Protein 5W0M (pdb70)

Organism: Homo sapiens (NCBI:txid9606)

Nearest PDB structures (foldseek):
  5w0m-assembly2_B  TM=1.003E+00  e=1.230E-66  Homo sapiens
  5w0n-assembly3_C  TM=1.002E+00  e=2.205E-63  Homo sapiens
  5w0n-assembly2_B  TM=9.950E-01  e=4.461E-62  Homo sapiens
  5w0m-assembly1_A  TM=9.853E-01  e=4.311E-61  Homo sapiens
  5w0b-assembly4_A  TM=9.581E-01  e=3.293E-50  Homo sapiens

Solvent-accessible surface area: 49887 Å² total; per-residue (Å²): 116,93,112,41,51,131,50,78,109,172,14,63,77,15,1,30,86,2,0,53,66,0,10,138,49,10,19,19,28,12,38,68,52,25,43,12,50,74,12,36,68,75,0,18,63,33,0,96,134,58,55,105,24,0,101,3,26,18,24,18,27,22,109,11,25,1,8,6,71,120,21,65,0,20,0,0,2,27,48,86,90,72,159,57,26,169,73,36,81,39,75,150,14,0,70,62,0,1,144,10,0,133,134,25,82,11,9,59,65,27,56,41,57,42,118,44,201,77,25,35,0,35,0,5,20,14,114,38,20,14,15,0,24,0,2,17,20,28,37,30,14,48,33,19,9,108,0,0,39,12,0,8,67,29,28,25,32,0,26,29,0,2,5,0,2,12,0,0,1,67,6,2,25,0,16,30,52,43,58,9,9,2,33,35,46,0,2,6,1,5,0,0,6,2,0,1,41,59,136,44,7,5,1,8,8,0,29,85,19,172,86,131,90,126,28,89,61,60,57,11,44,12,13,76,92,33,127,69,5,90,108,112,21,104,67,48,62,128,6,122,24,42,11,0,85,0,0,18,7,0,0,105,18,4,27,75,120,23,70,6,164,79,36,0,1,2,2,53,53,91,70,88,7,44,2,162,164,38,157,41,90,106,70,94,3,0,0,1,8,2,2,38,44,119,73,15,30,0,57,41,6,36,189,116,5,14,70,28,2,31,87,0,4,53,0,0,13,82,12,0,0,33,51,67,201,27,26,30,169,86,69,35,24,72,14,59,40,0,1,45,43,98,62,0,12,85,51,119,92,15,25,78,104,146,16,16,179,13,22,16,66,65,59,55,160,84,162,92,8,60,51,180,142,119,37,57,120,58,63,116,178,8,36,74,60,1,29,71,0,1,52,58,0,8,140,54,10,17,19,38,8,36,64,52,29,46,10,34,57,10,20,36,54,2,16,18,8,0,105,67,61,26,92,30,0,95,1,27,19,27,17,26,26,109,11,24,0,6,9,76,126,21,60,0,18,0,1,0,33,13,109,48,68,164,96,35,162,82,48,67,50,68,168,14,0,68,65,0,0,124,2,0,131,136,25,45,16,7,63,48,25,96,41,49,45,134,43,201,76,27,32,0,47,0,5,22,18,120,38,26,13,23,0,22,0,3,18,69,29,44,30,14,52,33,21,7,109,0,1,40,11,0,8,65,33,28,26,32,0,27,30,0,1,5,0,2,11,0,0,2,65,8,3,28,0,21,52,64,99,78,16,7,5,31,36,46,0,3,7,1,5,0,0,6,2,0,1,31,58,133,45,7,5,1,7,8,0,7,76,18,88,111,98,111,55,126,90,126,37,96,60,57,36,13,37,13,8,73,78,32,120,62,5,89,104,82,22,108,55,47,64,125,6,122,39,32,12,0,71,0,0,11,8,0,0,102,21,3,40,90,126,21,73,6,132,84,36,0,0,2,1,46,41,86,70,91,3,42,3,171,140,38,155,46,70,105,81,91,2,1,0,1,10,1,3,40,44,120,72,16,25,0,57,47,8,34,201,115,7,10,91,11,2,30,77,0,4,87,4,0,24,84,15,0,0,57,34,147,82,101,8,73,112,7,1,42,41,100,58,0,8,93,55,94,101,22,21,100,96,181,48,184,135,120,37,59,121,62,67,115,173,23,31,77,25,1,27,77,1,0,53,62,0,28,142,48,11,16,21,36,13,36,69,54,34,50,10,36,82,12,30,35,71,0,20,70,33,0,105,137,62,32,101,25,0,107,3,27,18,24,18,26,22,109,12,25,0,7,12,76,133,19,61,0,17,0,1,0,33,24,95,69,69,153,78,32,160,82,43,75,38,84,172,14,0,63,70,0,0,130,3,0,132,139,26,86,8,9,63,61,22,41,25,41,54,72,43,160,72,31,34,0,36,0,4,15,12,109,42,27,13,24,0,20,0,2,22,20,28,37,29,14,47,31,21,9,109,0,0,41,11,0,10,71,33,27,92,33,0,37,50,0,2,4,0,2,11,0,0,1,67,8,3,60,0,20,53,48,42,108,7,8,2,34,35,48,0,2,6,0,5,0,0,6,1,0,1,42,63,138,35,6,5,1,8,9,0,2,81,21,76,98,65,179,146,65,47,103,88,129,29,91,59,56,30,12,33,13,8,76,71,33,125,65,5,91,109,83,23,113,49,50,61,120,6,122,34,31,13,0,68,0,0,17,8,0,0,103,21,4,40,88,129,23,72,32,172,85,36,0,1,2,2,52,38,95,72,89,3,38,5,167,137,38,158,40,82,90,66,74,3,2,0,1,9,2,3,28,42,114,59,12,28,0,48,43,5,27,162,118,7,16,93,26,2,44,87,0,4,80,1,0,28,82,10,0,1,47,94,89,168,109,110,40,23,72,10,72,77,6,1,43,49,103,57,0,13,86,50,119,114,20,24,101,98,136,21,10,210,89,35,20,52,64,52,33,161,88,173,69,17,66,128

GO terms:
  GO:0005515 protein binding (F, IPI)
  GO:0070569 uridylyltransferase activity (F, IDA)
  GO:0005737 cytoplasm (C, IDA)
  GO:0010586 miRNA metabolic process (P, IDA)
  GO:0035198 miRNA binding (F, IDA)
  GO:0141008 transposable element silencing by mRNA destabilization (P, IDA)
  GO:0031054 pre-miRNA processing (P, IDA)
  GO:0031123 RNA 3'-end processing (P, IDA)
  GO:0050265 RNA uridylyltransferase activity (F, IDA)
  GO:0005737 cytoplasm (C, EXP)
  GO:0005829 cytosol (C, IDA)
  GO:0003723 RNA binding (F, HDA)

B-factor: mean 65.94, std 23.98, range [20.33, 204.5]

Foldseek 3Di:
DDDFDDDDPVLLVVLLVLLVCLLVVWPDDPVLLVVLVVVLVVLQVLVCVPQPQKHKDWFDCSQLLADTQQAATEIEIEGPPDPACPVPPFLVVLVVSLVSVVPPPQWADWDWDRQDPFTWTWIAGRPRRHIYTYTYRPPVRRLVSLVSNLVCPQDVLLNSLLSVQVLQCVLLVQADVQLQHFHSVQSSLLLLLLQCQDVVHADHLQLPWDDADDDPRWGSDGHRPSVCCVVGPVCRPVDDDRSSRSNLVSLCCVQPNDQQQFFESESNDSDTHGCVVVVNNPDRHFYADNINRVDTRNPRHDPQQVVQVNQLSVLLNCQSRYDDPPPPPVPPDPNCRNSPNCRSRVPDHRDRPQADPQPSGHDDDPVPDPRD/DDFDDDDPVLLVVLLVLLVCLLVVWPDDPVLLVVLVVVLVVVQVQCCVPQPQKDKDWFDCSQLLADGSQDATEIEIEGPVDPDCPPPDFLVVLVVSLVSCVPPPQKADWDWDSPDPFTWIWIAGNVSRYIYTYTYPPPVRRLVSLVSSLVCPLDVLLRSQLSVQVLQCVLLPQADVLQAHFHSVQSSLLLLLLQCQDVVHADHLQCPWDDVNDADADPRWGSDGHRPSVCCVVGPVCYPVDDDRSLVSNLVSLCCVLPPDQQQFFASESNDSDTHGCVVLVNNPDRHFYADNINRVDTRNPRHDPQQVVQVSQLSVQLNVQSRHGDVPNCSNNPNCRSRVPDHGDRVVHD/DDFDDDDPVLLVVLLVLLVCLCVVWPDDVVLLVVLVVVLVVLQVQVCVVQPQKDKDWFDCSQLLADGSQDATEIEIEGPPDPACVVPPQVVVLVVSLVSCVPPPQWADFDWDPLDPFTWTWIAGRVSRHIYTYTYRPPVRRLVSLVSSLQCPQDVLLNSLLSVLVLLCVLLVQADVQQQHFHSVQSSLLLLLLQCQDVVHATHLQQPWDPDDDRDADDDPHWGSDGHRPSVCVVVGPVCRPVDDDRSLVSNLVSLCCVQPPDDQQFFESESNDSDTHGCVVVVNNVDDHFYADNINRVDTSNPRHDPQQSVQVSQLSVLLNCQSRYDPDPHPDPNCRNSPNCRSRVPDHGDRVQAAPPPSTHRDHPVPDPD

InterPro domains:
  IPR001878 Zinc finger, CCHC-type [PF00098] (964-980)
  IPR001878 Zinc finger, CCHC-type [PF00098] (1346-1361)
  IPR001878 Zinc finger, CCHC-type [PF00098] (1452-1468)
  IPR001878 Zinc finger, CCHC-type [PS50158] (965-980)
  IPR001878 Zinc finger, CCHC-type [PS50158] (1347-1361)
  IPR001878 Zinc finger, CCHC-type [PS50158] (1452-1468)
  IPR001878 Zinc finger, CCHC-type [SM00343] (964-980)
  IPR001878 Zinc finger, CCHC-type [SM00343] (1346-1362)
  IPR001878 Zinc finger, CCHC-type [SM00343] (1452-1468)
  IPR002058 PAP/25A-associated [PF03828] (551-600)
  IPR002058 PAP/25A-associated [PF03828] (1233-1286)
  IPR003604 Matrin/U1-C-like, C2H2-type zinc finger [SM00451] (241-275)
  IPR036875 Zinc finger, CCHC-type superfamily [SSF57756] (959-983)
  IPR036875 Zinc finger, CCHC-type superfamily [SSF57756] (1339-1367)
  IPR036875 Zinc finger, CCHC-type superfamily [SSF57756] (1441-1473)
  IPR043519 Nucleotidyltransferase superfamily [G3DSA:3.30.460.10] (309-421)
  IPR043519 Nucleotidyltransferase superfamily [G3DSA:3.30.460.10] (1022-1140)
  IPR043519 Nucleotidyltransferase superfamily [SSF81301] (276-464)
  IPR043519 Nucleotidyltransferase superfamily [SSF81301] (994-1139)
  IPR045100 Terminal uridylyltransferase 4/7, nucleotidyltransferase domain [PF19088] (274-411)

Sequence (1093 aa):
LEPLPPLTPKFLNILDQVCIQCYKDFSPTIIEDQAREHIRQNLESFIRQDFPGTKLSLFGSSKNGFGFKQSDLAVCMTINGLETAEGLDCVRTIEELARVLRKHSGLRNILPITTAKVPIVKFFHLRSGLEVDISLYNTLALHNTRLLSAYSAIDPRVKYLCYTMKVFTKMCDIGDASRGSLSSYAYTLMVLYFLQQRNPPVIPVLQEIYPEIFVDGWNIYFFDQIDELPTYWSECGKNTESVGQLWLGLLRFYTEEFDFKEHVISIRRKSLLTTFKKQWTSKYIVIEDPFDLNHNLGAGLSRKMTNFIMKAFINGRRVFGIPVKGFPKDYPSKMEYFFDPDVLTEGELAPNDRCCRICGKIGHFMKDCPMREPLPPLTPKFLNILDQVCIQCYKDFSPTIIEDQAREHIRQNLESFIRQDFPGTKLSLFGSSKNGFGFKQSDLAVCMTINGLETAEGLDCVRTIEELARVLRKHSGLRNILPITTAKVPIVKFFHLRSGLEVDISLYNTLALHNTRLLSAYSAIDPRVKYLCYTMKVFTKMCDIGDASRGSLSSYAYTLMVLYFLQQRNPPVIPVLQEIYKGKPEIFVDGWNIYFFDQIDELPTYWSECGKNTESVGQLWLGLLRFYTEEFDFKEHVISIRRKSLLTTFKKQWTSKYIVIEDPFDLNHNLGAGLSRKMTNFIMKAFINGRRVFGIPVSKMEYFFDPDVLTEGELAPNDRCCEPLPPLTPKFLNILDQVCIQCYKDFSPTIIEDQAREHIRQNLESFIRQDFPGTKLSLFGSSKNGFGFKQSDLAVCMTINGLETAEGLDCVRTIEELARVLRKHSGLRNILPITTAKVPIVKFFHLRSGLEVDISLYNTLALHNTRLLSAYSAIDPRVKYLCYTMKVFTKMCDIGDASRGSLSSYAYTLMVLYFLQQRNPPVIPVLQEIYKGEKKPEIFVDGWNIYFFDQIDELPTYWSECGKNTESVGQLWLGLLRFYTEEFDFKEHVISIRRKSLLTTFKKQWTSKYIVIEDPFDLNHNLGAGLSRKMTNFIMKAFINGRRVFGIPPKDYPSKMEYFFDPDVLTEGELAPNDRCCRICGKIGHFMKDCPM

Radius of gyration: 31.09 Å; Cα contacts (8 Å, |Δi|>4): 1766; chains: 3; bounding box: 72×83×84 Å

Secondary structure (DSSP, 8-state):
-PPPPPP-HHHHHHHHHHHHHHHHHHSPPHHHHHHHHHHHHHHHHHHHTTSTTEEEEEEGGGTSS-PPTT--EEEEEEETT--SGGGS-HHHHHHHHHHHHTT-TTEEEEEEE-SSSS-EEEEEETTTTEEEEEEES-HHHHHHHHHHHHHHTT-HHHHHHHHHHHHHHHHHT---GGGTS--HHHHHHHHHHHHHHSSS-SS--GGG-----EETTEE------GGGHHHH-TTTT-----HHHHHHHHHHIIIII--TTTEEB-TT-SS-EEHHHHT-TT-SS-BB-SS-TT-BTTTT--HHHHHHHHHHHHHHHHHHHS--TTTTTT-S-HHHHHT-HHHHSTTPPPP-TTS-TTT--SS--GGG-TT-/-PPPPPPHHHHHHHHHHHHHHHHHHSPPHHHHHHHHHHHHHHHHHHTTTSTTEEEEEEGGGTSS---TT--EEEEEEETTSS--TT--HHHHHHHHHHHHTT-TTEEEEEEE-SSSS-EEEEEETTTTEEEEEEES-HHHHHHHHHHHHHHTT-HHHHHHHHHHHHHHHHTT---GGGTS--HHHHHHHHHHHHHHSSS-SS--GGG--------EETTEE------GGGHHHH-TTTT-----HHHHHHHHHHIIIII--TTTEEEETT-SS-EEHHHHT--SSSS-EE-SS-TT-BTTTT--HHHHHHHHHHHHHHHHHHHS---HHHHHT-HHHHSTTPPPP-TT--/-PPPPPPHHHHHHHHHHHHHHHHHHSPPHHHHHHHHHHHHHHHHHHHTTSTTEEEEEEGGGTSS---TT--EEEEEEETT-SS-TT--HHHHHHHHHHHHTT-TTEEEEEEE-SSSS-EEEEEETTTTEEEEEEES-HHHHHHHHHHHHHHTT-HHHHHHHHHHHHHHHHHT---GGGTS--HHHHHHHHHHHHHHSSS-SS--GGG--SSSS----EETTEE------GGGHHHH-TTTT-----HHHHHHHHHHIIIII--TTTEEB-TT-SS-EEHHHHT-TT-SS-BB-SS-TT-BTTTT--HHHHHHHHHHHHHHHHHHH---TT-S-HHHHHT-HHHHSTTPPPP-TTS-TTT--SS--GGG---

Structure (mmCIF, N/CA/C/O backbone):
data_5W0M
#
_entry.id   5W0M
#
_cell.length_a   135.472
_cell.length_b   135.472
_cell.length_c   179.268
_cell.angle_alpha   90.000
_cell.angle_beta   90.000
_cell.angle_gamma   120.000
#
_symmetry.space_group_name_H-M   'P 61'
#
loop_
_entity.id
_entity.type
_entity.pdbx_description
1 polymer 'Terminal uridylyltransferase 7'
2 polymer 'U5 single-stranded RNA'
3 non-polymer 'SULFATE ION'
4 non-polymer 'ZINC ION'
5 non-polymer 'IODIDE ION'
6 water water
#
loop_
_atom_site.group_PDB
_atom_site.id
_atom_site.type_symbol
_atom_site.label_atom_id
_atom_site.label_alt_id
_atom_site.label_comp_id
_atom_site.label_asym_id
_atom_site.label_entity_id
_atom_site.label_seq_id
_atom_site.pdbx_PDB_ins_code
_atom_site.Cartn_x
_atom_site.Cartn_y
_atom_site.Cartn_z
_atom_site.occupancy
_atom_site.B_iso_or_equiv
_atom_site.auth_seq_id
_atom_site.auth_comp_id
_atom_site.auth_asym_id
_atom_site.auth_atom_id
_atom_site.pdbx_PDB_model_num
ATOM 1 N N . LEU A 1 11 ? -4.185 -59.004 36.042 1.00 74.32 987 LEU A N 1
ATOM 2 C CA . LEU A 1 11 ? -3.511 -59.358 34.797 1.00 69.20 987 LEU A CA 1
ATOM 3 C C . LEU A 1 11 ? -2.047 -59.716 35.029 1.00 58.24 987 LEU A C 1
ATOM 4 O O . LEU A 1 11 ? -1.411 -59.241 35.969 1.00 91.61 987 LEU A O 1
ATOM 19 N N . GLU A 1 12 ? -1.520 -60.545 34.145 1.00 76.52 988 GLU A N 1
ATOM 20 C CA . GLU A 1 12 ? -0.130 -60.960 34.233 1.00 83.11 988 GLU A CA 1
ATOM 21 C C . GLU A 1 12 ? 0.789 -59.739 34.159 1.00 67.88 988 GLU A C 1
ATOM 22 O O . GLU A 1 12 ? 0.615 -58.893 33.270 1.00 77.96 988 GLU A O 1
ATOM 34 N N . PRO A 1 13 ? 1.771 -59.611 35.049 1.00 68.71 989 PRO A N 1
ATOM 35 C CA . PRO A 1 13 ? 2.673 -58.457 34.974 1.00 60.02 989 PRO A CA 1
ATOM 36 C C . PRO A 1 13 ? 3.562 -58.532 33.744 1.00 72.15 989 PRO A C 1
ATOM 37 O O . PRO A 1 13 ? 3.947 -59.612 33.288 1.00 106.06 989 PRO A O 1
ATOM 48 N N . LEU A 1 14 ? 3.902 -57.347 33.208 1.00 77.07 990 LEU A N 1
ATOM 49 C CA . LEU A 1 14 ? 4.688 -57.315 31.985 1.00 45.09 990 LEU A CA 1
ATOM 50 C C . LEU A 1 14 ? 6.172 -57.148 32.301 1.00 52.72 990 LEU A C 1
ATOM 51 O O . LEU A 1 14 ? 6.534 -56.380 33.197 1.00 71.75 990 LEU A O 1
ATOM 67 N N . PRO A 1 15 ? 7.061 -57.834 31.589 1.00 63.83 991 PRO A N 1
ATOM 68 C CA . PRO A 1 15 ? 8.490 -57.701 31.867 1.00 56.60 991 PRO A CA 1
ATOM 69 C C . PRO A 1 15 ? 9.041 -56.410 31.294 1.00 54.71 991 PRO A C 1
ATOM 70 O O . PRO A 1 15 ? 8.427 -55.810 30.400 1.00 65.82 991 PRO A O 1
ATOM 81 N N . PRO A 1 16 ? 10.190 -55.948 31.777 1.00 52.88 992 PRO A N 1
ATOM 82 C CA . PRO A 1 16 ? 10.837 -54.794 31.145 1.00 52.97 992 PRO A CA 1
ATOM 83 C C . PRO A 1 16 ? 11.317 -55.140 29.744 1.00 49.12 992 PRO A C 1
ATOM 84 O O . PRO A 1 16 ? 11.746 -56.263 29.472 1.00 56.52 992 PRO A O 1
ATOM 95 N N . LEU A 1 17 ? 11.257 -54.153 28.852 1.00 67.98 993 LEU A N 1
ATOM 96 C CA . LEU A 1 17 ? 11.598 -54.345 27.448 1.00 67.34 993 LEU A CA 1
ATOM 97 C C . LEU A 1 17 ? 12.973 -53.769 27.131 1.00 55.45 993 LEU A C 1
ATOM 98 O O . LEU A 1 17 ? 13.572 -53.040 27.921 1.00 49.70 993 LEU A O 1
ATOM 114 N N . THR A 1 18 ? 13.463 -54.107 25.945 1.00 50.28 994 THR A N 1
ATOM 115 C CA . THR A 1 18 ? 14.738 -53.635 25.436 1.00 45.11 994 THR A CA 1
ATOM 116 C C . THR A 1 18 ? 14.537 -52.826 24.163 1.00 52.56 994 THR A C 1
ATOM 117 O O . THR A 1 18 ? 13.509 -52.951 23.491 1.00 45.74 994 THR A O 1
ATOM 128 N N . PRO A 1 19 ? 15.506 -51.985 23.798 1.00 74.51 995 PRO A N 1
ATOM 129 C CA . PRO A 1 19 ? 15.363 -51.213 22.552 1.00 48.06 995 PRO A CA 1
ATOM 130 C C . PRO A 1 19 ? 15.113 -52.071 21.321 1.00 47.94 995 PRO A C 1
ATOM 131 O O . PRO A 1 19 ? 14.357 -51.649 20.435 1.00 48.98 995 PRO A O 1
ATOM 142 N N . LYS A 1 20 ? 15.712 -53.265 21.232 1.00 49.52 996 LYS A N 1
ATOM 143 C CA . LYS A 1 20 ? 15.502 -54.090 20.043 1.00 60.35 996 LYS A CA 1
ATOM 144 C C . LYS A 1 20 ? 14.055 -54.553 19.935 1.00 49.87 996 LYS A C 1
ATOM 145 O O . LYS A 1 20 ? 13.493 -54.589 18.834 1.00 59.52 996 LYS A O 1
ATOM 164 N N . PHE A 1 21 ? 13.436 -54.934 21.052 1.00 58.36 997 PHE A N 1
ATOM 165 C CA . PHE A 1 21 ? 12.037 -55.340 20.990 1.00 48.92 997 PHE A CA 1
ATOM 166 C C . PHE A 1 21 ? 11.134 -54.137 20.737 1.00 45.43 997 PHE A C 1
ATOM 167 O O . PHE A 1 21 ? 10.124 -54.252 20.032 1.00 43.31 997 PHE A O 1
ATOM 184 N N . LEU A 1 22 ? 11.472 -52.977 21.313 1.00 47.32 998 LEU A N 1
ATOM 185 C CA . LEU A 1 22 ? 10.705 -51.762 21.039 1.00 57.93 998 LEU A CA 1
ATOM 186 C C . LEU A 1 22 ? 10.784 -51.389 19.564 1.00 40.06 998 LEU A C 1
ATOM 187 O O . LEU A 1 22 ? 9.788 -50.969 18.960 1.00 36.83 998 LEU A O 1
ATOM 203 N N . ASN A 1 23 ? 11.966 -51.527 18.972 1.00 45.64 999 ASN A N 1
ATOM 204 C CA . ASN A 1 23 ? 12.118 -51.267 17.550 1.00 44.45 999 ASN A CA 1
ATOM 205 C C . ASN A 1 23 ? 11.253 -52.220 16.736 1.00 47.45 999 ASN A C 1
ATOM 206 O O . ASN A 1 23 ? 10.640 -51.816 15.742 1.00 49.17 999 ASN A O 1
ATOM 217 N N . ILE A 1 24 ? 11.159 -53.482 17.165 1.00 50.74 1000 ILE A N 1
ATOM 218 C CA . ILE A 1 24 ? 10.302 -54.442 16.469 1.00 42.27 1000 ILE A CA 1
ATOM 219 C C . ILE A 1 24 ? 8.846 -54.008 16.539 1.00 41.86 1000 ILE A C 1
ATOM 220 O O . ILE A 1 24 ? 8.111 -54.086 15.544 1.00 46.17 1000 ILE A O 1
ATOM 236 N N . LEU A 1 25 ? 8.398 -53.551 17.715 1.00 47.03 1001 LEU A N 1
ATOM 237 C CA . LEU A 1 25 ? 7.018 -53.089 17.837 1.00 40.44 1001 LEU A CA 1
ATOM 238 C C . LEU A 1 25 ? 6.760 -51.900 16.919 1.00 32.01 1001 LEU A C 1
ATOM 239 O O . LEU A 1 25 ? 5.736 -51.849 16.235 1.00 32.01 1001 LEU A O 1
ATOM 255 N N . ASP A 1 26 ? 7.681 -50.935 16.891 1.00 33.72 1002 ASP A N 1
ATOM 256 C CA . ASP A 1 26 ? 7.551 -49.805 15.978 1.00 37.33 1002 ASP A CA 1
ATOM 257 C C . ASP A 1 26 ? 7.411 -50.286 14.538 1.00 40.21 1002 ASP A C 1
ATOM 258 O O . ASP A 1 26 ? 6.537 -49.819 13.800 1.00 48.84 1002 ASP A O 1
ATOM 267 N N . GLN A 1 27 ? 8.260 -51.234 14.127 1.00 40.78 1003 GLN A N 1
ATOM 268 C CA . GLN A 1 27 ? 8.254 -51.697 12.739 1.00 40.05 1003 GLN A CA 1
ATOM 269 C C . GLN A 1 27 ? 6.952 -52.405 12.389 1.00 36.65 1003 GLN A C 1
ATOM 270 O O . GLN A 1 27 ? 6.417 -52.221 11.290 1.00 49.39 1003 GLN A O 1
ATOM 284 N N . VAL A 1 28 ? 6.428 -53.225 13.302 1.00 37.23 1004 VAL A N 1
ATOM 285 C CA . VAL A 1 28 ? 5.183 -53.945 13.033 1.00 33.48 1004 VAL A CA 1
ATOM 286 C C . VAL A 1 28 ? 4.035 -52.973 12.805 1.00 43.77 1004 VAL A C 1
ATOM 287 O O . VAL A 1 28 ? 3.208 -53.164 11.902 1.00 33.44 1004 VAL A O 1
ATOM 300 N N . CYS A 1 29 ? 3.923 -51.954 13.662 1.00 40.77 1005 CYS A N 1
ATOM 301 C CA . CYS A 1 29 ? 2.855 -50.974 13.490 1.00 46.41 1005 CYS A CA 1
ATOM 302 C C . CYS A 1 29 ? 2.964 -50.267 12.148 1.00 38.50 1005 CYS A C 1
ATOM 303 O O . CYS A 1 29 ? 1.961 -50.092 11.445 1.00 38.42 1005 CYS A O 1
ATOM 311 N N . ILE A 1 30 ? 4.172 -49.854 11.771 1.00 36.76 1006 ILE A N 1
ATOM 312 C CA . ILE A 1 30 ? 4.340 -49.143 10.515 1.00 42.03 1006 ILE A CA 1
ATOM 313 C C . ILE A 1 30 ? 4.069 -50.077 9.342 1.00 46.84 1006 ILE A C 1
ATOM 314 O O . ILE A 1 30 ? 3.538 -49.649 8.308 1.00 49.50 1006 ILE A O 1
ATOM 330 N N . GLN A 1 31 ? 4.394 -51.366 9.486 1.00 37.56 1007 GLN A N 1
ATOM 331 C CA . GLN A 1 31 ? 4.106 -52.309 8.414 1.00 55.02 1007 GLN A CA 1
ATOM 332 C C . GLN A 1 31 ? 2.605 -52.518 8.238 1.00 47.07 1007 GLN A C 1
ATOM 333 O O . GLN A 1 31 ? 2.148 -52.747 7.112 1.00 45.42 1007 GLN A O 1
ATOM 347 N N . CYS A 1 32 ? 1.819 -52.433 9.319 1.00 38.60 1008 CYS A N 1
ATOM 348 C CA . CYS A 1 32 ? 0.367 -52.511 9.175 1.00 41.54 1008 CYS A CA 1
ATOM 349 C C . CYS A 1 32 ? -0.140 -51.437 8.221 1.00 49.86 1008 CYS A C 1
ATOM 350 O O . CYS A 1 32 ? -1.034 -51.689 7.403 1.00 49.56 1008 CYS A O 1
ATOM 358 N N . TYR A 1 33 ? 0.456 -50.246 8.281 1.00 59.72 1009 TYR A N 1
ATOM 359 C CA . TYR A 1 33 ? 0.066 -49.162 7.385 1.00 35.54 1009 TYR A CA 1
ATOM 360 C C . TYR A 1 33 ? 0.571 -49.417 5.968 1.00 33.83 1009 TYR A C 1
ATOM 361 O O . TYR A 1 33 ? -0.193 -49.327 5.003 1.00 39.99 1009 TYR A O 1
ATOM 379 N N . LYS A 1 34 ? 1.850 -49.777 5.830 1.00 32.10 1010 LYS A N 1
ATOM 380 C CA . LYS A 1 34 ? 2.443 -49.932 4.506 1.00 44.45 1010 LYS A CA 1
ATOM 381 C C . LYS A 1 34 ? 1.833 -51.112 3.753 1.00 34.73 1010 LYS A C 1
ATOM 382 O O . LYS A 1 34 ? 1.663 -51.050 2.532 1.00 48.02 1010 LYS A O 1
ATOM 401 N N . ASP A 1 35 ? 1.505 -52.193 4.460 1.00 56.32 1011 ASP A N 1
ATOM 402 C CA . ASP A 1 35 ? 1.038 -53.412 3.812 1.00 33.27 1011 ASP A CA 1
ATOM 403 C C . ASP A 1 35 ? -0.415 -53.338 3.375 1.00 39.29 1011 ASP A C 1
ATOM 404 O O . ASP A 1 35 ? -0.787 -53.979 2.384 1.00 43.74 1011 ASP A O 1
ATOM 413 N N . PHE A 1 36 ? -1.248 -52.582 4.088 1.00 33.00 1012 PHE A N 1
ATOM 414 C CA . PHE A 1 36 ? -2.689 -52.669 3.914 1.00 43.84 1012 PHE A CA 1
ATOM 415 C C . PHE A 1 36 ? -3.333 -51.352 3.498 1.00 39.58 1012 PHE A C 1
ATOM 416 O O . PHE A 1 36 ? -4.533 -51.334 3.204 1.00 33.84 1012 PHE A O 1
ATOM 433 N N . SER A 1 37 ? -2.580 -50.268 3.434 1.00 39.71 1013 SER A N 1
ATOM 434 C CA . SER A 1 37 ? -3.122 -49.055 2.844 1.00 33.88 1013 SER A CA 1
ATOM 435 C C . SER A 1 37 ? -3.160 -49.213 1.320 1.00 45.30 1013 SER A C 1
ATOM 436 O O . SER A 1 37 ? -2.268 -49.834 0.745 1.00 44.68 1013 SER A O 1
ATOM 444 N N . PRO A 1 38 ? -4.168 -48.674 0.637 1.00 43.83 1014 PRO A N 1
ATOM 445 C CA . PRO A 1 38 ? -4.213 -48.817 -0.828 1.00 54.96 1014 PRO A CA 1
ATOM 446 C C . PRO A 1 38 ? -3.117 -48.025 -1.521 1.00 39.90 1014 PRO A C 1
ATOM 447 O O . PRO A 1 38 ? -2.632 -47.014 -1.012 1.00 43.90 1014 PRO A O 1
ATOM 458 N N . THR A 1 39 ? -2.744 -48.485 -2.713 1.00 39.81 1015 THR A N 1
ATOM 459 C CA . THR A 1 39 ? -1.869 -47.676 -3.543 1.00 41.68 1015 THR A CA 1
ATOM 460 C C . THR A 1 39 ? -2.634 -46.458 -4.044 1.00 45.07 1015 THR A C 1
ATOM 461 O O . THR A 1 39 ? -3.865 -46.413 -4.031 1.00 39.73 1015 THR A O 1
ATOM 472 N N . ILE A 1 40 ? -1.882 -45.456 -4.493 1.00 38.41 1016 ILE A N 1
ATOM 473 C CA . ILE A 1 40 ? -2.518 -44.260 -5.026 1.00 38.14 1016 ILE A CA 1
ATOM 474 C C . ILE A 1 40 ? -3.317 -44.600 -6.271 1.00 50.75 1016 ILE A C 1
ATOM 475 O O . ILE A 1 40 ? -4.334 -43.961 -6.561 1.00 52.98 1016 ILE A O 1
ATOM 491 N N . ILE A 1 41 ? -2.878 -45.614 -7.020 1.00 40.80 1017 ILE A N 1
ATOM 492 C CA . ILE A 1 41 ? -3.637 -46.074 -8.178 1.00 51.27 1017 ILE A CA 1
ATOM 493 C C . ILE A 1 41 ? -4.958 -46.691 -7.733 1.00 45.30 1017 ILE A C 1
ATOM 494 O O . ILE A 1 41 ? -6.002 -46.455 -8.348 1.00 42.49 1017 ILE A O 1
ATOM 510 N N . GLU A 1 42 ? -4.942 -47.474 -6.651 1.00 43.50 1018 GLU A N 1
ATOM 511 C CA . GLU A 1 42 ? -6.174 -48.084 -6.156 1.00 49.70 1018 GLU A CA 1
ATOM 512 C C . GLU A 1 42 ? -7.147 -47.034 -5.637 1.00 34.98 1018 GLU A C 1
ATOM 513 O O . GLU A 1 42 ? -8.366 -47.180 -5.795 1.00 46.57 1018 GLU A O 1
ATOM 525 N N . ASP A 1 43 ? -6.640 -45.971 -5.007 1.00 35.19 1019 ASP A N 1
ATOM 526 C CA . ASP A 1 43 ? -7.523 -44.886 -4.593 1.00 48.90 1019 ASP A CA 1
ATOM 527 C C . ASP A 1 43 ? -8.156 -44.192 -5.792 1.00 46.37 1019 ASP A C 1
ATOM 528 O O . ASP A 1 43 ? -9.355 -43.889 -5.779 1.00 56.48 1019 ASP A O 1
ATOM 537 N N . GLN A 1 44 ? -7.370 -43.927 -6.840 1.00 39.19 1020 GLN A N 1
ATOM 538 C CA . GLN A 1 44 ? -7.934 -43.285 -8.023 1.00 51.05 1020 GLN A CA 1
ATOM 539 C C . GLN A 1 44 ? -9.033 -44.142 -8.636 1.00 56.43 1020 GLN A C 1
ATOM 540 O O . GLN A 1 44 ? -10.030 -43.614 -9.138 1.00 56.53 1020 GLN A O 1
ATOM 554 N N . ALA A 1 45 ? -8.883 -45.467 -8.591 1.00 50.85 1021 ALA A N 1
ATOM 555 C CA . ALA A 1 45 ? -9.919 -46.332 -9.143 1.00 47.51 1021 ALA A CA 1
ATOM 556 C C . ALA A 1 45 ? -11.227 -46.189 -8.378 1.00 59.44 1021 ALA A C 1
ATOM 557 O O . ALA A 1 45 ? -12.308 -46.289 -8.971 1.00 44.00 1021 ALA A O 1
ATOM 564 N N . ARG A 1 46 ? -11.156 -45.952 -7.066 1.00 44.38 1022 ARG A N 1
ATOM 565 C CA . ARG A 1 46 ? -12.379 -45.729 -6.303 1.00 48.90 1022 ARG A CA 1
ATOM 566 C C . ARG A 1 46 ? -13.069 -44.451 -6.755 1.00 47.31 1022 ARG A C 1
ATOM 567 O O . ARG A 1 46 ? -14.298 -44.407 -6.866 1.00 52.83 1022 ARG A O 1
ATOM 588 N N . GLU A 1 47 ? -12.290 -43.406 -7.043 1.00 38.26 1023 GLU A N 1
ATOM 589 C CA . GLU A 1 47 ? -12.875 -42.171 -7.551 1.00 38.40 1023 GLU A CA 1
ATOM 590 C C . GLU A 1 47 ? -13.503 -42.393 -8.924 1.00 44.66 1023 GLU A C 1
ATOM 591 O O . GLU A 1 47 ? -14.553 -41.821 -9.233 1.00 53.54 1023 GLU A O 1
ATOM 603 N N . HIS A 1 48 ? -12.877 -43.227 -9.756 1.00 68.14 1024 HIS A N 1
ATOM 604 C CA . HIS A 1 48 ? -13.438 -43.520 -11.071 1.00 50.58 1024 HIS A CA 1
ATOM 605 C C . HIS A 1 48 ? -14.760 -44.267 -10.948 1.00 50.89 1024 HIS A C 1
ATOM 606 O O . HIS A 1 48 ? -15.714 -43.977 -11.679 1.00 41.78 1024 HIS A O 1
ATOM 620 N N . ILE A 1 49 ? -14.844 -45.221 -10.021 1.00 42.89 1025 ILE A N 1
ATOM 621 C CA . ILE A 1 49 ? -16.107 -45.921 -9.801 1.00 47.25 1025 ILE A CA 1
ATOM 622 C C . ILE A 1 49 ? -17.188 -44.941 -9.367 1.00 44.86 1025 ILE A C 1
ATOM 623 O O . ILE A 1 49 ? -18.324 -44.992 -9.854 1.00 47.24 1025 ILE A O 1
ATOM 639 N N . ARG A 1 50 ? -16.857 -44.033 -8.448 1.00 44.37 1026 ARG A N 1
ATOM 640 C CA . ARG A 1 50 ? -17.832 -43.035 -8.020 1.00 50.37 1026 ARG A CA 1
ATOM 641 C C . ARG A 1 50 ? -18.360 -42.255 -9.215 1.00 54.49 1026 ARG A C 1
ATOM 642 O O . ARG A 1 50 ? -19.571 -42.057 -9.365 1.00 47.45 1026 ARG A O 1
ATOM 663 N N . GLN A 1 51 ? -17.452 -41.812 -10.085 1.00 44.47 1027 GLN A N 1
ATOM 664 C CA . GLN A 1 51 ? -17.847 -41.034 -11.253 1.00 62.27 1027 GLN A CA 1
ATOM 665 C C . GLN A 1 51 ? -18.737 -41.849 -12.184 1.00 46.48 1027 GLN A C 1
ATOM 666 O O . GLN A 1 51 ? -19.751 -41.347 -12.680 1.00 48.42 1027 GLN A O 1
ATOM 680 N N . ASN A 1 52 ? -18.366 -43.105 -12.443 1.00 51.56 1028 ASN A N 1
ATOM 681 C CA . ASN A 1 52 ? -19.168 -43.959 -13.314 1.00 43.08 1028 ASN A CA 1
ATOM 682 C C . ASN A 1 52 ? -20.571 -44.161 -12.750 1.00 65.41 1028 ASN A C 1
ATOM 683 O O . ASN A 1 52 ? -21.566 -44.017 -13.468 1.00 79.42 1028 ASN A O 1
ATOM 694 N N . LEU A 1 53 ? -20.672 -44.502 -11.463 1.00 43.34 1029 LEU A N 1
ATOM 695 C CA . LEU A 1 53 ? -21.983 -44.729 -10.861 1.00 51.90 1029 LEU A CA 1
ATOM 696 C C . LEU A 1 53 ? -22.842 -43.474 -10.914 1.00 42.40 1029 LEU A C 1
ATOM 697 O O . LEU A 1 53 ? -24.062 -43.554 -11.093 1.00 54.36 1029 LEU A O 1
ATOM 713 N N . GLU A 1 54 ? -22.228 -42.308 -10.718 1.00 41.89 1030 GLU A N 1
ATOM 714 C CA . GLU A 1 54 ? -22.987 -41.062 -10.703 1.00 44.53 1030 GLU A CA 1
ATOM 715 C C . GLU A 1 54 ? -23.574 -40.764 -12.078 1.00 54.51 1030 GLU A C 1
ATOM 716 O O . GLU A 1 54 ? -24.744 -40.381 -12.192 1.00 51.08 1030 GLU A O 1
ATOM 728 N N . SER A 1 55 ? -22.778 -40.943 -13.136 1.00 46.28 1031 SER A N 1
ATOM 729 C CA . SER A 1 55 ? -23.283 -40.732 -14.489 1.00 60.84 1031 SER A CA 1
ATOM 730 C C . SER A 1 55 ? -24.384 -41.728 -14.827 1.00 61.10 1031 SER A C 1
ATOM 731 O O . SER A 1 55 ? -25.397 -41.360 -15.435 1.00 50.35 1031 SER A O 1
ATOM 739 N N . PHE A 1 56 ? -24.217 -42.992 -14.424 1.00 41.93 1032 PHE A N 1
ATOM 740 C CA . PHE A 1 56 ? -25.237 -43.991 -14.721 1.00 48.67 1032 PHE A CA 1
ATOM 741 C C . PHE A 1 56 ? -26.556 -43.626 -14.055 1.00 51.01 1032 PHE A C 1
ATOM 742 O O . PHE A 1 56 ? -27.610 -43.605 -14.700 1.00 59.83 1032 PHE A O 1
ATOM 759 N N . ILE A 1 57 ? -26.514 -43.318 -12.758 1.00 46.17 1033 ILE A N 1
ATOM 760 C CA . ILE A 1 57 ? -27.740 -42.995 -12.039 1.00 56.23 1033 ILE A CA 1
ATOM 761 C C . ILE A 1 57 ? -28.361 -41.721 -12.591 1.00 45.26 1033 ILE A C 1
ATOM 762 O O . ILE A 1 57 ? -29.587 -41.561 -12.581 1.00 53.91 1033 ILE A O 1
ATOM 778 N N . ARG A 1 58 ? -27.539 -40.804 -13.101 1.00 44.81 1034 ARG A N 1
ATOM 779 C CA . ARG A 1 58 ? -28.072 -39.558 -13.636 1.00 46.44 1034 ARG A CA 1
ATOM 780 C C . ARG A 1 58 ? -28.933 -39.782 -14.870 1.00 45.08 1034 ARG A C 1
ATOM 781 O O . ARG A 1 58 ? -29.727 -38.904 -15.216 1.00 45.67 1034 ARG A O 1
ATOM 802 N N . GLN A 1 59 ? -28.811 -40.936 -15.532 1.00 45.04 1035 GLN A N 1
ATOM 803 C CA . GLN A 1 59 ? -29.681 -41.214 -16.668 1.00 43.14 1035 GLN A CA 1
ATOM 804 C C . GLN A 1 59 ? -31.146 -41.220 -16.241 1.00 52.95 1035 GLN A C 1
ATOM 805 O O . GLN A 1 59 ? -32.018 -40.745 -16.979 1.00 58.41 1035 GLN A O 1
ATOM 819 N N . ASP A 1 60 ? -31.433 -41.734 -15.046 1.00 69.27 1036 ASP A N 1
ATOM 820 C CA . ASP A 1 60 ? -32.796 -41.771 -14.533 1.00 79.44 1036 ASP A CA 1
ATOM 821 C C . ASP A 1 60 ? -33.087 -40.659 -13.541 1.00 57.22 1036 ASP A C 1
ATOM 822 O O . ASP A 1 60 ? -34.214 -40.153 -13.505 1.00 63.96 1036 ASP A O 1
ATOM 831 N N . PHE A 1 61 ? -32.088 -40.255 -12.753 1.00 56.51 1037 PHE A N 1
ATOM 832 C CA . PHE A 1 61 ? -32.242 -39.252 -11.702 1.00 53.25 1037 PHE A CA 1
ATOM 833 C C . PHE A 1 61 ? -31.252 -38.120 -11.950 1.00 58.51 1037 PHE A C 1
ATOM 834 O O . PHE A 1 61 ? -30.193 -38.053 -11.306 1.00 51.48 1037 PHE A O 1
ATOM 851 N N . PRO A 1 62 ? -31.548 -37.223 -12.887 1.00 67.85 1038 PRO A N 1
ATOM 852 C CA . PRO A 1 62 ? -30.670 -36.066 -13.082 1.00 57.84 1038 PRO A CA 1
ATOM 853 C C . PRO A 1 62 ? -30.526 -35.298 -11.779 1.00 69.79 1038 PRO A C 1
ATOM 854 O O . PRO A 1 62 ? -31.399 -35.334 -10.908 1.00 98.66 1038 PRO A O 1
ATOM 865 N N . GLY A 1 63 ? -29.379 -34.657 -11.620 1.00 56.16 1039 GLY A N 1
ATOM 866 C CA . GLY A 1 63 ? -29.078 -33.974 -10.382 1.00 83.61 1039 GLY A CA 1
ATOM 867 C C . GLY A 1 63 ? -28.526 -34.853 -9.287 1.00 61.32 1039 GLY A C 1
ATOM 868 O O . GLY A 1 63 ? -28.211 -34.340 -8.205 1.00 76.35 1039 GLY A O 1
ATOM 872 N N . THR A 1 64 ? -28.414 -36.159 -9.514 1.00 80.36 1040 THR A N 1
ATOM 873 C CA . THR A 1 64 ? -27.836 -37.036 -8.507 1.00 54.58 1040 THR A CA 1
ATOM 874 C C . THR A 1 64 ? -26.395 -36.628 -8.240 1.00 53.42 1040 THR A C 1
ATOM 875 O O . THR A 1 64 ? -25.635 -36.318 -9.162 1.00 56.04 1040 THR A O 1
ATOM 886 N N . LYS A 1 65 ? -26.017 -36.635 -6.966 1.00 52.30 1041 LYS A N 1
ATOM 887 C CA . LYS A 1 65 ? -24.639 -36.404 -6.564 1.00 71.75 1041 LYS A CA 1
ATOM 888 C C . LYS A 1 65 ? -24.203 -37.558 -5.679 1.00 47.82 1041 LYS A C 1
ATOM 889 O O . LYS A 1 65 ? -24.916 -37.924 -4.739 1.00 52.19 1041 LYS A O 1
ATOM 908 N N . LEU A 1 66 ? -23.055 -38.149 -5.999 1.00 54.74 1042 LEU A N 1
ATOM 909 C CA . LEU A 1 66 ? -22.461 -39.201 -5.184 1.00 49.23 1042 LEU A CA 1
ATOM 910 C C . LEU A 1 66 ? -21.176 -38.676 -4.565 1.00 39.18 1042 LEU A C 1
ATOM 911 O O . LEU A 1 66 ? -20.344 -38.086 -5.261 1.00 70.58 1042 LEU A O 1
ATOM 927 N N . SER A 1 67 ? -21.028 -38.880 -3.257 1.00 38.36 1043 SER A N 1
ATOM 928 C CA . SER A 1 67 ? -19.850 -38.461 -2.511 1.00 42.80 1043 SER A CA 1
ATOM 929 C C . SER A 1 67 ? -19.288 -39.655 -1.754 1.00 44.87 1043 SER A C 1
ATOM 930 O O . SER A 1 67 ? -20.024 -40.333 -1.034 1.00 50.10 1043 SER A O 1
ATOM 938 N N . LEU A 1 68 ? -17.988 -39.897 -1.896 1.00 55.87 1044 LEU A N 1
ATOM 939 C CA . LEU A 1 68 ? -17.333 -40.939 -1.119 1.00 41.51 1044 LEU A CA 1
ATOM 940 C C . LEU A 1 68 ? -17.109 -40.440 0.299 1.00 36.29 1044 LEU A C 1
ATOM 941 O O . LEU A 1 68 ? -16.810 -39.264 0.515 1.00 40.98 1044 LEU A O 1
ATOM 957 N N . PHE A 1 69 ? -17.278 -41.336 1.268 1.00 35.48 1045 PHE A N 1
ATOM 958 C CA . PHE A 1 69 ? -16.984 -41.025 2.657 1.00 36.07 1045 PHE A CA 1
ATOM 959 C C . PHE A 1 69 ? -16.432 -42.285 3.318 1.00 38.94 1045 PHE A C 1
ATOM 960 O O . PHE A 1 69 ? -16.099 -43.271 2.654 1.00 40.67 1045 PHE A O 1
ATOM 977 N N . GLY A 1 70 ? -16.314 -42.244 4.640 1.00 35.77 1046 GLY A N 1
ATOM 978 C CA . GLY A 1 70 ? -15.815 -43.394 5.367 1.00 51.95 1046 GLY A CA 1
ATOM 979 C C . GLY A 1 70 ? -14.326 -43.596 5.145 1.00 38.49 1046 GLY A C 1
ATOM 980 O O . GLY A 1 70 ? -13.571 -42.661 4.859 1.00 53.29 1046 GLY A O 1
ATOM 984 N N . SER A 1 71 ? -13.905 -44.857 5.228 1.00 38.12 1047 SER A N 1
ATOM 985 C CA . SER A 1 71 ? -12.478 -45.150 5.217 1.00 44.63 1047 SER A CA 1
ATOM 986 C C . SER A 1 71 ? -11.850 -44.878 3.860 1.00 42.52 1047 SER A C 1
ATOM 987 O O . SER A 1 71 ? -10.634 -44.676 3.778 1.00 40.00 1047 SER A O 1
ATOM 995 N N . SER A 1 72 ? -12.652 -44.817 2.801 1.00 48.97 1048 SER A N 1
ATOM 996 C CA . SER A 1 72 ? -12.116 -44.436 1.503 1.00 49.51 1048 SER A CA 1
ATOM 997 C C . SER A 1 72 ? -11.608 -43.002 1.501 1.00 45.62 1048 SER A C 1
ATOM 998 O O . SER A 1 72 ? -10.803 -42.648 0.633 1.00 68.07 1048 SER A O 1
ATOM 1006 N N . LYS A 1 73 ? -12.032 -42.176 2.464 1.00 48.75 1049 LYS A N 1
ATOM 1007 C CA . LYS A 1 73 ? -11.693 -40.757 2.456 1.00 51.03 1049 LYS A CA 1
ATOM 1008 C C . LYS A 1 73 ? -11.176 -40.213 3.782 1.00 41.19 1049 LYS A C 1
ATOM 1009 O O . LYS A 1 73 ? -10.691 -39.078 3.805 1.00 60.13 1049 LYS A O 1
ATOM 1028 N N . ASN A 1 74 ? -11.234 -40.975 4.871 1.00 39.32 1050 ASN A N 1
ATOM 1029 C CA . ASN A 1 74 ? -10.879 -40.445 6.183 1.00 50.35 1050 ASN A CA 1
ATOM 1030 C C . ASN A 1 74 ? -9.422 -40.686 6.556 1.00 40.18 1050 ASN A C 1
ATOM 1031 O O . ASN A 1 74 ? -9.018 -40.318 7.662 1.00 57.32 1050 ASN A O 1
ATOM 1042 N N . GLY A 1 75 ? -8.630 -41.272 5.658 1.00 54.82 1051 GLY A N 1
ATOM 1043 C CA . GLY A 1 75 ? -7.220 -41.503 5.883 1.00 40.65 1051 GLY A CA 1
ATOM 1044 C C . GLY A 1 75 ? -6.859 -42.871 6.420 1.00 50.68 1051 GLY A C 1
ATOM 1045 O O . GLY A 1 75 ? -5.668 -43.129 6.635 1.00 61.93 1051 GLY A O 1
ATOM 1049 N N . PHE A 1 76 ? -7.836 -43.763 6.633 1.00 38.66 1052 PHE A N 1
ATOM 1050 C CA . PHE A 1 76 ? -7.579 -45.052 7.264 1.00 39.09 1052 PHE A CA 1
ATOM 1051 C C . PHE A 1 76 ? -8.082 -46.225 6.425 1.00 36.69 1052 PHE A C 1
ATOM 1052 O O . PHE A 1 76 ? -8.299 -47.311 6.965 1.00 48.83 1052 PHE A O 1
ATOM 1069 N N . GLY A 1 77 ? -8.244 -46.054 5.116 1.00 60.74 1053 GLY A N 1
ATOM 1070 C CA . GLY A 1 77 ? -8.809 -47.119 4.304 1.00 62.93 1053 GLY A CA 1
ATOM 1071 C C . GLY A 1 77 ? -7.859 -48.288 4.107 1.00 38.55 1053 GLY A C 1
ATOM 1072 O O . GLY A 1 77 ? -6.639 -48.138 4.056 1.00 42.88 1053 GLY A O 1
ATOM 1076 N N . PHE A 1 78 ? -8.446 -49.477 3.988 1.00 43.25 1054 PHE A N 1
ATOM 1077 C CA . PHE A 1 78 ? -7.735 -50.700 3.640 1.00 46.41 1054 PHE A CA 1
ATOM 1078 C C . PHE A 1 78 ? -7.916 -51.040 2.172 1.00 39.13 1054 PHE A C 1
ATOM 1079 O O . PHE A 1 78 ? -8.896 -50.654 1.528 1.00 39.15 1054 PHE A O 1
ATOM 1096 N N . LYS A 1 79 ? -6.968 -51.809 1.660 1.00 40.46 1055 LYS A N 1
ATOM 1097 C CA . LYS A 1 79 ? -7.182 -52.490 0.396 1.00 55.09 1055 LYS A CA 1
ATOM 1098 C C . LYS A 1 79 ? -8.427 -53.350 0.547 1.00 71.73 1055 LYS A C 1
ATOM 1099 O O . LYS A 1 79 ? -8.602 -54.025 1.566 1.00 101.15 1055 LYS A O 1
ATOM 1118 N N . GLN A 1 80 ? -9.306 -53.307 -0.445 1.00 47.41 1056 GLN A N 1
ATOM 1119 C CA . GLN A 1 80 ? -10.536 -54.095 -0.468 1.00 59.73 1056 GLN A CA 1
ATOM 1120 C C . GLN A 1 80 ? -11.600 -53.613 0.512 1.00 60.93 1056 GLN A C 1
ATOM 1121 O O . GLN A 1 80 ? -12.595 -54.320 0.717 1.00 53.12 1056 GLN A O 1
ATOM 1135 N N . SER A 1 81 ? -11.433 -52.444 1.129 1.00 54.17 1057 SER A N 1
ATOM 1136 C CA . SER A 1 81 ? -12.506 -51.892 1.945 1.00 48.85 1057 SER A CA 1
ATOM 1137 C C . SER A 1 81 ? -13.720 -51.600 1.072 1.00 55.43 1057 SER A C 1
ATOM 1138 O O . SER A 1 81 ? -13.592 -51.216 -0.093 1.00 40.99 1057 SER A O 1
ATOM 1146 N N . ASP A 1 82 ? -14.907 -51.776 1.650 1.00 36.69 1058 ASP A N 1
ATOM 1147 C CA . ASP A 1 82 ? -16.132 -51.391 0.968 1.00 48.35 1058 ASP A CA 1
ATOM 1148 C C . ASP A 1 82 ? -16.062 -49.922 0.554 1.00 38.05 1058 ASP A C 1
ATOM 1149 O O . ASP A 1 82 ? -15.376 -49.107 1.172 1.00 52.43 1058 ASP A O 1
ATOM 1158 N N . LEU A 1 83 ? -16.768 -49.592 -0.520 1.00 48.42 1059 LEU A N 1
ATOM 1159 C CA . LEU A 1 83 ? -16.853 -48.225 -1.020 1.00 39.79 1059 LEU A CA 1
ATOM 1160 C C . LEU A 1 83 ? -18.115 -47.581 -0.458 1.00 39.36 1059 LEU A C 1
ATOM 1161 O O . LEU A 1 83 ? -19.229 -47.924 -0.871 1.00 57.60 1059 LEU A O 1
ATOM 1177 N N . ALA A 1 84 ? -17.941 -46.656 0.490 1.00 39.77 1060 ALA A N 1
ATOM 1178 C CA . ALA A 1 84 ? -19.060 -45.959 1.117 1.00 40.75 1060 ALA A CA 1
ATOM 1179 C C . ALA A 1 84 ? -19.413 -44.718 0.302 1.00 41.02 1060 ALA A C 1
ATOM 1180 O O . ALA A 1 84 ? -18.586 -43.810 0.153 1.00 40.73 1060 ALA A O 1
ATOM 1187 N N . VAL A 1 85 ? -20.647 -44.670 -0.200 1.00 46.01 1061 VAL A N 1
ATOM 1188 C CA . VAL A 1 85 ? -21.114 -43.612 -1.093 1.00 40.83 1061 VAL A CA 1
ATOM 1189 C C . VAL A 1 85 ? -22.336 -42.948 -0.474 1.00 41.57 1061 VAL A C 1
ATOM 1190 O O . VAL A 1 85 ? -23.289 -43.630 -0.077 1.00 41.75 1061 VAL A O 1
ATOM 1203 N N . CYS A 1 86 ? -22.315 -41.619 -0.419 1.00 42.33 1062 CYS A N 1
ATOM 1204 C CA . CYS A 1 86 ? -23.463 -40.827 0.005 1.00 40.71 1062 CYS A CA 1
ATOM 1205 C C . CYS A 1 86 ? -24.128 -40.213 -1.219 1.00 42.03 1062 CYS A C 1
ATOM 1206 O O . CYS A 1 86 ? -23.482 -39.482 -1.974 1.00 41.04 1062 CYS A O 1
ATOM 1214 N N . MET A 1 87 ? -25.419 -40.486 -1.393 1.00 43.20 1063 MET A N 1
ATOM 1215 C CA . MET A 1 87 ? -26.188 -39.964 -2.516 1.00 51.80 1063 MET A CA 1
ATOM 1216 C C . MET A 1 87 ? -27.057 -38.802 -2.058 1.00 39.07 1063 MET A C 1
ATOM 1217 O O . MET A 1 87 ? -27.783 -38.915 -1.064 1.00 55.46 1063 MET A O 1
ATOM 1231 N N . THR A 1 88 ? -26.987 -37.696 -2.794 1.00 47.74 1064 THR A N 1
ATOM 1232 C CA . THR A 1 88 ? -27.846 -36.539 -2.600 1.00 47.99 1064 THR A CA 1
ATOM 1233 C C . THR A 1 88 ? -28.399 -36.096 -3.952 1.00 59.47 1064 THR A C 1
ATOM 1234 O O . THR A 1 88 ? -28.065 -36.650 -5.003 1.00 57.91 1064 THR A O 1
ATOM 1245 N N . ILE A 1 89 ? -29.266 -35.089 -3.911 1.00 57.91 1065 ILE A N 1
ATOM 1246 C CA . ILE A 1 89 ? -29.906 -34.533 -5.096 1.00 60.59 1065 ILE A CA 1
ATOM 1247 C C . ILE A 1 89 ? -29.634 -33.036 -5.093 1.00 59.94 1065 ILE A C 1
ATOM 1248 O O . ILE A 1 89 ? -29.959 -32.347 -4.118 1.00 85.44 1065 ILE A O 1
ATOM 1264 N N . ASN A 1 90 ? -29.033 -32.536 -6.173 1.00 84.03 1066 ASN A N 1
ATOM 1265 C CA . ASN A 1 90 ? -28.663 -31.129 -6.237 1.00 62.74 1066 ASN A CA 1
ATOM 1266 C C . ASN A 1 90 ? -29.890 -30.246 -6.098 1.00 67.96 1066 ASN A C 1
ATOM 1267 O O . ASN A 1 90 ? -30.925 -30.494 -6.726 1.00 92.48 1066 ASN A O 1
ATOM 1278 N N . GLY A 1 91 ? -29.771 -29.212 -5.266 1.00 64.25 1067 GLY A N 1
ATOM 1279 C CA . GLY A 1 91 ? -30.861 -28.302 -5.004 1.00 71.79 1067 GLY A CA 1
ATOM 1280 C C . GLY A 1 91 ? -31.714 -28.667 -3.810 1.00 67.42 1067 GLY A C 1
ATOM 1281 O O . GLY A 1 91 ? -32.396 -27.795 -3.260 1.00 70.80 1067 GLY A O 1
ATOM 1285 N N . LEU A 1 92 ? -31.674 -29.923 -3.378 1.00 84.53 1068 LEU A N 1
ATOM 1286 C CA . LEU A 1 92 ? -32.452 -30.388 -2.239 1.00 84.02 1068 LEU A CA 1
ATOM 1287 C C . LEU A 1 92 ? -31.523 -30.464 -1.034 1.00 61.43 1068 LEU A C 1
ATOM 1288 O O . LEU A 1 92 ? -30.650 -31.334 -0.966 1.00 57.45 1068 LEU A O 1
ATOM 1304 N N . GLU A 1 93 ? -31.716 -29.540 -0.087 1.00 82.26 1069 GLU A N 1
ATOM 1305 C CA . GLU A 1 93 ? -30.750 -29.350 0.992 1.00 71.19 1069 GLU A CA 1
ATOM 1306 C C . GLU A 1 93 ? -30.703 -30.554 1.923 1.00 63.59 1069 GLU A C 1
ATOM 1307 O O . GLU A 1 93 ? -29.619 -30.985 2.332 1.00 93.19 1069 GLU A O 1
ATOM 1319 N N . THR A 1 94 ? -31.859 -31.109 2.274 1.00 70.85 1070 THR A N 1
ATOM 1320 C CA . THR A 1 94 ? -31.924 -32.221 3.208 1.00 71.97 1070 THR A CA 1
ATOM 1321 C C . THR A 1 94 ? -32.923 -33.247 2.699 1.00 59.96 1070 THR A C 1
ATOM 1322 O O . THR A 1 94 ? -33.651 -33.013 1.731 1.00 62.93 1070 THR A O 1
ATOM 1333 N N . ALA A 1 95 ? -32.957 -34.393 3.371 1.00 66.10 1071 ALA A N 1
ATOM 1334 C CA . ALA A 1 95 ? -33.925 -35.437 3.073 1.00 57.91 1071 ALA A CA 1
ATOM 1335 C C . ALA A 1 95 ? -35.258 -35.206 3.765 1.00 62.83 1071 ALA A C 1
ATOM 1336 O O . ALA A 1 95 ? -36.104 -36.106 3.773 1.00 94.53 1071 ALA A O 1
ATOM 1343 N N . GLU A 1 96 ? -35.459 -34.023 4.346 1.00 68.20 1072 GLU A N 1
ATOM 1344 C CA . GLU A 1 96 ? -36.707 -33.732 5.041 1.00 72.52 1072 GLU A CA 1
ATOM 1345 C C . GLU A 1 96 ? -37.919 -33.974 4.149 1.00 97.53 1072 GLU A C 1
ATOM 1346 O O . GLU A 1 96 ? -38.975 -34.401 4.629 1.00 86.13 1072 GLU A O 1
ATOM 1358 N N . GLY A 1 97 ? -37.794 -33.699 2.854 1.00 100.51 1073 GLY A N 1
ATOM 1359 C CA . GLY A 1 97 ? -38.867 -33.929 1.912 1.00 72.86 1073 GLY A CA 1
ATOM 1360 C C . GLY A 1 97 ? -38.704 -35.163 1.053 1.00 79.36 1073 GLY A C 1
ATOM 1361 O O . GLY A 1 97 ? -39.551 -35.416 0.190 1.00 69.50 1073 GLY A O 1
ATOM 1365 N N . LEU A 1 98 ? -37.617 -35.911 1.227 1.00 70.69 1074 LEU A N 1
ATOM 1366 C CA . LEU A 1 98 ? -37.334 -37.104 0.438 1.00 85.25 1074 LEU A CA 1
ATOM 1367 C C . LEU A 1 98 ? -37.795 -38.363 1.172 1.00 86.63 1074 LEU A C 1
ATOM 1368 O O . LEU A 1 98 ? -37.472 -38.553 2.349 1.00 78.32 1074 LEU A O 1
ATOM 1384 N N . ASP A 1 99 ? -38.542 -39.219 0.476 1.00 83.53 1075 ASP A N 1
ATOM 1385 C CA . ASP A 1 99 ? -38.955 -40.521 1.010 1.00 73.57 1075 ASP A CA 1
ATOM 1386 C C . ASP A 1 99 ? -37.779 -41.487 0.885 1.00 88.48 1075 ASP A C 1
ATOM 1387 O O . ASP A 1 99 ? -37.556 -42.086 -0.170 1.00 90.25 1075 ASP A O 1
ATOM 1396 N N . CYS A 1 100 ? -37.025 -41.653 1.972 1.00 57.08 1076 CYS A N 1
ATOM 1397 C CA . CYS A 1 100 ? -35.743 -42.346 1.884 1.00 56.42 1076 CYS A CA 1
ATOM 1398 C C . CYS A 1 100 ? -35.904 -43.835 1.591 1.00 46.65 1076 CYS A C 1
ATOM 1399 O O . CYS A 1 100 ? -35.163 -44.390 0.771 1.00 57.81 1076 CYS A O 1
ATOM 1407 N N . VAL A 1 101 ? -36.843 -44.507 2.254 1.00 56.21 1077 VAL A N 1
ATOM 1408 C CA . VAL A 1 101 ? -37.006 -45.940 2.024 1.00 60.85 1077 VAL A CA 1
ATOM 1409 C C . VAL A 1 101 ? -37.475 -46.206 0.596 1.00 57.19 1077 VAL A C 1
ATOM 1410 O O . VAL A 1 101 ? -36.939 -47.079 -0.095 1.00 59.70 1077 VAL A O 1
ATOM 1423 N N . ARG A 1 102 ? -38.466 -45.449 0.121 1.00 53.39 1078 ARG A N 1
ATOM 1424 C CA . ARG A 1 102 ? -38.915 -45.629 -1.257 1.00 54.64 1078 ARG A CA 1
ATOM 1425 C C . ARG A 1 102 ? -37.823 -45.237 -2.250 1.00 52.49 1078 ARG A C 1
ATOM 1426 O O . ARG A 1 102 ? -37.707 -45.851 -3.316 1.00 56.74 1078 ARG A O 1
ATOM 1447 N N . THR A 1 103 ? -37.008 -44.235 -1.915 1.00 51.55 1079 THR A N 1
ATOM 1448 C CA . THR A 1 103 ? -35.896 -43.866 -2.787 1.00 49.62 1079 THR A CA 1
ATOM 1449 C C . THR A 1 103 ? -34.868 -44.987 -2.868 1.00 54.08 1079 THR A C 1
ATOM 1450 O O . THR A 1 103 ? -34.353 -45.282 -3.952 1.00 46.46 1079 THR A O 1
ATOM 1461 N N . ILE A 1 104 ? -34.561 -45.628 -1.735 1.00 53.91 1080 ILE A N 1
ATOM 1462 C CA . ILE A 1 104 ? -33.633 -46.758 -1.752 1.00 52.14 1080 ILE A CA 1
ATOM 1463 C C . ILE A 1 104 ? -34.131 -47.834 -2.705 1.00 42.42 1080 ILE A C 1
ATOM 1464 O O . ILE A 1 104 ? -33.357 -48.406 -3.482 1.00 47.69 1080 ILE A O 1
ATOM 1480 N N . GLU A 1 105 ? -35.431 -48.130 -2.655 1.00 45.35 1081 GLU A N 1
ATOM 1481 C CA . GLU A 1 105 ? -35.990 -49.145 -3.541 1.00 51.29 1081 GLU A CA 1
ATOM 1482 C C . GLU A 1 105 ? -35.929 -48.704 -4.999 1.00 60.59 1081 GLU A C 1
ATOM 1483 O O . GLU A 1 105 ? -35.622 -49.517 -5.881 1.00 49.05 1081 GLU A O 1
ATOM 1495 N N . GLU A 1 106 ? -36.226 -47.426 -5.277 1.00 55.43 1082 GLU A N 1
ATOM 1496 C CA . GLU A 1 106 ? -36.121 -46.922 -6.648 1.00 52.06 1082 GLU A CA 1
ATOM 1497 C C . GLU A 1 106 ? -34.680 -46.972 -7.132 1.00 57.90 1082 GLU A C 1
ATOM 1498 O O . GLU A 1 106 ? -34.415 -47.345 -8.279 1.00 49.83 1082 GLU A O 1
ATOM 1510 N N . LEU A 1 107 ? -33.734 -46.599 -6.268 1.00 45.80 1083 LEU A N 1
ATOM 1511 C CA . LEU A 1 107 ? -32.325 -46.668 -6.638 1.00 43.23 1083 LEU A CA 1
ATOM 1512 C C . LEU A 1 107 ? -31.906 -48.100 -6.933 1.00 49.45 1083 LEU A C 1
ATOM 1513 O O . LEU A 1 107 ? -31.166 -48.355 -7.889 1.00 50.24 1083 LEU A O 1
ATOM 1529 N N . ALA A 1 108 ? -32.380 -49.053 -6.131 1.00 58.56 1084 ALA A N 1
ATOM 1530 C CA . ALA A 1 108 ? -32.007 -50.446 -6.347 1.00 59.66 1084 ALA A CA 1
ATOM 1531 C C . ALA A 1 108 ? -32.441 -50.925 -7.723 1.00 45.78 1084 ALA A C 1
ATOM 1532 O O . ALA A 1 108 ? -31.685 -51.619 -8.411 1.00 54.25 1084 ALA A O 1
ATOM 1539 N N . ARG A 1 109 ? -33.645 -50.545 -8.155 1.00 46.19 1085 ARG A N 1
ATOM 1540 C CA . ARG A 1 109 ? -34.120 -50.956 -9.475 1.00 59.81 1085 ARG A CA 1
ATOM 1541 C C . ARG A 1 109 ? -33.240 -50.388 -10.582 1.00 56.04 1085 ARG A C 1
ATOM 1542 O O . ARG A 1 109 ? -32.875 -51.099 -11.525 1.00 60.16 1085 ARG A O 1
ATOM 1563 N N . VAL A 1 110 ? -32.898 -49.102 -10.493 1.00 75.05 1086 VAL A N 1
ATOM 1564 C CA . VAL A 1 110 ? -32.018 -48.506 -11.495 1.00 66.24 1086 VAL A CA 1
ATOM 1565 C C . VAL A 1 110 ? -30.704 -49.271 -11.561 1.00 64.97 1086 VAL A C 1
ATOM 1566 O O . VAL A 1 110 ? -30.202 -49.583 -12.647 1.00 56.39 1086 VAL A O 1
ATOM 1579 N N . LEU A 1 111 ? -30.135 -49.603 -10.404 1.00 54.66 1087 LEU A N 1
ATOM 1580 C CA . LEU A 1 111 ? -28.824 -50.238 -10.381 1.00 53.17 1087 LEU A CA 1
ATOM 1581 C C . LEU A 1 111 ? -28.849 -51.647 -10.957 1.00 47.11 1087 LEU A C 1
ATOM 1582 O O . LEU A 1 111 ? -27.807 -52.136 -11.409 1.00 49.24 1087 LEU A O 1
ATOM 1598 N N . ARG A 1 112 ? -30.006 -52.305 -10.969 1.00 50.15 1088 ARG A N 1
ATOM 1599 C CA . ARG A 1 112 ? -30.083 -53.635 -11.557 1.00 70.42 1088 ARG A CA 1
ATOM 1600 C C . ARG A 1 112 ? -29.886 -53.622 -13.067 1.00 53.05 1088 ARG A C 1
ATOM 1601 O O . ARG A 1 112 ? -29.657 -54.687 -13.647 1.00 54.49 1088 ARG A O 1
ATOM 1622 N N . LYS A 1 113 ? -29.941 -52.455 -13.708 1.00 56.58 1089 LYS A N 1
ATOM 1623 C CA . LYS A 1 113 ? -29.696 -52.338 -15.142 1.00 55.35 1089 LYS A CA 1
ATOM 1624 C C . LYS A 1 113 ? -28.232 -52.083 -15.483 1.00 55.96 1089 LYS A C 1
ATOM 1625 O O . LYS A 1 113 ? -27.898 -51.979 -16.667 1.00 69.24 1089 LYS A O 1
ATOM 1644 N N . HIS A 1 114 ? -27.352 -51.999 -14.491 1.00 77.39 1090 HIS A N 1
ATOM 1645 C CA . HIS A 1 114 ? -25.939 -51.731 -14.728 1.00 59.62 1090 HIS A CA 1
ATOM 1646 C C . HIS A 1 114 ? -25.221 -53.053 -14.971 1.00 59.71 1090 HIS A C 1
ATOM 1647 O O . HIS A 1 114 ? -25.200 -53.926 -14.096 1.00 58.71 1090 HIS A O 1
ATOM 1661 N N . SER A 1 115 ? -24.623 -53.190 -16.156 1.00 72.15 1091 SER A N 1
ATOM 1662 C CA . SER A 1 115 ? -24.070 -54.472 -16.579 1.00 80.55 1091 SER A CA 1
ATOM 1663 C C . SER A 1 115 ? -22.812 -54.859 -15.812 1.00 56.21 1091 SER A C 1
ATOM 1664 O O . SER A 1 115 ? -22.409 -56.027 -15.862 1.00 74.23 1091 SER A O 1
ATOM 1672 N N . GLY A 1 116 ? -22.177 -53.914 -15.126 1.00 50.58 1092 GLY A N 1
ATOM 1673 C CA . GLY A 1 116 ? -20.977 -54.176 -14.361 1.00 49.34 1092 GLY A CA 1
ATOM 1674 C C . GLY A 1 116 ? -21.187 -54.435 -12.886 1.00 57.14 1092 GLY A C 1
ATOM 1675 O O . GLY A 1 116 ? -20.197 -54.535 -12.152 1.00 51.20 1092 GLY A O 1
ATOM 1679 N N . LEU A 1 117 ? -22.432 -54.550 -12.426 1.00 57.75 1093 LEU A N 1
ATOM 1680 C CA . LEU A 1 117 ? -22.739 -54.770 -11.021 1.00 47.07 1093 LEU A CA 1
ATOM 1681 C C . LEU A 1 117 ? -23.478 -56.090 -10.863 1.00 40.70 1093 LEU A C 1
ATOM 1682 O O . LEU A 1 117 ? -24.112 -56.588 -11.797 1.00 43.30 1093 LEU A O 1
ATOM 1698 N N . ARG A 1 118 ? -23.397 -56.652 -9.660 1.00 40.72 1094 ARG A N 1
ATOM 1699 C CA . ARG A 1 118 ? -24.065 -57.906 -9.352 1.00 39.31 1094 ARG A CA 1
ATOM 1700 C C . ARG A 1 118 ? -24.645 -57.855 -7.948 1.00 43.75 1094 ARG A C 1
ATOM 1701 O O . ARG A 1 118 ? -24.166 -57.118 -7.082 1.00 47.52 1094 ARG A O 1
ATOM 1722 N N . ASN A 1 119 ? -25.693 -58.644 -7.739 1.00 40.42 1095 ASN A N 1
ATOM 1723 C CA . ASN A 1 119 ? -26.222 -58.893 -6.404 1.00 57.21 1095 ASN A CA 1
ATOM 1724 C C . ASN A 1 119 ? -26.620 -57.598 -5.704 1.00 64.22 1095 ASN A C 1
ATOM 1725 O O . ASN A 1 119 ? -26.207 -57.320 -4.578 1.00 48.30 1095 ASN A O 1
ATOM 1736 N N . ILE A 1 120 ? -27.435 -56.796 -6.392 1.00 45.42 1096 ILE A N 1
ATOM 1737 C CA . ILE A 1 120 ? -28.031 -55.627 -5.757 1.00 50.05 1096 ILE A CA 1
ATOM 1738 C C . ILE A 1 120 ? -28.851 -56.097 -4.573 1.00 44.21 1096 ILE A C 1
ATOM 1739 O O . ILE A 1 120 ? -29.673 -57.006 -4.669 1.00 44.07 1096 ILE A O 1
ATOM 1755 N N . LEU A 1 121 ? -28.649 -55.433 -3.411 1.00 41.49 1097 LEU A N 1
ATOM 1756 C CA . LEU A 1 121 ? -29.333 -55.809 -2.187 1.00 50.90 1097 LEU A CA 1
ATOM 1757 C C . LEU A 1 121 ? -29.706 -54.544 -1.419 1.00 45.63 1097 LEU A C 1
ATOM 1758 O O . LEU A 1 121 ? -28.838 -53.911 -0.800 1.00 46.40 1097 LEU A O 1
ATOM 1774 N N . PRO A 1 122 ? -30.980 -54.144 -1.439 1.00 49.36 1098 PRO A N 1
ATOM 1775 C CA . PRO A 1 122 ? -31.404 -53.004 -0.615 1.00 44.13 1098 PRO A CA 1
ATOM 1776 C C . PRO A 1 122 ? -31.673 -53.449 0.815 1.00 44.98 1098 PRO A C 1
ATOM 1777 O O . PRO A 1 122 ? -32.397 -54.419 1.049 1.00 46.55 1098 PRO A O 1
ATOM 1788 N N . ILE A 1 123 ? -31.079 -52.734 1.769 1.00 44.12 1099 ILE A N 1
ATOM 1789 C CA . ILE A 1 123 ? -31.301 -52.990 3.189 1.00 51.87 1099 ILE A CA 1
ATOM 1790 C C . ILE A 1 123 ? -32.044 -51.784 3.747 1.00 52.60 1099 ILE A C 1
ATOM 1791 O O . ILE A 1 123 ? -31.428 -50.777 4.111 1.00 47.79 1099 ILE A O 1
ATOM 1807 N N . THR A 1 124 ? -33.375 -51.873 3.802 1.00 51.79 1100 THR A N 1
ATOM 1808 C CA . THR A 1 124 ? -34.220 -50.746 4.176 1.00 64.84 1100 THR A CA 1
ATOM 1809 C C . THR A 1 124 ? -34.616 -50.736 5.648 1.00 57.81 1100 THR A C 1
ATOM 1810 O O . THR A 1 124 ? -35.208 -49.751 6.101 1.00 62.87 1100 THR A O 1
ATOM 1821 N N . THR A 1 125 ? -34.319 -51.794 6.399 1.00 52.92 1101 THR A N 1
ATOM 1822 C CA . THR A 1 125 ? -34.675 -51.860 7.811 1.00 69.88 1101 THR A CA 1
ATOM 1823 C C . THR A 1 125 ? -33.560 -51.398 8.742 1.00 66.81 1101 THR A C 1
ATOM 1824 O O . THR A 1 125 ? -33.775 -51.339 9.956 1.00 87.20 1101 THR A O 1
ATOM 1835 N N . ALA A 1 126 ? -32.390 -51.052 8.218 1.00 60.84 1102 ALA A N 1
ATOM 1836 C CA . ALA A 1 126 ? -31.293 -50.636 9.074 1.00 52.92 1102 ALA A CA 1
ATOM 1837 C C . ALA A 1 126 ? -31.446 -49.176 9.480 1.00 53.91 1102 ALA A C 1
ATOM 1838 O O . ALA A 1 126 ? -32.095 -48.378 8.801 1.00 56.13 1102 ALA A O 1
ATOM 1845 N N . LYS A 1 127 ? -30.837 -48.832 10.617 1.00 55.87 1103 LYS A N 1
ATOM 1846 C CA . LYS A 1 127 ? -30.844 -47.442 11.058 1.00 57.24 1103 LYS A CA 1
ATOM 1847 C C . LYS A 1 127 ? -30.454 -46.516 9.913 1.00 53.93 1103 LYS A C 1
ATOM 1848 O O . LYS A 1 127 ? -31.104 -45.489 9.681 1.00 51.93 1103 LYS A O 1
ATOM 1867 N N . VAL A 1 128 ? -29.417 -46.882 9.167 1.00 52.27 1104 VAL A N 1
ATOM 1868 C CA . VAL A 1 128 ? -29.043 -46.167 7.950 1.00 48.52 1104 VAL A CA 1
ATOM 1869 C C . VAL A 1 128 ? -29.322 -47.075 6.759 1.00 51.91 1104 VAL A C 1
ATOM 1870 O O . VAL A 1 128 ? -28.462 -47.893 6.398 1.00 45.35 1104 VAL A O 1
ATOM 1883 N N . PRO A 1 129 ? -30.480 -46.967 6.108 1.00 64.34 1105 PRO A N 1
ATOM 1884 C CA . PRO A 1 129 ? -30.744 -47.839 4.959 1.00 48.98 1105 PRO A CA 1
ATOM 1885 C C . PRO A 1 129 ? -29.712 -47.629 3.866 1.00 46.88 1105 PRO A C 1
ATOM 1886 O O . PRO A 1 129 ? -29.282 -46.506 3.596 1.00 45.13 1105 PRO A O 1
ATOM 1897 N N . ILE A 1 130 ? -29.314 -48.731 3.239 1.00 41.67 1106 ILE A N 1
ATOM 1898 C CA . ILE A 1 130 ? -28.333 -48.708 2.165 1.00 50.53 1106 ILE A CA 1
ATOM 1899 C C . ILE A 1 130 ? -28.800 -49.651 1.069 1.00 49.59 1106 ILE A C 1
ATOM 1900 O O . ILE A 1 130 ? -29.574 -50.582 1.312 1.00 44.33 1106 ILE A O 1
ATOM 1916 N N . VAL A 1 131 ? -28.351 -49.383 -0.151 1.00 35.88 1107 VAL A N 1
ATOM 1917 C CA . VAL A 1 131 ? -28.357 -50.371 -1.224 1.00 54.74 1107 VAL A CA 1
ATOM 1918 C C . VAL A 1 131 ? -26.906 -50.762 -1.457 1.00 39.35 1107 VAL A C 1
ATOM 1919 O O . VAL A 1 131 ? -26.055 -49.899 -1.712 1.00 45.73 1107 VAL A O 1
ATOM 1932 N N . LYS A 1 132 ? -26.608 -52.049 -1.315 1.00 47.02 1108 LYS A N 1
ATOM 1933 C CA . LYS A 1 132 ? -25.259 -52.538 -1.539 1.00 44.48 1108 LYS A CA 1
ATOM 1934 C C . LYS A 1 132 ? -25.229 -53.469 -2.736 1.00 44.97 1108 LYS A C 1
ATOM 1935 O O . LYS A 1 132 ? -26.233 -54.087 -3.099 1.00 67.62 1108 LYS A O 1
ATOM 1954 N N . PHE A 1 133 ? -24.053 -53.565 -3.344 1.00 39.29 1109 PHE A N 1
ATOM 1955 C CA . PHE A 1 133 ? -23.883 -54.372 -4.541 1.00 61.44 1109 PHE A CA 1
ATOM 1956 C C . PHE A 1 133 ? -22.401 -54.630 -4.769 1.00 44.85 1109 PHE A C 1
ATOM 1957 O O . PHE A 1 133 ? -21.533 -53.984 -4.178 1.00 39.20 1109 PHE A O 1
ATOM 1974 N N . PHE A 1 134 ? -22.130 -55.580 -5.655 1.00 51.70 1110 PHE A N 1
ATOM 1975 C CA . PHE A 1 134 ? -20.776 -56.001 -5.990 1.00 35.01 1110 PHE A CA 1
ATOM 1976 C C . PHE A 1 134 ? -20.374 -55.409 -7.337 1.00 33.20 1110 PHE A C 1
ATOM 1977 O O . PHE A 1 134 ? -21.110 -55.543 -8.318 1.00 46.83 1110 PHE A O 1
ATOM 1994 N N . HIS A 1 135 ? -19.204 -54.762 -7.382 1.00 41.17 1111 HIS A N 1
ATOM 1995 C CA . HIS A 1 135 ? -18.675 -54.158 -8.603 1.00 43.01 1111 HIS A CA 1
ATOM 1996 C C . HIS A 1 135 ? -17.679 -55.126 -9.238 1.00 47.96 1111 HIS A C 1
ATOM 1997 O O . HIS A 1 135 ? -16.584 -55.337 -8.708 1.00 49.71 1111 HIS A O 1
ATOM 2011 N N . LEU A 1 136 ? -18.053 -55.687 -10.390 1.00 44.60 1112 LEU A N 1
ATOM 2012 C CA . LEU A 1 136 ? -17.305 -56.801 -10.974 1.00 52.48 1112 LEU A CA 1
ATOM 2013 C C . LEU A 1 136 ? -15.836 -56.453 -11.189 1.00 46.29 1112 LEU A C 1
ATOM 2014 O O . LEU A 1 136 ? -14.943 -57.192 -10.761 1.00 49.82 1112 LEU A O 1
ATOM 2030 N N . ARG A 1 137 ? -15.566 -55.346 -11.886 1.00 47.28 1113 ARG A N 1
ATOM 2031 C CA . ARG A 1 137 ? -14.213 -55.087 -12.367 1.00 49.25 1113 ARG A CA 1
ATOM 2032 C C . ARG A 1 137 ? -13.233 -54.807 -11.234 1.00 51.07 1113 ARG A C 1
ATOM 2033 O O . ARG A 1 137 ? -12.054 -55.156 -11.350 1.00 57.17 1113 ARG A O 1
ATOM 2054 N N . SER A 1 138 ? -13.681 -54.190 -10.141 1.00 55.48 1114 SER A N 1
ATOM 2055 C CA . SER A 1 138 ? -12.780 -53.881 -9.036 1.00 50.75 1114 SER A CA 1
ATOM 2056 C C . SER A 1 138 ? -12.795 -54.933 -7.939 1.00 52.27 1114 SER A C 1
ATOM 2057 O O . SER A 1 138 ? -11.888 -54.940 -7.099 1.00 52.25 1114 SER A O 1
ATOM 2065 N N . GLY A 1 139 ? -13.800 -55.806 -7.918 1.00 52.32 1115 GLY A N 1
ATOM 2066 C CA . GLY A 1 139 ? -13.956 -56.752 -6.837 1.00 59.00 1115 GLY A CA 1
ATOM 2067 C C . GLY A 1 139 ? -14.378 -56.140 -5.525 1.00 52.76 1115 GLY A C 1
ATOM 2068 O O . GLY A 1 139 ? -14.287 -56.805 -4.490 1.00 53.84 1115 GLY A O 1
ATOM 2072 N N . LEU A 1 140 ? -14.834 -54.891 -5.532 1.00 47.89 1116 LEU A N 1
ATOM 2073 C CA . LEU A 1 140 ? -15.214 -54.188 -4.319 1.00 44.98 1116 LEU A CA 1
ATOM 2074 C C . LEU A 1 140 ? -16.723 -54.220 -4.122 1.00 41.76 1116 LEU A C 1
ATOM 2075 O O . LEU A 1 140 ? -17.491 -54.149 -5.088 1.00 47.91 1116 LEU A O 1
ATOM 2091 N N . GLU A 1 141 ? -17.140 -54.304 -2.862 1.00 42.45 1117 GLU A N 1
ATOM 2092 C CA . GLU A 1 141 ? -18.529 -54.079 -2.504 1.00 35.93 1117 GLU A CA 1
ATOM 2093 C C . GLU A 1 141 ? -18.766 -52.583 -2.330 1.00 39.47 1117 GLU A C 1
ATOM 2094 O O . GLU A 1 141 ? -17.879 -51.853 -1.877 1.00 42.55 1117 GLU A O 1
ATOM 2106 N N . VAL A 1 142 ? -19.956 -52.128 -2.723 1.00 46.96 1118 VAL A N 1
ATOM 2107 C CA . VAL A 1 142 ? -20.344 -50.724 -2.645 1.00 38.77 1118 VAL A CA 1
ATOM 2108 C C . VAL A 1 142 ? -21.608 -50.602 -1.802 1.00 43.66 1118 VAL A C 1
ATOM 2109 O O . VAL A 1 142 ? -22.501 -51.450 -1.885 1.00 39.20 1118 VAL A O 1
ATOM 2122 N N . ASP A 1 143 ? -21.676 -49.549 -0.988 1.00 42.09 1119 ASP A N 1
ATOM 2123 C CA . ASP A 1 143 ? -22.834 -49.252 -0.149 1.00 39.75 1119 ASP A CA 1
ATOM 2124 C C . ASP A 1 143 ? -23.235 -47.804 -0.373 1.00 39.79 1119 ASP A C 1
ATOM 2125 O O . ASP A 1 143 ? -22.461 -46.893 -0.066 1.00 38.76 1119 ASP A O 1
ATOM 2134 N N . ILE A 1 144 ? -24.444 -47.589 -0.878 1.00 39.44 1120 ILE A N 1
ATOM 2135 C CA . ILE A 1 144 ? -24.970 -46.249 -1.112 1.00 36.02 1120 ILE A CA 1
ATOM 2136 C C . ILE A 1 144 ? -26.005 -45.935 -0.041 1.00 40.59 1120 ILE A C 1
ATOM 2137 O O . ILE A 1 144 ? -26.981 -46.674 0.130 1.00 40.69 1120 ILE A O 1
ATOM 2153 N N . SER A 1 145 ? -25.802 -44.824 0.659 1.00 36.43 1121 SER A N 1
ATOM 2154 C CA . SER A 1 145 ? -26.751 -44.300 1.628 1.00 34.70 1121 SER A CA 1
ATOM 2155 C C . SER A 1 145 ? -27.250 -42.945 1.146 1.00 35.79 1121 SER A C 1
ATOM 2156 O O . SER A 1 145 ? -26.629 -42.301 0.295 1.00 43.30 1121 SER A O 1
ATOM 2164 N N . LEU A 1 146 ? -28.381 -42.516 1.706 1.00 45.88 1122 LEU A N 1
ATOM 2165 C CA . LEU A 1 146 ? -29.077 -41.306 1.279 1.00 46.28 1122 LEU A CA 1
ATOM 2166 C C . LEU A 1 146 ? -28.897 -40.194 2.303 1.00 44.69 1122 LEU A C 1
ATOM 2167 O O . LEU A 1 146 ? -29.198 -40.387 3.483 1.00 43.14 1122 LEU A O 1
ATOM 2183 N N . TYR A 1 147 ? -28.419 -39.033 1.855 1.00 49.62 1123 TYR A N 1
ATOM 2184 C CA . TYR A 1 147 ? -28.321 -37.848 2.711 1.00 58.51 1123 TYR A CA 1
ATOM 2185 C C . TYR A 1 147 ? -27.701 -38.201 4.064 1.00 51.20 1123 TYR A C 1
ATOM 2186 O O . TYR A 1 147 ? -28.190 -37.820 5.130 1.00 54.28 1123 TYR A O 1
ATOM 2204 N N . ASN A 1 148 ? -26.604 -38.952 4.000 1.00 49.09 1124 ASN A N 1
ATOM 2205 C CA . ASN A 1 148 ? -25.847 -39.363 5.178 1.00 65.59 1124 ASN A CA 1
ATOM 2206 C C . ASN A 1 148 ? -24.884 -38.245 5.586 1.00 47.23 1124 ASN A C 1
ATOM 2207 O O . ASN A 1 148 ? -23.663 -38.398 5.605 1.00 55.86 1124 ASN A O 1
ATOM 2218 N N . THR A 1 149 ? -25.470 -37.084 5.887 1.00 52.51 1125 THR A N 1
ATOM 2219 C CA . THR A 1 149 ? -24.684 -35.860 5.995 1.00 54.90 1125 THR A CA 1
ATOM 2220 C C . THR A 1 149 ? -23.706 -35.919 7.164 1.00 54.79 1125 THR A C 1
ATOM 2221 O O . THR A 1 149 ? -22.554 -35.487 7.038 1.00 69.82 1125 THR A O 1
ATOM 2232 N N . LEU A 1 150 ? -24.133 -36.458 8.307 1.00 68.44 1126 LEU A N 1
ATOM 2233 C CA . LEU A 1 150 ? -23.236 -36.505 9.457 1.00 46.28 1126 LEU A CA 1
ATOM 2234 C C . LEU A 1 150 ? -22.037 -37.402 9.194 1.00 42.97 1126 LEU A C 1
ATOM 2235 O O . LEU A 1 150 ? -20.945 -37.133 9.706 1.00 53.11 1126 LEU A O 1
ATOM 2251 N N . ALA A 1 151 ? -22.207 -38.462 8.399 1.00 53.16 1127 ALA A N 1
ATOM 2252 C CA . ALA A 1 151 ? -21.065 -39.313 8.076 1.00 55.59 1127 ALA A CA 1
ATOM 2253 C C . ALA A 1 151 ? -20.039 -38.568 7.231 1.00 39.72 1127 ALA A C 1
ATOM 2254 O O . ALA A 1 151 ? -18.834 -38.776 7.403 1.00 41.63 1127 ALA A O 1
ATOM 2261 N N . LEU A 1 152 ? -20.492 -37.672 6.347 1.00 47.60 1128 LEU A N 1
ATOM 2262 C CA . LEU A 1 152 ? -19.559 -36.836 5.597 1.00 51.47 1128 LEU A CA 1
ATOM 2263 C C . LEU A 1 152 ? -18.708 -35.997 6.537 1.00 54.13 1128 LEU A C 1
ATOM 2264 O O . LEU A 1 152 ? -17.510 -35.802 6.301 1.00 50.25 1128 LEU A O 1
ATOM 2280 N N . HIS A 1 153 ? -19.300 -35.517 7.629 1.00 75.09 1129 HIS A N 1
ATOM 2281 C CA . HIS A 1 153 ? -18.563 -34.636 8.521 1.00 50.97 1129 HIS A CA 1
ATOM 2282 C C . HIS A 1 153 ? -17.607 -35.409 9.420 1.00 41.77 1129 HIS A C 1
ATOM 2283 O O . HIS A 1 153 ? -16.495 -34.935 9.681 1.00 51.06 1129 HIS A O 1
ATOM 2297 N N . ASN A 1 154 ? -17.988 -36.606 9.887 1.00 43.66 1130 ASN A N 1
ATOM 2298 C CA . ASN A 1 154 ? -17.051 -37.367 10.708 1.00 40.41 1130 ASN A CA 1
ATOM 2299 C C . ASN A 1 154 ? -15.944 -37.984 9.866 1.00 41.03 1130 ASN A C 1
ATOM 2300 O O . ASN A 1 154 ? -14.864 -38.272 10.392 1.00 45.68 1130 ASN A O 1
ATOM 2311 N N . THR A 1 155 ? -16.179 -38.161 8.565 1.00 43.70 1131 THR A N 1
ATOM 2312 C CA . THR A 1 155 ? -15.085 -38.486 7.659 1.00 45.43 1131 THR A CA 1
ATOM 2313 C C . THR A 1 155 ? -14.075 -37.346 7.608 1.00 43.89 1131 THR A C 1
ATOM 2314 O O . THR A 1 155 ? -12.864 -37.569 7.706 1.00 46.33 1131 THR A O 1
ATOM 2325 N N . ARG A 1 156 ? -14.560 -36.108 7.464 1.00 46.08 1132 ARG A N 1
ATOM 2326 C CA . ARG A 1 156 ? -13.663 -34.956 7.480 1.00 49.63 1132 ARG A CA 1
ATOM 2327 C C . ARG A 1 156 ? -12.962 -34.824 8.826 1.00 40.72 1132 ARG A C 1
ATOM 2328 O O . ARG A 1 156 ? -11.776 -34.482 8.886 1.00 54.21 1132 ARG A O 1
ATOM 2349 N N . LEU A 1 157 ? -13.675 -35.104 9.920 1.00 48.00 1133 LEU A N 1
ATOM 2350 C CA . LEU A 1 157 ? -13.067 -35.016 11.245 1.00 42.29 1133 LEU A CA 1
ATOM 2351 C C . LEU A 1 157 ? -11.918 -36.003 11.383 1.00 44.54 1133 LEU A C 1
ATOM 2352 O O . LEU A 1 157 ? -10.809 -35.634 11.792 1.00 40.53 1133 LEU A O 1
ATOM 2368 N N . LEU A 1 158 ? -12.169 -37.274 11.056 1.00 46.50 1134 LEU A N 1
ATOM 2369 C CA . LEU A 1 158 ? -11.119 -38.283 11.146 1.00 38.10 1134 LEU A CA 1
ATOM 2370 C C . LEU A 1 158 ? -9.967 -37.965 10.199 1.00 37.25 1134 LEU A C 1
ATOM 2371 O O . LEU A 1 158 ? -8.797 -38.154 10.550 1.00 45.54 1134 LEU A O 1
ATOM 2387 N N . SER A 1 159 ? -10.272 -37.430 9.015 1.00 36.94 1135 SER A N 1
ATOM 2388 C CA . SER A 1 159 ? -9.210 -37.073 8.079 1.00 43.40 1135 SER A CA 1
ATOM 2389 C C . SER A 1 159 ? -8.280 -36.026 8.676 1.00 52.92 1135 SER A C 1
ATOM 2390 O O . SER A 1 159 ? -7.056 -36.119 8.537 1.00 48.67 1135 SER A O 1
ATOM 2398 N N . ALA A 1 160 ? -8.839 -35.036 9.367 1.00 44.72 1136 ALA A N 1
ATOM 2399 C CA . ALA A 1 160 ? -8.002 -34.017 9.993 1.00 44.33 1136 ALA A CA 1
ATOM 2400 C C . ALA A 1 160 ? -7.123 -34.622 11.087 1.00 45.94 1136 ALA A C 1
ATOM 2401 O O . ALA A 1 160 ? -5.937 -34.289 11.191 1.00 42.26 1136 ALA A O 1
ATOM 2408 N N . TYR A 1 161 ? -7.674 -35.528 11.899 1.00 43.44 1137 TYR A N 1
ATOM 2409 C CA . TYR A 1 161 ? -6.861 -36.178 12.923 1.00 41.40 1137 TYR A CA 1
ATOM 2410 C C . TYR A 1 161 ? -5.714 -36.959 12.297 1.00 56.17 1137 TYR A C 1
ATOM 2411 O O . TYR A 1 161 ? -4.591 -36.948 12.817 1.00 37.61 1137 TYR A O 1
ATOM 2429 N N . SER A 1 162 ? -5.973 -37.637 11.172 1.00 43.82 1138 SER A N 1
ATOM 2430 C CA . SER A 1 162 ? -4.936 -38.439 10.531 1.00 46.77 1138 SER A CA 1
ATOM 2431 C C . SER A 1 162 ? -3.793 -37.583 9.996 1.00 46.84 1138 SER A C 1
ATOM 2432 O O . SER A 1 162 ? -2.683 -38.097 9.816 1.00 71.70 1138 SER A O 1
ATOM 2440 N N . ALA A 1 163 ? -4.025 -36.289 9.778 1.00 42.26 1139 ALA A N 1
ATOM 2441 C CA . ALA A 1 163 ? -3.010 -35.399 9.236 1.00 39.49 1139 ALA A CA 1
ATOM 2442 C C . ALA A 1 163 ? -2.187 -34.690 10.305 1.00 41.26 1139 ALA A C 1
ATOM 2443 O O . ALA A 1 163 ? -1.229 -33.987 9.962 1.00 53.35 1139 ALA A O 1
ATOM 2450 N N . ILE A 1 164 ? -2.542 -34.838 11.582 1.00 60.50 1140 ILE A N 1
ATOM 2451 C CA . ILE A 1 164 ? -1.823 -34.129 12.636 1.00 47.52 1140 ILE A CA 1
ATOM 2452 C C . ILE A 1 164 ? -0.451 -34.749 12.861 1.00 47.06 1140 ILE A C 1
ATOM 2453 O O . ILE A 1 164 ? 0.541 -34.037 13.060 1.00 51.70 1140 ILE A O 1
ATOM 2469 N N . ASP A 1 165 ? -0.368 -36.076 12.818 1.00 57.50 1141 ASP A N 1
ATOM 2470 C CA . ASP A 1 165 ? 0.845 -36.789 13.198 1.00 39.80 1141 ASP A CA 1
ATOM 2471 C C . ASP A 1 165 ? 0.841 -38.165 12.535 1.00 43.96 1141 ASP A C 1
ATOM 2472 O O . ASP A 1 165 ? -0.180 -38.863 12.574 1.00 51.17 1141 ASP A O 1
ATOM 2481 N N . PRO A 1 166 ? 1.936 -38.581 11.891 1.00 48.90 1142 PRO A N 1
ATOM 2482 C CA . PRO A 1 166 ? 1.936 -39.912 11.257 1.00 38.22 1142 PRO A CA 1
ATOM 2483 C C . PRO A 1 166 ? 1.590 -41.030 12.223 1.00 60.41 1142 PRO A C 1
ATOM 2484 O O . PRO A 1 166 ? 1.062 -42.066 11.798 1.00 39.55 1142 PRO A O 1
ATOM 2495 N N . ARG A 1 167 ? 1.863 -40.849 13.518 1.00 40.66 1143 ARG A N 1
ATOM 2496 C CA . ARG A 1 167 ? 1.561 -41.901 14.484 1.00 36.94 1143 ARG A CA 1
ATOM 2497 C C . ARG A 1 167 ? 0.063 -42.194 14.551 1.00 49.89 1143 ARG A C 1
ATOM 2498 O O . ARG A 1 167 ? -0.332 -43.325 14.853 1.00 31.66 1143 ARG A O 1
ATOM 2519 N N . VAL A 1 168 ? -0.783 -41.216 14.220 1.00 35.76 1144 VAL A N 1
ATOM 2520 C CA . VAL A 1 168 ? -2.224 -41.453 14.227 1.00 40.38 1144 VAL A CA 1
ATOM 2521 C C . VAL A 1 168 ? -2.582 -42.526 13.202 1.00 44.61 1144 VAL A C 1
ATOM 2522 O O . VAL A 1 168 ? -3.307 -43.482 13.501 1.00 36.20 1144 VAL A O 1
ATOM 2535 N N . LYS A 1 169 ? -2.077 -42.378 11.973 1.00 32.64 1145 LYS A N 1
ATOM 2536 C CA . LYS A 1 169 ? -2.331 -43.371 10.932 1.00 30.10 1145 LYS A CA 1
ATOM 2537 C C . LYS A 1 169 ? -1.773 -44.734 11.324 1.00 40.53 1145 LYS A C 1
ATOM 2538 O O . LYS A 1 169 ? -2.465 -45.755 11.220 1.00 32.61 1145 LYS A O 1
ATOM 2557 N N . TYR A 1 170 ? -0.510 -44.773 11.763 1.00 34.97 1146 TYR A N 1
ATOM 2558 C CA . TYR A 1 170 ? 0.108 -46.051 12.112 1.00 26.31 1146 TYR A CA 1
ATOM 2559 C C . TYR A 1 170 ? -0.719 -46.792 13.155 1.00 43.73 1146 TYR A C 1
ATOM 2560 O O . TYR A 1 170 ? -0.918 -48.010 13.056 1.00 38.95 1146 TYR A O 1
ATOM 2578 N N . LEU A 1 171 ? -1.194 -46.077 14.176 1.00 33.69 1147 LEU A N 1
ATOM 2579 C CA . LEU A 1 171 ? -1.950 -46.726 15.243 1.00 29.82 1147 LEU A CA 1
ATOM 2580 C C . LEU A 1 171 ? -3.331 -47.162 14.776 1.00 33.67 1147 LEU A C 1
ATOM 2581 O O . LEU A 1 171 ? -3.809 -48.232 15.164 1.00 38.72 1147 LEU A O 1
ATOM 2597 N N . CYS A 1 172 ? -4.003 -46.339 13.974 1.00 36.31 1148 CYS A N 1
ATOM 2598 C CA . CYS A 1 172 ? -5.330 -46.713 13.503 1.00 39.40 1148 CYS A CA 1
ATOM 2599 C C . CYS A 1 172 ? -5.268 -47.914 12.571 1.00 31.68 1148 CYS A C 1
ATOM 2600 O O . CYS A 1 172 ? -6.170 -48.761 12.589 1.00 32.92 1148 CYS A O 1
ATOM 2608 N N . TYR A 1 173 ? -4.216 -48.007 11.747 1.00 33.77 1149 TYR A N 1
ATOM 2609 C CA . TYR A 1 173 ? -4.047 -49.189 10.908 1.00 39.58 1149 TYR A CA 1
ATOM 2610 C C . TYR A 1 173 ? -3.715 -50.417 11.757 1.00 42.79 1149 TYR A C 1
ATOM 2611 O O . TYR A 1 173 ? -4.220 -51.516 11.495 1.00 25.96 1149 TYR A O 1
ATOM 2629 N N . THR A 1 174 ? -2.889 -50.250 12.793 1.00 34.26 1150 THR A N 1
ATOM 2630 C CA . THR A 1 174 ? -2.591 -51.369 13.686 1.00 36.10 1150 THR A CA 1
ATOM 2631 C C . THR A 1 174 ? -3.855 -51.855 14.391 1.00 39.24 1150 THR A C 1
ATOM 2632 O O . THR A 1 174 ? -4.107 -53.064 14.479 1.00 40.02 1150 THR A O 1
ATOM 2643 N N . MET A 1 175 ? -4.658 -50.926 14.913 1.00 37.23 1151 MET A N 1
ATOM 2644 C CA . MET A 1 175 ? -5.927 -51.308 15.531 1.00 31.11 1151 MET A CA 1
ATOM 2645 C C . MET A 1 175 ? -6.829 -52.033 14.534 1.00 31.25 1151 MET A C 1
ATOM 2646 O O . MET A 1 175 ? -7.528 -52.991 14.893 1.00 32.03 1151 MET A O 1
ATOM 2660 N N . LYS A 1 176 ? -6.823 -51.592 13.278 1.00 31.35 1152 LYS A N 1
ATOM 2661 C CA . LYS A 1 176 ? -7.682 -52.195 12.261 1.00 52.25 1152 LYS A CA 1
ATOM 2662 C C . LYS A 1 176 ? -7.258 -53.625 11.958 1.00 33.92 1152 LYS A C 1
ATOM 2663 O O . LYS A 1 176 ? -8.101 -54.522 11.846 1.00 32.05 1152 LYS A O 1
ATOM 2682 N N . VAL A 1 177 ? -5.952 -53.847 11.781 1.00 29.09 1153 VAL A N 1
ATOM 2683 C CA . VAL A 1 177 ? -5.443 -55.198 11.565 1.00 29.75 1153 VAL A CA 1
ATOM 2684 C C . VAL A 1 177 ? -5.793 -56.090 12.751 1.00 29.93 1153 VAL A C 1
ATOM 2685 O O . VAL A 1 177 ? -6.258 -57.225 12.587 1.00 31.67 1153 VAL A O 1
ATOM 2698 N N . PHE A 1 178 ? -5.563 -55.590 13.963 1.00 27.91 1154 PHE A N 1
ATOM 2699 C CA . PHE A 1 178 ? -5.797 -56.388 15.164 1.00 28.63 1154 PHE A CA 1
ATOM 2700 C C . PHE A 1 178 ? -7.247 -56.854 15.241 1.00 29.69 1154 PHE A C 1
ATOM 2701 O O . PHE A 1 178 ? -7.525 -58.047 15.424 1.00 28.24 1154 PHE A O 1
ATOM 2718 N N . THR A 1 179 ? -8.190 -55.922 15.087 1.00 24.86 1155 THR A N 1
ATOM 2719 C CA . THR A 1 179 ? -9.599 -56.265 15.240 1.00 33.22 1155 THR A CA 1
ATOM 2720 C C . THR A 1 179 ? -10.108 -57.098 14.068 1.00 30.75 1155 THR A C 1
ATOM 2721 O O . THR A 1 179 ? -10.964 -57.969 14.259 1.00 36.76 1155 THR A O 1
ATOM 2732 N N . LYS A 1 180 ? -9.608 -56.856 12.853 1.00 35.89 1156 LYS A N 1
ATOM 2733 C CA . LYS A 1 180 ? -10.015 -57.705 11.736 1.00 31.83 1156 LYS A CA 1
ATOM 2734 C C . LYS A 1 180 ? -9.489 -59.124 11.917 1.00 29.50 1156 LYS A C 1
ATOM 2735 O O . LYS A 1 180 ? -10.199 -60.096 11.629 1.00 30.32 1156 LYS A O 1
ATOM 2754 N N . MET A 1 181 ? -8.251 -59.267 12.400 1.00 30.03 1157 MET A N 1
ATOM 2755 C CA . MET A 1 181 ? -7.691 -60.603 12.591 1.00 33.21 1157 MET A CA 1
ATOM 2756 C C . MET A 1 181 ? -8.415 -61.360 13.699 1.00 33.93 1157 MET A C 1
ATOM 2757 O O . MET A 1 181 ? -8.507 -62.592 13.647 1.00 38.38 1157 MET A O 1
ATOM 2771 N N . CYS A 1 182 ? -8.942 -60.649 14.699 1.00 36.17 1158 CYS A N 1
ATOM 2772 C CA . CYS A 1 182 ? -9.747 -61.278 15.740 1.00 37.55 1158 CYS A CA 1
ATOM 2773 C C . CYS A 1 182 ? -11.210 -61.429 15.340 1.00 43.22 1158 CYS A C 1
ATOM 2774 O O . CYS A 1 182 ? -11.976 -62.050 16.083 1.00 36.17 1158 CYS A O 1
ATOM 2782 N N . ASP A 1 183 ? -11.619 -60.850 14.207 1.00 39.59 1159 ASP A N 1
ATOM 2783 C CA . ASP A 1 183 ? -12.981 -60.995 13.697 1.00 30.83 1159 ASP A CA 1
ATOM 2784 C C . ASP A 1 183 ? -14.017 -60.313 14.593 1.00 30.55 1159 ASP A C 1
ATOM 2785 O O . ASP A 1 183 ? -15.122 -60.829 14.787 1.00 28.95 1159 ASP A O 1
ATOM 2794 N N . ILE A 1 184 ? -13.669 -59.137 15.112 1.00 27.96 1160 ILE A N 1
ATOM 2795 C CA . ILE A 1 184 ? -14.519 -58.357 15.998 1.00 39.83 1160 ILE A CA 1
ATOM 2796 C C . ILE A 1 184 ? -14.784 -56.959 15.438 1.00 40.25 1160 ILE A C 1
ATOM 2797 O O . ILE A 1 184 ? -15.146 -56.060 16.181 1.00 38.09 1160 ILE A O 1
ATOM 2813 N N . GLY A 1 185 ? -14.618 -56.771 14.127 1.00 50.69 1161 GLY A N 1
ATOM 2814 C CA . GLY A 1 185 ? -14.759 -55.464 13.508 1.00 35.48 1161 GLY A CA 1
ATOM 2815 C C . GLY A 1 185 ? -15.878 -55.355 12.483 1.00 34.57 1161 GLY A C 1
ATOM 2816 O O . GLY A 1 185 ? -15.725 -54.655 11.476 1.00 37.41 1161 GLY A O 1
ATOM 2820 N N . ASP A 1 186 ? -17.010 -56.023 12.725 1.00 37.00 1162 ASP A N 1
ATOM 2821 C CA . ASP A 1 186 ? -18.152 -55.975 11.806 1.00 29.69 1162 ASP A CA 1
ATOM 2822 C C . ASP A 1 186 ? -19.463 -55.900 12.586 1.00 33.61 1162 ASP A C 1
ATOM 2823 O O . ASP A 1 186 ? -19.974 -56.919 13.065 1.00 41.62 1162 ASP A O 1
ATOM 2832 N N . ALA A 1 187 ? -20.035 -54.698 12.654 1.00 39.69 1163 ALA A N 1
ATOM 2833 C CA . ALA A 1 187 ? -21.308 -54.509 13.344 1.00 40.19 1163 ALA A CA 1
ATOM 2834 C C . ALA A 1 187 ? -22.461 -55.247 12.677 1.00 44.19 1163 ALA A C 1
ATOM 2835 O O . ALA A 1 187 ? -23.454 -55.538 13.349 1.00 40.08 1163 ALA A O 1
ATOM 2842 N N . SER A 1 188 ? -22.373 -55.548 11.381 1.00 40.21 1164 SER A N 1
ATOM 2843 C CA . SER A 1 188 ? -23.421 -56.344 10.744 1.00 65.26 1164 SER A CA 1
ATOM 2844 C C . SER A 1 188 ? -23.394 -57.795 11.208 1.00 36.16 1164 SER A C 1
ATOM 2845 O O . SER A 1 188 ? -24.323 -58.550 10.897 1.00 38.57 1164 SER A O 1
ATOM 2853 N N . ARG A 1 189 ? -22.359 -58.189 11.951 1.00 38.47 1165 ARG A N 1
ATOM 2854 C CA . ARG A 1 189 ? -22.257 -59.513 12.549 1.00 36.86 1165 ARG A CA 1
ATOM 2855 C C . ARG A 1 189 ? -22.352 -59.467 14.075 1.00 66.14 1165 ARG A C 1
ATOM 2856 O O . ARG A 1 189 ? -22.095 -60.481 14.731 1.00 38.01 1165 ARG A O 1
ATOM 2877 N N . GLY A 1 190 ? -22.675 -58.311 14.658 1.00 46.67 1166 GLY A N 1
ATOM 2878 C CA . GLY A 1 190 ? -22.867 -58.196 16.091 1.00 46.67 1166 GLY A CA 1
ATOM 2879 C C . GLY A 1 190 ? -21.681 -57.683 16.887 1.00 48.50 1166 GLY A C 1
ATOM 2880 O O . GLY A 1 190 ? -21.784 -57.600 18.120 1.00 55.63 1166 GLY A O 1
ATOM 2884 N N . SER A 1 191 ? -20.556 -57.358 16.235 1.00 33.44 1167 SER A N 1
ATOM 2885 C CA . SER A 1 191 ? -19.403 -56.766 16.911 1.00 45.29 1167 SER A CA 1
ATOM 2886 C C . SER A 1 191 ? -19.361 -55.259 16.657 1.00 28.71 1167 SER A C 1
ATOM 2887 O O . SER A 1 191 ? -20.402 -54.654 16.388 1.00 39.23 1167 SER A O 1
ATOM 2895 N N . LEU A 1 192 ? -18.183 -54.635 16.736 1.00 38.19 1168 LEU A N 1
ATOM 2896 C CA . LEU A 1 192 ? -18.063 -53.188 16.598 1.00 29.22 1168 LEU A CA 1
ATOM 2897 C C . LEU A 1 192 ? -17.587 -52.802 15.205 1.00 65.70 1168 LEU A C 1
ATOM 2898 O O . LEU A 1 192 ? -16.794 -53.507 14.580 1.00 40.37 1168 LEU A O 1
ATOM 2914 N N . SER A 1 193 ? -18.045 -51.643 14.745 1.00 34.08 1169 SER A N 1
ATOM 2915 C CA . SER A 1 193 ? -17.591 -51.129 13.464 1.00 31.86 1169 SER A CA 1
ATOM 2916 C C . SER A 1 193 ? -16.146 -50.664 13.570 1.00 36.41 1169 SER A C 1
ATOM 2917 O O . SER A 1 193 ? -15.661 -50.306 14.646 1.00 35.10 1169 SER A O 1
ATOM 2925 N N . SER A 1 194 ? -15.454 -50.684 12.431 1.00 36.87 1170 SER A N 1
ATOM 2926 C CA . SER A 1 194 ? -14.086 -50.189 12.399 1.00 35.82 1170 SER A CA 1
ATOM 2927 C C . SER A 1 194 ? -14.033 -48.713 12.764 1.00 41.84 1170 SER A C 1
ATOM 2928 O O . SER A 1 194 ? -13.073 -48.263 13.401 1.00 33.65 1170 SER A O 1
ATOM 2936 N N . TYR A 1 195 ? -15.067 -47.956 12.386 1.00 30.97 1171 TYR A N 1
ATOM 2937 C CA . TYR A 1 195 ? -15.207 -46.570 12.823 1.00 32.89 1171 TYR A CA 1
ATOM 2938 C C . TYR A 1 195 ? -15.150 -46.469 14.347 1.00 34.25 1171 TYR A C 1
ATOM 2939 O O . TYR A 1 195 ? -14.460 -45.603 14.897 1.00 35.33 1171 TYR A O 1
ATOM 2957 N N . ALA A 1 196 ? -15.855 -47.363 15.043 1.00 30.28 1172 ALA A N 1
ATOM 2958 C CA . ALA A 1 196 ? -15.864 -47.345 16.504 1.00 31.25 1172 ALA A CA 1
ATOM 2959 C C . ALA A 1 196 ? -14.472 -47.586 17.076 1.00 45.09 1172 ALA A C 1
ATOM 2960 O O . ALA A 1 196 ? -14.062 -46.912 18.028 1.00 33.77 1172 ALA A O 1
ATOM 2967 N N . TYR A 1 197 ? -13.736 -48.557 16.528 1.00 57.30 1173 TYR A N 1
ATOM 2968 C CA . TYR A 1 197 ? -12.383 -48.816 17.016 1.00 49.68 1173 TYR A CA 1
ATOM 2969 C C . TYR A 1 197 ? -11.452 -47.645 16.737 1.00 55.84 1173 TYR A C 1
ATOM 2970 O O . TYR A 1 197 ? -10.546 -47.368 17.532 1.00 38.36 1173 TYR A O 1
ATOM 2988 N N . THR A 1 198 ? -11.651 -46.950 15.617 1.00 34.71 1174 THR A N 1
ATOM 2989 C CA . THR A 1 198 ? -10.845 -45.770 15.329 1.00 29.61 1174 THR A CA 1
ATOM 2990 C C . THR A 1 198 ? -11.105 -44.666 16.350 1.00 32.98 1174 THR A C 1
ATOM 2991 O O . THR A 1 198 ? -10.182 -43.936 16.733 1.00 38.62 1174 THR A O 1
ATOM 3002 N N . LEU A 1 199 ? -12.353 -44.531 16.807 1.00 35.24 1175 LEU A N 1
ATOM 3003 C CA . LEU A 1 199 ? -12.645 -43.577 17.871 1.00 38.74 1175 LEU A CA 1
ATOM 3004 C C . LEU A 1 199 ? -11.929 -43.966 19.158 1.00 37.32 1175 LEU A C 1
ATOM 3005 O O . LEU A 1 199 ? -11.425 -43.097 19.877 1.00 37.78 1175 LEU A O 1
ATOM 3021 N N . MET A 1 200 ? -11.855 -45.269 19.452 1.00 36.60 1176 MET A N 1
ATOM 3022 C CA . MET A 1 200 ? -11.126 -45.724 20.635 1.00 40.30 1176 MET A CA 1
ATOM 3023 C C . MET A 1 200 ? -9.653 -45.340 20.559 1.00 39.06 1176 MET A C 1
ATOM 3024 O O . MET A 1 200 ? -9.052 -44.954 21.567 1.00 47.51 1176 MET A O 1
ATOM 3038 N N . VAL A 1 201 ? -9.052 -45.439 19.373 1.00 31.77 1177 VAL A N 1
ATOM 3039 C CA . VAL A 1 201 ? -7.659 -45.032 19.214 1.00 30.98 1177 VAL A CA 1
ATOM 3040 C C . VAL A 1 201 ? -7.515 -43.537 19.463 1.00 33.49 1177 VAL A C 1
ATOM 3041 O O . VAL A 1 201 ? -6.627 -43.095 20.199 1.00 33.41 1177 VAL A O 1
ATOM 3054 N N . LEU A 1 202 ? -8.374 -42.733 18.830 1.00 35.68 1178 LEU A N 1
ATOM 3055 C CA . LEU A 1 202 ? -8.281 -41.286 18.983 1.00 38.77 1178 LEU A CA 1
ATOM 3056 C C . LEU A 1 202 ? -8.510 -40.866 20.430 1.00 39.42 1178 LEU A C 1
ATOM 3057 O O . LEU A 1 202 ? -7.809 -39.989 20.943 1.00 39.56 1178 LEU A O 1
ATOM 3073 N N . TYR A 1 203 ? -9.491 -41.473 21.101 1.00 39.11 1179 TYR A N 1
ATOM 3074 C CA . TYR A 1 203 ? -9.720 -41.161 22.506 1.00 42.26 1179 TYR A CA 1
ATOM 3075 C C . TYR A 1 203 ? -8.483 -41.469 23.343 1.00 38.54 1179 TYR A C 1
ATOM 3076 O O . TYR A 1 203 ? -8.076 -40.662 24.187 1.00 39.01 1179 TYR A O 1
ATOM 3094 N N . PHE A 1 204 ? -7.858 -42.625 23.111 1.00 37.34 1180 PHE A N 1
ATOM 3095 C CA . PHE A 1 204 ? -6.637 -42.957 23.839 1.00 58.72 1180 PHE A CA 1
ATOM 3096 C C . PHE A 1 204 ? -5.560 -41.908 23.604 1.00 39.20 1180 PHE A C 1
ATOM 3097 O O . PHE A 1 204 ? -4.852 -41.514 24.535 1.00 48.25 1180 PHE A O 1
ATOM 3114 N N . LEU A 1 205 ? -5.416 -41.445 22.360 1.00 49.97 1181 LEU A N 1
ATOM 3115 C CA . LEU A 1 205 ? -4.371 -40.476 22.061 1.00 44.66 1181 LEU A CA 1
ATOM 3116 C C . LEU A 1 205 ? -4.685 -39.108 22.643 1.00 40.29 1181 LEU A C 1
ATOM 3117 O O . LEU A 1 205 ? -3.761 -38.362 22.987 1.00 44.17 1181 LEU A O 1
ATOM 3133 N N . GLN A 1 206 ? -5.970 -38.764 22.780 1.00 50.74 1182 GLN A N 1
ATOM 3134 C CA . GLN A 1 206 ? -6.334 -37.484 23.380 1.00 47.46 1182 GLN A CA 1
ATOM 3135 C C . GLN A 1 206 ? -6.094 -37.490 24.882 1.00 42.21 1182 GLN A C 1
ATOM 3136 O O . GLN A 1 206 ? -5.723 -36.463 25.462 1.00 50.38 1182 GLN A O 1
ATOM 3150 N N . GLN A 1 207 ? -6.320 -38.634 25.529 1.00 65.13 1183 GLN A N 1
ATOM 3151 C CA . GLN A 1 207 ? -6.195 -38.763 26.972 1.00 42.79 1183 GLN A CA 1
ATOM 3152 C C . GLN A 1 207 ? -4.783 -39.111 27.425 1.00 43.78 1183 GLN A C 1
ATOM 3153 O O . GLN A 1 207 ? -4.523 -39.116 28.633 1.00 46.53 1183 GLN A O 1
ATOM 3167 N N . ARG A 1 208 ? -3.874 -39.400 26.496 1.00 50.47 1184 ARG A N 1
ATOM 3168 C CA . ARG A 1 208 ? -2.499 -39.710 26.860 1.00 45.50 1184 ARG A CA 1
ATOM 3169 C C . ARG A 1 208 ? -1.842 -38.500 27.512 1.00 49.12 1184 ARG A C 1
ATOM 3170 O O . ARG A 1 208 ? -2.165 -37.349 27.208 1.00 57.05 1184 ARG A O 1
ATOM 3191 N N . ASN A 1 209 ? -0.916 -38.771 28.425 1.00 50.79 1185 ASN A N 1
ATOM 3192 C CA . ASN A 1 209 ? -0.148 -37.712 29.069 1.00 66.02 1185 ASN A CA 1
ATOM 3193 C C . ASN A 1 209 ? 1.328 -37.806 28.675 1.00 56.75 1185 ASN A C 1
ATOM 3194 O O . ASN A 1 209 ? 2.014 -38.742 29.081 1.00 52.55 1185 ASN A O 1
ATOM 3205 N N . PRO A 1 210 ? 1.823 -36.845 27.877 1.00 78.18 1186 PRO A N 1
ATOM 3206 C CA . PRO A 1 210 ? 1.085 -35.743 27.249 1.00 45.90 1186 PRO A CA 1
ATOM 3207 C C . PRO A 1 210 ? 0.296 -36.224 26.034 1.00 50.39 1186 PRO A C 1
ATOM 3208 O O . PRO A 1 210 ? 0.594 -37.295 25.520 1.00 43.55 1186 PRO A O 1
ATOM 3219 N N . PRO A 1 211 ? -0.701 -35.452 25.604 1.00 50.65 1187 PRO A N 1
ATOM 3220 C CA . PRO A 1 211 ? -1.571 -35.906 24.509 1.00 42.50 1187 PRO A CA 1
ATOM 3221 C C . PRO A 1 211 ? -0.865 -35.922 23.160 1.00 46.34 1187 PRO A C 1
ATOM 3222 O O . PRO A 1 211 ? -0.025 -35.071 22.859 1.00 50.69 1187 PRO A O 1
ATOM 3233 N N . VAL A 1 212 ? -1.216 -36.917 22.343 1.00 49.87 1188 VAL A N 1
ATOM 3234 C CA . VAL A 1 212 ? -0.679 -36.985 20.987 1.00 40.49 1188 VAL A CA 1
ATOM 3235 C C . VAL A 1 212 ? -1.489 -36.114 20.037 1.00 57.75 1188 VAL A C 1
ATOM 3236 O O . VAL A 1 212 ? -0.939 -35.557 19.080 1.00 48.25 1188 VAL A O 1
ATOM 3249 N N . ILE A 1 213 ? -2.792 -35.990 20.274 1.00 40.42 1189 ILE A N 1
ATOM 3250 C CA . ILE A 1 213 ? -3.655 -35.141 19.459 1.00 44.38 1189 ILE A CA 1
ATOM 3251 C C . ILE A 1 213 ? -4.544 -34.319 20.385 1.00 48.00 1189 ILE A C 1
ATOM 3252 O O . ILE A 1 213 ? -4.796 -34.703 21.536 1.00 43.67 1189 ILE A O 1
ATOM 3268 N N . PRO A 1 214 ? -5.028 -33.176 19.906 1.00 61.31 1190 PRO A N 1
ATOM 3269 C CA . PRO A 1 214 ? -5.964 -32.377 20.704 1.00 45.66 1190 PRO A CA 1
ATOM 3270 C C . PRO A 1 214 ? -7.408 -32.809 20.506 1.00 46.26 1190 PRO A C 1
ATOM 3271 O O . PRO A 1 214 ? -7.684 -33.813 19.841 1.00 45.04 1190 PRO A O 1
ATOM 3282 N N . VAL A 1 215 ? -8.337 -32.060 21.089 1.00 52.55 1191 VAL A N 1
ATOM 3283 C CA . VAL A 1 215 ? -9.760 -32.243 20.846 1.00 48.48 1191 VAL A CA 1
ATOM 3284 C C . VAL A 1 215 ? -10.167 -31.125 19.894 1.00 49.19 1191 VAL A C 1
ATOM 3285 O O . VAL A 1 215 ? -10.418 -29.994 20.317 1.00 54.32 1191 VAL A O 1
ATOM 3298 N N . LEU A 1 216 ? -10.215 -31.439 18.595 1.00 53.09 1192 LEU A N 1
ATOM 3299 C CA . LEU A 1 216 ? -10.423 -30.408 17.581 1.00 65.08 1192 LEU A CA 1
ATOM 3300 C C . LEU A 1 216 ? -11.763 -29.708 17.746 1.00 56.36 1192 LEU A C 1
ATOM 3301 O O . LEU A 1 216 ? -11.904 -28.540 17.360 1.00 51.65 1192 LEU A O 1
ATOM 3317 N N . GLN A 1 217 ? -12.763 -30.400 18.293 1.00 49.55 1193 GLN A N 1
ATOM 3318 C CA . GLN A 1 217 ? -14.063 -29.776 18.506 1.00 61.04 1193 GLN A CA 1
ATOM 3319 C C . GLN A 1 217 ? -14.048 -28.774 19.652 1.00 60.01 1193 GLN A C 1
ATOM 3320 O O . GLN A 1 217 ? -15.046 -28.072 19.849 1.00 63.66 1193 GLN A O 1
ATOM 3334 N N . GLU A 1 218 ? -12.944 -28.678 20.396 1.00 57.49 1194 GLU A N 1
ATOM 3335 C CA . GLU A 1 218 ? -12.801 -27.710 21.477 1.00 69.21 1194 GLU A CA 1
ATOM 3336 C C . GLU A 1 218 ? -11.741 -26.654 21.181 1.00 73.17 1194 GLU A C 1
ATOM 3337 O O . GLU A 1 218 ? -11.345 -25.918 22.090 1.00 66.44 1194 GLU A O 1
ATOM 3349 N N . ILE A 1 219 ? -11.274 -26.559 19.936 1.00 74.01 1195 ILE A N 1
ATOM 3350 C CA . ILE A 1 219 ? -10.329 -25.528 19.517 1.00 67.91 1195 ILE A CA 1
ATOM 3351 C C . ILE A 1 219 ? -11.042 -24.581 18.560 1.00 72.00 1195 ILE A C 1
ATOM 3352 O O . ILE A 1 219 ? -11.691 -25.022 17.603 1.00 68.78 1195 ILE A O 1
ATOM 3368 N N . TYR A 1 220 ? -10.922 -23.283 18.822 1.00 82.69 1196 TYR A N 1
ATOM 3369 C CA . TYR A 1 220 ? -11.546 -22.263 17.986 1.00 73.72 1196 TYR A CA 1
ATOM 3370 C C . TYR A 1 220 ? -10.989 -20.877 18.293 1.00 71.22 1196 TYR A C 1
ATOM 3371 O O . TYR A 1 220 ? -10.927 -20.461 19.448 1.00 110.05 1196 TYR A O 1
ATOM 3389 N N . PRO A 1 226 ? -17.897 -21.897 17.785 1.00 79.12 1202 PRO A N 1
ATOM 3390 C CA . PRO A 1 226 ? -18.869 -21.718 16.700 1.00 94.20 1202 PRO A CA 1
ATOM 3391 C C . PRO A 1 226 ? -19.921 -22.816 16.675 1.00 90.27 1202 PRO A C 1
ATOM 3392 O O . PRO A 1 226 ? -19.647 -23.945 17.085 1.00 68.77 1202 PRO A O 1
ATOM 3403 N N . GLU A 1 227 ? -21.112 -22.483 16.186 1.00 83.42 1203 GLU A N 1
ATOM 3404 C CA . GLU A 1 227 ? -22.230 -23.419 16.106 1.00 101.08 1203 GLU A CA 1
ATOM 3405 C C . GLU A 1 227 ? -22.640 -23.581 14.646 1.00 86.77 1203 GLU A C 1
ATOM 3406 O O . GLU A 1 227 ? -23.252 -22.678 14.065 1.00 101.85 1203 GLU A O 1
ATOM 3418 N N . ILE A 1 228 ? -22.300 -24.726 14.059 1.00 99.43 1204 ILE A N 1
ATOM 3419 C CA . ILE A 1 228 ? -22.712 -25.092 12.706 1.00 94.67 1204 ILE A CA 1
ATOM 3420 C C . ILE A 1 228 ? -23.552 -26.353 12.836 1.00 87.11 1204 ILE A C 1
ATOM 3421 O O . ILE A 1 228 ? -23.020 -27.431 13.130 1.00 71.61 1204 ILE A O 1
ATOM 3437 N N . PHE A 1 229 ? -24.857 -26.229 12.612 1.00 78.52 1205 PHE A N 1
ATOM 3438 C CA . PHE A 1 229 ? -25.799 -27.302 12.902 1.00 88.26 1205 PHE A CA 1
ATOM 3439 C C . PHE A 1 229 ? -26.148 -28.074 11.635 1.00 89.09 1205 PHE A C 1
ATOM 3440 O O . PHE A 1 229 ? -26.419 -27.477 10.587 1.00 91.31 1205 PHE A O 1
ATOM 3457 N N . VAL A 1 230 ? -26.126 -29.401 11.740 1.00 69.97 1206 VAL A N 1
ATOM 3458 C CA . VAL A 1 230 ? -26.547 -30.295 10.668 1.00 78.33 1206 VAL A CA 1
ATOM 3459 C C . VAL A 1 230 ? -27.356 -31.419 11.296 1.00 78.73 1206 VAL A C 1
ATOM 3460 O O . VAL A 1 230 ? -26.879 -32.094 12.213 1.00 91.94 1206 VAL A O 1
ATOM 3473 N N . ASP A 1 231 ? -28.576 -31.623 10.802 1.00 91.95 1207 ASP A N 1
ATOM 3474 C CA . ASP A 1 231 ? -29.474 -32.648 11.338 1.00 96.26 1207 ASP A CA 1
ATOM 3475 C C . ASP A 1 231 ? -29.613 -32.527 12.855 1.00 90.73 1207 ASP A C 1
ATOM 3476 O O . ASP A 1 231 ? -29.800 -33.524 13.557 1.00 99.09 1207 ASP A O 1
ATOM 3485 N N . GLY A 1 232 ? -29.520 -31.303 13.373 1.00 87.21 1208 GLY A N 1
ATOM 3486 C CA . GLY A 1 232 ? -29.740 -31.046 14.783 1.00 78.74 1208 GLY A CA 1
ATOM 3487 C C . GLY A 1 232 ? -28.511 -31.085 15.667 1.00 95.14 1208 GLY A C 1
ATOM 3488 O O . GLY A 1 232 ? -28.655 -31.001 16.894 1.00 92.45 1208 GLY A O 1
ATOM 3492 N N . TRP A 1 233 ? -27.309 -31.183 15.096 1.00 71.38 1209 TRP A N 1
ATOM 3493 C CA . TRP A 1 233 ? -26.087 -31.363 15.871 1.00 80.94 1209 TRP A CA 1
ATOM 3494 C C . TRP A 1 233 ? -25.024 -30.382 15.403 1.00 88.81 1209 TRP A C 1
ATOM 3495 O O . TRP A 1 233 ? -24.916 -30.094 14.207 1.00 106.68 1209 TRP A O 1
ATOM 3516 N N . ASN A 1 234 ? -24.238 -29.877 16.350 1.00 68.13 1210 ASN A N 1
ATOM 3517 C CA . ASN A 1 234 ? -23.137 -28.978 16.028 1.00 78.00 1210 ASN A CA 1
ATOM 3518 C C . ASN A 1 234 ? -21.968 -29.797 15.498 1.00 62.82 1210 ASN A C 1
ATOM 3519 O O . ASN A 1 234 ? -21.410 -30.634 16.217 1.00 64.15 1210 ASN A O 1
ATOM 3530 N N . ILE A 1 235 ? -21.600 -29.560 14.242 1.00 56.41 1211 ILE A N 1
ATOM 3531 C CA . ILE A 1 235 ? -20.555 -30.337 13.589 1.00 77.58 1211 ILE A CA 1
ATOM 3532 C C . ILE A 1 235 ? -19.272 -29.523 13.432 1.00 73.13 1211 ILE A C 1
ATOM 3533 O O . ILE A 1 235 ? -18.409 -29.882 12.635 1.00 70.53 1211 ILE A O 1
ATOM 3549 N N . TYR A 1 236 ? -19.124 -28.433 14.180 1.00 59.53 1212 TYR A N 1
ATOM 3550 C CA . TYR A 1 236 ? -17.898 -27.656 14.086 1.00 58.11 1212 TYR A CA 1
ATOM 3551 C C . TYR A 1 236 ? -16.720 -28.452 14.630 1.00 54.74 1212 TYR A C 1
ATOM 3552 O O . TYR A 1 236 ? -16.858 -29.231 15.578 1.00 59.03 1212 TYR A O 1
ATOM 3570 N N . PHE A 1 237 ? -15.560 -28.258 14.011 1.00 64.28 1213 PHE A N 1
ATOM 3571 C CA . PHE A 1 237 ? -14.291 -28.690 14.577 1.00 56.50 1213 PHE A CA 1
ATOM 3572 C C . PHE A 1 237 ? -13.184 -27.884 13.916 1.00 59.81 1213 PHE A C 1
ATOM 3573 O O . PHE A 1 237 ? -13.364 -27.318 12.836 1.00 56.87 1213 PHE A O 1
ATOM 3590 N N . PHE A 1 238 ? -12.044 -27.811 14.593 1.00 62.93 1214 PHE A N 1
ATOM 3591 C CA . PHE A 1 238 ? -10.899 -27.083 14.063 1.00 66.84 1214 PHE A CA 1
ATOM 3592 C C . PHE A 1 238 ? -10.229 -27.921 12.983 1.00 79.42 1214 PHE A C 1
ATOM 3593 O O . PHE A 1 238 ? -9.743 -29.024 13.259 1.00 57.72 1214 PHE A O 1
ATOM 3610 N N . ASP A 1 239 ? -10.217 -27.408 11.751 1.00 58.88 1215 ASP A N 1
ATOM 3611 C CA . ASP A 1 239 ? -9.676 -28.146 10.616 1.00 63.90 1215 ASP A CA 1
ATOM 3612 C C . ASP A 1 239 ? -8.493 -27.447 9.957 1.00 78.46 1215 ASP A C 1
ATOM 3613 O O . ASP A 1 239 ? -8.060 -27.876 8.881 1.00 80.47 1215 ASP A O 1
ATOM 3622 N N . GLN A 1 240 ? -7.952 -26.395 10.576 1.00 97.54 1216 GLN A N 1
ATOM 3623 C CA . GLN A 1 240 ? -6.776 -25.694 10.052 1.00 95.25 1216 GLN A CA 1
ATOM 3624 C C . GLN A 1 240 ? -5.510 -26.279 10.682 1.00 83.84 1216 GLN A C 1
ATOM 3625 O O . GLN A 1 240 ? -4.819 -25.655 11.491 1.00 83.87 1216 GLN A O 1
ATOM 3633 N N . ILE A 1 241 ? -5.198 -27.509 10.263 1.00 77.64 1217 ILE A N 1
ATOM 3634 C CA . ILE A 1 241 ? -4.163 -28.292 10.930 1.00 62.01 1217 ILE A CA 1
ATOM 3635 C C . ILE A 1 241 ? -2.789 -27.649 10.772 1.00 89.81 1217 ILE A C 1
ATOM 3636 O O . ILE A 1 241 ? -1.941 -27.762 11.667 1.00 99.58 1217 ILE A O 1
ATOM 3652 N N . ASP A 1 242 ? -2.536 -26.969 9.652 1.00 67.27 1218 ASP A N 1
ATOM 3653 C CA . ASP A 1 242 ? -1.238 -26.326 9.477 1.00 67.03 1218 ASP A CA 1
ATOM 3654 C C . ASP A 1 242 ? -1.002 -25.226 10.505 1.00 92.28 1218 ASP A C 1
ATOM 3655 O O . ASP A 1 242 ? 0.155 -24.902 10.793 1.00 98.41 1218 ASP A O 1
ATOM 3664 N N . GLU A 1 243 ? -2.068 -24.644 11.059 1.00 102.73 1219 GLU A N 1
ATOM 3665 C CA . GLU A 1 243 ? -1.966 -23.617 12.089 1.00 81.50 1219 GLU A CA 1
ATOM 3666 C C . GLU A 1 243 ? -2.128 -24.185 13.494 1.00 71.62 1219 GLU A C 1
ATOM 3667 O O . GLU A 1 243 ? -2.232 -23.416 14.456 1.00 90.26 1219 GLU A O 1
ATOM 3679 N N . LEU A 1 244 ? -2.141 -25.507 13.635 1.00 68.94 1220 LEU A N 1
ATOM 3680 C CA . LEU A 1 244 ? -2.381 -26.101 14.945 1.00 72.66 1220 LEU A CA 1
ATOM 3681 C C . LEU A 1 244 ? -1.347 -25.687 15.985 1.00 94.84 1220 LEU A C 1
ATOM 3682 O O . LEU A 1 244 ? -1.736 -25.468 17.145 1.00 114.05 1220 LEU A O 1
ATOM 3698 N N . PRO A 1 245 ? -0.056 -25.561 15.666 1.00 98.68 1221 PRO A N 1
ATOM 3699 C CA . PRO A 1 245 ? 0.907 -25.126 16.693 1.00 70.45 1221 PRO A CA 1
ATOM 3700 C C . PRO A 1 245 ? 0.558 -23.794 17.330 1.00 86.05 1221 PRO A C 1
ATOM 3701 O O . PRO A 1 245 ? 1.098 -23.475 18.398 1.00 106.66 1221 PRO A O 1
ATOM 3712 N N . THR A 1 246 ? -0.314 -22.999 16.709 1.00 98.90 1222 THR A N 1
ATOM 3713 C CA . THR A 1 246 ? -0.703 -21.721 17.296 1.00 81.40 1222 THR A CA 1
ATOM 3714 C C . THR A 1 246 ? -1.825 -21.889 18.313 1.00 92.69 1222 THR A C 1
ATOM 3715 O O . THR A 1 246 ? -1.835 -21.208 19.343 1.00 78.09 1222 THR A O 1
ATOM 3726 N N . TYR A 1 247 ? -2.770 -22.790 18.047 1.00 86.59 1223 TYR A N 1
ATOM 3727 C CA . TYR A 1 247 ? -3.965 -22.927 18.869 1.00 80.23 1223 TYR A CA 1
ATOM 3728 C C . TYR A 1 247 ? -3.931 -24.150 19.774 1.00 88.81 1223 TYR A C 1
ATOM 3729 O O . TYR A 1 247 ? -4.888 -24.376 20.521 1.00 96.04 1223 TYR A O 1
ATOM 3747 N N . TRP A 1 248 ? -2.858 -24.936 19.730 1.00 84.11 1224 TRP A N 1
ATOM 3748 C CA . TRP A 1 248 ? -2.702 -26.108 20.585 1.00 75.17 1224 TRP A CA 1
ATOM 3749 C C . TRP A 1 248 ? -1.370 -25.975 21.306 1.00 83.87 1224 TRP A C 1
ATOM 3750 O O . TRP A 1 248 ? -0.309 -26.135 20.694 1.00 94.17 1224 TRP A O 1
ATOM 3771 N N . SER A 1 249 ? -1.429 -25.685 22.605 1.00 78.62 1225 SER A N 1
ATOM 3772 C CA . SER A 1 249 ? -0.215 -25.400 23.359 1.00 100.25 1225 SER A CA 1
ATOM 3773 C C . SER A 1 249 ? 0.650 -26.644 23.506 1.00 93.30 1225 SER A C 1
ATOM 3774 O O . SER A 1 249 ? 1.881 -26.566 23.419 1.00 77.37 1225 SER A O 1
ATOM 3782 N N . GLU A 1 250 ? 0.024 -27.801 23.713 1.00 85.68 1226 GLU A N 1
ATOM 3783 C CA . GLU A 1 250 ? 0.732 -29.054 23.935 1.00 79.54 1226 GLU A CA 1
ATOM 3784 C C . GLU A 1 250 ? 1.208 -29.705 22.639 1.00 74.50 1226 GLU A C 1
ATOM 3785 O O . GLU A 1 250 ? 1.486 -30.911 22.622 1.00 77.00 1226 GLU A O 1
ATOM 3797 N N . CYS A 1 251 ? 1.327 -28.942 21.558 1.00 71.29 1227 CYS A N 1
ATOM 3798 C CA . CYS A 1 251 ? 1.730 -29.516 20.284 1.00 68.40 1227 CYS A CA 1
ATOM 3799 C C . CYS A 1 251 ? 3.162 -30.028 20.362 1.00 65.72 1227 CYS A C 1
ATOM 3800 O O . CYS A 1 251 ? 4.060 -29.324 20.829 1.00 68.27 1227 CYS A O 1
ATOM 3808 N N . GLY A 1 252 ? 3.372 -31.266 19.920 1.00 80.70 1228 GLY A N 1
ATOM 3809 C CA . GLY A 1 252 ? 4.708 -31.824 19.866 1.00 72.01 1228 GLY A CA 1
ATOM 3810 C C . GLY A 1 252 ? 5.307 -32.210 21.198 1.00 69.91 1228 GLY A C 1
ATOM 3811 O O . GLY A 1 252 ? 6.515 -32.446 21.268 1.00 86.35 1228 GLY A O 1
ATOM 3815 N N . LYS A 1 253 ? 4.507 -32.287 22.262 1.00 72.04 1229 LYS A N 1
ATOM 3816 C CA . LYS A 1 253 ? 5.051 -32.639 23.570 1.00 83.32 1229 LYS A CA 1
ATOM 3817 C C . LYS A 1 253 ? 5.259 -34.143 23.705 1.00 57.31 1229 LYS A C 1
ATOM 3818 O O . LYS A 1 253 ? 6.223 -34.582 24.340 1.00 63.90 1229 LYS A O 1
ATOM 3837 N N . ASN A 1 254 ? 4.377 -34.949 23.119 1.00 76.27 1230 ASN A N 1
ATOM 3838 C CA . ASN A 1 254 ? 4.488 -36.398 23.231 1.00 56.51 1230 ASN A CA 1
ATOM 3839 C C . ASN A 1 254 ? 5.468 -36.915 22.189 1.00 54.93 1230 ASN A C 1
ATOM 3840 O O . ASN A 1 254 ? 5.272 -36.700 20.989 1.00 49.28 1230 ASN A O 1
ATOM 3851 N N . THR A 1 255 ? 6.513 -37.611 22.646 1.00 45.09 1231 THR A N 1
ATOM 3852 C CA . THR A 1 255 ? 7.536 -38.153 21.758 1.00 57.13 1231 THR A CA 1
ATOM 3853 C C . THR A 1 255 ? 7.622 -39.672 21.843 1.00 43.42 1231 THR A C 1
ATOM 3854 O O . THR A 1 255 ? 8.655 -40.253 21.494 1.00 53.85 1231 THR A O 1
ATOM 3865 N N . GLU A 1 256 ? 6.559 -40.325 22.305 1.00 42.01 1232 GLU A N 1
ATOM 3866 C CA . GLU A 1 256 ? 6.534 -41.777 22.342 1.00 47.57 1232 GLU A CA 1
ATOM 3867 C C . GLU A 1 256 ? 6.566 -42.342 20.930 1.00 64.25 1232 GLU A C 1
ATOM 3868 O O . GLU A 1 256 ? 5.926 -41.815 20.015 1.00 49.76 1232 GLU A O 1
ATOM 3880 N N . SER A 1 257 ? 7.312 -43.426 20.757 1.00 43.38 1233 SER A N 1
ATOM 3881 C CA . SER A 1 257 ? 7.305 -44.129 19.487 1.00 52.00 1233 SER A CA 1
ATOM 3882 C C . SER A 1 257 ? 5.966 -44.834 19.284 1.00 51.13 1233 SER A C 1
ATOM 3883 O O . SER A 1 257 ? 5.191 -45.038 20.227 1.00 41.63 1233 SER A O 1
ATOM 3891 N N . VAL A 1 258 ? 5.697 -45.208 18.028 1.00 35.96 1234 VAL A N 1
ATOM 3892 C CA . VAL A 1 258 ? 4.425 -45.856 17.698 1.00 31.38 1234 VAL A CA 1
ATOM 3893 C C . VAL A 1 258 ? 4.262 -47.147 18.486 1.00 35.57 1234 VAL A C 1
ATOM 3894 O O . VAL A 1 258 ? 3.175 -47.452 18.985 1.00 40.17 1234 VAL A O 1
ATOM 3907 N N . GLY A 1 259 ? 5.318 -47.959 18.551 1.00 29.88 1235 GLY A N 1
ATOM 3908 C CA . GLY A 1 259 ? 5.230 -49.216 19.277 1.00 52.69 1235 GLY A CA 1
ATOM 3909 C C . GLY A 1 259 ? 4.917 -49.011 20.747 1.00 55.48 1235 GLY A C 1
ATOM 3910 O O . GLY A 1 259 ? 4.158 -49.778 21.346 1.00 34.47 1235 GLY A O 1
ATOM 3914 N N . GLN A 1 260 ? 5.520 -47.983 21.352 1.00 37.46 1236 GLN A N 1
ATOM 3915 C CA . GLN A 1 260 ? 5.210 -47.641 22.733 1.00 48.90 1236 GLN A CA 1
ATOM 3916 C C . GLN A 1 260 ? 3.736 -47.284 22.878 1.00 41.70 1236 GLN A C 1
ATOM 3917 O O . GLN A 1 260 ? 3.073 -47.725 23.822 1.00 44.96 1236 GLN A O 1
ATOM 3931 N N . LEU A 1 261 ? 3.194 -46.518 21.928 1.00 37.44 1237 LEU A N 1
ATOM 3932 C CA . LEU A 1 261 ? 1.795 -46.109 22.012 1.00 37.43 1237 LEU A CA 1
ATOM 3933 C C . LEU A 1 261 ? 0.857 -47.285 21.778 1.00 35.96 1237 LEU A C 1
ATOM 3934 O O . LEU A 1 261 ? -0.207 -47.364 22.399 1.00 42.11 1237 LEU A O 1
ATOM 3950 N N . TRP A 1 262 ? 1.223 -48.209 20.890 1.00 35.74 1238 TRP A N 1
ATOM 3951 C CA . TRP A 1 262 ? 0.360 -49.360 20.651 1.00 34.34 1238 TRP A CA 1
ATOM 3952 C C . TRP A 1 262 ? 0.242 -50.223 21.900 1.00 32.08 1238 TRP A C 1
ATOM 3953 O O . TRP A 1 262 ? -0.865 -50.575 22.323 1.00 43.82 1238 TRP A O 1
ATOM 3974 N N . LEU A 1 263 ? 1.376 -50.566 22.515 1.00 37.64 1239 LEU A N 1
ATOM 3975 C CA . LEU A 1 263 ? 1.318 -51.309 23.763 1.00 38.26 1239 LEU A CA 1
ATOM 3976 C C . LEU A 1 263 ? 0.608 -50.491 24.832 1.00 59.70 1239 LEU A C 1
ATOM 3977 O O . LEU A 1 263 ? -0.150 -51.040 25.640 1.00 36.24 1239 LEU A O 1
ATOM 3993 N N . GLY A 1 264 ? 0.830 -49.170 24.841 1.00 36.71 1240 GLY A N 1
ATOM 3994 C CA . GLY A 1 264 ? 0.123 -48.313 25.783 1.00 31.17 1240 GLY A CA 1
ATOM 3995 C C . GLY A 1 264 ? -1.384 -48.357 25.596 1.00 32.25 1240 GLY A C 1
ATOM 3996 O O . GLY A 1 264 ? -2.144 -48.326 26.569 1.00 43.85 1240 GLY A O 1
ATOM 4000 N N . LEU A 1 265 ? -1.836 -48.430 24.343 1.00 34.16 1241 LEU A N 1
ATOM 4001 C CA . LEU A 1 265 ? -3.267 -48.532 24.077 1.00 64.29 1241 LEU A CA 1
ATOM 4002 C C . LEU A 1 265 ? -3.822 -49.828 24.649 1.00 38.65 1241 LEU A C 1
ATOM 4003 O O . LEU A 1 265 ? -4.856 -49.834 25.325 1.00 37.65 1241 LEU A O 1
ATOM 4019 N N . LEU A 1 266 ? -3.146 -50.942 24.379 1.00 50.07 1242 LEU A N 1
ATOM 4020 C CA . LEU A 1 266 ? -3.601 -52.227 24.896 1.00 43.48 1242 LEU A CA 1
ATOM 4021 C C . LEU A 1 266 ? -3.679 -52.213 26.417 1.00 36.94 1242 LEU A C 1
ATOM 4022 O O . LEU A 1 266 ? -4.657 -52.696 26.995 1.00 41.19 1242 LEU A O 1
ATOM 4038 N N . ARG A 1 267 ? -2.670 -51.643 27.080 1.00 37.38 1243 ARG A N 1
ATOM 4039 C CA . ARG A 1 267 ? -2.695 -51.577 28.538 1.00 44.43 1243 ARG A CA 1
ATOM 4040 C C . ARG A 1 267 ? -3.772 -50.614 29.017 1.00 42.22 1243 ARG A C 1
ATOM 4041 O O . ARG A 1 267 ? -4.444 -50.874 30.019 1.00 44.85 1243 ARG A O 1
ATOM 4062 N N . PHE A 1 268 ? -3.977 -49.518 28.284 1.00 39.41 1244 PHE A N 1
ATOM 4063 C CA . PHE A 1 268 ? -4.960 -48.525 28.697 1.00 40.51 1244 PHE A CA 1
ATOM 4064 C C . PHE A 1 268 ? -6.358 -49.130 28.772 1.00 48.62 1244 PHE A C 1
ATOM 4065 O O . PHE A 1 268 ? -7.088 -48.911 29.745 1.00 37.01 1244 PHE A O 1
ATOM 4082 N N . TYR A 1 269 ? -6.744 -49.908 27.763 1.00 42.46 1245 TYR A N 1
ATOM 4083 C CA . TYR A 1 269 ? -8.092 -50.459 27.711 1.00 57.57 1245 TYR A CA 1
ATOM 4084 C C . TYR A 1 269 ? -8.235 -51.795 28.431 1.00 42.85 1245 TYR A C 1
ATOM 4085 O O . TYR A 1 269 ? -9.354 -52.301 28.543 1.00 73.47 1245 TYR A O 1
ATOM 4103 N N . THR A 1 270 ? -7.151 -52.373 28.936 1.00 40.65 1246 THR A N 1
ATOM 4104 C CA . THR A 1 270 ? -7.253 -53.560 29.771 1.00 36.36 1246 THR A CA 1
ATOM 4105 C C . THR A 1 270 ? -6.933 -53.294 31.231 1.00 53.34 1246 THR A C 1
ATOM 4106 O O . THR A 1 270 ? -7.443 -54.006 32.094 1.00 59.21 1246 THR A O 1
ATOM 4117 N N . GLU A 1 271 ? -6.124 -52.281 31.529 1.00 43.33 1247 GLU A N 1
ATOM 4118 C CA . GLU A 1 271 ? -5.693 -51.990 32.891 1.00 45.88 1247 GLU A CA 1
ATOM 4119 C C . GLU A 1 271 ? -6.287 -50.712 33.454 1.00 54.21 1247 GLU A C 1
ATOM 4120 O O . GLU A 1 271 ? -6.617 -50.662 34.634 1.00 71.76 1247 GLU A O 1
ATOM 4132 N N . GLU A 1 272 ? -6.439 -49.676 32.639 1.00 67.43 1248 GLU A N 1
ATOM 4133 C CA . GLU A 1 272 ? -6.706 -48.335 33.137 1.00 72.20 1248 GLU A CA 1
ATOM 4134 C C . GLU A 1 272 ? -8.136 -47.877 32.898 1.00 58.01 1248 GLU A C 1
ATOM 4135 O O . GLU A 1 272 ? -8.794 -47.407 33.828 1.00 58.89 1248 GLU A O 1
ATOM 4147 N N . PHE A 1 273 ? -8.641 -47.981 31.671 1.00 58.13 1249 PHE A N 1
ATOM 4148 C CA . PHE A 1 273 ? -9.935 -47.389 31.362 1.00 50.86 1249 PHE A CA 1
ATOM 4149 C C . PHE A 1 273 ? -11.056 -48.106 32.107 1.00 63.55 1249 PHE A C 1
ATOM 4150 O O . PHE A 1 273 ? -11.155 -49.336 32.073 1.00 61.82 1249 PHE A O 1
ATOM 4167 N N . ASP A 1 274 ? -11.919 -47.325 32.756 1.00 64.12 1250 ASP A N 1
ATOM 4168 C CA . ASP A 1 274 ? -13.051 -47.857 33.511 1.00 66.87 1250 ASP A CA 1
ATOM 4169 C C . ASP A 1 274 ? -14.271 -47.845 32.598 1.00 79.13 1250 ASP A C 1
ATOM 4170 O O . ASP A 1 274 ? -14.954 -46.826 32.463 1.00 85.47 1250 ASP A O 1
ATOM 4179 N N . PHE A 1 275 ? -14.546 -48.988 31.968 1.00 67.18 1251 PHE A N 1
ATOM 4180 C CA . PHE A 1 275 ? -15.654 -49.072 31.021 1.00 62.91 1251 PHE A CA 1
ATOM 4181 C C . PHE A 1 275 ? -16.997 -48.843 31.698 1.00 57.20 1251 PHE A C 1
ATOM 4182 O O . PHE A 1 275 ? -17.927 -48.322 31.074 1.00 75.59 1251 PHE A O 1
ATOM 4199 N N . LYS A 1 276 ? -17.127 -49.236 32.964 1.00 85.43 1252 LYS A N 1
ATOM 4200 C CA . LYS A 1 276 ? -18.406 -49.109 33.646 1.00 61.25 1252 LYS A CA 1
ATOM 4201 C C . LYS A 1 276 ? -18.669 -47.688 34.128 1.00 90.75 1252 LYS A C 1
ATOM 4202 O O . LYS A 1 276 ? -19.828 -47.338 34.377 1.00 76.82 1252 LYS A O 1
ATOM 4221 N N . GLU A 1 277 ? -17.629 -46.867 34.263 1.00 96.35 1253 GLU A N 1
ATOM 4222 C CA . GLU A 1 277 ? -17.759 -45.501 34.754 1.00 57.34 1253 GLU A CA 1
ATOM 4223 C C . GLU A 1 277 ? -17.777 -44.455 33.646 1.00 69.22 1253 GLU A C 1
ATOM 4224 O O . GLU A 1 277 ? -18.495 -43.459 33.762 1.00 80.51 1253 GLU A O 1
ATOM 4236 N N . HIS A 1 278 ? -17.004 -44.644 32.578 1.00 67.68 1254 HIS A N 1
ATOM 4237 C CA . HIS A 1 278 ? -16.727 -43.571 31.637 1.00 52.33 1254 HIS A CA 1
ATOM 4238 C C . HIS A 1 278 ? -17.102 -43.950 30.209 1.00 53.87 1254 HIS A C 1
ATOM 4239 O O . HIS A 1 278 ? -17.141 -45.126 29.834 1.00 66.87 1254 HIS A O 1
ATOM 4253 N N . VAL A 1 279 ? -17.363 -42.918 29.411 1.00 44.96 1255 VAL A N 1
ATOM 4254 C CA . VAL A 1 279 ? -17.728 -43.056 28.007 1.00 42.17 1255 VAL A CA 1
ATOM 4255 C C . VAL A 1 279 ? -16.541 -42.650 27.147 1.00 45.04 1255 VAL A C 1
ATOM 4256 O O . VAL A 1 279 ? -15.863 -41.654 27.429 1.00 47.88 1255 VAL A O 1
ATOM 4269 N N . ILE A 1 280 ? -16.299 -43.418 26.088 1.00 44.99 1256 ILE A N 1
ATOM 4270 C CA . ILE A 1 280 ? -15.273 -43.084 25.109 1.00 39.92 1256 ILE A CA 1
ATOM 4271 C C . ILE A 1 280 ? -15.839 -41.985 24.218 1.00 42.27 1256 ILE A C 1
ATOM 4272 O O . ILE A 1 280 ? -16.71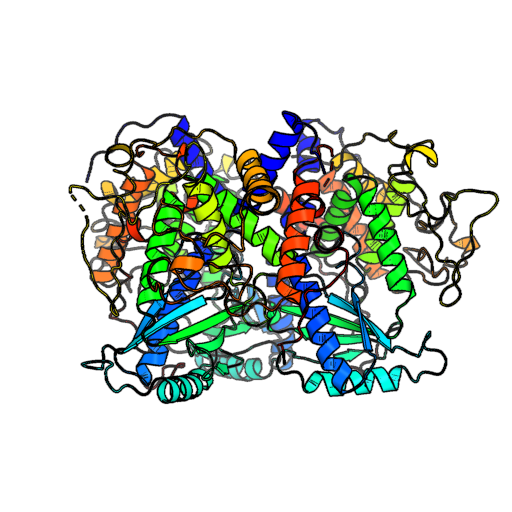5 -42.232 23.385 1.00 48.15 1256 ILE A O 1
ATOM 4288 N N . SER A 1 281 ? -15.325 -40.770 24.384 1.00 42.50 1257 SER A N 1
ATOM 4289 C CA . SER A 1 281 ? -15.910 -39.578 23.779 1.00 44.20 1257 SER A CA 1
ATOM 4290 C C . SER A 1 281 ? -14.776 -38.665 23.338 1.00 45.84 1257 SER A C 1
ATOM 4291 O O . SER A 1 281 ? -14.070 -38.104 24.183 1.00 56.24 1257 SER A O 1
ATOM 4299 N N . ILE A 1 282 ? -14.617 -38.495 22.018 1.00 44.98 1258 ILE A N 1
ATOM 4300 C CA . ILE A 1 282 ? -13.529 -37.683 21.480 1.00 45.68 1258 ILE A CA 1
ATOM 4301 C C . ILE A 1 282 ? -13.936 -36.235 21.249 1.00 46.83 1258 ILE A C 1
ATOM 4302 O O . ILE A 1 282 ? -13.120 -35.448 20.750 1.00 47.07 1258 ILE A O 1
ATOM 4318 N N . ARG A 1 283 ? -15.173 -35.859 21.584 1.00 47.55 1259 ARG A N 1
ATOM 4319 C CA . ARG A 1 283 ? -15.630 -34.486 21.405 1.00 48.90 1259 ARG A CA 1
ATOM 4320 C C . ARG A 1 283 ? -15.213 -33.564 22.544 1.00 61.95 1259 ARG A C 1
ATOM 4321 O O . ARG A 1 283 ? -15.321 -32.342 22.397 1.00 72.33 1259 ARG A O 1
ATOM 4342 N N . ARG A 1 284 ? -14.765 -34.108 23.675 1.00 52.19 1260 ARG A N 1
ATOM 4343 C CA . ARG A 1 284 ? -14.425 -33.300 24.836 1.00 62.33 1260 ARG A CA 1
ATOM 4344 C C . ARG A 1 284 ? -13.281 -33.962 25.586 1.00 62.70 1260 ARG A C 1
ATOM 4345 O O . ARG A 1 284 ? -13.238 -35.189 25.710 1.00 56.94 1260 ARG A O 1
ATOM 4366 N N . LYS A 1 285 ? -12.348 -33.143 26.076 1.00 58.82 1261 LYS A N 1
ATOM 4367 C CA . LYS A 1 285 ? -11.231 -33.693 26.834 1.00 74.23 1261 LYS A CA 1
ATOM 4368 C C . LYS A 1 285 ? -11.657 -34.118 28.232 1.00 59.49 1261 LYS A C 1
ATOM 4369 O O . LYS A 1 285 ? -11.092 -35.065 28.789 1.00 59.45 1261 LYS A O 1
ATOM 4388 N N . SER A 1 286 ? -12.646 -33.441 28.808 1.00 53.93 1262 SER A N 1
ATOM 4389 C CA . SER A 1 286 ? -13.130 -33.797 30.133 1.00 55.35 1262 SER A CA 1
ATOM 4390 C C . SER A 1 286 ? -13.803 -35.165 30.111 1.00 68.52 1262 SER A C 1
ATOM 4391 O O . SER A 1 286 ? -14.576 -35.484 29.205 1.00 59.51 1262 SER A O 1
ATOM 4399 N N . LEU A 1 287 ? -13.519 -35.968 31.129 1.00 62.63 1263 LEU A N 1
ATOM 4400 C CA . LEU A 1 287 ? -14.109 -37.295 31.225 1.00 55.30 1263 LEU A CA 1
ATOM 4401 C C . LEU A 1 287 ? -15.631 -37.215 31.216 1.00 71.80 1263 LEU A C 1
ATOM 4402 O O . LEU A 1 287 ? -16.230 -36.306 31.796 1.00 66.78 1263 LEU A O 1
ATOM 4418 N N . LEU A 1 288 ? -16.252 -38.173 30.534 1.00 59.68 1264 LEU A N 1
ATOM 4419 C CA . LEU A 1 288 ? -17.701 -38.261 30.402 1.00 55.04 1264 LEU A CA 1
ATOM 4420 C C . LEU A 1 288 ? -18.163 -39.557 31.056 1.00 53.34 1264 LEU A C 1
ATOM 4421 O O . LEU A 1 288 ? -17.691 -40.640 30.689 1.00 52.63 1264 LEU A O 1
ATOM 4437 N N . THR A 1 289 ? -19.077 -39.453 32.020 1.00 63.39 1265 THR A N 1
ATOM 4438 C CA . THR A 1 289 ? -19.526 -40.621 32.765 1.00 69.51 1265 THR A CA 1
ATOM 4439 C C . THR A 1 289 ? -20.772 -41.223 32.130 1.00 86.67 1265 THR A C 1
ATOM 4440 O O . THR A 1 289 ? -21.634 -40.506 31.612 1.00 102.51 1265 THR A O 1
ATOM 4451 N N . THR A 1 290 ? -20.868 -42.553 32.189 1.00 80.94 1266 THR A N 1
ATOM 4452 C CA . THR A 1 290 ? -22.084 -43.228 31.751 1.00 75.78 1266 THR A CA 1
ATOM 4453 C C . THR A 1 290 ? -23.289 -42.775 32.562 1.00 82.16 1266 THR A C 1
ATOM 4454 O O . THR A 1 290 ? -24.402 -42.705 32.030 1.00 100.58 1266 THR A O 1
ATOM 4465 N N . PHE A 1 291 ? -23.087 -42.456 33.842 1.00 69.91 1267 PHE A N 1
ATOM 4466 C CA . PHE A 1 291 ? -24.196 -42.034 34.691 1.00 88.79 1267 PHE A CA 1
ATOM 4467 C C . PHE A 1 291 ? -24.888 -40.805 34.115 1.00 105.33 1267 PHE A C 1
ATOM 4468 O O . PHE A 1 291 ? -26.105 -40.801 33.901 1.00 111.52 1267 PHE A O 1
ATOM 4485 N N . LYS A 1 292 ? -24.123 -39.739 33.866 1.00 110.74 1268 LYS A N 1
ATOM 4486 C CA . LYS A 1 292 ? -24.717 -38.527 33.315 1.00 102.45 1268 LYS A CA 1
ATOM 4487 C C . LYS A 1 292 ? -25.290 -38.781 31.930 1.00 74.02 1268 LYS A C 1
ATOM 4488 O O . LYS A 1 292 ? -26.274 -38.145 31.537 1.00 97.34 1268 LYS A O 1
ATOM 4507 N N . LYS A 1 293 ? -24.694 -39.706 31.182 1.00 82.90 1269 LYS A N 1
ATOM 4508 C CA . LYS A 1 293 ? -25.190 -40.049 29.858 1.00 86.34 1269 LYS A CA 1
ATOM 4509 C C . LYS A 1 293 ? -26.388 -40.986 29.904 1.00 106.01 1269 LYS A C 1
ATOM 4510 O O . LYS A 1 293 ? -27.076 -41.139 28.889 1.00 113.04 1269 LYS A O 1
ATOM 4529 N N . GLN A 1 294 ? -26.651 -41.619 31.045 1.00 97.91 1270 GLN A N 1
ATOM 4530 C CA . GLN A 1 294 ? -27.717 -42.613 31.161 1.00 89.78 1270 GLN A CA 1
ATOM 4531 C C . GLN A 1 294 ? -27.488 -43.789 30.217 1.00 84.65 1270 GLN A C 1
ATOM 4532 O O . GLN A 1 294 ? -28.440 -44.386 29.707 1.00 78.55 1270 GLN A O 1
ATOM 4546 N N . TRP A 1 295 ? -26.218 -44.123 29.986 1.00 71.15 1271 TRP A N 1
ATOM 4547 C CA . TRP A 1 295 ? -25.830 -45.256 29.154 1.00 56.89 1271 TRP A CA 1
ATOM 4548 C C . TRP A 1 295 ? -25.183 -46.342 30.005 1.00 70.34 1271 TRP A C 1
ATOM 4549 O O . TRP A 1 295 ? -24.132 -46.883 29.648 1.00 116.91 1271 TRP A O 1
ATOM 4570 N N . THR A 1 296 ? -25.800 -46.656 31.140 1.00 89.28 1272 THR A N 1
ATOM 4571 C CA . THR A 1 296 ? -25.245 -47.619 32.080 1.00 121.54 1272 THR A CA 1
ATOM 4572 C C . THR A 1 296 ? -25.589 -49.067 31.742 1.00 122.43 1272 THR A C 1
ATOM 4573 O O . THR A 1 296 ? -25.083 -49.975 32.410 1.00 115.71 1272 THR A O 1
ATOM 4584 N N . SER A 1 297 ? -26.422 -49.313 30.729 1.00 106.63 1273 SER A N 1
ATOM 4585 C CA . SER A 1 297 ? -26.813 -50.686 30.430 1.00 106.77 1273 SER A CA 1
ATOM 4586 C C . SER A 1 297 ? -25.675 -51.480 29.792 1.00 101.35 1273 SER A C 1
ATOM 4587 O O . SER A 1 297 ? -25.601 -52.701 29.968 1.00 113.48 1273 SER A O 1
ATOM 4595 N N . LYS A 1 298 ? -24.779 -50.819 29.066 1.00 62.53 1274 LYS A N 1
ATOM 4596 C CA . LYS A 1 298 ? -23.733 -51.498 28.317 1.00 90.90 1274 LYS A CA 1
ATOM 4597 C C . LYS A 1 298 ? -22.381 -51.323 28.993 1.00 86.99 1274 LYS A C 1
ATOM 4598 O O . LYS A 1 298 ? -22.188 -50.441 29.836 1.00 87.61 1274 LYS A O 1
ATOM 4617 N N . TYR A 1 299 ? -21.440 -52.185 28.606 1.00 75.34 1275 TYR A N 1
ATOM 4618 C CA . TYR A 1 299 ? -20.083 -52.139 29.143 1.00 82.10 1275 TYR A CA 1
ATOM 4619 C C . TYR A 1 299 ? -19.183 -51.249 28.287 1.00 70.87 1275 TYR A C 1
ATOM 4620 O O . TYR A 1 299 ? -18.596 -50.288 28.793 1.00 73.35 1275 TYR A O 1
ATOM 4638 N N . ILE A 1 300 ? -19.067 -51.549 26.994 1.00 49.54 1276 ILE A N 1
ATOM 4639 C CA . ILE A 1 300 ? -18.293 -50.713 26.081 1.00 51.55 1276 ILE A CA 1
ATOM 4640 C C . ILE A 1 300 ? -19.224 -49.625 25.556 1.00 72.18 1276 ILE A C 1
ATOM 4641 O O . ILE A 1 300 ? -20.145 -49.899 24.782 1.00 92.35 1276 ILE A O 1
ATOM 4657 N N . VAL A 1 301 ? -18.969 -48.385 25.963 1.00 52.18 1277 VAL A N 1
ATOM 4658 C CA . VAL A 1 301 ? -19.821 -47.247 25.643 1.00 48.19 1277 VAL A CA 1
ATOM 4659 C C . VAL A 1 301 ? -18.985 -46.246 24.860 1.00 62.17 1277 VAL A C 1
ATOM 4660 O O . VAL A 1 301 ? -17.975 -45.741 25.367 1.00 44.85 1277 VAL A O 1
ATOM 4673 N N . ILE A 1 302 ? -19.401 -45.965 23.627 1.00 46.73 1278 ILE A N 1
ATOM 4674 C CA . ILE A 1 302 ? -18.660 -45.093 22.722 1.00 45.78 1278 ILE A CA 1
ATOM 4675 C C . ILE A 1 302 ? -19.638 -44.088 22.131 1.00 44.19 1278 ILE A C 1
ATOM 4676 O O . ILE A 1 302 ? -20.619 -44.477 21.487 1.00 62.38 1278 ILE A O 1
ATOM 4692 N N . GLU A 1 303 ? -19.363 -42.803 22.339 1.00 45.66 1279 GLU A N 1
ATOM 4693 C CA . GLU A 1 303 ? -20.232 -41.727 21.882 1.00 49.50 1279 GLU A CA 1
ATOM 4694 C C . GLU A 1 303 ? -19.764 -41.215 20.526 1.00 41.98 1279 GLU A C 1
ATOM 4695 O O . GLU A 1 303 ? -18.572 -40.963 20.330 1.00 42.02 1279 GLU A O 1
ATOM 4707 N N . ASP A 1 304 ? -20.698 -41.051 19.600 1.00 46.66 1280 ASP A N 1
ATOM 4708 C CA . ASP A 1 304 ? -20.351 -40.458 18.318 1.00 42.69 1280 ASP A CA 1
ATOM 4709 C C . ASP A 1 304 ? -19.943 -38.998 18.518 1.00 43.81 1280 ASP A C 1
ATOM 4710 O O . ASP A 1 304 ? -20.545 -38.292 19.332 1.00 50.83 1280 ASP A O 1
ATOM 4719 N N . PRO A 1 305 ? -18.925 -38.516 17.800 1.00 43.77 1281 PRO A N 1
ATOM 4720 C CA . PRO A 1 305 ? -18.480 -37.130 18.013 1.00 45.21 1281 PRO A CA 1
ATOM 4721 C C . PRO A 1 305 ? -19.525 -36.085 17.675 1.00 45.99 1281 PRO A C 1
ATOM 4722 O O . PRO A 1 305 ? -19.440 -34.966 18.192 1.00 51.15 1281 PRO A O 1
ATOM 4733 N N . PHE A 1 306 ? -20.499 -36.394 16.821 1.00 49.16 1282 PHE A N 1
ATOM 4734 C CA . PHE A 1 306 ? -21.520 -35.431 16.430 1.00 46.22 1282 PHE A CA 1
ATOM 4735 C C . PHE A 1 306 ? -22.914 -35.818 16.900 1.00 46.14 1282 PHE A C 1
ATOM 4736 O O . PHE A 1 306 ? -23.599 -35.011 17.536 1.00 58.28 1282 PHE A O 1
ATOM 4753 N N . ASP A 1 307 ? -23.360 -37.033 16.592 1.00 51.53 1283 ASP A N 1
ATOM 4754 C CA . ASP A 1 307 ? -24.678 -37.511 17.005 1.00 50.41 1283 ASP A CA 1
ATOM 4755 C C . ASP A 1 307 ? -24.565 -38.015 18.439 1.00 56.74 1283 ASP A C 1
ATOM 4756 O O . ASP A 1 307 ? -24.293 -39.188 18.691 1.00 53.57 1283 ASP A O 1
ATOM 4765 N N . LEU A 1 308 ? -24.792 -37.116 19.399 1.00 61.95 1284 LEU A N 1
ATOM 4766 C CA . LEU A 1 308 ? -24.526 -37.441 20.794 1.00 57.40 1284 LEU A CA 1
ATOM 4767 C C . LEU A 1 308 ? -25.503 -38.460 21.365 1.00 70.91 1284 LEU A C 1
ATOM 4768 O O . LEU A 1 308 ? -25.256 -38.976 22.459 1.00 69.47 1284 LEU A O 1
ATOM 4784 N N . ASN A 1 309 ? -26.584 -38.775 20.658 1.00 75.05 1285 ASN A N 1
ATOM 4785 C CA . ASN A 1 309 ? -27.496 -39.831 21.078 1.00 73.16 1285 ASN A CA 1
ATOM 4786 C C . ASN A 1 309 ? -27.084 -41.208 20.577 1.00 55.30 1285 ASN A C 1
ATOM 4787 O O . ASN A 1 309 ? -27.758 -42.192 20.895 1.00 55.79 1285 ASN A O 1
ATOM 4798 N N . HIS A 1 310 ? -26.004 -41.304 19.804 1.00 49.36 1286 HIS A N 1
ATOM 4799 C CA . HIS A 1 310 ? -25.590 -42.562 19.188 1.00 47.59 1286 HIS A CA 1
ATOM 4800 C C . HIS A 1 310 ? -24.471 -43.190 20.016 1.00 52.04 1286 HIS A C 1
ATOM 4801 O O . HIS A 1 310 ? -23.346 -42.679 20.048 1.00 47.02 1286 HIS A O 1
ATOM 4815 N N . ASN A 1 311 ? -24.780 -44.305 20.674 1.00 63.76 1287 ASN A N 1
ATOM 4816 C CA . ASN A 1 311 ? -23.784 -45.123 21.357 1.00 57.88 1287 ASN A CA 1
ATOM 4817 C C . ASN A 1 311 ? -23.358 -46.241 20.406 1.00 38.94 1287 ASN A C 1
ATOM 4818 O O . ASN A 1 311 ? -24.143 -47.150 20.115 1.00 44.82 1287 ASN A O 1
ATOM 4829 N N . LEU A 1 312 ? -22.113 -46.170 19.929 1.00 36.63 1288 LEU A N 1
ATOM 4830 C CA . LEU A 1 312 ? -21.616 -47.132 18.950 1.00 49.70 1288 LEU A CA 1
ATOM 4831 C C . LEU A 1 312 ? -21.547 -48.550 19.507 1.00 62.29 1288 LEU A C 1
ATOM 4832 O O . LEU A 1 312 ? -21.440 -49.504 18.731 1.00 44.93 1288 LEU A O 1
ATOM 4848 N N . GLY A 1 313 ? -21.578 -48.712 20.826 1.00 66.52 1289 GLY A N 1
ATOM 4849 C CA . GLY A 1 313 ? -21.563 -50.020 21.444 1.00 43.08 1289 GLY A CA 1
ATOM 4850 C C . GLY A 1 313 ? -22.926 -50.555 21.825 1.00 50.91 1289 GLY A C 1
ATOM 4851 O O . GLY A 1 313 ? -23.003 -51.557 22.546 1.00 52.24 1289 GLY A O 1
ATOM 4855 N N . ALA A 1 314 ? -24.008 -49.934 21.350 1.00 60.06 1290 ALA A N 1
ATOM 4856 C CA . ALA A 1 314 ? -25.342 -50.321 21.789 1.00 46.53 1290 ALA A CA 1
ATOM 4857 C C . ALA A 1 314 ? -25.725 -51.722 21.336 1.00 49.88 1290 ALA A C 1
ATOM 4858 O O . ALA A 1 314 ? -26.581 -52.348 21.964 1.00 46.09 1290 ALA A O 1
ATOM 4865 N N . GLY A 1 315 ? -25.110 -52.231 20.275 1.00 55.96 1291 GLY A N 1
ATOM 4866 C CA . GLY A 1 315 ? -25.460 -53.534 19.753 1.00 78.05 1291 GLY A CA 1
ATOM 4867 C C . GLY A 1 315 ? -24.700 -54.708 20.327 1.00 66.58 1291 GLY A C 1
ATOM 4868 O O . GLY A 1 315 ? -24.977 -55.850 19.944 1.00 95.39 1291 GLY A O 1
ATOM 4872 N N . LEU A 1 316 ? -23.755 -54.484 21.237 1.00 58.74 1292 LEU A N 1
ATOM 4873 C CA . LEU A 1 316 ? -22.916 -55.570 21.727 1.00 50.71 1292 LEU A CA 1
ATOM 4874 C C . LEU A 1 316 ? -23.673 -56.409 22.744 1.00 49.76 1292 LEU A C 1
ATOM 4875 O O . LEU A 1 316 ? -24.300 -55.871 23.659 1.00 76.54 1292 LEU A O 1
ATOM 4891 N N . SER A 1 317 ? -23.620 -57.726 22.574 1.00 43.87 1293 SER A N 1
ATOM 4892 C CA . SER A 1 317 ? -24.130 -58.643 23.581 1.00 48.34 1293 SER A CA 1
ATOM 4893 C C . SER A 1 317 ? -23.079 -58.863 24.665 1.00 45.39 1293 SER A C 1
ATOM 4894 O O . SER A 1 317 ? -21.925 -58.433 24.555 1.00 50.71 1293 SER A O 1
ATOM 4902 N N . ARG A 1 318 ? -23.485 -59.575 25.715 1.00 55.97 1294 ARG A N 1
ATOM 4903 C CA . ARG A 1 318 ? -22.559 -59.873 26.799 1.00 81.26 1294 ARG A CA 1
ATOM 4904 C C . ARG A 1 318 ? -21.452 -60.803 26.323 1.00 52.78 1294 ARG A C 1
ATOM 4905 O O . ARG A 1 318 ? -20.273 -60.584 26.628 1.00 49.82 1294 ARG A O 1
ATOM 4926 N N . LYS A 1 319 ? -21.811 -61.840 25.565 1.00 54.16 1295 LYS A N 1
ATOM 4927 C CA . LYS A 1 319 ? -20.806 -62.764 25.053 1.00 52.18 1295 LYS A CA 1
ATOM 4928 C C . LYS A 1 319 ? -19.814 -62.047 24.148 1.00 46.91 1295 LYS A C 1
ATOM 4929 O O . LYS A 1 319 ? -18.602 -62.256 24.254 1.00 58.42 1295 LYS A O 1
ATOM 4948 N N . MET A 1 320 ? -20.312 -61.207 23.233 1.00 64.61 1296 MET A N 1
ATOM 4949 C CA . MET A 1 320 ? -19.417 -60.492 22.327 1.00 41.02 1296 MET A CA 1
ATOM 4950 C C . MET A 1 320 ? -18.488 -59.562 23.095 1.00 41.35 1296 MET A C 1
ATOM 4951 O O . MET A 1 320 ? -17.307 -59.433 22.755 1.00 42.18 1296 MET A O 1
ATOM 4965 N N . THR A 1 321 ? -19.012 -58.884 24.118 1.00 44.13 1297 THR A N 1
ATOM 4966 C CA . THR A 1 321 ? -18.171 -58.020 24.942 1.00 44.96 1297 THR A CA 1
ATOM 4967 C C . THR A 1 321 ? -17.060 -58.820 25.608 1.00 43.11 1297 THR A C 1
ATOM 4968 O O . THR A 1 321 ? -15.901 -58.399 25.623 1.00 41.78 1297 THR A O 1
ATOM 4979 N N . ASN A 1 322 ? -17.399 -59.977 26.181 1.00 42.95 1298 ASN A N 1
ATOM 4980 C CA . ASN A 1 322 ? -16.369 -60.816 26.785 1.00 44.26 1298 ASN A CA 1
ATOM 4981 C C . ASN A 1 322 ? -15.338 -61.240 25.746 1.00 41.29 1298 ASN A C 1
ATOM 4982 O O . ASN A 1 322 ? -14.131 -61.217 26.014 1.00 38.62 1298 ASN A O 1
ATOM 4993 N N . PHE A 1 323 ? -15.796 -61.610 24.546 1.00 44.93 1299 PHE A N 1
ATOM 4994 C CA . PHE A 1 323 ? -14.873 -62.017 23.487 1.00 35.86 1299 PHE A CA 1
ATOM 4995 C C . PHE A 1 323 ? -13.943 -60.877 23.103 1.00 46.32 1299 PHE A C 1
ATOM 4996 O O . PHE A 1 323 ? -12.739 -61.084 22.910 1.00 44.04 1299 PHE A O 1
ATOM 5013 N N . ILE A 1 324 ? -14.480 -59.663 22.997 1.00 45.04 1300 ILE A N 1
ATOM 5014 C CA . ILE A 1 324 ? -13.662 -58.519 22.614 1.00 36.04 1300 ILE A CA 1
ATOM 5015 C C . ILE A 1 324 ? -12.609 -58.235 23.679 1.00 38.92 1300 ILE A C 1
ATOM 5016 O O . ILE A 1 324 ? -11.431 -58.028 23.369 1.00 38.61 1300 ILE A O 1
ATOM 5032 N N . MET A 1 325 ? -13.020 -58.206 24.950 1.00 36.89 1301 MET A N 1
ATOM 5033 C CA . MET A 1 325 ? -12.071 -57.945 26.029 1.00 39.84 1301 MET A CA 1
ATOM 5034 C C . MET A 1 325 ? -11.017 -59.039 26.114 1.00 50.39 1301 MET A C 1
ATOM 5035 O O . MET A 1 325 ? -9.836 -58.757 26.349 1.00 42.27 1301 MET A O 1
ATOM 5049 N N . LYS A 1 326 ? -11.419 -60.297 25.936 1.00 41.20 1302 LYS A N 1
ATOM 5050 C CA . LYS A 1 326 ? -10.431 -61.369 25.928 1.00 46.31 1302 LYS A CA 1
ATOM 5051 C C . LYS A 1 326 ? -9.405 -61.156 24.819 1.00 46.98 1302 LYS A C 1
ATOM 5052 O O . LYS A 1 326 ? -8.205 -61.374 25.022 1.00 39.05 1302 LYS A O 1
ATOM 5071 N N . ALA A 1 327 ? -9.851 -60.701 23.647 1.00 29.46 1303 ALA A N 1
ATOM 5072 C CA . ALA A 1 327 ? -8.913 -60.459 22.558 1.00 32.95 1303 ALA A CA 1
ATOM 5073 C C . ALA A 1 327 ? -7.880 -59.418 22.955 1.00 31.95 1303 ALA A C 1
ATOM 5074 O O . ALA A 1 327 ? -6.676 -59.609 22.748 1.00 42.20 1303 ALA A O 1
ATOM 5081 N N . PHE A 1 328 ? -8.331 -58.308 23.531 1.00 34.46 1304 PHE A N 1
ATOM 5082 C CA . PHE A 1 328 ? -7.400 -57.257 23.914 1.00 27.68 1304 PHE A CA 1
ATOM 5083 C C . PHE A 1 328 ? -6.459 -57.716 25.020 1.00 34.27 1304 PHE A C 1
ATOM 5084 O O . PHE A 1 328 ? -5.277 -57.355 25.020 1.00 50.31 1304 PHE A O 1
ATOM 5101 N N . ILE A 1 329 ? -6.947 -58.537 25.951 1.00 32.56 1305 ILE A N 1
ATOM 5102 C CA . ILE A 1 329 ? -6.076 -59.050 27.004 1.00 39.24 1305 ILE A CA 1
ATOM 5103 C C . ILE A 1 329 ? -4.976 -59.911 26.397 1.00 54.76 1305 ILE A C 1
ATOM 5104 O O . ILE A 1 329 ? -3.811 -59.836 26.805 1.00 37.64 1305 ILE A O 1
ATOM 5120 N N . ASN A 1 330 ? -5.323 -60.740 25.415 1.00 35.22 1306 ASN A N 1
ATOM 5121 C CA . ASN A 1 330 ? -4.318 -61.589 24.789 1.00 42.14 1306 ASN A CA 1
ATOM 5122 C C . ASN A 1 330 ? -3.353 -60.767 23.937 1.00 30.96 1306 ASN A C 1
ATOM 5123 O O . ASN A 1 330 ? -2.164 -61.093 23.852 1.00 38.74 1306 ASN A O 1
ATOM 5134 N N . GLY A 1 331 ? -3.847 -59.705 23.295 1.00 34.43 1307 GLY A N 1
ATOM 5135 C CA . GLY A 1 331 ? -2.963 -58.803 22.572 1.00 38.20 1307 GLY A CA 1
ATOM 5136 C C . GLY A 1 331 ? -1.955 -58.127 23.481 1.00 58.23 1307 GLY A C 1
ATOM 5137 O O . GLY A 1 331 ? -0.773 -58.020 23.145 1.00 44.08 1307 GLY A O 1
ATOM 5141 N N . ARG A 1 332 ? -2.410 -57.654 24.644 1.00 47.02 1308 ARG A N 1
ATOM 5142 C CA . ARG A 1 332 ? -1.492 -57.116 25.645 1.00 47.69 1308 ARG A CA 1
ATOM 5143 C C . ARG A 1 332 ? -0.360 -58.094 25.935 1.00 54.06 1308 ARG A C 1
ATOM 5144 O O . ARG A 1 332 ? 0.806 -57.693 26.054 1.00 40.75 1308 ARG A O 1
ATOM 5165 N N . ARG A 1 333 ? -0.688 -59.385 26.049 1.00 32.80 1309 ARG A N 1
ATOM 5166 C CA . ARG A 1 333 ? 0.328 -60.392 26.344 1.00 39.46 1309 ARG A CA 1
ATOM 5167 C C . ARG A 1 333 ? 1.278 -60.583 25.167 1.00 46.09 1309 ARG A C 1
ATOM 5168 O O . ARG A 1 333 ? 2.499 -60.626 25.344 1.00 44.87 1309 ARG A O 1
ATOM 5189 N N . VAL A 1 334 ? 0.736 -60.699 23.955 1.00 35.63 1310 VAL A N 1
ATOM 5190 C CA . VAL A 1 334 ? 1.571 -61.015 22.799 1.00 38.04 1310 VAL A CA 1
ATOM 5191 C C . VAL A 1 334 ? 2.488 -59.849 22.460 1.00 37.75 1310 VAL A C 1
ATOM 5192 O O . VAL A 1 334 ? 3.662 -60.044 22.133 1.00 45.99 1310 VAL A O 1
ATOM 5205 N N . PHE A 1 335 ? 1.971 -58.623 22.516 1.00 34.55 1311 PHE A N 1
ATOM 5206 C CA . PHE A 1 335 ? 2.783 -57.451 22.210 1.00 39.19 1311 PHE A CA 1
ATOM 5207 C C . PHE A 1 335 ? 3.618 -56.969 23.387 1.00 45.08 1311 PHE A C 1
ATOM 5208 O O . PHE A 1 335 ? 4.537 -56.171 23.182 1.00 36.29 1311 PHE A O 1
ATOM 5225 N N . GLY A 1 336 ? 3.319 -57.415 24.602 1.00 35.99 1312 GLY A N 1
ATOM 5226 C CA . GLY A 1 336 ? 4.010 -56.920 25.783 1.00 36.05 1312 GLY A CA 1
ATOM 5227 C C . GLY A 1 336 ? 5.007 -57.871 26.419 1.00 43.89 1312 GLY A C 1
ATOM 5228 O O . GLY A 1 336 ? 5.831 -57.440 27.234 1.00 41.78 1312 GLY A O 1
ATOM 5232 N N . ILE A 1 337 ? 4.958 -59.154 26.080 1.00 41.05 1313 ILE A N 1
ATOM 5233 C CA . ILE A 1 337 ? 5.828 -60.154 26.687 1.00 54.25 1313 ILE A CA 1
ATOM 5234 C C . ILE A 1 337 ? 6.652 -60.816 25.589 1.00 43.92 1313 ILE A C 1
ATOM 5235 O O . ILE A 1 337 ? 6.172 -61.716 24.900 1.00 58.83 1313 ILE A O 1
ATOM 5251 N N . PRO A 1 338 ? 7.921 -60.437 25.435 1.00 52.11 1314 PRO A N 1
ATOM 5252 C CA . PRO A 1 338 ? 8.786 -61.134 24.476 1.00 64.34 1314 PRO A CA 1
ATOM 5253 C C . PRO A 1 338 ? 8.844 -62.627 24.764 1.00 82.98 1314 PRO A C 1
ATOM 5254 O O . PRO A 1 338 ? 8.602 -63.083 25.883 1.00 92.86 1314 PRO A O 1
ATOM 5265 N N . VAL A 1 339 ? 9.194 -63.394 23.733 1.00 66.64 1315 VAL A N 1
ATOM 5266 C CA . VAL A 1 339 ? 9.183 -64.849 23.801 1.00 72.19 1315 VAL A CA 1
ATOM 5267 C C . VAL A 1 339 ? 10.540 -65.394 23.372 1.00 77.03 1315 VAL A C 1
ATOM 5268 O O . VAL A 1 339 ? 11.272 -64.767 22.600 1.00 71.89 1315 VAL A O 1
ATOM 5281 N N . LYS A 1 340 ? 10.877 -66.570 23.903 1.00 97.43 1316 LYS A N 1
ATOM 5282 C CA . LYS A 1 340 ? 12.116 -67.250 23.547 1.00 76.26 1316 LYS A CA 1
ATOM 5283 C C . LYS A 1 340 ? 12.121 -67.614 22.066 1.00 90.70 1316 LYS A C 1
ATOM 5284 O O . LYS A 1 340 ? 11.142 -68.155 21.543 1.00 107.88 1316 LYS A O 1
ATOM 5303 N N . GLY A 1 341 ? 13.235 -67.323 21.392 1.00 83.38 1317 GLY A N 1
ATOM 5304 C CA . GLY A 1 341 ? 13.379 -67.601 19.981 1.00 86.85 1317 GLY A CA 1
ATOM 5305 C C . GLY A 1 341 ? 12.963 -66.470 19.062 1.00 97.92 1317 GLY A C 1
ATOM 5306 O O . GLY A 1 341 ? 13.364 -66.463 17.891 1.00 104.36 1317 GLY A O 1
ATOM 5310 N N . PHE A 1 342 ? 12.174 -65.520 19.554 1.00 73.18 1318 PHE A N 1
ATOM 5311 C CA . PHE A 1 342 ? 11.740 -64.389 18.748 1.00 71.49 1318 PHE A CA 1
ATOM 5312 C C . PHE A 1 342 ? 12.836 -63.324 18.722 1.00 75.32 1318 PHE A C 1
ATOM 5313 O O . PHE A 1 342 ? 13.419 -63.020 19.761 1.00 93.12 1318 PHE A O 1
ATOM 5330 N N . PRO A 1 343 ? 13.112 -62.734 17.542 1.00 80.90 1319 PRO A N 1
ATOM 5331 C CA . PRO A 1 343 ? 12.468 -62.916 16.234 1.00 76.93 1319 PRO A CA 1
ATOM 5332 C C . PRO A 1 343 ? 13.185 -63.874 15.284 1.00 59.88 1319 PRO A C 1
ATOM 5333 O O . PRO A 1 343 ? 12.771 -63.978 14.131 1.00 83.61 1319 PRO A O 1
ATOM 5344 N N . LYS A 1 344 ? 14.222 -64.571 15.755 1.00 64.61 1320 LYS A N 1
ATOM 5345 C CA . LYS A 1 344 ? 15.095 -65.314 14.847 1.00 74.61 1320 LYS A CA 1
ATOM 5346 C C . LYS A 1 344 ? 14.475 -66.612 14.338 1.00 81.85 1320 LYS A C 1
ATOM 5347 O O . LYS A 1 344 ? 14.854 -67.085 13.262 1.00 80.32 1320 LYS A O 1
ATOM 5366 N N . ASP A 1 345 ? 13.548 -67.210 15.082 1.00 97.15 1321 ASP A N 1
ATOM 5367 C CA . ASP A 1 345 ? 12.889 -68.441 14.659 1.00 78.19 1321 ASP A CA 1
ATOM 5368 C C . ASP A 1 345 ? 11.557 -68.193 13.956 1.00 82.79 1321 ASP A C 1
ATOM 5369 O O . ASP A 1 345 ? 10.823 -69.152 13.697 1.00 86.78 1321 ASP A O 1
ATOM 5378 N N . TYR A 1 346 ? 11.235 -66.942 13.639 1.00 59.58 1322 TYR A N 1
ATOM 5379 C CA . TYR A 1 346 ? 9.948 -66.579 13.044 1.00 58.34 1322 TYR A CA 1
ATOM 5380 C C . TYR A 1 346 ? 10.169 -65.822 11.740 1.00 68.36 1322 TYR A C 1
ATOM 5381 O O . TYR A 1 346 ? 10.572 -64.643 11.773 1.00 59.24 1322 TYR A O 1
ATOM 5399 N N . PRO A 1 347 ? 9.924 -66.431 10.574 1.00 58.31 1323 PRO A N 1
ATOM 5400 C CA . PRO A 1 347 ? 10.156 -65.715 9.310 1.00 58.94 1323 PRO A CA 1
ATOM 5401 C C . PRO A 1 347 ? 9.155 -64.605 9.025 1.00 57.75 1323 PRO A C 1
ATOM 5402 O O . PRO A 1 347 ? 9.384 -63.837 8.082 1.00 57.67 1323 PRO A O 1
ATOM 5413 N N . SER A 1 348 ? 8.065 -64.490 9.787 1.00 56.04 1324 SER A N 1
ATOM 5414 C CA . SER A 1 348 ? 7.115 -63.390 9.614 1.00 55.57 1324 SER A CA 1
ATOM 5415 C C . SER A 1 348 ? 6.702 -62.856 10.980 1.00 55.10 1324 SER A C 1
ATOM 5416 O O . SER A 1 348 ? 5.966 -63.521 11.716 1.00 53.66 1324 SER A O 1
ATOM 5424 N N . LYS A 1 349 ? 7.137 -61.637 11.300 1.00 46.64 1325 LYS A N 1
ATOM 5425 C CA . LYS A 1 349 ? 6.711 -61.009 12.545 1.00 48.12 1325 LYS A CA 1
ATOM 5426 C C . LYS A 1 349 ? 5.215 -60.736 12.556 1.00 46.09 1325 LYS A C 1
ATOM 5427 O O . LYS A 1 349 ? 4.586 -60.796 13.620 1.00 44.93 1325 LYS A O 1
ATOM 5446 N N . MET A 1 350 ? 4.630 -60.452 11.391 1.00 51.04 1326 MET A N 1
ATOM 5447 C CA . MET A 1 350 ? 3.196 -60.196 11.319 1.00 45.99 1326 MET A CA 1
ATOM 5448 C C . MET A 1 350 ? 2.389 -61.420 11.732 1.00 38.57 1326 MET A C 1
ATOM 5449 O O . MET A 1 350 ? 1.403 -61.303 12.470 1.00 39.78 1326 MET A O 1
ATOM 5463 N N . GLU A 1 351 ? 2.777 -62.601 11.248 1.00 39.38 1327 GLU A N 1
ATOM 5464 C CA . GLU A 1 351 ? 2.058 -63.821 11.593 1.00 47.25 1327 GLU A CA 1
ATOM 5465 C C . GLU A 1 351 ? 2.227 -64.178 13.065 1.00 39.87 1327 GLU A C 1
ATOM 5466 O O . GLU A 1 351 ? 1.348 -64.819 13.651 1.00 57.88 1327 GLU A O 1
ATOM 5478 N N . TYR A 1 352 ? 3.350 -63.787 13.674 1.00 42.32 1328 TYR A N 1
ATOM 5479 C CA . TYR A 1 352 ? 3.544 -64.064 15.093 1.00 43.50 1328 TYR A CA 1
ATOM 5480 C C . TYR A 1 352 ? 2.635 -63.194 15.948 1.00 42.36 1328 TYR A C 1
ATOM 5481 O O . TYR A 1 352 ? 1.932 -63.697 16.828 1.00 40.99 1328 TYR A O 1
ATOM 5499 N N . PHE A 1 353 ? 2.651 -61.880 15.721 1.00 42.20 1329 PHE A N 1
ATOM 5500 C CA . PHE A 1 353 ? 1.930 -60.974 16.609 1.00 38.01 1329 PHE A CA 1
ATOM 5501 C C . PHE A 1 353 ? 0.418 -61.046 16.413 1.00 43.12 1329 PHE A C 1
ATOM 5502 O O . PHE A 1 353 ? -0.332 -60.858 17.377 1.00 37.21 1329 PHE A O 1
ATOM 5519 N N . PHE A 1 354 ? -0.049 -61.291 15.188 1.00 39.99 1330 PHE A N 1
ATOM 5520 C CA . PHE A 1 354 ? -1.474 -61.298 14.863 1.00 47.89 1330 PHE A CA 1
ATOM 5521 C C . PHE A 1 354 ? -1.988 -62.703 14.553 1.00 42.25 1330 PHE A C 1
ATOM 5522 O O . PHE A 1 354 ? -2.766 -62.902 13.619 1.00 55.08 1330 PHE A O 1
ATOM 5539 N N . ASP A 1 355 ? -1.557 -63.689 15.329 1.00 36.72 1331 ASP A N 1
ATOM 5540 C CA . ASP A 1 355 ? -2.006 -65.069 15.191 1.00 34.63 1331 ASP A CA 1
ATOM 5541 C C . ASP A 1 355 ? -3.378 -65.224 15.854 1.00 45.41 1331 ASP A C 1
ATOM 5542 O O . ASP A 1 355 ? -3.473 -65.135 17.083 1.00 49.98 1331 ASP A O 1
ATOM 5551 N N . PRO A 1 356 ? -4.457 -65.452 15.092 1.00 58.72 1332 PRO A N 1
ATOM 5552 C CA . PRO A 1 356 ? -5.787 -65.557 15.723 1.00 43.14 1332 PRO A CA 1
ATOM 5553 C C . PRO A 1 356 ? -5.907 -66.715 16.698 1.00 39.13 1332 PRO A C 1
ATOM 5554 O O . PRO A 1 356 ? -6.677 -66.629 17.664 1.00 55.51 1332 PRO A O 1
ATOM 5565 N N . ASP A 1 357 ? -5.181 -67.811 16.461 1.00 49.25 1333 ASP A N 1
ATOM 5566 C CA . ASP A 1 357 ? -5.225 -68.935 17.387 1.00 72.53 1333 ASP A CA 1
ATOM 5567 C C . ASP A 1 357 ? -4.715 -68.551 18.767 1.00 48.92 1333 ASP A C 1
ATOM 5568 O O . ASP A 1 357 ? -5.098 -69.182 19.754 1.00 87.61 1333 ASP A O 1
ATOM 5577 N N . VAL A 1 358 ? -3.865 -67.536 18.861 1.00 70.61 1334 VAL A N 1
ATOM 5578 C CA . VAL A 1 358 ? -3.414 -67.036 20.152 1.00 52.93 1334 VAL A CA 1
ATOM 5579 C C . VAL A 1 358 ? -4.338 -65.943 20.667 1.00 47.41 1334 VAL A C 1
ATOM 5580 O O . VAL A 1 358 ? -4.783 -65.984 21.816 1.00 60.40 1334 VAL A O 1
ATOM 5593 N N . LEU A 1 359 ? -4.674 -64.967 19.816 1.00 44.53 1335 LEU A N 1
ATOM 5594 C CA . LEU A 1 359 ? -5.436 -63.812 20.277 1.00 43.09 1335 LEU A CA 1
ATOM 5595 C C . LEU A 1 359 ? -6.848 -64.199 20.707 1.00 47.20 1335 LEU A C 1
ATOM 5596 O O . LEU A 1 359 ? -7.373 -63.653 21.685 1.00 47.94 1335 LEU A O 1
ATOM 5612 N N . THR A 1 360 ? -7.487 -65.120 19.984 1.00 41.06 1336 THR A N 1
ATOM 5613 C CA . THR A 1 360 ? -8.828 -65.586 20.320 1.00 45.22 1336 THR A CA 1
ATOM 5614 C C . THR A 1 360 ? -8.834 -67.034 20.787 1.00 47.58 1336 THR A C 1
ATOM 5615 O O . THR A 1 360 ? -9.909 -67.621 20.936 1.00 60.99 1336 TH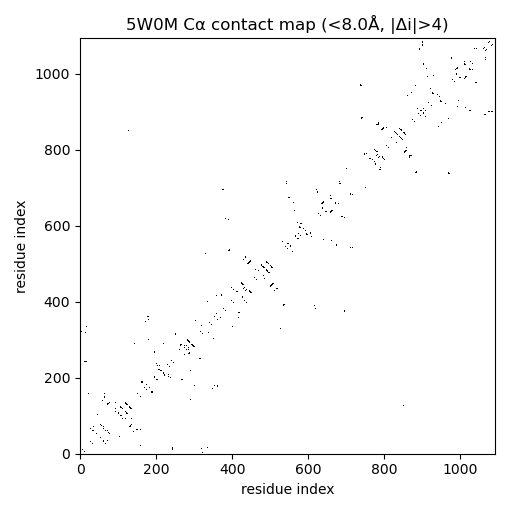R A O 1
ATOM 5626 N N . GLU A 1 361 ? -7.666 -67.635 20.983 1.00 48.93 1337 GLU A N 1
ATOM 5627 C CA . GLU A 1 361 ? -7.573 -68.974 21.556 1.00 66.30 1337 GLU A CA 1
ATOM 5628 C C . GLU A 1 361 ? -8.372 -69.989 20.740 1.00 69.77 1337 GLU A C 1
ATOM 5629 O O . GLU A 1 361 ? -9.036 -70.870 21.289 1.00 103.67 1337 GLU A O 1
ATOM 5641 N N . GLY A 1 362 ? -8.309 -69.862 19.415 1.00 78.44 1338 GLY A N 1
ATOM 5642 C CA . GLY A 1 362 ? -8.966 -70.789 18.520 1.00 68.01 1338 GLY A CA 1
ATOM 5643 C C . GLY A 1 362 ? -10.467 -70.653 18.425 1.00 87.55 1338 GLY A C 1
ATOM 5644 O O . GLY A 1 362 ? -11.067 -71.271 17.538 1.00 91.70 1338 GLY A O 1
ATOM 5648 N N . GLU A 1 363 ? -11.099 -69.878 19.301 1.00 87.33 1339 GLU A N 1
ATOM 5649 C CA . GLU A 1 363 ? -12.543 -69.709 19.261 1.00 72.77 1339 GLU A CA 1
ATOM 5650 C C . GLU A 1 363 ? -12.945 -68.711 18.178 1.00 53.05 1339 GLU A C 1
ATOM 5651 O O . GLU A 1 363 ? -12.179 -67.820 17.803 1.00 83.27 1339 GLU A O 1
ATOM 5663 N N . LEU A 1 364 ? -14.160 -68.878 17.672 1.00 51.28 1340 LEU A N 1
ATOM 5664 C CA . LEU A 1 364 ? -14.743 -67.940 16.725 1.00 54.82 1340 LEU A CA 1
ATOM 5665 C C . LEU A 1 364 ? -15.564 -66.887 17.467 1.00 48.16 1340 LEU A C 1
ATOM 5666 O O . LEU A 1 364 ? -16.014 -67.095 18.596 1.00 44.05 1340 LEU A O 1
ATOM 5682 N N . ALA A 1 365 ? -15.757 -65.743 16.820 1.00 41.59 1341 ALA A N 1
ATOM 5683 C CA . ALA A 1 365 ? -16.536 -64.685 17.445 1.00 54.76 1341 ALA A CA 1
ATOM 5684 C C . ALA A 1 365 ? -17.974 -65.156 17.641 1.00 52.26 1341 ALA A C 1
ATOM 5685 O O . ALA A 1 365 ? -18.536 -65.817 16.760 1.00 59.54 1341 ALA A O 1
ATOM 5692 N N . PRO A 1 366 ? -18.604 -64.840 18.771 1.00 45.90 1342 PRO A N 1
ATOM 5693 C CA . PRO A 1 366 ? -19.985 -65.290 18.974 1.00 45.86 1342 PRO A CA 1
ATOM 5694 C C . PRO A 1 366 ? -20.913 -64.702 17.918 1.00 50.61 1342 PRO A C 1
ATOM 5695 O O . PRO A 1 366 ? -20.743 -63.565 17.472 1.00 46.62 1342 PRO A O 1
ATOM 5706 N N . ASN A 1 367 ? -21.897 -65.510 17.505 1.00 49.46 1343 ASN A N 1
ATOM 5707 C CA . ASN A 1 367 ? -22.821 -65.138 16.442 1.00 59.59 1343 ASN A CA 1
ATOM 5708 C C . ASN A 1 367 ? -24.255 -65.524 16.789 1.00 61.39 1343 ASN A C 1
ATOM 5709 O O . ASN A 1 367 ? -25.042 -65.856 15.897 1.00 61.37 1343 ASN A O 1
ATOM 5720 N N . ASP A 1 368 ? -24.610 -65.478 18.077 1.00 64.46 1344 ASP A N 1
ATOM 5721 C CA . ASP A 1 368 ? -25.927 -65.939 18.513 1.00 80.64 1344 ASP A CA 1
ATOM 5722 C C . ASP A 1 368 ? -27.045 -65.052 17.974 1.00 83.69 1344 ASP A C 1
ATOM 5723 O O . ASP A 1 368 ? -28.144 -65.544 17.700 1.00 74.48 1344 ASP A O 1
ATOM 5732 N N . ARG A 1 369 ? -26.792 -63.751 17.833 1.00 92.39 1345 ARG A N 1
ATOM 5733 C CA . ARG A 1 369 ? -27.758 -62.820 17.262 1.00 90.38 1345 ARG A CA 1
ATOM 5734 C C . ARG A 1 369 ? -27.802 -62.860 15.742 1.00 63.02 1345 ARG A C 1
ATOM 5735 O O . ARG A 1 369 ? -28.594 -62.124 15.144 1.00 68.03 1345 ARG A O 1
ATOM 5756 N N . CYS A 1 370 ? -26.968 -63.676 15.109 1.00 55.36 1346 CYS A N 1
ATOM 5757 C CA . CYS A 1 370 ? -26.823 -63.659 13.662 1.00 65.57 1346 CYS A CA 1
ATOM 5758 C C . CYS A 1 370 ? -27.730 -64.685 13.004 1.00 57.08 1346 CYS A C 1
ATOM 5759 O O . CYS A 1 370 ? -27.950 -65.777 13.531 1.00 57.21 1346 CYS A O 1
ATOM 5767 N N . CYS A 1 371 ? -28.245 -64.323 11.839 1.00 56.85 1347 CYS A N 1
ATOM 5768 C CA . CYS A 1 371 ? -28.998 -65.267 11.036 1.00 64.41 1347 CYS A CA 1
ATOM 5769 C C . CYS A 1 371 ? -28.167 -66.518 10.775 1.00 57.59 1347 CYS A C 1
ATOM 5770 O O . CYS A 1 371 ? -26.985 -66.435 10.432 1.00 55.57 1347 CYS A O 1
ATOM 5777 N N . ARG A 1 372 ? -28.785 -67.683 10.958 1.00 57.52 1348 ARG A N 1
ATOM 5778 C CA . ARG A 1 372 ? -28.087 -68.949 10.775 1.00 55.17 1348 ARG A CA 1
ATOM 5779 C C . ARG A 1 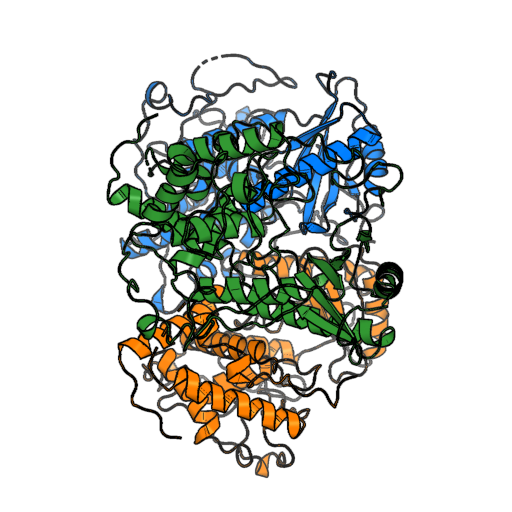372 ? -27.774 -69.257 9.311 1.00 53.49 1348 ARG A C 1
ATOM 5780 O O . ARG A 1 372 ? -26.999 -70.182 9.050 1.00 51.55 1348 ARG A O 1
ATOM 5801 N N . ILE A 1 373 ? -28.362 -68.529 8.361 1.00 53.88 1349 ILE A N 1
ATOM 5802 C CA . ILE A 1 373 ? -28.131 -68.763 6.937 1.00 55.48 1349 ILE A CA 1
ATOM 5803 C C . ILE A 1 373 ? -26.941 -67.945 6.440 1.00 58.18 1349 ILE A C 1
ATOM 5804 O O . ILE A 1 373 ? -25.981 -68.498 5.891 1.00 49.86 1349 ILE A O 1
ATOM 5820 N N . CYS A 1 374 ? -27.009 -66.621 6.604 1.00 52.26 1350 CYS A N 1
ATOM 5821 C CA . CYS A 1 374 ? -26.010 -65.710 6.055 1.00 52.57 1350 CYS A CA 1
ATOM 5822 C C . CYS A 1 374 ? -25.049 -65.135 7.088 1.00 64.37 1350 CYS A C 1
ATOM 5823 O O . CYS A 1 374 ? -24.024 -64.566 6.698 1.00 47.70 1350 CYS A O 1
ATOM 5830 N N . GLY A 1 375 ? -25.346 -65.253 8.380 1.00 59.00 1351 GLY A N 1
ATOM 5831 C CA . GLY A 1 375 ? -24.455 -64.765 9.414 1.00 50.87 1351 GLY A CA 1
ATOM 5832 C C . GLY A 1 375 ? -24.579 -63.296 9.759 1.00 54.72 1351 GLY A C 1
ATOM 5833 O O . GLY A 1 375 ? -23.772 -62.801 10.556 1.00 47.83 1351 GLY A O 1
ATOM 5837 N N . LYS A 1 376 ? -25.565 -62.589 9.209 1.00 48.92 1352 LYS A N 1
ATOM 5838 C CA . LYS A 1 376 ? -25.784 -61.178 9.497 1.00 47.05 1352 LYS A CA 1
ATOM 5839 C C . LYS A 1 376 ? -26.953 -61.003 10.459 1.00 49.32 1352 LYS A C 1
ATOM 5840 O O . LYS A 1 376 ? -27.817 -61.871 10.593 1.00 55.50 1352 LYS A O 1
ATOM 5859 N N . ILE A 1 377 ? -26.978 -59.853 11.126 1.00 47.08 1353 ILE A N 1
ATOM 5860 C CA . ILE A 1 377 ? -28.076 -59.528 12.029 1.00 48.91 1353 ILE A CA 1
ATOM 5861 C C . ILE A 1 377 ? -29.128 -58.755 11.246 1.00 52.37 1353 ILE A C 1
ATOM 5862 O O . ILE A 1 377 ? -28.897 -58.357 10.099 1.00 55.65 1353 ILE A O 1
ATOM 5878 N N . GLY A 1 378 ? -30.297 -58.558 11.851 1.00 54.43 1354 GLY A N 1
ATOM 5879 C CA . GLY A 1 378 ? -31.276 -57.617 11.352 1.00 57.30 1354 GLY A CA 1
ATOM 5880 C C . GLY A 1 378 ? -32.434 -58.188 10.556 1.00 59.19 1354 GLY A C 1
ATOM 5881 O O . GLY A 1 378 ? -33.297 -57.411 10.134 1.00 77.96 1354 GLY A O 1
ATOM 5885 N N . HIS A 1 379 ? -32.497 -59.501 10.331 1.00 66.37 1355 HIS A N 1
ATOM 5886 C CA . HIS A 1 379 ? -33.602 -60.046 9.549 1.00 61.99 1355 HIS A CA 1
ATOM 5887 C C . HIS A 1 379 ? -33.953 -61.462 9.987 1.00 60.81 1355 HIS A C 1
ATOM 5888 O O . HIS A 1 379 ? -33.111 -62.205 10.499 1.00 58.70 1355 HIS A O 1
ATOM 5902 N N . PHE A 1 380 ? -35.226 -61.810 9.803 1.00 64.28 1356 PHE A N 1
ATOM 5903 C CA . PHE A 1 380 ? -35.682 -63.180 9.968 1.00 72.63 1356 PHE A CA 1
ATOM 5904 C C . PHE A 1 380 ? -35.354 -64.002 8.721 1.00 65.25 1356 PHE A C 1
ATOM 5905 O O . PHE A 1 380 ? -35.103 -63.466 7.638 1.00 60.38 1356 PHE A O 1
ATOM 5922 N N . MET A 1 381 ? -35.347 -65.328 8.891 1.00 62.36 1357 MET A N 1
ATOM 5923 C CA . MET A 1 381 ? -34.886 -66.212 7.821 1.00 60.78 1357 MET A CA 1
ATOM 5924 C C . MET A 1 381 ? -35.715 -66.112 6.544 1.00 82.72 1357 MET A C 1
ATOM 5925 O O . MET A 1 381 ? -35.169 -66.279 5.447 1.00 69.66 1357 MET A O 1
ATOM 5939 N N . LYS A 1 382 ? -37.019 -65.851 6.641 1.00 72.65 1358 LYS A N 1
ATOM 5940 C CA . LYS A 1 382 ? -37.802 -65.725 5.415 1.00 73.46 1358 LYS A CA 1
ATOM 5941 C C . LYS A 1 382 ? -37.350 -64.553 4.539 1.00 88.23 1358 LYS A C 1
ATOM 5942 O O . LYS A 1 382 ? -37.696 -64.527 3.351 1.00 73.56 1358 LYS A O 1
ATOM 5961 N N . ASP A 1 383 ? -36.636 -63.570 5.094 1.00 85.50 1359 ASP A N 1
ATOM 5962 C CA . ASP A 1 383 ? -36.148 -62.417 4.340 1.00 69.55 1359 ASP A CA 1
ATOM 5963 C C . ASP A 1 383 ? -34.645 -62.477 4.099 1.00 55.72 1359 ASP A C 1
ATOM 5964 O O . ASP A 1 383 ? -34.051 -61.476 3.681 1.00 54.21 1359 ASP A O 1
ATOM 5973 N N . CYS A 1 384 ? -34.024 -63.629 4.328 1.00 55.40 1360 CYS A N 1
ATOM 5974 C CA . CYS A 1 384 ? -32.577 -63.764 4.147 1.00 57.95 1360 CYS A CA 1
ATOM 5975 C C . CYS A 1 384 ? -32.232 -63.845 2.661 1.00 70.07 1360 CYS A C 1
ATOM 5976 O O . CYS A 1 384 ? -32.807 -64.682 1.948 1.00 51.17 1360 CYS A O 1
ATOM 5983 N N . PRO A 1 385 ? -31.294 -63.023 2.167 1.00 71.83 1361 PRO A N 1
ATOM 5984 C CA . PRO A 1 385 ? -30.915 -63.102 0.745 1.00 64.91 1361 PRO A CA 1
ATOM 5985 C C . PRO A 1 385 ? -30.347 -64.485 0.311 1.00 80.56 1361 PRO A C 1
ATOM 5986 O O . PRO A 1 385 ? -30.485 -64.854 -0.867 1.00 75.03 1361 PRO A O 1
ATOM 5997 N N . MET A 1 386 ? -29.725 -65.258 1.225 1.00 48.97 1362 MET A N 1
ATOM 5998 C CA . MET A 1 386 ? -28.939 -66.445 0.891 1.00 54.73 1362 MET A CA 1
ATOM 5999 C C . MET A 1 386 ? -29.589 -67.791 1.180 1.00 53.34 1362 MET A C 1
ATOM 6000 O O . MET A 1 386 ? -28.864 -68.674 1.632 1.00 130.51 1362 MET A O 1
ATOM 6014 N N . ARG A 1 387 ? -30.834 -68.009 0.862 1.00 77.12 1363 ARG A N 1
ATOM 6015 C CA . ARG A 1 387 ? -31.921 -68.902 0.980 1.00 86.56 1363 ARG A CA 1
ATOM 6016 C C . ARG A 1 387 ? -32.419 -69.590 -0.343 1.00 66.48 1363 ARG A C 1
ATOM 6017 O O . ARG A 1 387 ? -32.262 -69.031 -1.441 1.00 86.95 1363 ARG A O 1
ATOM 6038 N N . GLU B 1 12 ? 27.597 -82.095 -16.182 1.00 73.64 988 GLU B N 1
ATOM 6039 C CA . GLU B 1 12 ? 28.515 -80.970 -16.328 1.00 104.43 988 GLU B CA 1
ATOM 6040 C C . GLU B 1 12 ? 29.012 -80.501 -14.964 1.00 104.45 988 GLU B C 1
ATOM 6041 O O . GLU B 1 12 ? 28.215 -80.360 -14.038 1.00 105.67 988 GLU B O 1
ATOM 6052 N N . PRO B 1 13 ? 30.313 -80.232 -14.838 1.00 110.31 989 PRO B N 1
ATOM 6053 C CA . PRO B 1 13 ? 30.839 -79.769 -13.549 1.00 75.59 989 PRO B CA 1
ATOM 6054 C C . PRO B 1 13 ? 30.417 -78.340 -13.248 1.00 84.51 989 PRO B C 1
ATOM 6055 O O . PRO B 1 13 ? 30.249 -77.510 -14.145 1.00 88.91 989 PRO B O 1
ATOM 6066 N N . LEU B 1 14 ? 30.242 -78.066 -11.970 1.00 92.24 990 LEU B N 1
ATOM 6067 C CA . LEU B 1 14 ? 29.891 -76.728 -11.528 1.00 77.53 990 LEU B CA 1
ATOM 6068 C C . LEU B 1 14 ? 31.108 -76.026 -10.945 1.00 85.89 990 LEU B C 1
ATOM 6069 O O . LEU B 1 14 ? 31.886 -76.643 -10.208 1.00 73.17 990 LEU B O 1
ATOM 6085 N N . PRO B 1 15 ? 31.322 -74.748 -11.245 1.00 98.26 991 PRO B N 1
ATOM 6086 C CA . PRO B 1 15 ? 32.423 -74.030 -10.622 1.00 89.72 991 PRO B CA 1
ATOM 6087 C C . PRO B 1 15 ? 32.103 -73.735 -9.163 1.00 83.01 991 PRO B C 1
ATOM 6088 O O . PRO B 1 15 ? 30.923 -73.633 -8.790 1.00 82.82 991 PRO B O 1
ATOM 6099 N N . PRO B 1 16 ? 33.114 -73.592 -8.314 1.00 93.82 992 PRO B N 1
ATOM 6100 C CA . PRO B 1 16 ? 32.837 -73.281 -6.909 1.00 73.92 992 PRO B CA 1
ATOM 6101 C C . PRO B 1 16 ? 32.035 -71.996 -6.783 1.00 79.48 992 PRO B C 1
ATOM 6102 O O . PRO B 1 16 ? 32.112 -71.102 -7.629 1.00 89.68 992 PRO B O 1
ATOM 6113 N N . LEU B 1 17 ? 31.250 -71.918 -5.713 1.00 69.97 993 LEU B N 1
ATOM 6114 C CA . LEU B 1 17 ? 30.431 -70.744 -5.465 1.00 73.19 993 LEU B CA 1
ATOM 6115 C C . LEU B 1 17 ? 31.243 -69.666 -4.766 1.00 79.64 993 LEU B C 1
ATOM 6116 O O . LEU B 1 17 ? 32.149 -69.951 -3.978 1.00 98.12 993 LEU B O 1
ATOM 6132 N N . THR B 1 18 ? 30.916 -68.448 -5.058 1.00 82.87 994 THR B N 1
ATOM 6133 C CA . THR B 1 18 ? 31.554 -67.297 -4.451 1.00 84.99 994 THR B CA 1
ATOM 6134 C C . THR B 1 18 ? 30.666 -66.713 -3.360 1.00 70.18 994 THR B C 1
ATOM 6135 O O . THR B 1 18 ? 29.442 -66.865 -3.402 1.00 82.46 994 THR B O 1
ATOM 6146 N N . PRO B 1 19 ? 31.243 -66.036 -2.365 1.00 67.48 995 PRO B N 1
ATOM 6147 C CA . PRO B 1 19 ? 30.394 -65.403 -1.343 1.00 64.97 995 PRO B CA 1
ATOM 6148 C C . PRO B 1 19 ? 29.370 -64.445 -1.928 1.00 74.58 995 PRO B C 1
ATOM 6149 O O . PRO B 1 19 ? 28.219 -64.417 -1.471 1.00 67.60 995 PRO B O 1
ATOM 6160 N N . LYS B 1 20 ? 29.754 -63.663 -2.940 1.00 76.39 996 LYS B N 1
ATOM 6161 C CA . LYS B 1 20 ? 28.831 -62.690 -3.515 1.00 87.54 996 LYS B CA 1
ATOM 6162 C C . LYS B 1 20 ? 27.675 -63.380 -4.230 1.00 86.65 996 LYS B C 1
ATOM 6163 O O . LYS B 1 20 ? 26.518 -62.963 -4.099 1.00 69.03 996 LYS B O 1
ATOM 6182 N N . PHE B 1 21 ? 27.965 -64.447 -4.980 1.00 79.14 997 PHE B N 1
ATOM 6183 C CA . PHE B 1 21 ? 26.901 -65.152 -5.686 1.00 57.97 997 PHE B CA 1
ATOM 6184 C C . PHE B 1 21 ? 26.043 -65.967 -4.733 1.00 60.35 997 PHE B C 1
ATOM 6185 O O . PHE B 1 21 ? 24.835 -66.105 -4.955 1.00 75.45 997 PHE B O 1
ATOM 6202 N N . LEU B 1 22 ? 26.641 -66.514 -3.674 1.00 81.43 998 LEU B N 1
ATOM 6203 C CA . LEU B 1 22 ? 25.852 -67.246 -2.689 1.00 70.93 998 LEU B CA 1
ATOM 6204 C C . LEU B 1 22 ? 24.847 -66.331 -2.003 1.00 56.59 998 LEU B C 1
ATOM 6205 O O . LEU B 1 22 ? 23.697 -66.721 -1.772 1.00 66.42 998 LEU B O 1
ATOM 6221 N N . ASN B 1 23 ? 25.263 -65.110 -1.662 1.00 55.45 999 ASN B N 1
ATOM 6222 C CA . ASN B 1 23 ? 24.328 -64.149 -1.087 1.00 64.13 999 ASN B CA 1
ATOM 6223 C C . ASN B 1 23 ? 23.153 -63.903 -2.022 1.00 57.46 999 ASN B C 1
ATOM 6224 O O . ASN B 1 23 ? 22.008 -63.774 -1.574 1.00 85.02 999 ASN B O 1
ATOM 6235 N N . ILE B 1 24 ? 23.418 -63.831 -3.326 1.00 55.79 1000 ILE B N 1
ATOM 6236 C CA . ILE B 1 24 ? 22.344 -63.641 -4.294 1.00 62.77 1000 ILE B CA 1
ATOM 6237 C C . ILE B 1 24 ? 21.368 -64.810 -4.241 1.00 58.30 1000 ILE B C 1
ATOM 6238 O O . ILE B 1 24 ? 20.147 -64.615 -4.240 1.00 68.70 1000 ILE B O 1
ATOM 6254 N N . LEU B 1 25 ? 21.886 -66.043 -4.179 1.00 69.74 1001 LEU B N 1
ATOM 6255 C CA . LEU B 1 25 ? 21.008 -67.208 -4.062 1.00 59.80 1001 LEU B CA 1
ATOM 6256 C C . LEU B 1 25 ? 20.183 -67.146 -2.784 1.00 68.01 1001 LEU B C 1
ATOM 6257 O O . LEU B 1 25 ? 18.991 -67.475 -2.788 1.00 49.00 1001 LEU B O 1
ATOM 6273 N N . ASP B 1 26 ? 20.811 -66.748 -1.673 1.00 63.47 1002 ASP B N 1
ATOM 6274 C CA . ASP B 1 26 ? 20.080 -66.577 -0.423 1.00 50.99 1002 ASP B CA 1
ATOM 6275 C C . ASP B 1 26 ? 18.917 -65.616 -0.605 1.00 49.46 1002 ASP B C 1
ATOM 6276 O O . ASP B 1 26 ? 17.781 -65.916 -0.227 1.00 45.15 1002 ASP B O 1
ATOM 6285 N N . GLN B 1 27 ? 19.189 -64.452 -1.198 1.00 46.33 1003 GLN B N 1
ATOM 6286 C CA . GLN B 1 27 ? 18.166 -63.422 -1.330 1.00 56.03 1003 GLN B CA 1
ATOM 6287 C C . GLN B 1 27 ? 17.006 -63.895 -2.195 1.00 53.37 1003 GLN B C 1
ATOM 6288 O O . GLN B 1 27 ? 15.842 -63.600 -1.899 1.00 59.92 1003 GLN B O 1
ATOM 6302 N N . VAL B 1 28 ? 17.302 -64.619 -3.276 1.00 56.30 1004 VAL B N 1
ATOM 6303 C CA . VAL B 1 28 ? 16.249 -65.078 -4.178 1.00 43.83 1004 VAL B CA 1
ATOM 6304 C C . VAL B 1 28 ? 15.319 -66.045 -3.455 1.00 42.23 1004 VAL B C 1
ATOM 6305 O O . VAL B 1 28 ? 14.090 -65.940 -3.547 1.00 48.77 1004 VAL B O 1
ATOM 6318 N N . CYS B 1 29 ? 15.890 -67.007 -2.730 1.00 44.81 1005 CYS B N 1
ATOM 6319 C CA . CYS B 1 29 ? 15.064 -67.988 -2.033 1.00 41.90 1005 CYS B CA 1
ATOM 6320 C C . CYS B 1 29 ? 14.154 -67.311 -1.015 1.00 37.79 1005 CYS B C 1
ATOM 6321 O O . CYS B 1 29 ? 12.976 -67.667 -0.888 1.00 45.47 1005 CYS B O 1
ATOM 6329 N N . ILE B 1 30 ? 14.679 -66.322 -0.287 1.00 45.78 1006 ILE B N 1
ATOM 6330 C CA . ILE B 1 30 ? 13.870 -65.621 0.703 1.00 38.70 1006 ILE B CA 1
ATOM 6331 C C . ILE B 1 30 ? 12.797 -64.785 0.016 1.00 64.44 1006 ILE B C 1
ATOM 6332 O O . ILE B 1 30 ? 11.655 -64.709 0.486 1.00 39.42 1006 ILE B O 1
ATOM 6348 N N . GLN B 1 31 ? 13.133 -64.166 -1.119 1.00 43.23 1007 GLN B N 1
ATOM 6349 C CA . GLN B 1 31 ? 12.140 -63.391 -1.852 1.00 44.75 1007 GLN B CA 1
ATOM 6350 C C . GLN B 1 31 ? 11.001 -64.283 -2.338 1.00 42.08 1007 GLN B C 1
ATOM 6351 O O . GLN B 1 31 ? 9.837 -63.864 -2.360 1.00 42.04 1007 GLN B O 1
ATOM 6365 N N . CYS B 1 32 ? 11.314 -65.520 -2.730 1.00 39.51 1008 CYS B N 1
ATOM 6366 C CA . CYS B 1 32 ? 10.257 -66.453 -3.100 1.00 47.07 1008 CYS B CA 1
ATOM 6367 C C . CYS B 1 32 ? 9.240 -66.606 -1.975 1.00 41.61 1008 CYS B C 1
ATOM 6368 O O . CYS B 1 32 ? 8.052 -66.812 -2.238 1.00 44.37 1008 CYS B O 1
ATOM 6376 N N . TYR B 1 33 ? 9.679 -66.507 -0.720 1.00 35.77 1009 TYR B N 1
ATOM 6377 C CA . TYR B 1 33 ? 8.746 -66.592 0.397 1.00 56.00 1009 TYR B CA 1
ATOM 6378 C C . TYR B 1 33 ? 8.065 -65.255 0.660 1.00 46.30 1009 TYR B C 1
ATOM 6379 O O . TYR B 1 33 ? 6.851 -65.206 0.882 1.00 50.10 1009 TYR B O 1
ATOM 6397 N N . LYS B 1 34 ? 8.822 -64.159 0.631 1.00 39.91 1010 LYS B N 1
ATOM 6398 C CA . LYS B 1 34 ? 8.254 -62.872 1.013 1.00 42.31 1010 LYS B CA 1
ATOM 6399 C C . LYS B 1 34 ? 7.259 -62.358 -0.019 1.00 52.76 1010 LYS B C 1
ATOM 6400 O O . LYS B 1 34 ? 6.266 -61.718 0.348 1.00 47.28 1010 LYS B O 1
ATOM 6419 N N . ASP B 1 35 ? 7.481 -62.642 -1.302 1.00 44.14 1011 ASP B N 1
ATOM 6420 C CA . ASP B 1 35 ? 6.642 -62.059 -2.338 1.00 44.43 1011 ASP B CA 1
ATOM 6421 C C . ASP B 1 35 ? 5.411 -62.895 -2.654 1.00 41.73 1011 ASP B C 1
ATOM 6422 O O . ASP B 1 35 ? 4.466 -62.377 -3.256 1.00 44.50 1011 ASP B O 1
ATOM 6431 N N . PHE B 1 36 ? 5.384 -64.162 -2.260 1.00 42.20 1012 PHE B N 1
ATOM 6432 C CA . PHE B 1 36 ? 4.301 -65.038 -2.667 1.00 37.49 1012 PHE B CA 1
ATOM 6433 C C . PHE B 1 36 ? 3.542 -65.657 -1.501 1.00 43.72 1012 PHE B C 1
ATOM 6434 O O . PHE B 1 36 ? 2.562 -66.371 -1.730 1.00 38.13 1012 PHE B O 1
ATOM 6451 N N . SER B 1 37 ? 3.943 -65.398 -0.271 1.00 36.16 1013 SER B N 1
ATOM 6452 C CA . SER B 1 37 ? 3.129 -65.842 0.848 1.00 50.09 1013 SER B CA 1
ATOM 6453 C C . SER B 1 37 ? 1.960 -64.879 1.048 1.00 41.25 1013 SER B C 1
ATOM 6454 O O . SER B 1 37 ? 2.098 -63.673 0.832 1.00 37.13 1013 SER B O 1
ATOM 6462 N N . PRO B 1 38 ? 0.797 -65.377 1.454 1.00 37.52 1014 PRO B N 1
ATOM 6463 C CA . PRO B 1 38 ? -0.330 -64.477 1.703 1.00 30.25 1014 PRO B CA 1
ATOM 6464 C C . PRO B 1 38 ? -0.078 -63.584 2.910 1.00 29.87 1014 PRO B C 1
ATOM 6465 O O . PRO B 1 38 ? 0.693 -63.909 3.815 1.00 41.62 1014 PRO B O 1
ATOM 6476 N N . THR B 1 39 ? -0.755 -62.437 2.903 1.00 29.87 1015 THR B N 1
ATOM 6477 C CA . THR B 1 39 ? -0.842 -61.607 4.087 1.00 31.25 1015 THR B CA 1
ATOM 6478 C C . THR B 1 39 ? -1.770 -62.258 5.111 1.00 40.43 1015 THR B C 1
ATOM 6479 O O . THR B 1 39 ? -2.566 -63.153 4.795 1.00 30.31 1015 THR B O 1
ATOM 6490 N N . ILE B 1 40 ? -1.667 -61.781 6.355 1.00 31.67 1016 ILE B N 1
ATOM 6491 C CA . ILE B 1 40 ? -2.537 -62.280 7.415 1.00 39.59 1016 ILE B CA 1
ATOM 6492 C C . ILE B 1 40 ? -3.983 -61.929 7.116 1.00 45.72 1016 ILE B C 1
ATOM 6493 O O . ILE B 1 40 ? -4.893 -62.703 7.424 1.00 38.72 1016 ILE B O 1
ATOM 6509 N N . ILE B 1 41 ? -4.220 -60.777 6.489 1.00 36.33 1017 ILE B N 1
ATOM 6510 C CA . ILE B 1 41 ? -5.579 -60.387 6.126 1.00 35.84 1017 ILE B CA 1
ATOM 6511 C C . ILE B 1 41 ? -6.138 -61.318 5.054 1.00 70.47 1017 ILE B C 1
ATOM 6512 O O . ILE B 1 41 ? -7.316 -61.695 5.096 1.00 36.87 1017 ILE B O 1
ATOM 6528 N N . GLU B 1 42 ? -5.313 -61.702 4.079 1.00 36.44 1018 GLU B N 1
ATOM 6529 C CA . GLU B 1 42 ? -5.769 -62.653 3.070 1.00 74.94 1018 GLU B CA 1
ATOM 6530 C C . GLU B 1 42 ? -6.081 -64.003 3.703 1.00 34.88 1018 GLU B C 1
ATOM 6531 O O . GLU B 1 42 ? -7.057 -64.666 3.330 1.00 37.35 1018 GLU B O 1
ATOM 6543 N N . ASP B 1 43 ? -5.269 -64.423 4.674 1.00 32.69 1019 ASP B N 1
ATOM 6544 C CA . ASP B 1 43 ? -5.572 -65.644 5.413 1.00 32.46 1019 ASP B CA 1
ATOM 6545 C C . ASP B 1 43 ? -6.936 -65.547 6.078 1.00 36.72 1019 ASP B C 1
ATOM 6546 O O . ASP B 1 43 ? -7.750 -66.471 6.000 1.00 38.48 1019 ASP B O 1
ATOM 6555 N N . GLN B 1 44 ? -7.199 -64.421 6.739 1.00 39.21 1020 GLN B N 1
ATOM 6556 C CA . GLN B 1 44 ? -8.456 -64.253 7.457 1.00 48.04 1020 GLN B CA 1
ATOM 6557 C C . GLN B 1 44 ? -9.636 -64.289 6.498 1.00 39.88 1020 GLN B C 1
ATOM 6558 O O . GLN B 1 44 ? -10.696 -64.832 6.827 1.00 39.98 1020 GLN B O 1
ATOM 6572 N N . ALA B 1 45 ? -9.473 -63.708 5.305 1.00 53.95 1021 ALA B N 1
ATOM 6573 C CA . ALA B 1 45 ? -10.542 -63.745 4.314 1.00 49.79 1021 ALA B CA 1
ATOM 6574 C C . ALA B 1 45 ? -10.940 -65.180 3.987 1.00 42.45 1021 ALA B C 1
ATOM 6575 O O . ALA B 1 45 ? -12.123 -65.474 3.774 1.00 38.70 1021 ALA B O 1
ATOM 6582 N N . ARG B 1 46 ? -9.963 -66.087 3.938 1.00 40.25 1022 ARG B N 1
ATOM 6583 C CA . ARG B 1 46 ? -10.261 -67.482 3.628 1.00 44.35 1022 ARG B CA 1
ATOM 6584 C C . ARG B 1 46 ? -11.134 -68.104 4.706 1.00 46.86 1022 ARG B C 1
ATOM 6585 O O . ARG B 1 46 ? -12.052 -68.878 4.409 1.00 41.24 1022 ARG B O 1
ATOM 6606 N N . GLU B 1 47 ? -10.873 -67.769 5.967 1.00 32.27 1023 GLU B N 1
ATOM 6607 C CA . GLU B 1 47 ? -11.710 -68.271 7.047 1.00 41.28 1023 GLU B CA 1
ATOM 6608 C C . GLU B 1 47 ? -13.123 -67.722 6.930 1.00 35.03 1023 GLU B C 1
ATOM 6609 O O . GLU B 1 47 ? -14.096 -68.418 7.242 1.00 36.67 1023 GLU B O 1
ATOM 6621 N N . HIS B 1 48 ? -13.253 -66.469 6.486 1.00 33.67 1024 HIS B N 1
ATOM 6622 C CA . HIS B 1 48 ? -14.573 -65.864 6.340 1.00 40.83 1024 HIS B CA 1
ATOM 6623 C C . HIS B 1 48 ? -15.368 -66.581 5.260 1.00 48.37 1024 HIS B C 1
ATOM 6624 O O . HIS B 1 48 ? -16.547 -66.902 5.450 1.00 44.14 1024 HIS B O 1
ATOM 6638 N N . ILE B 1 49 ? -14.724 -66.876 4.132 1.00 38.97 1025 ILE B N 1
ATOM 6639 C CA . ILE B 1 49 ? -15.366 -67.661 3.082 1.00 43.13 1025 ILE B CA 1
ATOM 6640 C C . ILE B 1 49 ? -15.828 -69.009 3.628 1.00 31.67 1025 ILE B C 1
ATOM 6641 O O . ILE B 1 49 ? -16.968 -69.432 3.406 1.00 36.20 1025 ILE B O 1
ATOM 6657 N N . ARG B 1 50 ? -14.936 -69.723 4.316 1.00 32.02 1026 ARG B N 1
ATOM 6658 C CA . ARG B 1 50 ? -15.303 -71.023 4.871 1.00 34.86 1026 ARG B CA 1
ATOM 6659 C C . ARG B 1 50 ? -16.568 -70.917 5.713 1.00 33.55 1026 ARG B C 1
ATOM 6660 O O . ARG B 1 50 ? -17.499 -71.716 5.564 1.00 36.84 1026 ARG B O 1
ATOM 6681 N N . GLN B 1 51 ? -16.621 -69.918 6.597 1.00 37.18 1027 GLN B N 1
ATOM 6682 C CA . GLN B 1 51 ? -17.762 -69.775 7.491 1.00 43.49 1027 GLN B CA 1
ATOM 6683 C C . GLN B 1 51 ? -19.049 -69.534 6.709 1.00 37.17 1027 GLN B C 1
ATOM 6684 O O . GLN B 1 51 ? -20.103 -70.104 7.025 1.00 33.86 1027 GLN B O 1
ATOM 6698 N N . ASN B 1 52 ? -18.985 -68.708 5.668 1.00 40.50 1028 ASN B N 1
ATOM 6699 C CA . ASN B 1 52 ? -20.202 -68.351 4.950 1.00 34.24 1028 ASN B CA 1
ATOM 6700 C C . ASN B 1 52 ? -20.688 -69.494 4.064 1.00 32.62 1028 ASN B C 1
ATOM 6701 O O . ASN B 1 52 ? -21.898 -69.705 3.935 1.00 35.73 1028 ASN B O 1
ATOM 6712 N N . LEU B 1 53 ? -19.766 -70.254 3.464 1.00 36.34 1029 LEU B N 1
ATOM 6713 C CA . LEU B 1 53 ? -20.165 -71.436 2.709 1.00 33.43 1029 LEU B CA 1
ATOM 6714 C C . LEU B 1 53 ? -20.788 -72.474 3.627 1.00 45.02 1029 LEU B C 1
ATOM 6715 O O . LEU B 1 53 ? -21.752 -73.154 3.256 1.00 43.29 1029 LEU B O 1
ATOM 6731 N N . GLU B 1 54 ? -20.241 -72.606 4.835 1.00 31.46 1030 GLU B N 1
ATOM 6732 C CA . GLU B 1 54 ? -20.740 -73.587 5.788 1.00 33.01 1030 GLU B CA 1
ATOM 6733 C C . GLU B 1 54 ? -22.193 -73.306 6.154 1.00 31.71 1030 GLU B C 1
ATOM 6734 O O . GLU B 1 54 ? -23.027 -74.220 6.175 1.00 38.50 1030 GLU B O 1
ATOM 6746 N N . SER B 1 55 ? -22.513 -72.039 6.440 1.00 34.21 1031 SER B N 1
ATOM 6747 C CA . SER B 1 55 ? -23.881 -71.674 6.800 1.00 48.24 1031 SER B CA 1
ATOM 6748 C C . SER B 1 55 ? -24.832 -71.871 5.629 1.00 40.63 1031 SER B C 1
ATOM 6749 O O . SER B 1 55 ? -25.976 -72.306 5.816 1.00 35.26 1031 SER B O 1
ATOM 6757 N N . PHE B 1 56 ? -24.380 -71.542 4.415 1.00 34.79 1032 PHE B N 1
ATOM 6758 C CA . PHE B 1 56 ? -25.213 -71.721 3.229 1.00 65.49 1032 PHE B CA 1
ATOM 6759 C C . PHE B 1 56 ? -25.528 -73.195 3.001 1.00 30.57 1032 PHE B C 1
ATOM 6760 O O . PHE B 1 56 ? -26.688 -73.573 2.805 1.00 40.54 1032 PHE B O 1
ATOM 6777 N N . ILE B 1 57 ? -24.497 -74.042 3.020 1.00 34.64 1033 ILE B N 1
ATOM 6778 C CA . ILE B 1 57 ? -24.688 -75.463 2.759 1.00 51.86 1033 ILE B CA 1
ATOM 6779 C C . ILE B 1 57 ? -25.555 -76.116 3.838 1.00 57.72 1033 ILE B C 1
ATOM 6780 O O . ILE B 1 57 ? -26.244 -77.108 3.571 1.00 32.23 1033 ILE B O 1
ATOM 6796 N N . ARG B 1 58 ? -25.552 -75.578 5.062 1.00 50.64 1034 ARG B N 1
ATOM 6797 C CA . ARG B 1 58 ? -26.363 -76.154 6.131 1.00 54.35 1034 ARG B CA 1
ATOM 6798 C C . ARG B 1 58 ? -27.859 -76.121 5.829 1.00 59.31 1034 ARG B C 1
ATOM 6799 O O . ARG B 1 58 ? -28.615 -76.886 6.438 1.00 51.79 1034 ARG B O 1
ATOM 6820 N N . GLN B 1 59 ? -28.302 -75.264 4.906 1.00 50.16 1035 GLN B N 1
ATOM 6821 C CA . GLN B 1 59 ? -29.709 -75.242 4.520 1.00 46.91 1035 GLN B CA 1
ATOM 6822 C C . GLN B 1 59 ? -30.146 -76.575 3.930 1.00 39.73 1035 GLN B C 1
ATOM 6823 O O . GLN B 1 59 ? -31.291 -76.998 4.112 1.00 49.49 1035 GLN B O 1
ATOM 6837 N N . ASP B 1 60 ? -29.253 -77.241 3.201 1.00 43.89 1036 ASP B N 1
ATOM 6838 C CA . ASP B 1 60 ? -29.586 -78.494 2.543 1.00 50.07 1036 ASP B CA 1
ATOM 6839 C C . ASP B 1 60 ? -28.920 -79.711 3.163 1.00 49.86 1036 ASP B C 1
ATOM 6840 O O . ASP B 1 60 ? -29.372 -80.833 2.912 1.00 50.71 1036 ASP B O 1
ATOM 6849 N N . PHE B 1 61 ? -27.863 -79.519 3.949 1.00 38.59 1037 PHE B N 1
ATOM 6850 C CA . PHE B 1 61 ? -27.156 -80.605 4.623 1.00 43.81 1037 PHE B CA 1
ATOM 6851 C C . PHE B 1 61 ? -26.987 -80.198 6.085 1.00 47.03 1037 PHE B C 1
ATOM 6852 O O . PHE B 1 61 ? -25.927 -79.702 6.491 1.00 38.90 1037 PHE B O 1
ATOM 6869 N N . PRO B 1 62 ? -28.025 -80.372 6.901 1.00 52.76 1038 PRO B N 1
ATOM 6870 C CA . PRO B 1 62 ? -27.950 -79.903 8.290 1.00 39.57 1038 PRO B CA 1
ATOM 6871 C C . PRO B 1 62 ? -26.774 -80.514 9.037 1.00 39.76 1038 PRO B C 1
ATOM 6872 O O . PRO B 1 62 ? -26.459 -81.695 8.888 1.00 41.92 1038 PRO B O 1
ATOM 6883 N N . GLY B 1 63 ? -26.118 -79.682 9.842 1.00 37.39 1039 GLY B N 1
ATOM 6884 C CA . GLY B 1 63 ? -24.940 -80.100 10.571 1.00 43.27 1039 GLY B CA 1
ATOM 6885 C C . GLY B 1 63 ? -23.654 -80.088 9.777 1.00 41.06 1039 GLY B C 1
ATOM 6886 O O . GLY B 1 63 ? -22.641 -80.615 10.257 1.00 43.65 1039 GLY B O 1
ATOM 6890 N N . THR B 1 64 ? -23.655 -79.517 8.576 1.00 40.08 1040 THR B N 1
ATOM 6891 C CA . THR B 1 64 ? -22.439 -79.469 7.778 1.00 38.81 1040 THR B CA 1
ATOM 6892 C C . THR B 1 64 ? -21.325 -78.776 8.547 1.00 36.03 1040 THR B C 1
ATOM 6893 O O . THR B 1 64 ? -21.528 -77.711 9.135 1.00 35.28 1040 THR B O 1
ATOM 6904 N N . LYS B 1 65 ? -20.139 -79.373 8.524 1.00 36.11 1041 LYS B N 1
ATOM 6905 C CA . LYS B 1 65 ? -18.929 -78.734 9.015 1.00 35.90 1041 LYS B CA 1
ATOM 6906 C C . LYS B 1 65 ? -17.923 -78.650 7.877 1.00 33.67 1041 LYS B C 1
ATOM 6907 O O . LYS B 1 65 ? -17.651 -79.655 7.207 1.00 32.90 1041 LYS B O 1
ATOM 6926 N N . LEU B 1 66 ? -17.374 -77.462 7.660 1.00 36.87 1042 LEU B N 1
ATOM 6927 C CA . LEU B 1 66 ? -16.352 -77.250 6.645 1.00 33.70 1042 LEU B CA 1
ATOM 6928 C C . LEU B 1 66 ? -15.029 -76.969 7.333 1.00 33.44 1042 LEU B C 1
ATOM 6929 O O . LEU B 1 66 ? -14.962 -76.124 8.231 1.00 27.74 1042 LEU B O 1
ATOM 6945 N N . SER B 1 67 ? -13.984 -77.671 6.912 1.00 27.89 1043 SER B N 1
ATOM 6946 C CA . SER B 1 67 ? -12.656 -77.486 7.478 1.00 55.75 1043 SER B CA 1
ATOM 6947 C C . SER B 1 67 ? -11.678 -77.207 6.351 1.00 36.28 1043 SER B C 1
ATOM 6948 O O . SER B 1 67 ? -11.651 -77.940 5.360 1.00 48.92 1043 SER B O 1
ATOM 6956 N N . LEU B 1 68 ? -10.879 -76.154 6.506 1.00 59.83 1044 LEU B N 1
ATOM 6957 C CA . LEU B 1 68 ? -9.817 -75.859 5.554 1.00 56.55 1044 LEU B CA 1
ATOM 6958 C C . LEU B 1 68 ? -8.632 -76.788 5.786 1.00 33.44 1044 LEU B C 1
ATOM 6959 O O . LEU B 1 68 ? -8.273 -77.086 6.925 1.00 41.69 1044 LEU B O 1
ATOM 6975 N N . PHE B 1 69 ? -8.040 -77.256 4.691 1.00 37.94 1045 PHE B N 1
ATOM 6976 C CA . PHE B 1 69 ? -6.813 -78.043 4.740 1.00 42.72 1045 PHE B CA 1
ATOM 6977 C C . PHE B 1 69 ? -5.941 -77.624 3.564 1.00 37.12 1045 PHE B C 1
ATOM 6978 O O . PHE B 1 69 ? -6.254 -76.673 2.846 1.00 38.03 1045 PHE B O 1
ATOM 6995 N N . GLY B 1 70 ? -4.837 -78.335 3.366 1.00 43.29 1046 GLY B N 1
ATOM 6996 C CA . GLY B 1 70 ? -3.980 -78.056 2.236 1.00 37.59 1046 GLY B CA 1
ATOM 6997 C C . GLY B 1 70 ? -3.088 -76.848 2.475 1.00 38.24 1046 GLY B C 1
ATOM 6998 O O . GLY B 1 70 ? -2.746 -76.501 3.608 1.00 39.27 1046 GLY B O 1
ATOM 7002 N N . SER B 1 71 ? -2.713 -76.199 1.374 1.00 32.97 1047 SER B N 1
ATOM 7003 C CA . SER B 1 71 ? -1.752 -75.106 1.432 1.00 66.88 1047 SER B CA 1
ATOM 7004 C C . SER B 1 71 ? -2.306 -73.897 2.172 1.00 40.47 1047 SER B C 1
ATOM 7005 O O . SER B 1 71 ? -1.532 -73.040 2.608 1.00 47.69 1047 SER B O 1
ATOM 7013 N N . SER B 1 72 ? -3.626 -73.817 2.337 1.00 41.37 1048 SER B N 1
ATOM 7014 C CA . SER B 1 72 ? -4.214 -72.783 3.179 1.00 32.65 1048 SER B CA 1
ATOM 7015 C C . SER B 1 72 ? -3.816 -72.929 4.642 1.00 28.97 1048 SER B C 1
ATOM 7016 O O . SER B 1 72 ? -3.864 -71.947 5.384 1.00 38.26 1048 SER B O 1
ATOM 7024 N N . LYS B 1 73 ? -3.419 -74.128 5.073 1.00 44.95 1049 LYS B N 1
ATOM 7025 C CA . LYS B 1 73 ? -3.196 -74.392 6.488 1.00 43.71 1049 LYS B CA 1
ATOM 7026 C C . LYS B 1 73 ? -1.889 -75.098 6.794 1.00 43.55 1049 LYS B C 1
ATOM 7027 O O . LYS B 1 73 ? -1.545 -75.209 7.972 1.00 38.63 1049 LYS B O 1
ATOM 7046 N N . ASN B 1 74 ? -1.141 -75.553 5.794 1.00 33.03 1050 ASN B N 1
ATOM 7047 C CA . ASN B 1 74 ? 0.056 -76.344 6.047 1.00 56.40 1050 ASN B CA 1
ATOM 7048 C C . ASN B 1 74 ? 1.324 -75.505 6.083 1.00 49.22 1050 ASN B C 1
ATOM 7049 O O . ASN B 1 74 ? 2.420 -76.071 6.155 1.00 47.82 1050 ASN B O 1
ATOM 7060 N N . GLY B 1 75 ? 1.201 -74.179 6.007 1.00 36.72 1051 GLY B N 1
ATOM 7061 C CA . GLY B 1 75 ? 2.338 -73.290 6.096 1.00 36.74 1051 GLY B CA 1
ATOM 7062 C C . GLY B 1 75 ? 2.981 -72.908 4.779 1.00 44.11 1051 GLY B C 1
ATOM 7063 O O . GLY B 1 75 ? 3.938 -72.122 4.787 1.00 47.06 1051 GLY B O 1
ATOM 7067 N N . PHE B 1 76 ? 2.486 -73.419 3.645 1.00 31.20 1052 PHE B N 1
ATOM 7068 C CA . PHE B 1 76 ? 3.144 -73.194 2.358 1.00 59.67 1052 PHE B CA 1
ATOM 7069 C C . PHE B 1 76 ? 2.191 -72.633 1.305 1.00 36.03 1052 PHE B C 1
ATOM 7070 O O . PHE B 1 76 ? 2.377 -72.874 0.108 1.00 46.47 1052 PHE B O 1
ATOM 7087 N N . GLY B 1 77 ? 1.192 -71.857 1.720 1.00 60.72 1053 GLY B N 1
ATOM 7088 C CA . GLY B 1 77 ? 0.210 -71.349 0.777 1.00 40.00 1053 GLY B CA 1
ATOM 7089 C C . GLY B 1 77 ? 0.714 -70.162 -0.026 1.00 37.29 1053 GLY B C 1
ATOM 7090 O O . GLY B 1 77 ? 1.579 -69.405 0.410 1.00 39.51 1053 GLY B O 1
ATOM 7094 N N . PHE B 1 78 ? 0.162 -70.027 -1.233 1.00 42.74 1054 PHE B N 1
ATOM 7095 C CA . PHE B 1 78 ? 0.355 -68.891 -2.125 1.00 37.35 1054 PHE B CA 1
ATOM 7096 C C . PHE B 1 78 ? -0.898 -68.023 -2.125 1.00 37.60 1054 PHE B C 1
ATOM 7097 O O . PHE B 1 78 ? -1.996 -68.485 -1.805 1.00 36.97 1054 PHE B O 1
ATOM 7114 N N . LYS B 1 79 ? -0.727 -66.770 -2.555 1.00 42.53 1055 LYS B N 1
ATOM 7115 C CA . LYS B 1 79 ? -1.836 -65.818 -2.584 1.00 45.98 1055 LYS B CA 1
ATOM 7116 C C . LYS B 1 79 ? -3.049 -66.364 -3.340 1.00 46.55 1055 LYS B C 1
ATOM 7117 O O . LYS B 1 79 ? -4.189 -66.228 -2.882 1.00 55.01 1055 LYS B O 1
ATOM 7136 N N . GLN B 1 80 ? -2.830 -66.966 -4.512 1.00 46.52 1056 GLN B N 1
ATOM 7137 C CA . GLN B 1 80 ? -3.933 -67.414 -5.356 1.00 39.84 1056 GLN B CA 1
ATOM 7138 C C . GLN B 1 80 ? -4.197 -68.914 -5.249 1.00 36.50 1056 GLN B C 1
ATOM 7139 O O . GLN B 1 80 ? -4.892 -69.474 -6.105 1.00 54.45 1056 GLN B O 1
ATOM 7153 N N . SER B 1 81 ? -3.659 -69.572 -4.225 1.00 39.39 1057 SER B N 1
ATOM 7154 C CA . SER B 1 81 ? -3.888 -70.997 -4.058 1.00 51.39 1057 SER B CA 1
ATOM 7155 C C . SER B 1 81 ? -5.379 -71.284 -3.958 1.00 62.76 1057 SER B C 1
ATOM 7156 O O . SER B 1 81 ? -6.145 -70.502 -3.385 1.00 34.95 1057 SER B O 1
ATOM 7164 N N . ASP B 1 82 ? -5.794 -72.412 -4.523 1.00 39.47 1058 ASP B N 1
ATOM 7165 C CA . ASP B 1 82 ? -7.166 -72.864 -4.346 1.00 33.02 1058 ASP B CA 1
ATOM 7166 C C . ASP B 1 82 ? -7.489 -73.023 -2.864 1.00 52.69 1058 ASP B C 1
ATOM 7167 O O . ASP B 1 82 ? -6.614 -73.273 -2.034 1.00 52.73 1058 ASP B O 1
ATOM 7176 N N . LEU B 1 83 ? -8.765 -72.871 -2.535 1.00 40.97 1059 LEU B N 1
ATOM 7177 C CA . LEU B 1 83 ? -9.244 -73.077 -1.172 1.00 37.86 1059 LEU B CA 1
ATOM 7178 C C . LEU B 1 83 ? -9.704 -74.524 -1.063 1.00 34.75 1059 LEU B C 1
ATOM 7179 O O . LEU B 1 83 ? -10.758 -74.897 -1.584 1.00 43.17 1059 LEU B O 1
ATOM 7195 N N . ALA B 1 84 ? -8.894 -75.355 -0.418 1.00 30.95 1060 ALA B N 1
ATOM 7196 C CA . ALA B 1 84 ? -9.232 -76.758 -0.225 1.00 36.39 1060 ALA B CA 1
ATOM 7197 C C . ALA B 1 84 ? -10.073 -76.881 1.042 1.00 38.00 1060 ALA B C 1
ATOM 7198 O O . ALA B 1 84 ? -9.658 -76.418 2.111 1.00 47.99 1060 ALA B O 1
ATOM 7205 N N . VAL B 1 85 ? -11.256 -77.487 0.910 1.00 43.96 1061 VAL B N 1
ATOM 7206 C CA . VAL B 1 85 ? -12.257 -77.563 1.972 1.00 25.89 1061 VAL B CA 1
ATOM 7207 C C . VAL B 1 85 ? -12.676 -79.015 2.142 1.00 42.00 1061 VAL B C 1
ATOM 7208 O O . VAL B 1 85 ? -13.063 -79.669 1.167 1.00 37.52 1061 VAL B O 1
ATOM 7221 N N . CYS B 1 86 ? -12.614 -79.509 3.377 1.00 34.51 1062 CYS B N 1
ATOM 7222 C CA . CYS B 1 86 ? -13.127 -80.829 3.727 1.00 33.04 1062 CYS B CA 1
ATOM 7223 C C . CYS B 1 86 ? -14.497 -80.658 4.362 1.00 48.67 1062 CYS B C 1
ATOM 7224 O O . CYS B 1 86 ? -14.652 -79.879 5.309 1.00 36.43 1062 CYS B O 1
ATOM 7232 N N . MET B 1 87 ? -15.489 -81.369 3.832 1.00 33.57 1063 MET B N 1
ATOM 7233 C CA . MET B 1 87 ? -16.864 -81.284 4.309 1.00 33.63 1063 MET B CA 1
ATOM 7234 C C . MET B 1 87 ? -17.247 -82.575 5.020 1.00 34.40 1063 MET B C 1
ATOM 7235 O O . MET B 1 87 ? -17.070 -83.669 4.473 1.00 40.73 1063 MET B O 1
ATOM 7249 N N . THR B 1 88 ? -17.773 -82.438 6.234 1.00 34.77 1064 THR B N 1
ATOM 7250 C CA . THR B 1 88 ? -18.418 -83.524 6.956 1.00 41.68 1064 THR B CA 1
ATOM 7251 C C . THR B 1 88 ? -19.803 -83.052 7.364 1.00 43.51 1064 THR B C 1
ATOM 7252 O O . THR B 1 88 ? -20.103 -81.856 7.329 1.00 37.60 1064 THR B O 1
ATOM 7263 N N . ILE B 1 89 ? -20.652 -83.997 7.768 1.00 38.77 1065 ILE B N 1
ATOM 7264 C CA . ILE B 1 89 ? -22.070 -83.730 8.007 1.00 39.26 1065 ILE B CA 1
ATOM 7265 C C . ILE B 1 89 ? -22.404 -84.246 9.408 1.00 39.49 1065 ILE B C 1
ATOM 7266 O O . ILE B 1 89 ? -22.791 -85.405 9.584 1.00 43.28 1065 ILE B O 1
ATOM 7282 N N . ASN B 1 90 ? -22.286 -83.374 10.411 1.00 47.66 1066 ASN B N 1
ATOM 7283 C CA . ASN B 1 90 ? -22.599 -83.792 11.775 1.00 39.95 1066 ASN B CA 1
ATOM 7284 C C . ASN B 1 90 ? -24.081 -84.099 11.971 1.00 44.49 1066 ASN B C 1
ATOM 7285 O O . ASN B 1 90 ? -24.450 -84.624 13.027 1.00 44.28 1066 ASN B O 1
ATOM 7296 N N . GLY B 1 91 ? -24.932 -83.787 10.991 1.00 49.20 1067 GLY B N 1
ATOM 7297 C CA . GLY B 1 91 ? -26.311 -84.250 11.012 1.00 40.24 1067 GLY B CA 1
ATOM 7298 C C . GLY B 1 91 ? -26.464 -85.744 10.808 1.00 51.39 1067 GLY B C 1
ATOM 7299 O O . GLY B 1 91 ? -27.572 -86.266 10.977 1.00 47.65 1067 GLY B O 1
ATOM 7303 N N . LEU B 1 92 ? -25.385 -86.437 10.451 1.00 50.67 1068 LEU B N 1
ATOM 7304 C CA . LEU B 1 92 ? -25.394 -87.884 10.293 1.00 70.22 1068 LEU B CA 1
ATOM 7305 C C . LEU B 1 92 ? -24.769 -88.548 11.512 1.00 57.32 1068 LEU B C 1
ATOM 7306 O O . LEU B 1 92 ? -23.810 -88.028 12.091 1.00 59.83 1068 LEU B O 1
ATOM 7322 N N . GLU B 1 93 ? -25.307 -89.712 11.884 1.00 60.42 1069 GLU B N 1
ATOM 7323 C CA . GLU B 1 93 ? -24.706 -90.488 12.965 1.00 67.95 1069 GLU B CA 1
ATOM 7324 C C . GLU B 1 93 ? -23.388 -91.110 12.521 1.00 87.32 1069 GLU B C 1
ATOM 7325 O O . GLU B 1 93 ? -22.423 -91.150 13.293 1.00 94.25 1069 GLU B O 1
ATOM 7337 N N . THR B 1 94 ? -23.335 -91.613 11.288 1.00 96.00 1070 THR B N 1
ATOM 7338 C CA . THR B 1 94 ? -22.097 -92.107 10.699 1.00 75.91 1070 THR B CA 1
ATOM 7339 C C . THR B 1 94 ? -22.131 -91.835 9.205 1.00 61.91 1070 THR B C 1
ATOM 7340 O O . THR B 1 94 ? -23.199 -91.718 8.601 1.00 49.54 1070 THR B O 1
ATOM 7351 N N . ALA B 1 95 ? -20.944 -91.738 8.613 1.00 68.69 1071 ALA B N 1
ATOM 7352 C CA . ALA B 1 95 ? -20.812 -91.596 7.170 1.00 55.06 1071 ALA B CA 1
ATOM 7353 C C . ALA B 1 95 ? -20.815 -92.935 6.448 1.00 61.31 1071 ALA B C 1
ATOM 7354 O O . ALA B 1 95 ? -20.680 -92.962 5.218 1.00 75.00 1071 ALA B O 1
ATOM 7361 N N . GLU B 1 96 ? -20.950 -94.042 7.175 1.00 63.66 1072 GLU B N 1
ATOM 7362 C CA . GLU B 1 96 ? -20.988 -95.342 6.528 1.00 70.99 1072 GLU B CA 1
ATOM 7363 C C . GLU B 1 96 ? -22.239 -95.449 5.669 1.00 59.44 1072 GLU B C 1
ATOM 7364 O O . GLU B 1 96 ? -23.316 -94.982 6.048 1.00 70.53 1072 GLU B O 1
ATOM 7376 N N . GLY B 1 97 ? -22.087 -96.055 4.495 1.00 75.68 1073 GLY B N 1
ATOM 7377 C CA . GLY B 1 97 ? -23.186 -96.133 3.557 1.00 81.38 1073 GLY B CA 1
ATOM 7378 C C . GLY B 1 97 ? -23.507 -94.833 2.862 1.00 65.64 1073 GLY B C 1
ATOM 7379 O O . GLY B 1 97 ? -24.498 -94.764 2.131 1.00 85.54 1073 GLY B O 1
ATOM 7383 N N . LEU B 1 98 ? -22.707 -93.796 3.070 1.00 64.30 1074 LEU B N 1
ATOM 7384 C CA . LEU B 1 98 ? -22.949 -92.530 2.397 1.00 89.86 1074 LEU B CA 1
ATOM 7385 C C . LEU B 1 98 ? -22.532 -92.634 0.936 1.00 54.87 1074 LEU B C 1
ATOM 7386 O O . LEU B 1 98 ? -21.407 -93.034 0.627 1.00 60.79 1074 LEU B O 1
ATOM 7402 N N . ASP B 1 99 ? -23.447 -92.283 0.039 1.00 70.78 1075 ASP B N 1
ATOM 7403 C CA . ASP B 1 99 ? -23.162 -92.262 -1.395 1.00 56.07 1075 ASP B CA 1
ATOM 7404 C C . ASP B 1 99 ? -22.441 -90.956 -1.701 1.00 54.56 1075 ASP B C 1
ATOM 7405 O O . ASP B 1 99 ? -23.061 -89.895 -1.786 1.00 55.22 1075 ASP B O 1
ATOM 7414 N N . CYS B 1 100 ? -21.121 -91.037 -1.871 1.00 58.36 1076 CYS B N 1
ATOM 7415 C CA . CYS B 1 100 ? -20.307 -89.832 -2.000 1.00 53.51 1076 CYS B CA 1
ATOM 7416 C C . CYS B 1 100 ? -20.554 -89.127 -3.328 1.00 60.50 1076 CYS B C 1
ATOM 7417 O O . CYS B 1 100 ? -20.713 -87.902 -3.366 1.00 53.99 1076 CYS B O 1
ATOM 7425 N N . VAL B 1 101 ? -20.567 -89.880 -4.432 1.00 72.37 1077 VAL B N 1
ATOM 7426 C CA . VAL B 1 101 ? -20.773 -89.270 -5.743 1.00 81.99 1077 VAL B CA 1
ATOM 7427 C C . VAL B 1 101 ? -22.141 -88.604 -5.810 1.00 56.03 1077 VAL B C 1
ATOM 7428 O O . VAL B 1 101 ? -22.274 -87.477 -6.293 1.00 53.34 1077 VAL B O 1
ATOM 7441 N N . ARG B 1 102 ? -23.176 -89.285 -5.319 1.00 59.73 1078 ARG B N 1
ATOM 7442 C CA . ARG B 1 102 ? -24.502 -88.681 -5.266 1.00 60.66 1078 ARG B CA 1
ATOM 7443 C C . ARG B 1 102 ? -24.494 -87.401 -4.434 1.00 67.83 1078 ARG B C 1
ATOM 7444 O O . ARG B 1 102 ? -25.112 -86.399 -4.814 1.00 59.08 1078 ARG B O 1
ATOM 7465 N N . THR B 1 103 ? -23.784 -87.410 -3.301 1.00 52.92 1079 THR B N 1
ATOM 7466 C CA . THR B 1 103 ? -23.722 -86.225 -2.448 1.00 49.81 1079 THR B CA 1
ATOM 7467 C C . THR B 1 103 ? -22.964 -85.098 -3.135 1.00 47.36 1079 THR B C 1
ATOM 7468 O O . THR B 1 103 ? -23.350 -83.927 -3.025 1.00 45.55 1079 THR B O 1
ATOM 7479 N N . ILE B 1 104 ? -21.890 -85.431 -3.855 1.00 46.88 1080 ILE B N 1
ATOM 7480 C CA . ILE B 1 104 ? -21.170 -84.427 -4.636 1.00 62.40 1080 ILE B CA 1
ATOM 7481 C C . ILE B 1 104 ? -22.097 -83.778 -5.655 1.00 54.45 1080 ILE B C 1
ATOM 7482 O O . ILE B 1 104 ? -22.073 -82.557 -5.848 1.00 43.64 1080 ILE B O 1
ATOM 7498 N N . GLU B 1 105 ? -22.915 -84.582 -6.337 1.00 50.79 1081 GLU B N 1
ATOM 7499 C CA . GLU B 1 105 ? -23.827 -84.029 -7.333 1.00 59.37 1081 GLU B CA 1
ATOM 7500 C C . GLU B 1 105 ? -24.853 -83.115 -6.680 1.00 60.59 1081 GLU B C 1
ATOM 7501 O O . GLU B 1 105 ? -25.096 -81.999 -7.152 1.00 55.05 1081 GLU B O 1
ATOM 7513 N N . GLU B 1 106 ? -25.463 -83.570 -5.582 1.00 48.09 1082 GLU B N 1
ATOM 7514 C CA . GLU B 1 106 ? -26.454 -82.748 -4.895 1.00 47.94 1082 GLU B CA 1
ATOM 7515 C C . GLU B 1 106 ? -25.825 -81.467 -4.360 1.00 44.89 1082 GLU B C 1
ATOM 7516 O O . GLU B 1 106 ? -26.455 -80.404 -4.369 1.00 56.61 1082 GLU B O 1
ATOM 7528 N N . LEU B 1 107 ? -24.577 -81.548 -3.893 1.00 44.22 1083 LEU B N 1
ATOM 7529 C CA . LEU B 1 107 ? -23.883 -80.351 -3.428 1.00 47.03 1083 LEU B CA 1
ATOM 7530 C C . LEU B 1 107 ? -23.677 -79.365 -4.571 1.00 49.57 1083 LEU B C 1
ATOM 7531 O O . LEU B 1 107 ? -23.826 -78.150 -4.392 1.00 38.80 1083 LEU B O 1
ATOM 7547 N N . ALA B 1 108 ? -23.332 -79.869 -5.754 1.00 39.84 1084 ALA B N 1
ATOM 7548 C CA . ALA B 1 108 ? -23.205 -78.995 -6.916 1.00 61.35 1084 ALA B CA 1
ATOM 7549 C C . ALA B 1 108 ? -24.509 -78.251 -7.178 1.00 43.86 1084 ALA B C 1
ATOM 7550 O O . ALA B 1 108 ? -24.517 -77.026 -7.347 1.00 57.35 1084 ALA B O 1
ATOM 7557 N N . ARG B 1 109 ? -25.628 -78.982 -7.208 1.00 44.58 1085 ARG B N 1
ATOM 7558 C CA . ARG B 1 109 ? -26.929 -78.358 -7.436 1.00 66.83 1085 ARG B CA 1
ATOM 7559 C C . ARG B 1 109 ? -27.198 -77.257 -6.421 1.00 81.39 1085 ARG B C 1
ATOM 7560 O O . ARG B 1 109 ? -27.740 -76.201 -6.768 1.00 80.04 1085 ARG B O 1
ATOM 7581 N N . VAL B 1 110 ? -26.846 -77.494 -5.155 1.00 52.70 1086 VAL B N 1
ATOM 7582 C CA . VAL B 1 110 ? -27.094 -76.496 -4.123 1.00 39.59 1086 VAL B CA 1
ATOM 7583 C C . VAL B 1 110 ? -26.246 -75.260 -4.367 1.00 37.39 1086 VAL B C 1
ATOM 7584 O O . VAL B 1 110 ? -26.730 -74.127 -4.254 1.00 48.55 1086 VAL B O 1
ATOM 7597 N N . LEU B 1 111 ? -24.968 -75.454 -4.696 1.00 42.76 1087 LEU B N 1
ATOM 7598 C CA . LEU B 1 111 ? -24.054 -74.332 -4.855 1.00 43.76 1087 LEU B CA 1
ATOM 7599 C C . LEU B 1 111 ? -24.371 -73.485 -6.082 1.00 58.84 1087 LEU B C 1
ATOM 7600 O O . LEU B 1 111 ? -23.978 -72.314 -6.126 1.00 39.93 1087 LEU B O 1
ATOM 7616 N N . ARG B 1 112 ? -25.067 -74.042 -7.074 1.00 44.08 1088 ARG B N 1
ATOM 7617 C CA . ARG B 1 112 ? -25.488 -73.240 -8.216 1.00 69.17 1088 ARG B CA 1
ATOM 7618 C C . ARG B 1 112 ? -26.511 -72.182 -7.818 1.00 55.97 1088 ARG B C 1
ATOM 7619 O O . ARG B 1 112 ? -26.718 -71.224 -8.569 1.00 74.14 1088 ARG B O 1
ATOM 7640 N N . LYS B 1 113 ? -27.145 -72.329 -6.658 1.00 47.00 1089 LYS B N 1
ATOM 7641 C CA . LYS B 1 113 ? -28.087 -71.341 -6.154 1.00 46.40 1089 LYS B CA 1
ATOM 7642 C C . LYS B 1 113 ? -27.415 -70.250 -5.324 1.00 50.52 1089 LYS B C 1
ATOM 7643 O O . LYS B 1 113 ? -28.108 -69.364 -4.818 1.00 65.00 1089 LYS B O 1
ATOM 7662 N N . HIS B 1 114 ? -26.098 -70.286 -5.169 1.00 57.07 1090 HIS B N 1
ATOM 7663 C CA . HIS B 1 114 ? -25.379 -69.272 -4.407 1.00 40.34 1090 HIS B CA 1
ATOM 7664 C C . HIS B 1 114 ? -24.997 -68.132 -5.349 1.00 66.01 1090 HIS B C 1
ATOM 7665 O O . HIS B 1 114 ? -24.229 -68.334 -6.296 1.00 35.74 1090 HIS B O 1
ATOM 7679 N N . SER B 1 115 ? -25.534 -66.936 -5.089 1.00 41.06 1091 SER B N 1
ATOM 7680 C CA . SER B 1 115 ? -25.376 -65.796 -5.989 1.00 46.80 1091 SER B CA 1
ATOM 7681 C C . SER B 1 115 ? -23.950 -65.255 -6.046 1.00 54.35 1091 SER B C 1
ATOM 7682 O O . SER B 1 115 ? -23.665 -64.408 -6.899 1.00 46.72 1091 SER B O 1
ATOM 7690 N N . GLY B 1 116 ? -23.063 -65.689 -5.157 1.00 38.00 1092 GLY B N 1
ATOM 7691 C CA . GLY B 1 116 ? -21.680 -65.272 -5.178 1.00 40.82 1092 GLY B CA 1
ATOM 7692 C C . GLY B 1 116 ? -20.717 -66.248 -5.813 1.00 44.56 1092 GLY B C 1
ATOM 7693 O O . GLY B 1 116 ? -19.510 -65.984 -5.827 1.00 37.81 1092 GLY B O 1
ATOM 7697 N N . LEU B 1 117 ? -21.204 -67.369 -6.338 1.00 36.13 1093 LEU B N 1
ATOM 7698 C CA . LEU B 1 117 ? -20.345 -68.396 -6.909 1.00 52.04 1093 LEU B CA 1
ATOM 7699 C C . LEU B 1 117 ? -20.624 -68.539 -8.401 1.00 35.93 1093 LEU B C 1
ATOM 7700 O O . LEU B 1 117 ? -21.722 -68.242 -8.875 1.00 47.11 1093 LEU B O 1
ATOM 7716 N N . ARG B 1 118 ? -19.617 -69.003 -9.136 1.00 55.14 1094 ARG B N 1
ATOM 7717 C CA . ARG B 1 118 ? -19.753 -69.243 -10.564 1.00 33.99 1094 ARG B CA 1
ATOM 7718 C C . ARG B 1 118 ? -19.011 -70.522 -10.931 1.00 41.18 1094 ARG B C 1
ATOM 7719 O O . ARG B 1 118 ? -18.140 -70.997 -10.196 1.00 38.74 1094 ARG B O 1
ATOM 7740 N N . ASN B 1 119 ? -19.397 -71.091 -12.073 1.00 40.45 1095 ASN B N 1
ATOM 7741 C CA . ASN B 1 119 ? -18.700 -72.233 -12.664 1.00 40.82 1095 ASN B CA 1
ATOM 7742 C C . ASN B 1 119 ? -18.637 -73.420 -11.698 1.00 51.48 1095 ASN B C 1
ATOM 7743 O O . ASN B 1 119 ? -17.566 -73.939 -11.374 1.00 44.08 1095 ASN B O 1
ATOM 7754 N N . ILE B 1 120 ? -19.810 -73.856 -11.243 1.00 63.87 1096 ILE B N 1
ATOM 7755 C CA . ILE B 1 120 ? -19.893 -75.062 -10.434 1.00 43.79 1096 ILE B CA 1
ATOM 7756 C C . ILE B 1 120 ? -19.537 -76.260 -11.301 1.00 51.38 1096 ILE B C 1
ATOM 7757 O O . ILE B 1 120 ? -20.085 -76.443 -12.396 1.00 49.48 1096 ILE B O 1
ATOM 7773 N N . LEU B 1 121 ? -18.636 -77.087 -10.811 1.00 44.33 1097 LEU B N 1
ATOM 7774 C CA . LEU B 1 121 ? -18.204 -78.253 -11.561 1.00 51.34 1097 LEU B CA 1
ATOM 7775 C C . LEU B 1 121 ? -18.045 -79.445 -10.621 1.00 44.95 1097 LEU B C 1
ATOM 7776 O O . LEU B 1 121 ? -17.103 -79.477 -9.820 1.00 44.89 1097 LEU B O 1
ATOM 7792 N N . PRO B 1 122 ? -18.931 -80.442 -10.687 1.00 45.03 1098 PRO B N 1
ATOM 7793 C CA . PRO B 1 122 ? -18.705 -81.675 -9.925 1.00 62.13 1098 PRO B CA 1
ATOM 7794 C C . PRO B 1 122 ? -17.756 -82.590 -10.684 1.00 65.99 1098 PRO B C 1
ATOM 7795 O O . PRO B 1 122 ? -17.973 -82.886 -11.858 1.00 59.72 1098 PRO B O 1
ATOM 7806 N N . ILE B 1 123 ? -16.692 -83.020 -10.013 1.00 60.72 1099 ILE B N 1
ATOM 7807 C CA . ILE B 1 123 ? -15.712 -83.946 -10.570 1.00 57.97 1099 ILE B CA 1
ATOM 7808 C C . ILE B 1 123 ? -15.858 -85.247 -9.795 1.00 63.95 1099 ILE B C 1
ATOM 7809 O O . ILE B 1 123 ? -15.256 -85.417 -8.729 1.00 50.46 1099 ILE B O 1
ATOM 7825 N N . THR B 1 124 ? -16.654 -86.172 -10.332 1.00 71.16 1100 THR B N 1
ATOM 7826 C CA . THR B 1 124 ? -16.990 -87.414 -9.647 1.00 66.96 1100 THR B CA 1
ATOM 7827 C C . THR B 1 124 ? -16.113 -88.590 -10.051 1.00 62.64 1100 THR B C 1
ATOM 7828 O O . THR B 1 124 ? -16.158 -89.628 -9.383 1.00 85.37 1100 THR B O 1
ATOM 7839 N N . THR B 1 125 ? -15.325 -88.462 -11.120 1.00 63.31 1101 THR B N 1
ATOM 7840 C CA . THR B 1 125 ? -14.467 -89.549 -11.574 1.00 65.47 1101 THR B CA 1
ATOM 7841 C C . THR B 1 125 ? -13.106 -89.563 -10.888 1.00 63.97 1101 THR B C 1
ATOM 7842 O O . THR B 1 125 ? -12.427 -90.597 -10.905 1.00 82.11 1101 THR B O 1
ATOM 7853 N N . ALA B 1 126 ? -12.699 -88.454 -10.279 1.00 73.94 1102 ALA B N 1
ATOM 7854 C CA . ALA B 1 126 ? -11.402 -88.385 -9.624 1.00 61.59 1102 ALA B CA 1
ATOM 7855 C C . ALA B 1 126 ? -11.338 -89.369 -8.465 1.00 58.39 1102 ALA B C 1
ATOM 7856 O O . ALA B 1 126 ? -12.360 -89.745 -7.887 1.00 90.33 1102 ALA B O 1
ATOM 7863 N N . LYS B 1 127 ? -10.115 -89.790 -8.125 1.00 75.84 1103 LYS B N 1
ATOM 7864 C CA . LYS B 1 127 ? -9.923 -90.632 -6.946 1.00 60.52 1103 LYS B CA 1
ATOM 7865 C C . LYS B 1 127 ? -10.535 -89.986 -5.712 1.00 55.59 1103 LYS B C 1
ATOM 7866 O O . LYS B 1 127 ? -11.172 -90.662 -4.896 1.00 61.62 1103 LYS B O 1
ATOM 7885 N N . VAL B 1 128 ? -10.344 -88.679 -5.557 1.00 51.83 1104 VAL B N 1
ATOM 7886 C CA . VAL B 1 128 ? -11.003 -87.898 -4.515 1.00 47.58 1104 VAL B CA 1
ATOM 7887 C C . VAL B 1 128 ? -12.046 -87.016 -5.193 1.00 46.32 1104 VAL B C 1
ATOM 7888 O O . VAL B 1 128 ? -11.707 -85.931 -5.692 1.00 45.60 1104 VAL B O 1
ATOM 7901 N N . PRO B 1 129 ? -13.311 -87.427 -5.249 1.00 57.62 1105 PRO B N 1
ATOM 7902 C CA . PRO B 1 129 ? -14.320 -86.564 -5.868 1.00 44.88 1105 PRO B CA 1
ATOM 7903 C C . PRO B 1 129 ? -14.410 -85.224 -5.158 1.00 43.42 1105 PRO B C 1
ATOM 7904 O O . PRO B 1 129 ? -14.311 -85.135 -3.934 1.00 66.85 1105 PRO B O 1
ATOM 7915 N N . ILE B 1 130 ? -14.567 -84.169 -5.955 1.00 46.51 1106 ILE B N 1
ATOM 7916 C CA . ILE B 1 130 ? -14.657 -82.805 -5.455 1.00 61.32 1106 ILE B CA 1
ATOM 7917 C C . ILE B 1 130 ? -15.717 -82.072 -6.265 1.00 61.66 1106 ILE B C 1
ATOM 7918 O O . ILE B 1 130 ? -16.076 -82.476 -7.373 1.00 45.67 1106 ILE B O 1
ATOM 7934 N N . VAL B 1 131 ? -16.209 -80.977 -5.698 1.00 43.50 1107 VAL B N 1
ATOM 7935 C CA . VAL B 1 131 ? -16.978 -79.988 -6.442 1.00 77.02 1107 VAL B CA 1
ATOM 7936 C C . VAL B 1 131 ? -16.151 -78.711 -6.448 1.00 42.44 1107 VAL B C 1
ATOM 7937 O O . VAL B 1 131 ? -15.756 -78.213 -5.389 1.00 39.66 1107 VAL B O 1
ATOM 7950 N N . LYS B 1 132 ? -15.863 -78.208 -7.642 1.00 37.14 1108 LYS B N 1
ATOM 7951 C CA . LYS B 1 132 ? -15.062 -77.007 -7.835 1.00 57.38 1108 LYS B CA 1
ATOM 7952 C C . LYS B 1 132 ? -15.955 -75.834 -8.209 1.00 34.67 1108 LYS B C 1
ATOM 7953 O O . LYS B 1 132 ? -16.976 -75.997 -8.884 1.00 60.33 1108 LYS B O 1
ATOM 7972 N N . PHE B 1 133 ? -15.547 -74.640 -7.796 1.00 37.87 1109 PHE B N 1
ATOM 7973 C CA . PHE B 1 133 ? -16.284 -73.452 -8.186 1.00 40.11 1109 PHE B CA 1
ATOM 7974 C C . PHE B 1 133 ? -15.426 -72.223 -7.949 1.00 34.11 1109 PHE B C 1
ATOM 7975 O O . PHE B 1 133 ? -14.404 -72.268 -7.259 1.00 46.87 1109 PHE B O 1
ATOM 7992 N N . PHE B 1 134 ? -15.866 -71.125 -8.547 1.00 40.22 1110 PHE B N 1
ATOM 7993 C CA . PHE B 1 134 ? -15.203 -69.834 -8.460 1.00 32.14 1110 PHE B CA 1
ATOM 7994 C C . PHE B 1 134 ? -15.967 -68.940 -7.492 1.00 33.36 1110 PHE B C 1
ATOM 7995 O O . PHE B 1 134 ? -17.188 -68.793 -7.615 1.00 40.82 1110 PHE B O 1
ATOM 8012 N N . HIS B 1 135 ? -15.240 -68.336 -6.550 1.00 34.18 1111 HIS B N 1
ATOM 8013 C CA . HIS B 1 135 ? -15.797 -67.421 -5.555 1.00 30.19 1111 HIS B CA 1
ATOM 8014 C C . HIS B 1 135 ? -15.572 -65.996 -6.049 1.00 30.21 1111 HIS B C 1
ATOM 8015 O O . HIS B 1 135 ? -14.452 -65.477 -5.982 1.00 41.96 1111 HIS B O 1
ATOM 8029 N N . LEU B 1 136 ? -16.652 -65.350 -6.490 1.00 41.21 1112 LEU B N 1
ATOM 8030 C CA . LEU B 1 136 ? -16.543 -64.149 -7.309 1.00 50.81 1112 LEU B CA 1
ATOM 8031 C C . LEU B 1 136 ? -15.613 -63.107 -6.695 1.00 53.83 1112 LEU B C 1
ATOM 8032 O O . LEU B 1 136 ? -14.706 -62.561 -7.356 1.00 111.08 1112 LEU B O 1
ATOM 8048 N N . ARG B 1 137 ? -15.853 -62.796 -5.418 1.00 64.07 1113 ARG B N 1
ATOM 8049 C CA . ARG B 1 137 ? -15.390 -61.759 -4.493 1.00 51.14 1113 ARG B CA 1
ATOM 8050 C C . ARG B 1 137 ? -13.914 -61.929 -4.096 1.00 46.70 1113 ARG B C 1
ATOM 8051 O O . ARG B 1 137 ? -13.143 -60.951 -4.045 1.00 58.00 1113 ARG B O 1
ATOM 8072 N N . SER B 1 138 ? -13.498 -63.173 -3.809 1.00 43.83 1114 SER B N 1
ATOM 8073 C CA . SER B 1 138 ? -12.098 -63.426 -3.477 1.00 50.60 1114 SER B CA 1
ATOM 8074 C C . SER B 1 138 ? -11.245 -63.669 -4.717 1.00 38.60 1114 SER B C 1
ATOM 8075 O O . SER B 1 138 ? -10.016 -63.492 -4.662 1.00 45.04 1114 SER B O 1
ATOM 8083 N N . GLY B 1 139 ? -11.878 -64.017 -5.839 1.00 48.84 1115 GLY B N 1
ATOM 8084 C CA . GLY B 1 139 ? -11.133 -64.449 -6.999 1.00 41.63 1115 GLY B CA 1
ATOM 8085 C C . GLY B 1 139 ? -10.443 -65.778 -6.817 1.00 44.14 1115 GLY B C 1
ATOM 8086 O O . GLY B 1 139 ? -9.475 -66.065 -7.521 1.00 50.07 1115 GLY B O 1
ATOM 8090 N N . LEU B 1 140 ? -10.919 -66.603 -5.888 1.00 38.28 1116 LEU B N 1
ATOM 8091 C CA . LEU B 1 140 ? -10.309 -67.892 -5.600 1.00 34.02 1116 LEU B CA 1
ATOM 8092 C C . LEU B 1 140 ? -11.177 -69.032 -6.113 1.00 33.15 1116 LEU B C 1
ATOM 8093 O O . LEU B 1 140 ? -12.409 -68.949 -6.118 1.00 32.70 1116 LEU B O 1
ATOM 8109 N N . GLU B 1 141 ? -10.516 -70.105 -6.533 1.00 39.77 1117 GLU B N 1
ATOM 8110 C CA . GLU B 1 141 ? -11.183 -71.370 -6.792 1.00 45.98 1117 GLU B CA 1
ATOM 8111 C C . GLU B 1 141 ? -11.263 -72.176 -5.499 1.00 56.63 1117 GLU B C 1
ATOM 8112 O O . GLU B 1 141 ? -10.319 -72.196 -4.705 1.00 50.58 1117 GLU B O 1
ATOM 8124 N N . VAL B 1 142 ? -12.393 -72.848 -5.302 1.00 55.69 1118 VAL B N 1
ATOM 8125 C CA . VAL B 1 142 ? -12.651 -73.644 -4.110 1.00 34.75 1118 VAL B CA 1
ATOM 8126 C C . VAL B 1 142 ? -12.907 -75.087 -4.525 1.00 38.97 1118 VAL B C 1
ATOM 8127 O O . VAL B 1 142 ? -13.630 -75.344 -5.492 1.00 35.85 1118 VAL B O 1
ATOM 8140 N N . ASP B 1 143 ? -12.316 -76.025 -3.784 1.00 37.17 1119 ASP B N 1
ATOM 8141 C CA . ASP B 1 143 ? -12.553 -77.457 -3.954 1.00 32.75 1119 ASP B CA 1
ATOM 8142 C C . ASP B 1 143 ? -13.098 -78.028 -2.650 1.00 37.50 1119 ASP B C 1
ATOM 8143 O O . ASP B 1 143 ? -12.428 -77.958 -1.615 1.00 47.21 1119 ASP B O 1
ATOM 8152 N N . ILE B 1 144 ? -14.289 -78.617 -2.701 1.00 37.55 1120 ILE B N 1
ATOM 8153 C CA . ILE B 1 144 ? -14.883 -79.278 -1.542 1.00 39.87 1120 ILE B CA 1
ATOM 8154 C C . ILE B 1 144 ? -14.826 -80.777 -1.776 1.00 39.45 1120 ILE B C 1
ATOM 8155 O O . ILE B 1 144 ? -15.383 -81.279 -2.759 1.00 38.78 1120 ILE B O 1
ATOM 8171 N N . SER B 1 145 ? -14.153 -81.482 -0.879 1.00 36.88 1121 SER B N 1
ATOM 8172 C CA . SER B 1 145 ? -14.145 -82.936 -0.842 1.00 36.31 1121 SER B CA 1
ATOM 8173 C C . SER B 1 145 ? -14.940 -83.407 0.369 1.00 35.82 1121 SER B C 1
ATOM 8174 O O . SER B 1 145 ? -15.238 -82.630 1.284 1.00 39.87 1121 SER B O 1
ATOM 8182 N N . LEU B 1 146 ? -15.287 -84.694 0.365 1.00 39.29 1122 LEU B N 1
ATOM 8183 C CA . LEU B 1 146 ? -16.143 -85.295 1.385 1.00 40.22 1122 LEU B CA 1
ATOM 8184 C C . LEU B 1 146 ? -15.354 -86.254 2.269 1.00 37.89 1122 LEU B C 1
ATOM 8185 O O . LEU B 1 146 ? -14.758 -87.217 1.773 1.00 41.62 1122 LEU B O 1
ATOM 8201 N N . TYR B 1 147 ? -15.399 -86.019 3.580 1.00 42.07 1123 TYR B N 1
ATOM 8202 C CA . TYR B 1 147 ? -14.751 -86.894 4.555 1.00 39.59 1123 TYR B CA 1
ATOM 8203 C C . TYR B 1 147 ? -13.327 -87.225 4.115 1.00 38.34 1123 TYR B C 1
ATOM 8204 O O . TYR B 1 147 ? -12.929 -88.385 3.998 1.00 40.22 1123 TYR B O 1
ATOM 8222 N N . ASN B 1 148 ? -12.559 -86.167 3.854 1.00 44.47 1124 ASN B N 1
ATOM 8223 C CA . ASN B 1 148 ? -11.170 -86.280 3.417 1.00 34.95 1124 ASN B CA 1
ATOM 8224 C C . ASN B 1 148 ? -10.265 -86.321 4.651 1.00 34.71 1124 ASN B C 1
ATOM 8225 O O . ASN B 1 148 ? -9.472 -85.418 4.925 1.00 43.81 1124 ASN B O 1
ATOM 8236 N N . THR B 1 149 ? -10.395 -87.418 5.401 1.00 41.56 1125 THR B N 1
ATOM 8237 C CA . THR B 1 149 ? -9.867 -87.465 6.762 1.00 41.16 1125 THR B CA 1
ATOM 8238 C C . THR B 1 149 ? -8.349 -87.322 6.792 1.00 44.10 1125 THR B C 1
ATOM 8239 O O . THR B 1 149 ? -7.804 -86.521 7.561 1.00 42.31 1125 THR B O 1
ATOM 8250 N N . LEU B 1 150 ? -7.642 -88.118 5.989 1.00 34.03 1126 LEU B N 1
ATOM 8251 C CA . LEU B 1 150 ? -6.186 -88.108 6.054 1.00 41.95 1126 LEU B CA 1
ATOM 8252 C C . LEU B 1 150 ? -5.581 -86.816 5.520 1.00 40.00 1126 LEU B C 1
ATOM 8253 O O . LEU B 1 150 ? -4.465 -86.461 5.916 1.00 43.87 1126 LEU B O 1
ATOM 8269 N N . ALA B 1 151 ? -6.285 -86.092 4.649 1.00 51.64 1127 ALA B N 1
ATOM 8270 C CA . ALA B 1 151 ? -5.748 -84.827 4.160 1.00 51.34 1127 ALA B CA 1
ATOM 8271 C C . ALA B 1 151 ? -5.618 -83.811 5.292 1.00 43.91 1127 ALA B C 1
ATOM 8272 O O . ALA B 1 151 ? -4.675 -83.011 5.312 1.00 35.81 1127 ALA B O 1
ATOM 8279 N N . LEU B 1 152 ? -6.552 -83.827 6.245 1.00 38.82 1128 LEU B N 1
ATOM 8280 C CA . LEU B 1 152 ? -6.433 -82.951 7.405 1.00 33.50 1128 LEU B CA 1
ATOM 8281 C C . LEU B 1 152 ? -5.175 -83.258 8.204 1.00 53.62 1128 LEU B C 1
ATOM 8282 O O . LEU B 1 152 ? -4.573 -82.352 8.789 1.00 37.57 1128 LEU B O 1
ATOM 8298 N N . HIS B 1 153 ? -4.759 -84.525 8.235 1.00 33.98 1129 HIS B N 1
ATOM 8299 C CA . HIS B 1 153 ? -3.599 -84.898 9.035 1.00 33.24 1129 HIS B CA 1
ATOM 8300 C C . HIS B 1 153 ? -2.282 -84.603 8.322 1.00 44.03 1129 HIS B C 1
ATOM 8301 O O . HIS B 1 153 ? -1.335 -84.125 8.956 1.00 32.50 1129 HIS B O 1
ATOM 8315 N N . ASN B 1 154 ? -2.179 -84.862 7.014 1.00 36.90 1130 ASN B N 1
ATOM 8316 C CA . ASN B 1 154 ? -0.931 -84.487 6.356 1.00 37.05 1130 ASN B CA 1
ATOM 8317 C C . ASN B 1 154 ? -0.791 -82.970 6.280 1.00 29.09 1130 ASN B C 1
ATOM 8318 O O . ASN B 1 154 ? 0.330 -82.465 6.156 1.00 42.87 1130 ASN B O 1
ATOM 8329 N N . THR B 1 155 ? -1.899 -82.237 6.405 1.00 33.44 1131 THR B N 1
ATOM 8330 C CA . THR B 1 155 ? -1.824 -80.787 6.562 1.00 31.55 1131 THR B CA 1
ATOM 8331 C C . THR B 1 155 ? -1.187 -80.410 7.900 1.00 34.93 1131 THR B C 1
ATOM 8332 O O . THR B 1 155 ? -0.335 -79.516 7.966 1.00 37.38 1131 THR B O 1
ATOM 8343 N N . ARG B 1 156 ? -1.598 -81.076 8.983 1.00 38.36 1132 ARG B N 1
ATOM 8344 C CA . ARG B 1 156 ? -0.987 -80.815 10.285 1.00 37.38 1132 ARG B CA 1
ATOM 8345 C C . ARG B 1 156 ? 0.482 -81.217 10.293 1.00 29.60 1132 ARG B C 1
ATOM 8346 O O . ARG B 1 156 ? 1.316 -80.540 10.906 1.00 43.94 1132 ARG B O 1
ATOM 8367 N N . LEU B 1 157 ? 0.814 -82.326 9.622 1.00 45.57 1133 LEU B N 1
ATOM 8368 C CA . LEU B 1 157 ? 2.202 -82.771 9.540 1.00 38.15 1133 LEU B CA 1
ATOM 8369 C C . LEU B 1 157 ? 3.076 -81.722 8.862 1.00 66.67 1133 LEU B C 1
ATOM 8370 O O . LEU B 1 157 ? 4.125 -81.331 9.394 1.00 37.84 1133 LEU B O 1
ATOM 8386 N N . LEU B 1 158 ? 2.662 -81.261 7.672 1.00 32.37 1134 LEU B N 1
ATOM 8387 C CA . LEU B 1 158 ? 3.458 -80.286 6.930 1.00 30.21 1134 LEU B CA 1
ATOM 8388 C C . LEU B 1 158 ? 3.538 -78.958 7.668 1.00 42.82 1134 LEU B C 1
ATOM 8389 O O . LEU B 1 158 ? 4.566 -78.273 7.604 1.00 35.43 1134 LEU B O 1
ATOM 8405 N N . SER B 1 159 ? 2.467 -78.582 8.367 1.00 31.22 1135 SER B N 1
ATOM 8406 C CA . SER B 1 159 ? 2.501 -77.366 9.170 1.00 32.62 1135 SER B CA 1
ATOM 8407 C C . SER B 1 159 ? 3.543 -77.471 10.274 1.00 39.40 1135 SER B C 1
ATOM 8408 O O . SER B 1 159 ? 4.259 -76.504 10.556 1.00 40.97 1135 SER B O 1
ATOM 8416 N N . ALA B 1 160 ? 3.634 -78.634 10.920 1.00 35.48 1136 ALA B N 1
ATOM 8417 C CA . ALA B 1 160 ? 4.661 -78.842 11.934 1.00 48.27 1136 ALA B CA 1
ATOM 8418 C C . ALA B 1 160 ? 6.056 -78.704 11.333 1.00 41.56 1136 ALA B C 1
ATOM 8419 O O . ALA B 1 160 ? 6.927 -78.033 11.904 1.00 41.15 1136 ALA B O 1
ATOM 8426 N N . TYR B 1 161 ? 6.291 -79.338 10.178 1.00 45.35 1137 TYR B N 1
ATOM 8427 C CA . TYR B 1 161 ? 7.581 -79.193 9.504 1.00 51.82 1137 TYR B CA 1
ATOM 8428 C C . TYR B 1 161 ? 7.871 -77.730 9.183 1.00 56.95 1137 TYR B C 1
ATOM 8429 O O . TYR B 1 161 ? 9.013 -77.271 9.317 1.00 35.43 1137 TYR B O 1
ATOM 8447 N N . SER B 1 162 ? 6.849 -76.976 8.768 1.00 34.47 1138 SER B N 1
ATOM 8448 C CA . SER B 1 162 ? 7.071 -75.592 8.374 1.00 44.09 1138 SER B CA 1
ATOM 8449 C C . SER B 1 162 ? 7.564 -74.732 9.530 1.00 41.42 1138 SER B C 1
ATOM 8450 O O . SER B 1 162 ? 8.181 -73.689 9.289 1.00 38.61 1138 SER B O 1
ATOM 8458 N N . ALA B 1 163 ? 7.319 -75.140 10.772 1.00 41.43 1139 ALA B N 1
ATOM 8459 C CA . ALA B 1 163 ? 7.653 -74.328 11.933 1.00 39.55 1139 ALA B CA 1
ATOM 8460 C C . ALA B 1 163 ? 8.988 -74.697 12.576 1.00 38.83 1139 ALA B C 1
ATOM 8461 O O . ALA B 1 163 ? 9.413 -74.021 13.515 1.00 53.22 1139 ALA B O 1
ATOM 8468 N N . ILE B 1 164 ? 9.668 -75.735 12.088 1.00 66.37 1140 ILE B N 1
ATOM 8469 C CA . ILE B 1 164 ? 10.907 -76.180 12.721 1.00 40.73 1140 ILE B CA 1
ATOM 8470 C C . ILE B 1 164 ? 12.036 -75.187 12.464 1.00 43.34 1140 ILE B C 1
ATOM 8471 O O . ILE B 1 164 ? 12.836 -74.894 13.361 1.00 46.83 1140 ILE B O 1
ATOM 8487 N N . ASP B 1 165 ? 12.127 -74.662 11.239 1.00 46.73 1141 ASP B N 1
ATOM 8488 C CA . ASP B 1 165 ? 13.251 -73.835 10.808 1.00 41.30 1141 ASP B CA 1
ATOM 8489 C C . ASP B 1 165 ? 12.780 -72.946 9.662 1.00 43.92 1141 ASP B C 1
ATOM 8490 O O . ASP B 1 165 ? 12.111 -73.433 8.739 1.00 44.27 1141 ASP B O 1
ATOM 8499 N N . PRO B 1 166 ? 13.079 -71.646 9.679 1.00 53.83 1142 PRO B N 1
ATOM 8500 C CA . PRO B 1 166 ? 12.638 -70.792 8.560 1.00 55.32 1142 PRO B CA 1
ATOM 8501 C C . PRO B 1 166 ? 13.093 -71.298 7.199 1.00 43.20 1142 PRO B C 1
ATOM 8502 O O . PRO B 1 166 ? 12.395 -71.080 6.202 1.00 52.75 1142 PRO B O 1
ATOM 8513 N N . ARG B 1 167 ? 14.236 -71.986 7.131 1.00 44.69 1143 ARG B N 1
ATOM 8514 C CA . ARG B 1 167 ? 14.733 -72.492 5.856 1.00 45.72 1143 ARG B CA 1
ATOM 8515 C C . ARG B 1 167 ? 13.769 -73.494 5.235 1.00 54.04 1143 ARG B C 1
ATOM 8516 O O . ARG B 1 167 ? 13.737 -73.639 4.007 1.00 41.83 1143 ARG B O 1
ATOM 8537 N N . VAL B 1 168 ? 12.980 -74.196 6.056 1.00 38.16 1144 VAL B N 1
ATOM 8538 C CA . VAL B 1 168 ? 11.966 -75.098 5.516 1.00 40.59 1144 VAL B CA 1
ATOM 8539 C C . VAL B 1 168 ? 10.967 -74.319 4.669 1.00 61.22 1144 VAL B C 1
ATOM 8540 O O . VAL B 1 168 ? 10.594 -74.742 3.567 1.00 37.75 1144 VAL B O 1
ATOM 8553 N N . LYS B 1 169 ? 10.512 -73.170 5.177 1.00 40.80 1145 LYS B N 1
ATOM 8554 C CA . LYS B 1 169 ? 9.564 -72.358 4.424 1.00 41.69 1145 LYS B CA 1
ATOM 8555 C C . LYS B 1 169 ? 10.225 -71.732 3.200 1.00 53.39 1145 LYS B C 1
ATOM 8556 O O . LYS B 1 169 ? 9.687 -71.804 2.088 1.00 35.75 1145 LYS B O 1
ATOM 8575 N N . TYR B 1 170 ? 11.400 -71.123 3.381 1.00 33.70 1146 TYR B N 1
ATOM 8576 C CA . TYR B 1 170 ? 12.095 -70.519 2.249 1.00 38.73 1146 TYR B CA 1
ATOM 8577 C C . TYR B 1 170 ? 12.260 -71.517 1.109 1.00 45.19 1146 TYR B C 1
ATOM 8578 O O . TYR B 1 170 ? 12.013 -71.189 -0.053 1.00 51.65 1146 TYR B O 1
ATOM 8596 N N . LEU B 1 171 ? 12.655 -72.749 1.423 1.00 59.61 1147 LEU B N 1
ATOM 8597 C CA . LEU B 1 171 ? 12.935 -73.729 0.376 1.00 66.90 1147 LEU B CA 1
ATOM 8598 C C . LEU B 1 171 ? 11.661 -74.273 -0.252 1.00 41.56 1147 LEU B C 1
ATOM 8599 O O . LEU B 1 171 ? 11.624 -74.513 -1.458 1.00 40.47 1147 LEU B O 1
ATOM 8615 N N . CYS B 1 172 ? 10.620 -74.510 0.541 1.00 43.74 1148 CYS B N 1
ATOM 8616 C CA . CYS B 1 172 ? 9.374 -74.997 -0.032 1.00 33.96 1148 CYS B CA 1
ATOM 8617 C C . CYS B 1 172 ? 8.723 -73.949 -0.920 1.00 53.14 1148 CYS B C 1
ATOM 8618 O O . CYS B 1 172 ? 8.088 -74.301 -1.922 1.00 41.86 1148 CYS B O 1
ATOM 8626 N N . TYR B 1 173 ? 8.881 -72.664 -0.579 1.00 29.43 1149 TYR B N 1
ATOM 8627 C CA . TYR B 1 173 ? 8.363 -71.600 -1.437 1.00 35.35 1149 TYR B CA 1
ATOM 8628 C C . TYR B 1 173 ? 9.191 -71.465 -2.707 1.00 53.98 1149 TYR B C 1
ATOM 8629 O O . TYR B 1 173 ? 8.642 -71.192 -3.780 1.00 44.99 1149 TYR B O 1
ATOM 8647 N N . THR B 1 174 ? 10.511 -71.663 -2.606 1.00 35.90 1150 THR B N 1
ATOM 8648 C CA . THR B 1 174 ? 11.366 -71.630 -3.789 1.00 40.63 1150 THR B CA 1
ATOM 8649 C C . THR B 1 174 ? 11.033 -72.781 -4.734 1.00 50.27 1150 THR B C 1
ATOM 8650 O O . THR B 1 174 ? 10.975 -72.593 -5.956 1.00 58.53 1150 THR B O 1
ATOM 8661 N N . MET B 1 175 ? 10.805 -73.978 -4.189 1.00 43.27 1151 MET B N 1
ATOM 8662 C CA . MET B 1 175 ? 10.380 -75.102 -5.017 1.00 42.88 1151 MET B CA 1
ATOM 8663 C C . MET B 1 175 ? 9.049 -74.804 -5.693 1.00 41.87 1151 MET B C 1
ATOM 8664 O O . MET B 1 175 ? 8.827 -75.186 -6.847 1.00 36.21 1151 MET B O 1
ATOM 8678 N N . LYS B 1 176 ? 8.149 -74.123 -4.987 1.00 36.03 1152 LYS B N 1
ATOM 8679 C CA . LYS B 1 176 ? 6.830 -73.847 -5.543 1.00 47.80 1152 LYS B CA 1
ATOM 8680 C C . LYS B 1 176 ? 6.916 -72.855 -6.698 1.00 31.07 1152 LYS B C 1
ATOM 8681 O O . LYS B 1 176 ? 6.287 -73.049 -7.741 1.00 43.82 1152 LYS B O 1
ATOM 8700 N N . VAL B 1 177 ? 7.671 -71.771 -6.512 1.00 37.10 1153 VAL B N 1
ATOM 8701 C CA . VAL B 1 177 ? 7.912 -70.835 -7.603 1.00 38.49 1153 VAL B CA 1
ATOM 8702 C C . VAL B 1 177 ? 8.514 -71.572 -8.794 1.00 57.31 1153 VAL B C 1
ATOM 8703 O O . VAL B 1 177 ? 8.056 -71.431 -9.933 1.00 49.36 1153 VAL B O 1
ATOM 8716 N N . PHE B 1 178 ? 9.538 -72.389 -8.534 1.00 53.90 1154 PHE B N 1
ATOM 8717 C CA . PHE B 1 178 ? 10.255 -73.076 -9.604 1.00 50.14 1154 PHE B CA 1
ATOM 8718 C C . PHE B 1 178 ? 9.313 -73.946 -10.424 1.00 49.64 1154 PHE B C 1
ATOM 8719 O O . PHE B 1 178 ? 9.293 -73.872 -11.659 1.00 52.50 1154 PHE B O 1
ATOM 8736 N N . THR B 1 179 ? 8.500 -74.758 -9.748 1.00 56.23 1155 THR B N 1
ATOM 8737 C CA . THR B 1 179 ? 7.659 -75.718 -10.449 1.00 38.27 1155 THR B CA 1
ATOM 8738 C C . THR B 1 179 ? 6.474 -75.044 -11.125 1.00 50.23 1155 THR B C 1
ATOM 8739 O O . THR B 1 179 ? 6.035 -75.495 -12.191 1.00 40.55 1155 THR B O 1
ATOM 8750 N N . LYS B 1 180 ? 5.944 -73.971 -10.529 1.00 35.61 1156 LYS B N 1
ATOM 8751 C CA . LYS B 1 180 ? 4.865 -73.233 -11.175 1.00 34.60 1156 LYS B CA 1
ATOM 8752 C C . LYS B 1 180 ? 5.363 -72.518 -12.429 1.00 36.87 1156 LYS B C 1
ATOM 8753 O O . LYS B 1 180 ? 4.687 -72.529 -13.463 1.00 45.15 1156 LYS B O 1
ATOM 8772 N N . MET B 1 181 ? 6.539 -71.892 -12.356 1.00 42.61 1157 MET B N 1
ATOM 8773 C CA . MET B 1 181 ? 7.073 -71.187 -13.514 1.00 43.05 1157 MET B CA 1
ATOM 8774 C C . MET B 1 181 ? 7.386 -72.145 -14.660 1.00 75.49 1157 MET B C 1
ATOM 8775 O O . MET B 1 181 ? 7.308 -71.752 -15.830 1.00 59.29 1157 MET B O 1
ATOM 8789 N N . CYS B 1 182 ? 7.754 -73.388 -14.352 1.00 70.51 1158 CYS B N 1
ATOM 8790 C CA . CYS B 1 182 ? 7.965 -74.405 -15.375 1.00 70.82 1158 CYS B CA 1
ATOM 8791 C C . CYS B 1 182 ? 6.672 -75.114 -15.759 1.00 41.66 1158 CYS B C 1
ATOM 8792 O O . CYS B 1 182 ? 6.684 -75.952 -16.665 1.00 48.15 1158 CYS B O 1
ATOM 8800 N N . ASP B 1 183 ? 5.565 -74.804 -15.083 1.00 41.81 1159 ASP B N 1
ATOM 8801 C CA . ASP B 1 183 ? 4.255 -75.362 -15.411 1.00 51.30 1159 ASP B CA 1
ATOM 8802 C C . ASP B 1 183 ? 4.231 -76.879 -15.234 1.00 43.47 1159 ASP B C 1
ATOM 8803 O O . ASP B 1 183 ? 3.646 -77.606 -16.041 1.00 53.33 1159 ASP B O 1
ATOM 8812 N N . ILE B 1 184 ? 4.854 -77.361 -14.155 1.00 61.50 1160 ILE B N 1
ATOM 8813 C CA . ILE B 1 184 ? 4.927 -78.794 -13.882 1.00 40.19 1160 ILE B CA 1
ATOM 8814 C C . ILE B 1 184 ? 4.330 -79.110 -12.516 1.00 43.23 1160 ILE B C 1
ATOM 8815 O O . ILE B 1 184 ? 4.654 -80.138 -11.913 1.00 47.17 1160 ILE B O 1
ATOM 8831 N N . GLY B 1 185 ? 3.432 -78.253 -12.035 1.00 44.51 1161 GLY B N 1
ATOM 8832 C CA . GLY B 1 185 ? 2.889 -78.404 -10.698 1.00 37.31 1161 GLY B CA 1
ATOM 8833 C C . GLY B 1 185 ? 1.383 -78.556 -10.627 1.00 39.13 1161 GLY B C 1
ATOM 8834 O O . GLY B 1 185 ? 0.753 -77.993 -9.725 1.00 38.04 1161 GLY B O 1
ATOM 8838 N N . ASP B 1 186 ? 0.797 -79.332 -11.544 1.00 41.34 1162 ASP B N 1
ATOM 8839 C CA . ASP B 1 186 ? -0.653 -79.513 -11.607 1.00 44.21 1162 ASP B CA 1
ATOM 8840 C C . ASP B 1 186 ? -0.957 -80.948 -12.008 1.00 45.09 1162 ASP B C 1
ATOM 8841 O O . ASP B 1 186 ? -0.823 -81.307 -13.180 1.00 46.44 1162 ASP B O 1
ATOM 8850 N N . ALA B 1 187 ? -1.416 -81.753 -11.049 1.00 43.57 1163 ALA B N 1
ATOM 8851 C CA . ALA B 1 187 ? -1.730 -83.146 -11.350 1.00 44.24 1163 ALA B CA 1
ATOM 8852 C C . ALA B 1 187 ? -2.940 -83.273 -12.269 1.00 47.78 1163 ALA B C 1
ATOM 8853 O O . ALA B 1 187 ? -3.051 -84.265 -12.998 1.00 48.20 1163 ALA B O 1
ATOM 8860 N N . SER B 1 188 ? -3.850 -82.294 -12.253 1.00 49.94 1164 SER B N 1
ATOM 8861 C CA . SER B 1 188 ? -5.010 -82.345 -13.136 1.00 53.35 1164 SER B CA 1
ATOM 8862 C C . SER B 1 188 ? -4.644 -82.096 -14.591 1.00 57.26 1164 SER B C 1
ATOM 8863 O O . SER B 1 188 ? -5.535 -82.116 -15.446 1.00 56.70 1164 SER B O 1
ATOM 8871 N N . ARG B 1 189 ? -3.366 -81.862 -14.891 1.00 52.79 1165 ARG B N 1
ATOM 8872 C CA . ARG B 1 189 ? -2.898 -81.743 -16.265 1.00 55.33 1165 ARG B CA 1
ATOM 8873 C C . ARG B 1 189 ? -1.714 -82.658 -16.555 1.00 51.48 1165 ARG B C 1
ATOM 8874 O O . ARG B 1 189 ? -1.065 -82.496 -17.594 1.00 51.77 1165 ARG B O 1
ATOM 8895 N N . GLY B 1 190 ? -1.408 -83.608 -15.665 1.00 49.43 1166 GLY B N 1
ATOM 8896 C CA . GLY B 1 190 ? -0.401 -84.621 -15.916 1.00 54.24 1166 GLY B CA 1
ATOM 8897 C C . GLY B 1 190 ? 0.892 -84.447 -15.150 1.00 64.62 1166 GLY B C 1
ATOM 8898 O O . GLY B 1 190 ? 1.652 -85.415 -15.032 1.00 61.83 1166 GLY B O 1
ATOM 8902 N N . SER B 1 191 ? 1.176 -83.252 -14.638 1.00 58.18 1167 SER B N 1
ATOM 8903 C CA . SER B 1 191 ? 2.391 -83.032 -13.866 1.00 56.20 1167 SER B CA 1
ATOM 8904 C C . SER B 1 191 ? 2.132 -83.483 -12.423 1.00 72.32 1167 SER B C 1
ATOM 8905 O O . SER B 1 191 ? 1.146 -84.165 -12.135 1.00 64.53 1167 SER B O 1
ATOM 8913 N N . LEU B 1 192 ? 3.024 -83.143 -11.497 1.00 67.70 1168 LEU B N 1
ATOM 8914 C CA . LEU B 1 192 ? 2.852 -83.549 -10.111 1.00 56.40 1168 LEU B CA 1
ATOM 8915 C C . LEU B 1 192 ? 2.227 -82.437 -9.286 1.00 47.18 1168 LEU B C 1
ATOM 8916 O O . LEU B 1 192 ? 2.337 -81.250 -9.596 1.00 76.82 1168 LEU B O 1
ATOM 8932 N N . SER B 1 193 ? 1.556 -82.844 -8.217 1.00 41.92 1169 SER B N 1
ATOM 8933 C CA . SER B 1 193 ? 0.928 -81.883 -7.323 1.00 68.99 1169 SER B CA 1
ATOM 8934 C C . SER B 1 193 ? 1.982 -81.108 -6.538 1.00 31.79 1169 SER B C 1
ATOM 8935 O O . SER B 1 193 ? 3.110 -81.566 -6.334 1.00 34.00 1169 SER B O 1
ATOM 8943 N N . SER B 1 194 ? 1.604 -79.904 -6.106 1.00 40.09 1170 SER B N 1
ATOM 8944 C CA . SER B 1 194 ? 2.504 -79.117 -5.272 1.00 71.04 1170 SER B CA 1
ATOM 8945 C C . SER B 1 194 ? 2.817 -79.851 -3.976 1.00 42.76 1170 SER B C 1
ATOM 8946 O O . SER B 1 194 ? 3.942 -79.786 -3.472 1.00 45.82 1170 SER B O 1
ATOM 8954 N N . TYR B 1 195 ? 1.829 -80.563 -3.429 1.00 47.97 1171 TYR B N 1
ATOM 8955 C CA . TYR B 1 195 ? 2.051 -81.380 -2.237 1.00 43.49 1171 TYR B CA 1
ATOM 8956 C C . TYR B 1 195 ? 3.166 -82.388 -2.471 1.00 48.67 1171 TYR B C 1
ATOM 8957 O O . TYR B 1 195 ? 3.999 -82.625 -1.587 1.00 44.45 1171 TYR B O 1
ATOM 8975 N N . ALA B 1 196 ? 3.217 -82.967 -3.676 1.00 46.67 1172 ALA B N 1
ATOM 8976 C CA . ALA B 1 196 ? 4.262 -83.935 -3.998 1.00 51.65 1172 ALA B CA 1
ATOM 8977 C C . ALA B 1 196 ? 5.640 -83.287 -4.031 1.00 36.00 1172 ALA B C 1
ATOM 8978 O O . ALA B 1 196 ? 6.623 -83.893 -3.599 1.00 47.97 1172 ALA B O 1
ATOM 8985 N N . TYR B 1 197 ? 5.740 -82.062 -4.542 1.00 45.04 1173 TYR B N 1
ATOM 8986 C CA . TYR B 1 197 ? 7.035 -81.392 -4.564 1.00 49.02 1173 TYR B CA 1
ATOM 8987 C C . TYR B 1 197 ? 7.479 -81.006 -3.157 1.00 58.98 1173 TYR B C 1
ATOM 8988 O O . TYR B 1 197 ? 8.671 -81.077 -2.833 1.00 41.96 1173 TYR B O 1
ATOM 9006 N N . THR B 1 198 ? 6.534 -80.609 -2.302 1.00 37.77 1174 THR B N 1
ATOM 9007 C CA . THR B 1 198 ? 6.874 -80.291 -0.918 1.00 31.45 1174 THR B CA 1
ATOM 9008 C C . THR B 1 198 ? 7.431 -81.511 -0.197 1.00 34.66 1174 THR B C 1
ATOM 9009 O O . THR B 1 198 ? 8.407 -81.405 0.554 1.00 57.67 1174 THR B O 1
ATOM 9020 N N . LEU B 1 199 ? 6.847 -82.684 -0.436 1.00 35.73 1175 LEU B N 1
ATOM 9021 C CA . LEU B 1 199 ? 7.420 -83.906 0.111 1.00 36.97 1175 LEU B CA 1
ATOM 9022 C C . LEU B 1 199 ? 8.849 -84.113 -0.381 1.00 54.64 1175 LEU B C 1
ATOM 9023 O O . LEU B 1 199 ? 9.709 -84.581 0.374 1.00 46.85 1175 LEU B O 1
ATOM 9039 N N . MET B 1 200 ? 9.126 -83.752 -1.641 1.00 38.41 1176 MET B N 1
ATOM 9040 C CA . MET B 1 200 ? 10.484 -83.884 -2.162 1.00 45.97 1176 MET B CA 1
ATOM 9041 C C . MET B 1 200 ? 11.445 -82.967 -1.411 1.00 37.84 1176 MET B C 1
ATOM 9042 O O . MET B 1 200 ? 12.560 -83.375 -1.071 1.00 51.55 1176 MET B O 1
ATOM 9056 N N . VAL B 1 201 ? 11.024 -81.734 -1.118 1.00 36.24 1177 VAL B N 1
ATOM 9057 C CA . VAL B 1 201 ? 11.863 -80.825 -0.340 1.00 40.97 1177 VAL B CA 1
ATOM 9058 C C . VAL B 1 201 ? 12.122 -81.405 1.046 1.00 44.46 1177 VAL B C 1
ATOM 9059 O O . VAL B 1 201 ? 13.265 -81.465 1.513 1.00 47.44 1177 VAL B O 1
ATOM 9072 N N . LEU B 1 202 ? 11.056 -81.831 1.727 1.00 49.84 1178 LEU B N 1
ATOM 9073 C CA . LEU B 1 202 ? 11.204 -82.347 3.083 1.00 60.73 1178 LEU B CA 1
ATOM 9074 C C . LEU B 1 202 ? 12.095 -83.585 3.105 1.00 38.55 1178 LEU B C 1
ATOM 9075 O O . LEU B 1 202 ? 12.899 -83.762 4.027 1.00 43.83 1178 LEU B O 1
ATOM 9091 N N . TYR B 1 203 ? 11.992 -84.438 2.083 1.00 45.11 1179 TYR B N 1
ATOM 9092 C CA . TYR B 1 203 ? 12.844 -85.623 2.032 1.00 60.50 1179 TYR B CA 1
ATOM 9093 C C . TYR B 1 203 ? 14.309 -85.239 1.866 1.00 65.85 1179 TYR B C 1
ATOM 9094 O O . TYR B 1 203 ? 15.186 -85.806 2.526 1.00 80.44 1179 TYR B O 1
ATOM 9112 N N . PHE B 1 204 ? 14.594 -84.276 0.993 1.00 67.96 1180 PHE B N 1
ATOM 9113 C CA . PHE B 1 204 ? 15.968 -83.813 0.838 1.00 63.84 1180 PHE B CA 1
ATOM 9114 C C . PHE B 1 204 ? 16.517 -83.268 2.147 1.00 51.75 1180 PHE B C 1
ATOM 9115 O O . PHE B 1 204 ? 17.677 -83.515 2.493 1.00 67.12 1180 PHE B O 1
ATOM 9132 N N . LEU B 1 205 ? 15.704 -82.509 2.881 1.00 61.26 1181 LEU B N 1
ATOM 9133 C CA . LEU B 1 205 ? 16.156 -81.931 4.141 1.00 60.18 1181 LEU B CA 1
ATOM 9134 C C . LEU B 1 205 ? 16.316 -82.991 5.227 1.00 44.15 1181 LEU B C 1
ATOM 9135 O O . LEU B 1 205 ? 17.130 -82.821 6.142 1.00 48.55 1181 LEU B O 1
ATOM 9151 N N . GLN B 1 206 ? 15.550 -84.082 5.148 1.00 56.13 1182 GLN B N 1
ATOM 9152 C CA . GLN B 1 206 ? 15.685 -85.167 6.113 1.00 50.98 1182 GLN B CA 1
ATOM 9153 C C . GLN B 1 206 ? 16.933 -85.995 5.849 1.00 51.52 1182 GLN B C 1
ATOM 9154 O O . GLN B 1 206 ? 17.578 -86.467 6.790 1.00 56.13 1182 GLN B O 1
ATOM 9168 N N . GLN B 1 207 ? 17.286 -86.182 4.578 1.00 89.80 1183 GLN B N 1
ATOM 9169 C CA . GLN B 1 207 ? 18.444 -86.983 4.213 1.00 55.57 1183 GLN B CA 1
ATOM 9170 C C . GLN B 1 207 ? 19.743 -86.190 4.228 1.00 53.00 1183 GLN B C 1
ATOM 9171 O O . GLN B 1 207 ? 20.813 -86.784 4.076 1.00 55.70 1183 GLN B O 1
ATOM 9185 N N . ARG B 1 208 ? 19.685 -84.877 4.420 1.00 92.89 1184 ARG B N 1
ATOM 9186 C CA . ARG B 1 208 ? 20.888 -84.058 4.366 1.00 52.88 1184 ARG B CA 1
ATOM 9187 C C . ARG B 1 208 ? 21.837 -84.412 5.507 1.00 73.46 1184 ARG B C 1
ATOM 9188 O O . ARG B 1 208 ? 21.421 -84.856 6.582 1.00 57.95 1184 ARG B O 1
ATOM 9209 N N . ASN B 1 209 ? 23.129 -84.206 5.258 1.00 75.77 1185 ASN B N 1
ATOM 9210 C CA . ASN B 1 209 ? 24.169 -84.467 6.251 1.00 60.46 1185 ASN B CA 1
ATOM 9211 C C . ASN B 1 209 ? 24.864 -83.171 6.672 1.00 60.86 1185 ASN B C 1
ATOM 9212 O O . ASN B 1 209 ? 25.647 -82.615 5.906 1.00 97.07 1185 ASN B O 1
ATOM 9223 N N . PRO B 1 210 ? 24.578 -82.675 7.883 1.00 64.13 1186 PRO B N 1
ATOM 9224 C CA . PRO B 1 210 ? 23.590 -83.174 8.843 1.00 63.12 1186 PRO B CA 1
ATOM 9225 C C . PRO B 1 210 ? 22.178 -82.738 8.463 1.00 76.90 1186 PRO B C 1
ATOM 9226 O O . PRO B 1 210 ? 22.015 -81.787 7.701 1.00 75.64 1186 PRO B O 1
ATOM 9237 N N . PRO B 1 211 ? 21.166 -83.427 8.974 1.00 66.23 1187 PRO B N 1
ATOM 9238 C CA . PRO B 1 211 ? 19.796 -83.123 8.554 1.00 51.30 1187 PRO B CA 1
ATOM 9239 C C . PRO B 1 211 ? 19.347 -81.749 9.030 1.00 68.99 1187 PRO B C 1
ATOM 9240 O O . PRO B 1 211 ? 19.754 -81.259 10.087 1.00 55.00 1187 PRO B O 1
ATOM 9251 N N . VAL B 1 212 ? 18.518 -81.114 8.199 1.00 47.32 1188 VAL B N 1
ATOM 9252 C CA . VAL B 1 212 ? 17.908 -79.839 8.557 1.00 45.66 1188 VAL B CA 1
ATOM 9253 C C . VAL B 1 212 ? 16.644 -80.063 9.377 1.00 49.57 1188 VAL B C 1
ATOM 9254 O O . VAL B 1 212 ? 16.296 -79.238 10.230 1.00 52.59 1188 VAL B O 1
ATOM 9267 N N . ILE B 1 213 ? 15.935 -81.158 9.127 1.00 43.58 1189 ILE B N 1
ATOM 9268 C CA . ILE B 1 213 ? 14.731 -81.501 9.882 1.00 48.35 1189 ILE B CA 1
ATOM 9269 C C . ILE B 1 213 ? 14.777 -82.976 10.225 1.00 49.20 1189 ILE B C 1
ATOM 9270 O O . ILE B 1 213 ? 15.467 -83.774 9.564 1.00 57.09 1189 ILE B O 1
ATOM 9286 N N . PRO B 1 214 ? 14.051 -83.383 11.251 1.00 54.74 1190 PRO B N 1
ATOM 9287 C CA . PRO B 1 214 ? 13.987 -84.804 11.593 1.00 61.67 1190 PRO B CA 1
ATOM 9288 C C . PRO B 1 214 ? 12.897 -85.531 10.823 1.00 51.89 1190 PRO B C 1
ATOM 9289 O O . PRO B 1 214 ? 12.230 -84.944 9.966 1.00 52.66 1190 PRO B O 1
ATOM 9300 N N . VAL B 1 215 ? 12.708 -86.808 11.130 1.00 52.87 1191 VAL B N 1
ATOM 9301 C CA . VAL B 1 215 ? 11.542 -87.564 10.690 1.00 43.44 1191 VAL B CA 1
ATOM 9302 C C . VAL B 1 215 ? 10.557 -87.549 11.860 1.00 42.75 1191 VAL B C 1
ATOM 9303 O O . VAL B 1 215 ? 10.665 -88.353 12.790 1.00 55.44 1191 VAL B O 1
ATOM 9316 N N . LEU B 1 216 ? 9.594 -86.622 11.820 1.00 47.36 1192 LEU B N 1
ATOM 9317 C CA . LEU B 1 216 ? 8.691 -86.433 12.954 1.00 44.95 1192 LEU B CA 1
ATOM 9318 C C . LEU B 1 216 ? 7.914 -87.698 13.284 1.00 42.29 1192 LEU B C 1
ATOM 9319 O O . LEU B 1 216 ? 7.585 -87.932 14.452 1.00 49.48 1192 LEU B O 1
ATOM 9335 N N . GLN B 1 217 ? 7.612 -88.524 12.283 1.00 53.06 1193 GLN B N 1
ATOM 9336 C CA . GLN B 1 217 ? 6.914 -89.777 12.537 1.00 58.88 1193 GLN B CA 1
ATOM 9337 C C . GLN B 1 217 ? 7.789 -90.816 13.228 1.00 67.16 1193 GLN B C 1
ATOM 9338 O O . GLN B 1 217 ? 7.284 -91.890 13.573 1.00 52.60 1193 GLN B O 1
ATOM 9352 N N . GLU B 1 218 ? 9.073 -90.525 13.445 1.00 58.80 1194 GLU B N 1
ATOM 9353 C CA . GLU B 1 218 ? 9.979 -91.439 14.130 1.00 65.68 1194 GLU B CA 1
ATOM 9354 C C . GLU B 1 218 ? 10.519 -90.857 15.430 1.00 52.05 1194 GLU B C 1
ATOM 9355 O O . GLU B 1 218 ? 11.418 -91.451 16.032 1.00 53.29 1194 GLU B O 1
ATOM 9367 N N . ILE B 1 219 ? 10.000 -89.717 15.877 1.00 51.00 1195 ILE B N 1
ATOM 9368 C CA . ILE B 1 219 ? 10.389 -89.110 17.144 1.00 67.39 1195 ILE B CA 1
ATOM 9369 C C . ILE B 1 219 ? 9.243 -89.286 18.135 1.00 54.73 1195 ILE B C 1
ATOM 9370 O O . ILE B 1 219 ? 8.087 -88.973 17.825 1.00 52.76 1195 ILE B O 1
ATOM 9386 N N . TYR B 1 220 ? 9.565 -89.790 19.322 1.00 59.19 1196 TYR B N 1
ATOM 9387 C CA . TYR B 1 220 ? 8.575 -89.952 20.375 1.00 67.08 1196 TYR B CA 1
ATOM 9388 C C . TYR B 1 220 ? 9.293 -89.962 21.714 1.00 66.10 1196 TYR B C 1
ATOM 9389 O O . TYR B 1 220 ? 10.504 -90.189 21.789 1.00 67.10 1196 TYR B O 1
ATOM 9407 N N . LYS B 1 221 ? 8.524 -89.715 22.772 1.00 76.03 1197 LYS B N 1
ATOM 9408 C CA . LYS B 1 221 ? 9.084 -89.507 24.100 1.00 77.49 1197 LYS B CA 1
ATOM 9409 C C . LYS B 1 221 ? 9.357 -90.803 24.852 1.00 63.84 1197 LYS B C 1
ATOM 9410 O O . LYS B 1 221 ? 9.862 -90.742 25.976 1.00 86.39 1197 LYS B O 1
ATOM 9429 N N . GLY B 1 222 ? 9.051 -91.961 24.277 1.00 70.80 1198 GLY B N 1
ATOM 9430 C CA . GLY B 1 222 ? 9.333 -93.223 24.939 1.00 81.94 1198 GLY B CA 1
ATOM 9431 C C . GLY B 1 222 ? 9.245 -94.430 24.026 1.00 92.37 1198 GLY B C 1
ATOM 9432 O O . GLY B 1 222 ? 8.830 -95.511 24.447 1.00 88.18 1198 GLY B O 1
ATOM 9436 N N . LYS B 1 225 ? 6.647 -96.302 19.953 1.00 54.61 1201 LYS B N 1
ATOM 9437 C CA . LYS B 1 225 ? 6.051 -95.387 18.986 1.00 60.10 1201 LYS B CA 1
ATOM 9438 C C . LYS B 1 225 ? 4.528 -95.403 19.102 1.00 50.71 1201 LYS B C 1
ATOM 9439 O O . LYS B 1 225 ? 3.906 -96.438 18.869 1.00 62.75 1201 LYS B O 1
ATOM 9457 N N . PRO B 1 226 ? 3.926 -94.265 19.457 1.00 49.57 1202 PRO B N 1
ATOM 9458 C CA . PRO B 1 226 ? 2.467 -94.222 19.599 1.00 55.98 1202 PRO B CA 1
ATOM 9459 C C . PRO B 1 226 ? 1.769 -94.738 18.349 1.00 78.27 1202 PRO B C 1
ATOM 9460 O O . PRO B 1 226 ? 2.271 -94.611 17.229 1.00 56.24 1202 PRO B O 1
ATOM 9471 N N . GLU B 1 227 ? 0.588 -95.313 18.556 1.00 47.65 1203 GLU B N 1
ATOM 9472 C CA . GLU B 1 227 ? -0.204 -95.895 17.481 1.00 46.36 1203 GLU B CA 1
ATOM 9473 C C . GLU B 1 227 ? -1.602 -95.291 17.525 1.00 51.84 1203 GLU B C 1
ATOM 9474 O O . GLU B 1 227 ? -2.396 -95.617 18.413 1.00 73.13 1203 GLU B O 1
ATOM 9486 N N . ILE B 1 228 ? -1.888 -94.403 16.574 1.00 44.77 1204 ILE B N 1
ATOM 9487 C CA . ILE B 1 228 ? -3.206 -93.797 16.391 1.00 56.43 1204 ILE B CA 1
ATOM 9488 C C . ILE B 1 228 ? -3.638 -94.168 14.977 1.00 53.08 1204 ILE B C 1
ATOM 9489 O O . ILE B 1 228 ? -3.132 -93.603 14.001 1.00 45.97 1204 ILE B O 1
ATOM 9505 N N . PHE B 1 229 ? -4.561 -95.114 14.849 1.00 43.89 1205 PHE B N 1
ATOM 9506 C CA . PHE B 1 229 ? -4.920 -95.659 13.544 1.00 45.58 1205 PHE B CA 1
ATOM 9507 C C . PHE B 1 229 ? -6.210 -95.027 13.029 1.00 56.67 1205 PHE B C 1
ATOM 9508 O O . PHE B 1 229 ? -7.283 -95.202 13.619 1.00 63.68 1205 PHE B O 1
ATOM 9525 N N . VAL B 1 230 ? -6.092 -94.297 11.923 1.00 47.97 1206 VAL B N 1
ATOM 9526 C CA . VAL B 1 230 ? -7.213 -93.648 11.255 1.00 44.97 1206 VAL B CA 1
ATOM 9527 C C . VAL B 1 230 ? -7.250 -94.136 9.810 1.00 49.52 1206 VAL B C 1
ATOM 9528 O O . VAL B 1 230 ? -6.237 -94.072 9.103 1.00 47.26 1206 VAL B O 1
ATOM 9541 N N . ASP B 1 231 ? -8.414 -94.626 9.379 1.00 67.73 1207 ASP B N 1
ATOM 9542 C CA . ASP B 1 231 ? -8.578 -95.210 8.046 1.00 60.07 1207 ASP B CA 1
ATOM 9543 C C . ASP B 1 231 ? -7.528 -96.285 7.785 1.00 83.90 1207 ASP B C 1
ATOM 9544 O O . ASP B 1 231 ? -7.031 -96.443 6.668 1.00 92.46 1207 ASP B O 1
ATOM 9553 N N . GLY B 1 232 ? -7.181 -97.031 8.829 1.00 65.99 1208 GLY B N 1
ATOM 9554 C CA . GLY B 1 232 ? -6.242 -98.124 8.696 1.00 61.15 1208 GLY B CA 1
ATOM 9555 C C . GLY B 1 232 ? -4.782 -97.732 8.677 1.00 58.35 1208 GLY B C 1
ATOM 9556 O O . GLY B 1 232 ? -3.933 -98.597 8.441 1.00 65.43 1208 GLY B O 1
ATOM 9560 N N . TRP B 1 233 ? -4.455 -96.469 8.930 1.00 63.53 1209 TRP B N 1
ATOM 9561 C CA . TRP B 1 233 ? -3.076 -96.005 8.897 1.00 68.84 1209 TRP B CA 1
ATOM 9562 C C . TRP B 1 233 ? -2.723 -95.330 10.213 1.00 60.38 1209 TRP B C 1
ATOM 9563 O O . TRP B 1 233 ? -3.540 -94.607 10.788 1.00 50.46 1209 TRP B O 1
ATOM 9584 N N . ASN B 1 234 ? -1.508 -95.578 10.692 1.00 51.25 1210 ASN B N 1
ATOM 9585 C CA . ASN B 1 234 ? -1.014 -94.869 11.863 1.00 47.97 1210 ASN B CA 1
ATOM 9586 C C . ASN B 1 234 ? -0.666 -93.430 11.495 1.00 52.09 1210 ASN B C 1
ATOM 9587 O O . ASN B 1 234 ? 0.212 -93.193 10.660 1.00 64.81 1210 ASN B O 1
ATOM 9598 N N . ILE B 1 235 ? -1.333 -92.471 12.133 1.00 46.47 1211 ILE B N 1
ATOM 9599 C CA . ILE B 1 235 ? -1.159 -91.060 11.809 1.00 48.10 1211 ILE B CA 1
ATOM 9600 C C . ILE B 1 235 ? -0.376 -90.320 12.887 1.00 40.21 1211 ILE B C 1
ATOM 9601 O O . ILE B 1 235 ? -0.348 -89.085 12.884 1.00 51.96 1211 ILE B O 1
ATOM 9617 N N . TYR B 1 236 ? 0.270 -91.036 13.804 1.00 44.59 1212 TYR B N 1
ATOM 9618 C CA . TYR B 1 236 ? 1.057 -90.361 14.825 1.00 48.08 1212 TYR B CA 1
ATOM 9619 C C . TYR B 1 236 ? 2.236 -89.619 14.200 1.00 41.76 1212 TYR B C 1
ATOM 9620 O O . TYR B 1 236 ? 2.862 -90.094 13.248 1.00 57.76 1212 TYR B O 1
ATOM 9638 N N . PHE B 1 237 ? 2.546 -88.453 14.764 1.00 43.22 1213 PHE B N 1
ATOM 9639 C CA . PHE B 1 237 ? 3.807 -87.779 14.503 1.00 51.29 1213 PHE B CA 1
ATOM 9640 C C . PHE B 1 237 ? 4.064 -86.792 15.631 1.00 46.34 1213 PHE B C 1
ATOM 9641 O O . PHE B 1 237 ? 3.128 -86.248 16.218 1.00 47.28 1213 PHE B O 1
ATOM 9658 N N . PHE B 1 238 ? 5.342 -86.569 15.922 1.00 47.42 1214 PHE B N 1
ATOM 9659 C CA . PHE B 1 238 ? 5.747 -85.617 16.952 1.00 50.14 1214 PHE B CA 1
ATOM 9660 C C . PHE B 1 238 ? 5.445 -84.192 16.493 1.00 50.97 1214 PHE B C 1
ATOM 9661 O O . PHE B 1 238 ? 5.935 -83.756 15.447 1.00 48.75 1214 PHE B O 1
ATOM 9678 N N . ASP B 1 239 ? 4.640 -83.458 17.268 1.00 51.45 1215 ASP B N 1
ATOM 9679 C CA . ASP B 1 239 ? 4.236 -82.112 16.879 1.00 51.57 1215 ASP B CA 1
ATOM 9680 C C . ASP B 1 239 ? 4.507 -81.061 17.952 1.00 63.05 1215 ASP B C 1
ATOM 9681 O O . ASP B 1 239 ? 4.116 -79.901 17.771 1.00 60.09 1215 ASP B O 1
ATOM 9690 N N . GLN B 1 240 ? 5.174 -81.424 19.052 1.00 56.08 1216 GLN B N 1
ATOM 9691 C CA . GLN B 1 240 ? 5.581 -80.458 20.077 1.00 78.66 1216 GLN B CA 1
ATOM 9692 C C . GLN B 1 240 ? 6.936 -79.851 19.697 1.00 60.71 1216 GLN B C 1
ATOM 9693 O O . GLN B 1 240 ? 7.975 -80.125 20.302 1.00 56.58 1216 GLN B O 1
ATOM 9701 N N . ILE B 1 241 ? 6.895 -78.982 18.676 1.00 55.13 1217 ILE B N 1
ATOM 9702 C CA . ILE B 1 241 ? 8.115 -78.506 18.022 1.00 55.43 1217 ILE B CA 1
A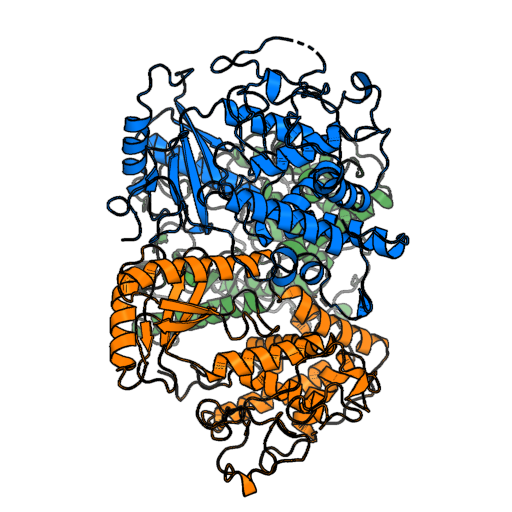TOM 9703 C C . ILE B 1 241 ? 8.983 -77.691 18.971 1.00 62.00 1217 ILE B C 1
ATOM 9704 O O . ILE B 1 241 ? 10.210 -77.652 18.814 1.00 71.81 1217 ILE B O 1
ATOM 9720 N N . ASP B 1 242 ? 8.378 -77.024 19.959 1.00 58.71 1218 ASP B N 1
ATOM 9721 C CA . ASP B 1 242 ? 9.165 -76.256 20.921 1.00 61.31 1218 ASP B CA 1
ATOM 9722 C C . ASP B 1 242 ? 10.103 -77.152 21.720 1.00 60.47 1218 ASP B C 1
ATOM 9723 O O . ASP B 1 242 ? 11.202 -76.726 22.091 1.00 69.72 1218 ASP B O 1
ATOM 9732 N N . GLU B 1 243 ? 9.698 -78.392 21.984 1.00 59.73 1219 GLU B N 1
ATOM 9733 C CA . GLU B 1 243 ? 10.507 -79.335 22.744 1.00 65.16 1219 GLU B CA 1
ATOM 9734 C C . GLU B 1 243 ? 11.389 -80.196 21.849 1.00 71.10 1219 GLU B C 1
ATOM 9735 O O . GLU B 1 243 ? 12.037 -81.127 22.342 1.00 68.26 1219 GLU B O 1
ATOM 9747 N N . LEU B 1 244 ? 11.442 -79.890 20.554 1.00 58.33 1220 LEU B N 1
ATOM 9748 C CA . LEU B 1 244 ? 12.240 -80.689 19.628 1.00 57.81 1220 LEU B CA 1
ATOM 9749 C C . LEU B 1 244 ? 13.710 -80.778 20.020 1.00 64.52 1220 LEU B C 1
ATOM 9750 O O . LEU B 1 244 ? 14.301 -81.858 19.842 1.00 63.83 1220 LEU B O 1
ATOM 9766 N N . PRO B 1 245 ? 14.354 -79.726 20.537 1.00 67.45 1221 PRO B N 1
ATOM 9767 C CA . PRO B 1 245 ? 15.767 -79.858 20.930 1.00 65.84 1221 PRO B CA 1
ATOM 9768 C C . PRO B 1 245 ? 16.017 -80.947 21.956 1.00 71.02 1221 PRO B C 1
ATOM 9769 O O . PRO B 1 245 ? 17.156 -81.417 22.073 1.00 75.09 1221 PRO B O 1
ATOM 9780 N N . THR B 1 246 ? 14.996 -81.363 22.706 1.00 76.62 1222 THR B N 1
ATOM 9781 C CA . THR B 1 246 ? 15.187 -82.390 23.722 1.00 76.86 1222 THR B CA 1
ATOM 9782 C C . THR B 1 246 ? 15.148 -83.792 23.134 1.00 75.76 1222 THR B C 1
ATOM 9783 O O . THR B 1 246 ? 15.848 -84.684 23.626 1.00 81.43 1222 THR B O 1
ATOM 9794 N N . TYR B 1 247 ? 14.343 -84.011 22.096 1.00 69.58 1223 TYR B N 1
ATOM 9795 C CA . TYR B 1 247 ? 14.123 -85.348 21.567 1.00 58.16 1223 TYR B CA 1
ATOM 9796 C C . TYR B 1 247 ? 14.738 -85.564 20.192 1.00 54.26 1223 TYR B C 1
ATOM 9797 O O . TYR B 1 247 ? 14.613 -86.663 19.642 1.00 79.01 1223 TYR B O 1
ATOM 9815 N N . TRP B 1 248 ? 15.411 -84.560 19.632 1.00 60.24 1224 TRP B N 1
ATOM 9816 C CA . TRP B 1 248 ? 16.087 -84.680 18.343 1.00 70.89 1224 TRP B CA 1
ATOM 9817 C C . TRP B 1 248 ? 17.560 -84.365 18.559 1.00 65.94 1224 TRP B C 1
ATOM 9818 O O . TRP B 1 248 ? 17.931 -83.203 18.752 1.00 78.54 1224 TRP B O 1
ATOM 9839 N N . SER B 1 249 ? 18.398 -85.402 18.518 1.00 72.88 1225 SER B N 1
ATOM 9840 C CA . SER B 1 249 ? 19.806 -85.233 18.860 1.00 91.04 1225 SER B CA 1
ATOM 9841 C C . SER B 1 249 ? 20.511 -84.295 17.885 1.00 85.46 1225 SER B C 1
ATOM 9842 O O . SER B 1 249 ? 21.302 -83.439 18.299 1.00 76.41 1225 SER B O 1
ATOM 9850 N N . GLU B 1 250 ? 20.239 -84.434 16.589 1.00 92.87 1226 GLU B N 1
ATOM 9851 C CA . GLU B 1 250 ? 20.946 -83.661 15.576 1.00 88.25 1226 GLU B CA 1
ATOM 9852 C C . GLU B 1 250 ? 20.369 -82.262 15.380 1.00 64.16 1226 GLU B C 1
ATOM 9853 O O . GLU B 1 250 ? 20.586 -81.650 14.331 1.00 71.02 1226 GLU B O 1
ATOM 9865 N N . CYS B 1 251 ? 19.662 -81.735 16.372 1.00 67.72 1227 CYS B N 1
ATOM 9866 C CA . CYS B 1 251 ? 19.032 -80.430 16.243 1.00 71.11 1227 CYS B CA 1
ATOM 9867 C C . CYS B 1 251 ? 20.079 -79.329 16.120 1.00 63.03 1227 CYS B C 1
ATOM 9868 O O . CYS B 1 251 ? 21.055 -79.298 16.873 1.00 79.49 1227 CYS B O 1
ATOM 9876 N N . GLY B 1 252 ? 19.874 -78.421 15.170 1.00 82.57 1228 GLY B N 1
ATOM 9877 C CA . GLY B 1 252 ? 20.715 -77.245 15.049 1.00 76.58 1228 GLY B CA 1
ATOM 9878 C C . GLY B 1 252 ? 22.126 -77.491 14.570 1.00 77.70 1228 GLY B C 1
ATOM 9879 O O . GLY B 1 252 ? 22.958 -76.581 14.644 1.00 84.38 1228 GLY B O 1
ATOM 9883 N N . LYS B 1 253 ? 22.429 -78.686 14.072 1.00 80.75 1229 LYS B N 1
ATOM 9884 C CA . LYS B 1 253 ? 23.778 -78.988 13.614 1.00 74.26 1229 LYS B CA 1
ATOM 9885 C C . LYS B 1 253 ? 24.023 -78.602 12.162 1.00 63.36 1229 LYS B C 1
ATOM 9886 O O . LYS B 1 253 ? 25.184 -78.415 11.781 1.00 98.62 1229 LYS B O 1
ATOM 9905 N N . ASN B 1 254 ? 22.977 -78.466 11.349 1.00 63.40 1230 ASN B N 1
ATOM 9906 C CA . ASN B 1 254 ? 23.129 -78.035 9.963 1.00 67.89 1230 ASN B CA 1
ATOM 9907 C C . ASN B 1 254 ? 23.028 -76.517 9.893 1.00 56.73 1230 ASN B C 1
ATOM 9908 O O . ASN B 1 254 ? 22.004 -75.942 10.278 1.00 52.44 1230 ASN B O 1
ATOM 9919 N N . THR B 1 255 ? 24.079 -75.876 9.375 1.00 69.93 1231 THR B N 1
ATOM 9920 C CA . THR B 1 255 ? 24.155 -74.420 9.305 1.00 83.25 1231 THR B CA 1
ATOM 9921 C C . THR B 1 255 ? 24.298 -73.908 7.873 1.00 68.03 1231 THR B C 1
ATOM 9922 O O . THR B 1 255 ? 24.712 -72.763 7.668 1.00 60.91 1231 THR B O 1
ATOM 9933 N N . GLU B 1 256 ? 23.969 -74.724 6.876 1.00 88.08 1232 GLU B N 1
ATOM 9934 C CA . GLU B 1 256 ? 24.017 -74.260 5.495 1.00 71.82 1232 GLU B CA 1
ATOM 9935 C C . GLU B 1 256 ? 23.026 -73.123 5.279 1.00 54.01 1232 GLU B C 1
ATOM 9936 O O . GLU B 1 256 ? 21.956 -73.077 5.891 1.00 66.39 1232 GLU B O 1
ATOM 9948 N N . SER B 1 257 ? 23.385 -72.199 4.395 1.00 52.61 1233 SER B N 1
ATOM 9949 C CA . SER B 1 257 ? 22.468 -71.126 4.046 1.00 66.58 1233 SER B CA 1
ATOM 9950 C C . SER B 1 257 ? 21.378 -71.653 3.116 1.00 48.23 1233 SER B C 1
ATOM 9951 O O . SER B 1 257 ? 21.492 -72.736 2.535 1.00 57.17 1233 SER B O 1
ATOM 9959 N N . VAL B 1 258 ? 20.311 -70.860 2.976 1.00 49.58 1234 VAL B N 1
ATOM 9960 C CA . VAL B 1 258 ? 19.173 -71.265 2.148 1.00 44.21 1234 VAL B CA 1
ATOM 9961 C C . VAL B 1 258 ? 19.627 -71.509 0.714 1.00 49.95 1234 VAL B C 1
ATOM 9962 O O . VAL B 1 258 ? 19.226 -72.491 0.080 1.00 55.69 1234 VAL B O 1
ATOM 9975 N N . GLY B 1 259 ? 20.462 -70.616 0.180 1.00 58.61 1235 GLY B N 1
ATOM 9976 C CA . GLY B 1 259 ? 20.944 -70.788 -1.181 1.00 47.99 1235 GLY B CA 1
ATOM 9977 C C . GLY B 1 259 ? 21.732 -72.070 -1.367 1.00 59.54 1235 GLY B C 1
ATOM 9978 O O . GLY B 1 259 ? 21.579 -72.764 -2.376 1.00 49.20 1235 GLY B O 1
ATOM 9982 N N . GLN B 1 260 ? 22.584 -72.407 -0.394 1.00 50.40 1236 GLN B N 1
ATOM 9983 C CA . GLN B 1 260 ? 23.326 -73.662 -0.469 1.00 50.29 1236 GLN B CA 1
ATOM 9984 C C . GLN B 1 260 ? 22.381 -74.854 -0.508 1.00 61.27 1236 GLN B C 1
ATOM 9985 O O . GLN B 1 260 ? 22.609 -75.813 -1.254 1.00 55.55 1236 GLN B O 1
ATOM 9999 N N . LEU B 1 261 ? 21.313 -74.813 0.296 1.00 46.80 1237 LEU B N 1
ATOM 10000 C CA . LEU B 1 261 ? 20.381 -75.933 0.349 1.00 47.38 1237 LEU B CA 1
ATOM 10001 C C . LEU B 1 261 ? 19.566 -76.040 -0.931 1.00 55.39 1237 LEU B C 1
ATOM 10002 O O . LEU B 1 261 ? 19.258 -77.148 -1.383 1.00 66.09 1237 LEU B O 1
ATOM 10018 N N . TRP B 1 262 ? 19.203 -74.902 -1.529 1.00 65.58 1238 TRP B N 1
ATOM 10019 C CA . TRP B 1 262 ? 18.431 -74.942 -2.767 1.00 75.41 1238 TRP B CA 1
ATOM 10020 C C . TRP B 1 262 ? 19.266 -75.497 -3.915 1.00 44.00 1238 TRP B C 1
ATOM 10021 O O . TRP B 1 262 ? 18.788 -76.333 -4.687 1.00 54.50 1238 TRP B O 1
ATOM 10042 N N . LEU B 1 263 ? 20.515 -75.054 -4.046 1.00 45.88 1239 LEU B N 1
ATOM 10043 C CA . LEU B 1 263 ? 21.392 -75.679 -5.031 1.00 69.25 1239 LEU B CA 1
ATOM 10044 C C . LEU B 1 263 ? 21.659 -77.131 -4.660 1.00 65.54 1239 LEU B C 1
ATOM 10045 O O . LEU B 1 263 ? 21.709 -78.003 -5.535 1.00 57.47 1239 LEU B O 1
ATOM 10061 N N . GLY B 1 264 ? 21.809 -77.410 -3.361 1.00 76.63 1240 GLY B N 1
ATOM 10062 C CA . GLY B 1 264 ? 22.011 -78.782 -2.922 1.00 50.56 1240 GLY B CA 1
ATOM 10063 C C . GLY B 1 264 ? 20.848 -79.683 -3.292 1.00 50.80 1240 GLY B C 1
ATOM 10064 O O . GLY B 1 264 ? 21.043 -80.847 -3.650 1.00 77.53 1240 GLY B O 1
ATOM 10068 N N . LEU B 1 265 ? 19.623 -79.152 -3.227 1.00 54.60 1241 LEU B N 1
ATOM 10069 C CA . LEU B 1 265 ? 18.451 -79.924 -3.633 1.00 61.22 1241 LEU B CA 1
ATOM 10070 C C . LEU B 1 265 ? 18.469 -80.201 -5.133 1.00 46.28 1241 LEU B C 1
ATOM 10071 O O . LEU B 1 265 ? 18.269 -81.342 -5.566 1.00 87.72 1241 LEU B O 1
ATOM 10087 N N . LEU B 1 266 ? 18.700 -79.168 -5.946 1.00 69.26 1242 LEU B N 1
ATOM 10088 C CA . LEU B 1 266 ? 18.795 -79.377 -7.387 1.00 80.74 1242 LEU B CA 1
ATOM 10089 C C . LEU B 1 266 ? 19.860 -80.413 -7.723 1.00 66.53 1242 LEU B C 1
ATOM 10090 O O . LEU B 1 266 ? 19.646 -81.281 -8.577 1.00 65.61 1242 LEU B O 1
ATOM 10106 N N . ARG B 1 267 ? 21.013 -80.343 -7.053 1.00 58.39 1243 ARG B N 1
ATOM 10107 C CA . ARG B 1 267 ? 22.080 -81.302 -7.316 1.00 60.07 1243 ARG B CA 1
ATOM 10108 C C . ARG B 1 267 ? 21.724 -82.681 -6.780 1.00 55.65 1243 ARG B C 1
ATOM 10109 O O . ARG B 1 267 ? 22.057 -83.699 -7.399 1.00 83.33 1243 ARG B O 1
ATOM 10130 N N . PHE B 1 268 ? 21.048 -82.735 -5.630 1.00 54.89 1244 PHE B N 1
ATOM 10131 C CA . PHE B 1 268 ? 20.706 -84.019 -5.027 1.00 66.95 1244 PHE B CA 1
ATOM 10132 C C . PHE B 1 268 ? 19.834 -84.847 -5.963 1.00 61.55 1244 PHE B C 1
ATOM 10133 O O . PHE B 1 268 ? 20.091 -86.037 -6.180 1.00 61.60 1244 PHE B O 1
ATOM 10150 N N . TYR B 1 269 ? 18.800 -84.233 -6.534 1.00 73.40 1245 TYR B N 1
ATOM 10151 C CA . TYR B 1 269 ? 17.836 -84.965 -7.344 1.00 60.76 1245 TYR B CA 1
ATOM 10152 C C . TYR B 1 269 ? 18.266 -85.133 -8.796 1.00 72.46 1245 TYR B C 1
ATOM 10153 O O . TYR B 1 269 ? 17.611 -85.876 -9.532 1.00 97.77 1245 TYR B O 1
ATOM 10171 N N . THR B 1 270 ? 19.337 -84.472 -9.230 1.00 54.65 1246 THR B N 1
ATOM 10172 C CA . THR B 1 270 ? 19.878 -84.701 -10.566 1.00 56.94 1246 THR B CA 1
ATOM 10173 C C . THR B 1 270 ? 21.157 -85.525 -10.567 1.00 60.30 1246 THR B C 1
ATOM 10174 O O . THR B 1 270 ? 21.372 -86.294 -11.503 1.00 62.62 1246 THR B O 1
ATOM 10185 N N . GLU B 1 271 ? 21.991 -85.414 -9.533 1.00 72.39 1247 GLU B N 1
ATOM 10186 C CA . GLU B 1 271 ? 23.257 -86.139 -9.467 1.00 72.71 1247 GLU B CA 1
ATOM 10187 C C . GLU B 1 271 ? 23.201 -87.380 -8.586 1.00 65.28 1247 GLU B C 1
ATOM 10188 O O . GLU B 1 271 ? 23.732 -88.426 -8.966 1.00 68.27 1247 GLU B O 1
ATOM 10200 N N . GLU B 1 272 ? 22.569 -87.294 -7.416 1.00 81.55 1248 GLU B N 1
ATOM 10201 C CA . GLU B 1 272 ? 22.708 -88.317 -6.385 1.00 76.19 1248 GLU B CA 1
ATOM 10202 C C . GLU B 1 272 ? 21.537 -89.296 -6.360 1.00 78.92 1248 GLU B C 1
ATOM 10203 O O . GLU B 1 272 ? 21.741 -90.509 -6.452 1.00 77.58 1248 GLU B O 1
ATOM 10215 N N . PHE B 1 273 ? 20.311 -88.793 -6.241 1.00 69.92 1249 PHE B N 1
ATOM 10216 C CA . PHE B 1 273 ? 19.170 -89.657 -5.959 1.00 67.87 1249 PHE B CA 1
ATOM 10217 C C . PHE B 1 273 ? 18.885 -90.602 -7.119 1.00 69.82 1249 PHE B C 1
ATOM 10218 O O . PHE B 1 273 ? 18.789 -90.177 -8.274 1.00 70.75 1249 PHE B O 1
ATOM 10235 N N . ASP B 1 274 ? 18.710 -91.883 -6.796 1.00 81.64 1250 ASP B N 1
ATOM 10236 C CA . ASP B 1 274 ? 18.438 -92.931 -7.780 1.00 85.84 1250 ASP B CA 1
ATOM 10237 C C . ASP B 1 274 ? 16.931 -93.166 -7.814 1.00 83.56 1250 ASP B C 1
ATOM 10238 O O . ASP B 1 274 ? 16.379 -93.863 -6.958 1.00 70.59 1250 ASP B O 1
ATOM 10247 N N . PHE B 1 275 ? 16.269 -92.595 -8.823 1.00 88.54 1251 PHE B N 1
ATOM 10248 C CA . PHE B 1 275 ? 14.811 -92.626 -8.877 1.00 80.49 1251 PHE B CA 1
ATOM 10249 C C . PHE B 1 275 ? 14.267 -94.032 -9.103 1.00 74.85 1251 PHE B C 1
ATOM 10250 O O . PHE B 1 275 ? 13.167 -94.346 -8.639 1.00 74.55 1251 PHE B O 1
ATOM 10267 N N . LYS B 1 276 ? 14.994 -94.882 -9.823 1.00 90.65 1252 LYS B N 1
ATOM 10268 C CA . LYS B 1 276 ? 14.492 -96.220 -10.100 1.00 88.94 1252 LYS B CA 1
ATOM 10269 C C . LYS B 1 276 ? 14.808 -97.210 -8.990 1.00 77.27 1252 LYS B C 1
ATOM 10270 O O . LYS B 1 276 ? 14.256 -98.315 -8.994 1.00 79.29 1252 LYS B O 1
ATOM 10289 N N . GLU B 1 277 ? 15.658 -96.834 -8.037 1.00 84.45 1253 GLU B N 1
ATOM 10290 C CA . GLU B 1 277 ? 16.018 -97.677 -6.902 1.00 77.47 1253 GLU B CA 1
ATOM 10291 C C . GLU B 1 277 ? 15.304 -97.283 -5.616 1.00 73.84 1253 GLU B C 1
ATOM 10292 O O . GLU B 1 277 ? 14.894 -98.159 -4.848 1.00 94.08 1253 GLU B O 1
ATOM 10304 N N . HIS B 1 278 ? 15.151 -95.989 -5.354 1.00 74.49 1254 HIS B N 1
ATOM 10305 C CA . HIS B 1 278 ? 14.685 -95.511 -4.063 1.00 67.00 1254 HIS B CA 1
ATOM 10306 C C . HIS B 1 278 ? 13.353 -94.788 -4.191 1.00 76.45 1254 HIS B C 1
ATOM 10307 O O . HIS B 1 278 ? 13.035 -94.206 -5.234 1.00 73.00 1254 HIS B O 1
ATOM 10321 N N . VAL B 1 279 ? 12.583 -94.828 -3.105 1.00 63.72 1255 VAL B N 1
ATOM 10322 C CA . VAL B 1 279 ? 11.301 -94.141 -3.003 1.00 58.28 1255 VAL B CA 1
ATOM 10323 C C . VAL B 1 279 ? 11.478 -92.918 -2.115 1.00 71.00 1255 VAL B C 1
ATOM 10324 O O . VAL B 1 279 ? 12.149 -92.980 -1.077 1.00 81.93 1255 VAL B O 1
ATOM 10337 N N . ILE B 1 280 ? 10.867 -91.811 -2.522 1.00 61.96 1256 ILE B N 1
ATOM 10338 C CA . ILE B 1 280 ? 10.869 -90.586 -1.732 1.00 72.21 1256 ILE B CA 1
ATOM 10339 C C . ILE B 1 280 ? 9.820 -90.768 -0.642 1.00 66.80 1256 ILE B C 1
ATOM 10340 O O . ILE B 1 280 ? 8.623 -90.803 -0.931 1.00 62.72 1256 ILE B O 1
ATOM 10356 N N . SER B 1 281 ? 10.273 -90.903 0.607 1.00 54.36 1257 SER B N 1
ATOM 10357 C CA . SER B 1 281 ? 9.418 -91.296 1.729 1.00 69.45 1257 SER B CA 1
ATOM 10358 C C . SER B 1 281 ? 9.855 -90.533 2.976 1.00 51.15 1257 SER B C 1
ATOM 10359 O O . SER B 1 281 ? 10.929 -90.808 3.525 1.00 49.63 1257 SER B O 1
ATOM 10367 N N . ILE B 1 282 ? 9.015 -89.596 3.437 1.00 49.70 1258 ILE B N 1
ATOM 10368 C CA . ILE B 1 282 ? 9.365 -88.742 4.572 1.00 45.38 1258 ILE B CA 1
ATOM 10369 C C . ILE B 1 282 ? 8.972 -89.345 5.913 1.00 48.88 1258 ILE B C 1
ATOM 10370 O O . ILE B 1 282 ? 9.274 -88.751 6.958 1.00 56.51 1258 ILE B O 1
ATOM 10386 N N . ARG B 1 283 ? 8.295 -90.494 5.918 1.00 45.52 1259 ARG B N 1
ATOM 10387 C CA . ARG B 1 283 ? 7.862 -91.131 7.155 1.00 57.36 1259 ARG B CA 1
ATOM 10388 C C . ARG B 1 283 ? 8.978 -91.889 7.854 1.00 50.37 1259 ARG B C 1
ATOM 10389 O O . ARG B 1 283 ? 8.810 -92.264 9.018 1.00 54.82 1259 ARG B O 1
ATOM 10410 N N . ARG B 1 284 ? 10.092 -92.146 7.176 1.00 46.52 1260 ARG B N 1
ATOM 10411 C CA . ARG B 1 284 ? 11.182 -92.911 7.763 1.00 60.60 1260 ARG B CA 1
ATOM 10412 C C . ARG B 1 284 ? 12.501 -92.373 7.234 1.00 82.83 1260 ARG B C 1
ATOM 10413 O O . ARG B 1 284 ? 12.605 -92.022 6.056 1.00 56.24 1260 ARG B O 1
ATOM 10434 N N . LYS B 1 285 ? 13.506 -92.307 8.113 1.00 79.18 1261 LYS B N 1
ATOM 10435 C CA . LYS B 1 285 ? 14.827 -91.869 7.680 1.00 70.23 1261 LYS B CA 1
ATOM 10436 C C . LYS B 1 285 ? 15.559 -92.969 6.935 1.00 57.67 1261 LYS B C 1
ATOM 10437 O O . LYS B 1 285 ? 16.421 -92.679 6.099 1.00 58.93 1261 LYS B O 1
ATOM 10456 N N . SER B 1 286 ? 15.226 -94.221 7.223 1.00 74.45 1262 SER B N 1
ATOM 10457 C CA . SER B 1 286 ? 15.850 -95.346 6.546 1.00 66.80 1262 SER B CA 1
ATOM 10458 C C . SER B 1 286 ? 15.418 -95.382 5.088 1.00 77.88 1262 SER B C 1
ATOM 10459 O O . SER B 1 286 ? 14.232 -95.232 4.777 1.00 60.31 1262 SER B O 1
ATOM 10467 N N . LEU B 1 287 ? 16.383 -95.586 4.197 1.00 84.35 1263 LEU B N 1
ATOM 10468 C CA . LEU B 1 287 ? 16.096 -95.629 2.771 1.00 65.32 1263 LEU B CA 1
ATOM 10469 C C . LEU B 1 287 ? 15.047 -96.690 2.461 1.00 66.09 1263 LEU B C 1
ATOM 10470 O O . LEU B 1 287 ? 15.048 -97.779 3.041 1.00 68.92 1263 LEU B O 1
ATOM 10486 N N . LEU B 1 288 ? 14.147 -96.360 1.539 1.00 63.99 1264 LEU B N 1
ATOM 10487 C CA . LEU B 1 288 ? 13.093 -97.259 1.088 1.00 64.87 1264 LEU B CA 1
ATOM 10488 C C . LEU B 1 288 ? 13.280 -97.533 -0.398 1.00 66.77 1264 LEU B C 1
ATOM 10489 O O . LEU B 1 288 ? 13.375 -96.594 -1.197 1.00 65.01 1264 LEU B O 1
ATOM 10505 N N . THR B 1 289 ? 13.332 -98.809 -0.770 1.00 70.70 1265 THR B N 1
ATOM 10506 C CA . THR B 1 289 ? 13.547 -99.177 -2.162 1.00 88.31 1265 THR B CA 1
ATOM 10507 C C . THR B 1 289 ? 12.223 -99.397 -2.881 1.00 94.67 1265 THR B C 1
ATOM 10508 O O . THR B 1 289 ? 11.239 -99.856 -2.294 1.00 72.26 1265 THR B O 1
ATOM 10519 N N . THR B 1 290 ? 12.215 -99.070 -4.177 1.00 83.19 1266 THR B N 1
ATOM 10520 C CA . THR B 1 290 ? 11.072 -99.400 -5.019 1.00 73.40 1266 THR B CA 1
ATOM 10521 C C . THR B 1 290 ? 10.814 -100.902 -5.039 1.00 93.49 1266 THR B C 1
ATOM 10522 O O . THR B 1 290 ? 9.683 -101.334 -5.286 1.00 92.81 1266 THR B O 1
ATOM 10533 N N . PHE B 1 291 ? 11.849 -101.710 -4.788 1.00 81.28 1267 PHE B N 1
ATOM 10534 C CA . PHE B 1 291 ? 11.690 -103.160 -4.824 1.00 86.87 1267 PHE B CA 1
ATOM 10535 C C . PHE B 1 291 ? 10.747 -103.637 -3.727 1.00 97.75 1267 PHE B C 1
ATOM 10536 O O . PHE B 1 291 ? 9.786 -104.369 -3.993 1.00 98.31 1267 PHE B O 1
ATOM 10553 N N . LYS B 1 292 ? 11.023 -103.257 -2.478 1.00 87.68 1268 LYS B N 1
ATOM 10554 C CA . LYS B 1 292 ? 10.150 -103.661 -1.382 1.00 94.54 1268 LYS B CA 1
ATOM 10555 C C . LYS B 1 292 ? 8.738 -103.141 -1.604 1.00 80.54 1268 LYS B C 1
ATOM 10556 O O . LYS B 1 292 ? 7.760 -103.891 -1.503 1.00 98.36 1268 LYS B O 1
ATOM 10575 N N . LYS B 1 293 ? 8.613 -101.850 -1.914 1.00 82.50 1269 LYS B N 1
ATOM 10576 C CA . LYS B 1 293 ? 7.303 -101.257 -2.137 1.00 75.23 1269 LYS B CA 1
ATOM 10577 C C . LYS B 1 293 ? 6.603 -101.842 -3.355 1.00 76.48 1269 LYS B C 1
ATOM 10578 O O . LYS B 1 293 ? 5.382 -101.697 -3.480 1.00 89.09 1269 LYS B O 1
ATOM 10597 N N . GLN B 1 294 ? 7.341 -102.504 -4.247 1.00 84.76 1270 GLN B N 1
ATOM 10598 C CA . GLN B 1 294 ? 6.783 -103.008 -5.501 1.00 91.76 1270 GLN B CA 1
ATOM 10599 C C . GLN B 1 294 ? 6.265 -101.859 -6.363 1.00 90.99 1270 GLN B C 1
ATOM 10600 O O . GLN B 1 294 ? 5.214 -101.959 -7.000 1.00 101.09 1270 GLN B O 1
ATOM 10614 N N . TRP B 1 295 ? 7.015 -100.754 -6.374 1.00 76.93 1271 TRP B N 1
ATOM 10615 C CA . TRP B 1 295 ? 6.716 -99.594 -7.206 1.00 92.99 1271 TRP B CA 1
ATOM 10616 C C . TRP B 1 295 ? 7.862 -99.328 -8.177 1.00 74.18 1271 TRP B C 1
ATOM 10617 O O . TRP B 1 295 ? 8.491 -98.267 -8.125 1.00 77.17 1271 TRP B O 1
ATOM 10638 N N . THR B 1 296 ? 8.148 -100.282 -9.062 1.00 88.33 1272 THR B N 1
ATOM 10639 C CA . THR B 1 296 ? 9.263 -100.161 -9.993 1.00 93.40 1272 THR B CA 1
ATOM 10640 C C . THR B 1 296 ? 8.834 -99.746 -11.394 1.00 105.99 1272 THR B C 1
ATOM 10641 O O . THR B 1 296 ? 9.698 -99.517 -12.247 1.00 110.79 1272 THR B O 1
ATOM 10652 N N . SER B 1 297 ? 7.530 -99.629 -11.653 1.00 113.60 1273 SER B N 1
ATOM 10653 C CA . SER B 1 297 ? 7.072 -99.336 -13.008 1.00 113.57 1273 SER B CA 1
ATOM 10654 C C . SER B 1 297 ? 7.344 -97.884 -13.386 1.00 104.97 1273 SER B C 1
ATOM 10655 O O . SER B 1 297 ? 7.731 -97.596 -14.525 1.00 127.64 1273 SER B O 1
ATOM 10663 N N . LYS B 1 298 ? 7.154 -96.959 -12.452 1.00 103.71 1274 LYS B N 1
ATOM 10664 C CA . LYS B 1 298 ? 7.327 -95.539 -12.717 1.00 108.74 1274 LYS B CA 1
ATOM 10665 C C . LYS B 1 298 ? 8.728 -95.090 -12.319 1.00 109.96 1274 LYS B C 1
ATOM 10666 O O . LYS B 1 298 ? 9.460 -95.787 -11.612 1.00 120.69 1274 LYS B O 1
ATOM 10685 N N . TYR B 1 299 ? 9.099 -93.900 -12.791 1.00 82.76 1275 TYR B N 1
ATOM 10686 C CA . TYR B 1 299 ? 10.424 -93.357 -12.515 1.00 86.85 1275 TYR B CA 1
ATOM 10687 C C . TYR B 1 299 ? 10.444 -92.526 -11.234 1.00 66.48 1275 TYR B C 1
ATOM 10688 O O . TYR B 1 299 ? 11.258 -92.782 -10.342 1.00 95.48 1275 TYR B O 1
ATOM 10706 N N . ILE B 1 300 ? 9.560 -91.541 -11.119 1.00 62.18 1276 ILE B N 1
ATOM 10707 C CA . ILE B 1 300 ? 9.494 -90.698 -9.926 1.00 56.80 1276 ILE B CA 1
ATOM 10708 C C . ILE B 1 300 ? 8.458 -91.306 -8.990 1.00 60.33 1276 ILE B C 1
ATOM 10709 O O . ILE B 1 300 ? 7.260 -91.304 -9.283 1.00 68.85 1276 ILE B O 1
ATOM 10725 N N . VAL B 1 301 ? 8.929 -91.829 -7.862 1.00 69.49 1277 VAL B N 1
ATOM 10726 C CA . VAL B 1 301 ? 8.099 -92.549 -6.902 1.00 52.28 1277 VAL B CA 1
ATOM 10727 C C . VAL B 1 301 ? 8.138 -91.791 -5.581 1.00 57.71 1277 VAL B C 1
ATOM 10728 O O . VAL B 1 301 ? 9.215 -91.600 -5.001 1.00 53.55 1277 VAL B O 1
ATOM 10741 N N . ILE B 1 302 ? 6.964 -91.369 -5.110 1.00 67.58 1278 ILE B N 1
ATOM 10742 C CA . ILE B 1 302 ? 6.817 -90.568 -3.895 1.00 54.23 1278 ILE B CA 1
ATOM 10743 C C . ILE B 1 302 ? 5.711 -91.188 -3.053 1.00 51.00 1278 ILE B C 1
ATOM 10744 O O . ILE B 1 302 ? 4.571 -91.316 -3.516 1.00 52.73 1278 ILE B O 1
ATOM 10760 N N . GLU B 1 303 ? 6.036 -91.544 -1.816 1.00 48.70 1279 GLU B N 1
ATOM 10761 C CA . GLU B 1 303 ? 5.116 -92.235 -0.922 1.00 44.71 1279 GLU B CA 1
ATOM 10762 C C . GLU B 1 303 ? 4.453 -91.235 0.018 1.00 53.70 1279 GLU B C 1
ATOM 10763 O O . GLU B 1 303 ? 5.140 -90.419 0.641 1.00 63.67 1279 GLU B O 1
ATOM 10775 N N . ASP B 1 304 ? 3.128 -91.305 0.122 1.00 43.84 1280 ASP B N 1
ATOM 10776 C CA . ASP B 1 304 ? 2.417 -90.434 1.048 1.00 46.71 1280 ASP B CA 1
ATOM 10777 C C . ASP B 1 304 ? 2.811 -90.783 2.483 1.00 34.15 1280 ASP B C 1
ATOM 10778 O O . ASP B 1 304 ? 2.949 -91.964 2.818 1.00 42.54 1280 ASP B O 1
ATOM 10787 N N . PRO B 1 305 ? 3.018 -89.789 3.350 1.00 37.15 1281 PRO B N 1
ATOM 10788 C CA . PRO B 1 305 ? 3.508 -90.106 4.700 1.00 39.23 1281 PRO B CA 1
ATOM 10789 C C . PRO B 1 305 ? 2.554 -90.967 5.504 1.00 50.19 1281 PRO B C 1
ATOM 10790 O O . PRO B 1 305 ? 3.006 -91.717 6.375 1.00 53.39 1281 PRO B O 1
ATOM 10801 N N . PHE B 1 306 ? 1.252 -90.908 5.231 1.00 37.89 1282 PHE B N 1
ATOM 10802 C CA . PHE B 1 306 ? 0.268 -91.670 5.991 1.00 47.47 1282 PHE B CA 1
ATOM 10803 C C . PHE B 1 306 ? -0.348 -92.813 5.200 1.00 48.41 1282 PHE B C 1
ATOM 10804 O O . PHE B 1 306 ? -0.361 -93.950 5.674 1.00 46.66 1282 PHE B O 1
ATOM 10821 N N . ASP B 1 307 ? -0.872 -92.542 4.009 1.00 41.04 1283 ASP B N 1
ATOM 10822 C CA . ASP B 1 307 ? -1.487 -93.575 3.177 1.00 52.31 1283 ASP B CA 1
ATOM 10823 C C . ASP B 1 307 ? -0.373 -94.229 2.371 1.00 56.27 1283 ASP B C 1
ATOM 10824 O O . ASP B 1 307 ? -0.027 -93.788 1.276 1.00 48.27 1283 ASP B O 1
ATOM 10833 N N . LEU B 1 308 ? 0.204 -95.296 2.926 1.00 45.30 1284 LEU B N 1
ATOM 10834 C CA . LEU B 1 308 ? 1.381 -95.903 2.320 1.00 53.74 1284 LEU B CA 1
ATOM 10835 C C . LEU B 1 308 ? 1.068 -96.596 1.004 1.00 52.81 1284 LEU B C 1
ATOM 10836 O O . LEU B 1 308 ? 2.000 -96.951 0.278 1.00 71.05 1284 LEU B O 1
ATOM 10852 N N . ASN B 1 309 ? -0.204 -96.785 0.671 1.00 67.96 1285 ASN B N 1
ATOM 10853 C CA . ASN B 1 309 ? -0.558 -97.342 -0.626 1.00 62.21 1285 ASN B CA 1
ATOM 10854 C C . ASN B 1 309 ? -0.619 -96.291 -1.728 1.00 58.55 1285 ASN B C 1
ATOM 10855 O O . ASN B 1 309 ? -0.897 -96.644 -2.878 1.00 57.01 1285 ASN B O 1
ATOM 10866 N N . HIS B 1 310 ? -0.353 -95.024 -1.425 1.00 52.72 1286 HIS B N 1
ATOM 10867 C CA . HIS B 1 310 ? -0.510 -93.944 -2.393 1.00 53.34 1286 HIS B CA 1
ATOM 10868 C C . HIS B 1 310 ? 0.863 -93.484 -2.872 1.00 53.30 1286 HIS B C 1
ATOM 10869 O O . HIS B 1 310 ? 1.637 -92.910 -2.098 1.00 46.82 1286 HIS B O 1
ATOM 10883 N N . ASN B 1 311 ? 1.152 -93.737 -4.152 1.00 59.46 1287 ASN B N 1
ATOM 10884 C CA . ASN B 1 311 ? 2.326 -93.195 -4.830 1.00 49.93 1287 ASN B CA 1
ATOM 10885 C C . ASN B 1 311 ? 1.913 -91.906 -5.534 1.00 50.12 1287 ASN B C 1
ATOM 10886 O O . ASN B 1 311 ? 1.114 -91.934 -6.474 1.00 52.51 1287 ASN B O 1
ATOM 10897 N N . LEU B 1 312 ? 2.448 -90.771 -5.078 1.00 49.62 1288 LEU B N 1
ATOM 10898 C CA . LEU B 1 312 ? 2.062 -89.481 -5.640 1.00 57.97 1288 LEU B CA 1
ATOM 10899 C C . LEU B 1 312 ? 2.502 -89.313 -7.091 1.00 64.79 1288 LEU B C 1
ATOM 10900 O O . LEU B 1 312 ? 2.032 -88.386 -7.759 1.00 48.31 1288 LEU B O 1
ATOM 10916 N N . GLY B 1 313 ? 3.388 -90.167 -7.591 1.00 48.83 1289 GLY B N 1
ATOM 10917 C CA . GLY B 1 313 ? 3.869 -90.036 -8.950 1.00 51.45 1289 GLY B CA 1
ATOM 10918 C C . GLY B 1 313 ? 3.270 -91.051 -9.897 1.00 52.75 1289 GLY B C 1
ATOM 10919 O O . GLY B 1 313 ? 3.788 -91.261 -10.996 1.00 73.95 1289 GLY B O 1
ATOM 10923 N N . ALA B 1 314 ? 2.157 -91.666 -9.495 1.00 53.48 1290 ALA B N 1
ATOM 10924 C CA . ALA B 1 314 ? 1.588 -92.755 -10.280 1.00 56.47 1290 ALA B CA 1
ATOM 10925 C C . ALA B 1 314 ? 1.040 -92.278 -11.621 1.00 57.50 1290 ALA B C 1
ATOM 10926 O O . ALA B 1 314 ? 0.973 -93.062 -12.572 1.00 77.31 1290 ALA B O 1
ATOM 10933 N N . GLY B 1 315 ? 0.642 -91.013 -11.717 1.00 73.89 1291 GLY B N 1
ATOM 10934 C CA . GLY B 1 315 ? 0.021 -90.485 -12.912 1.00 56.58 1291 GLY B CA 1
ATOM 10935 C C . GLY B 1 315 ? 0.967 -89.918 -13.942 1.00 64.61 1291 GLY B C 1
ATOM 10936 O O . GLY B 1 315 ? 0.511 -89.382 -14.961 1.00 59.52 1291 GLY B O 1
ATOM 10940 N N . LEU B 1 316 ? 2.273 -90.022 -13.719 1.00 65.57 1292 LEU B N 1
ATOM 10941 C CA . LEU B 1 316 ? 3.243 -89.442 -14.633 1.00 60.94 1292 LEU B CA 1
ATOM 10942 C C . LEU B 1 316 ? 3.460 -90.328 -15.854 1.00 78.81 1292 LEU B C 1
ATOM 10943 O O . LEU B 1 316 ? 3.592 -91.550 -15.744 1.00 90.98 1292 LEU B O 1
ATOM 10959 N N . SER B 1 317 ? 3.496 -89.698 -17.022 1.00 69.51 1293 SER B N 1
ATOM 10960 C CA . SER B 1 317 ? 3.921 -90.371 -18.233 1.00 77.48 1293 SER B CA 1
ATOM 10961 C C . SER B 1 317 ? 5.429 -90.216 -18.391 1.00 96.74 1293 SER B C 1
ATOM 10962 O O . SER B 1 317 ? 6.077 -89.426 -17.699 1.00 74.10 1293 SER B O 1
ATOM 10970 N N . ARG B 1 318 ? 5.992 -90.996 -19.313 1.00 69.31 1294 ARG B N 1
ATOM 10971 C CA . ARG B 1 318 ? 7.427 -90.921 -19.555 1.00 74.71 1294 ARG B CA 1
ATOM 10972 C C . ARG B 1 318 ? 7.810 -89.558 -20.116 1.00 74.53 1294 ARG B C 1
ATOM 10973 O O . ARG B 1 318 ? 8.870 -89.016 -19.783 1.00 86.33 1294 ARG B O 1
ATOM 10994 N N . LYS B 1 319 ? 6.953 -88.989 -20.965 1.00 69.95 1295 LYS B N 1
ATOM 10995 C CA . LYS B 1 319 ? 7.221 -87.667 -21.520 1.00 67.07 1295 LYS B CA 1
ATOM 10996 C C . LYS B 1 319 ? 7.235 -86.609 -20.426 1.00 74.72 1295 LYS B C 1
ATOM 10997 O O . LYS B 1 319 ? 8.125 -85.753 -20.387 1.00 66.60 1295 LYS B O 1
ATOM 11016 N N . MET B 1 320 ? 6.244 -86.648 -19.530 1.00 86.57 1296 MET B N 1
ATOM 11017 C CA . MET B 1 320 ? 6.189 -85.669 -18.449 1.00 57.29 1296 MET B CA 1
ATOM 11018 C C . MET B 1 320 ? 7.390 -85.814 -17.524 1.00 64.60 1296 MET B C 1
ATOM 11019 O O . MET B 1 320 ? 7.979 -84.813 -17.099 1.00 90.85 1296 MET B O 1
ATOM 11033 N N . THR B 1 321 ? 7.770 -87.053 -17.204 1.00 64.61 1297 THR B N 1
ATOM 11034 C CA . THR B 1 321 ? 8.958 -87.276 -16.387 1.00 60.59 1297 THR B CA 1
ATOM 11035 C C . THR B 1 321 ? 10.188 -86.657 -17.038 1.00 58.42 1297 THR B C 1
ATOM 11036 O O . THR B 1 321 ? 10.955 -85.938 -16.387 1.00 57.19 1297 THR B O 1
ATOM 11047 N N . ASN B 1 322 ? 10.394 -86.927 -18.330 1.00 60.97 1298 ASN B N 1
ATOM 11048 C CA . ASN B 1 322 ? 11.530 -86.339 -19.031 1.00 81.36 1298 ASN B CA 1
ATOM 11049 C C . ASN B 1 322 ? 11.483 -84.817 -18.963 1.00 76.99 1298 ASN B C 1
ATOM 11050 O O . ASN B 1 322 ? 12.511 -84.165 -18.748 1.00 75.64 1298 ASN B O 1
ATOM 11061 N N . PHE B 1 323 ? 10.295 -84.234 -19.125 1.00 80.26 1299 PHE B N 1
ATOM 11062 C CA . PHE B 1 323 ? 10.168 -82.783 -19.072 1.00 57.35 1299 PHE B CA 1
ATOM 11063 C C . PHE B 1 323 ? 10.493 -82.257 -17.677 1.00 67.77 1299 PHE B C 1
ATOM 11064 O O . PHE B 1 323 ? 11.142 -81.213 -17.532 1.00 54.14 1299 PHE B O 1
ATOM 11081 N N . ILE B 1 324 ? 10.075 -82.980 -16.639 1.00 68.28 1300 ILE B N 1
ATOM 11082 C CA . ILE B 1 324 ? 10.357 -82.554 -15.271 1.00 53.56 1300 ILE B CA 1
ATOM 11083 C C . ILE B 1 324 ? 11.854 -82.617 -14.992 1.00 62.68 1300 ILE B C 1
ATOM 11084 O O . ILE B 1 324 ? 12.435 -81.687 -14.422 1.00 74.63 1300 ILE B O 1
ATOM 11100 N N . MET B 1 325 ? 12.503 -83.717 -15.382 1.00 57.10 1301 MET B N 1
ATOM 11101 C CA . MET B 1 325 ? 13.934 -83.844 -15.129 1.00 70.85 1301 MET B CA 1
ATOM 11102 C C . MET B 1 325 ? 14.721 -82.797 -15.906 1.00 71.85 1301 MET B C 1
ATOM 11103 O O . MET B 1 325 ? 15.712 -82.254 -15.405 1.00 85.28 1301 MET B O 1
ATOM 11117 N N . LYS B 1 326 ? 14.295 -82.507 -17.136 1.00 77.36 1302 LYS B N 1
ATOM 11118 C CA . LYS B 1 326 ? 14.904 -81.436 -17.918 1.00 76.13 1302 LYS B CA 1
ATOM 11119 C C . LYS B 1 326 ? 14.888 -80.121 -17.148 1.00 68.27 1302 LYS B C 1
ATOM 11120 O O . LYS B 1 326 ? 15.898 -79.411 -17.076 1.00 56.98 1302 LYS B O 1
ATOM 11139 N N . ALA B 1 327 ? 13.734 -79.773 -16.580 1.00 53.68 1303 ALA B N 1
ATOM 11140 C CA . ALA B 1 327 ? 13.629 -78.522 -15.838 1.00 55.16 1303 ALA B CA 1
ATOM 11141 C C . ALA B 1 327 ? 14.629 -78.480 -14.690 1.00 56.12 1303 ALA B C 1
ATOM 11142 O O . ALA B 1 327 ? 15.307 -77.467 -14.483 1.00 50.74 1303 ALA B O 1
ATOM 11149 N N . PHE B 1 328 ? 14.756 -79.578 -13.946 1.00 50.66 1304 PHE B N 1
ATOM 11150 C CA . PHE B 1 328 ? 15.660 -79.583 -12.803 1.00 50.33 1304 PHE B CA 1
ATOM 11151 C C . PHE B 1 328 ? 17.114 -79.499 -13.246 1.00 52.58 1304 PHE B C 1
ATOM 11152 O O . PHE B 1 328 ? 17.917 -78.790 -12.629 1.00 60.67 1304 PHE B O 1
ATOM 11169 N N . ILE B 1 329 ? 17.472 -80.208 -14.316 1.00 74.79 1305 ILE B N 1
ATOM 11170 C CA . ILE B 1 329 ? 18.837 -80.131 -14.832 1.00 58.58 1305 ILE B CA 1
ATOM 11171 C C . ILE B 1 329 ? 19.170 -78.696 -15.220 1.00 62.26 1305 ILE B C 1
ATOM 11172 O O . ILE B 1 329 ? 20.221 -78.159 -14.851 1.00 79.38 1305 ILE B O 1
ATOM 11188 N N . ASN B 1 330 ? 18.273 -78.048 -15.967 1.00 69.57 1306 ASN B N 1
ATOM 11189 C CA . ASN B 1 330 ? 18.490 -76.651 -16.321 1.00 77.29 1306 ASN B CA 1
ATOM 11190 C C . ASN B 1 330 ? 18.486 -75.755 -15.090 1.00 55.00 1306 ASN B C 1
ATOM 11191 O O . ASN B 1 330 ? 19.226 -74.766 -15.039 1.00 55.78 1306 ASN B O 1
ATOM 11202 N N . GLY B 1 331 ? 17.666 -76.078 -14.087 1.00 52.22 1307 GLY B N 1
ATOM 11203 C CA . GLY B 1 331 ? 17.705 -75.311 -12.855 1.00 51.39 1307 GLY B CA 1
ATOM 11204 C C . GLY B 1 331 ? 19.043 -75.434 -12.156 1.00 66.38 1307 GLY B C 1
ATOM 11205 O O . GLY B 1 331 ? 19.574 -74.454 -11.628 1.00 61.09 1307 GLY B O 1
ATOM 11209 N N . ARG B 1 332 ? 19.615 -76.641 -12.161 1.00 52.61 1308 ARG B N 1
ATOM 11210 C CA . ARG B 1 332 ? 20.948 -76.846 -11.605 1.00 54.45 1308 ARG B CA 1
ATOM 11211 C C . ARG B 1 332 ? 21.963 -75.899 -12.233 1.00 73.04 1308 ARG B C 1
ATOM 11212 O O . ARG B 1 332 ? 22.801 -75.323 -11.529 1.00 63.55 1308 ARG B O 1
ATOM 11233 N N . ARG B 1 333 ? 21.908 -75.733 -13.559 1.00 58.40 1309 ARG B N 1
ATOM 11234 C CA . ARG B 1 333 ? 22.875 -74.880 -14.245 1.00 64.41 1309 ARG B CA 1
ATOM 11235 C C . ARG B 1 333 ? 22.661 -73.409 -13.911 1.00 59.44 1309 ARG B C 1
ATOM 11236 O O . ARG B 1 333 ? 23.625 -72.684 -13.645 1.00 60.75 1309 ARG B O 1
ATOM 11257 N N . VAL B 1 334 ? 21.409 -72.949 -13.924 1.00 56.94 1310 VAL B N 1
ATOM 11258 C CA . VAL B 1 334 ? 21.127 -71.532 -13.704 1.00 56.11 1310 VAL B CA 1
ATOM 11259 C C . VAL B 1 334 ? 21.513 -71.118 -12.292 1.00 57.11 1310 VAL B C 1
ATOM 11260 O O . VAL B 1 334 ? 22.087 -70.044 -12.079 1.00 77.21 1310 VAL B O 1
ATOM 11273 N N . PHE B 1 335 ? 21.193 -71.951 -11.308 1.00 52.24 1311 PHE B N 1
ATOM 11274 C CA . PHE B 1 335 ? 21.490 -71.655 -9.911 1.00 84.34 1311 PHE B CA 1
ATOM 11275 C C . PHE B 1 335 ? 22.901 -72.056 -9.501 1.00 55.73 1311 PHE B C 1
ATOM 11276 O O . PHE B 1 335 ? 23.360 -71.630 -8.437 1.00 61.77 1311 PHE B O 1
ATOM 11293 N N . GLY B 1 336 ? 23.603 -72.839 -10.316 1.00 55.24 1312 GLY B N 1
ATOM 11294 C CA . GLY B 1 336 ? 24.896 -73.370 -9.925 1.00 61.04 1312 GLY B CA 1
ATOM 11295 C C . GLY B 1 336 ? 26.108 -72.654 -10.495 1.00 63.83 1312 GLY B C 1
ATOM 11296 O O . GLY B 1 336 ? 27.216 -72.822 -9.975 1.00 70.26 1312 GLY B O 1
ATOM 11300 N N . ILE B 1 337 ? 25.931 -71.856 -11.546 1.00 71.03 1313 ILE B N 1
ATOM 11301 C CA . ILE B 1 337 ? 27.040 -71.201 -12.226 1.00 73.96 1313 ILE B CA 1
ATOM 11302 C C . ILE B 1 337 ? 27.027 -69.720 -11.841 1.00 71.92 1313 ILE B C 1
ATOM 11303 O O . ILE B 1 337 ? 26.126 -68.983 -12.268 1.00 70.21 1313 ILE B O 1
ATOM 11319 N N . PRO B 1 338 ? 28.003 -69.234 -11.070 1.00 74.22 1314 PRO B N 1
ATOM 11320 C CA . PRO B 1 338 ? 27.980 -67.824 -10.661 1.00 85.79 1314 PRO B CA 1
ATOM 11321 C C . PRO B 1 338 ? 28.037 -66.869 -11.843 1.00 91.38 1314 PRO B C 1
ATOM 11322 O O . PRO B 1 338 ? 28.572 -67.188 -12.907 1.00 112.98 1314 PRO B O 1
ATOM 11333 N N . VAL B 1 339 ? 27.476 -65.680 -11.637 1.00 86.08 1315 VAL B N 1
ATOM 11334 C CA . VAL B 1 339 ? 27.546 -64.600 -12.614 1.00 89.81 1315 VAL B CA 1
ATOM 11335 C C . VAL B 1 339 ? 27.923 -63.306 -11.897 1.00 85.09 1315 VAL B C 1
ATOM 11336 O O . VAL B 1 339 ? 28.503 -62.395 -12.492 1.00 99.92 1315 VAL B O 1
ATOM 11349 N N . SER B 1 348 ? 15.260 -57.024 -11.843 1.00 89.16 1324 SER B N 1
ATOM 11350 C CA . SER B 1 348 ? 14.692 -58.092 -11.028 1.00 93.24 1324 SER B CA 1
ATOM 11351 C C . SER B 1 348 ? 15.495 -59.390 -11.149 1.00 79.67 1324 SER B C 1
ATOM 11352 O O . SER B 1 348 ? 15.647 -59.948 -12.239 1.00 64.79 1324 SER B O 1
ATOM 11359 N N . LYS B 1 349 ? 16.009 -59.863 -10.011 1.00 64.13 1325 LYS B N 1
ATOM 11360 C CA . LYS B 1 349 ? 16.720 -61.136 -9.985 1.00 67.97 1325 LYS B CA 1
ATOM 11361 C C . LYS B 1 349 ? 15.785 -62.299 -10.282 1.00 62.64 1325 LYS B C 1
ATOM 11362 O O . LYS B 1 349 ? 16.223 -63.328 -10.808 1.00 75.31 1325 LYS B O 1
ATOM 11381 N N . MET B 1 350 ? 14.500 -62.150 -9.947 1.00 52.31 1326 MET B N 1
ATOM 11382 C CA . MET B 1 350 ? 13.541 -63.239 -10.106 1.00 50.71 1326 MET B CA 1
ATOM 11383 C C . MET B 1 350 ? 13.390 -63.647 -11.566 1.00 59.38 1326 MET B C 1
ATOM 11384 O O . MET B 1 350 ? 13.287 -64.840 -11.875 1.00 55.84 1326 MET B O 1
ATOM 11398 N N . GLU B 1 351 ? 13.358 -62.669 -12.476 1.00 51.75 1327 GLU B N 1
ATOM 11399 C CA . GLU B 1 351 ? 13.165 -62.969 -13.894 1.00 67.52 1327 GLU B CA 1
ATOM 11400 C C . GLU B 1 351 ? 14.349 -63.729 -14.481 1.00 54.84 1327 GLU B C 1
ATOM 11401 O O . GLU B 1 351 ? 14.172 -64.536 -15.400 1.00 60.56 1327 GLU B O 1
ATOM 11413 N N . TYR B 1 352 ? 15.556 -63.496 -13.965 1.00 53.20 1328 TYR B N 1
ATOM 11414 C CA . TYR B 1 352 ? 16.726 -64.214 -14.459 1.00 53.04 1328 TYR B CA 1
ATOM 11415 C C . TYR B 1 352 ? 16.707 -65.672 -14.019 1.00 56.91 1328 TYR B C 1
ATOM 11416 O O . TYR B 1 352 ? 16.881 -66.582 -14.836 1.00 61.86 1328 TYR B O 1
ATOM 11434 N N . PHE B 1 353 ? 16.498 -65.914 -12.727 1.00 55.07 1329 PHE B N 1
ATOM 11435 C CA . PHE B 1 353 ? 16.639 -67.268 -12.206 1.00 64.29 1329 PHE B CA 1
ATOM 11436 C C . PHE B 1 353 ? 15.445 -68.154 -12.540 1.00 60.45 1329 PHE B C 1
ATOM 11437 O O . PHE B 1 353 ? 15.597 -69.378 -12.612 1.00 60.45 1329 PHE B O 1
ATOM 11454 N N . PHE B 1 354 ? 14.263 -67.571 -12.740 1.00 51.36 1330 PHE B N 1
ATOM 11455 C CA . PHE B 1 354 ? 13.062 -68.358 -12.998 1.00 43.56 1330 PHE B CA 1
ATOM 11456 C C . PHE B 1 354 ? 12.502 -68.064 -14.387 1.00 50.18 1330 PHE B C 1
ATOM 11457 O O . PHE B 1 354 ? 11.308 -67.786 -14.539 1.00 55.86 1330 PHE B O 1
ATOM 11474 N N . ASP B 1 355 ? 13.363 -68.137 -15.406 1.00 67.62 1331 ASP B N 1
ATOM 11475 C CA . ASP B 1 355 ? 12.977 -67.839 -16.782 1.00 50.99 1331 ASP B CA 1
ATOM 11476 C C . ASP B 1 355 ? 12.494 -69.125 -17.440 1.00 52.07 1331 ASP B C 1
ATOM 11477 O O . ASP B 1 355 ? 13.304 -70.041 -17.650 1.00 58.71 1331 ASP B O 1
ATOM 11486 N N . PRO B 1 356 ? 11.209 -69.255 -17.775 1.00 63.46 1332 PRO B N 1
ATOM 11487 C CA . PRO B 1 356 ? 10.757 -70.513 -18.388 1.00 53.81 1332 PRO B CA 1
ATOM 11488 C C . PRO B 1 356 ? 11.421 -70.792 -19.722 1.00 57.77 1332 PRO B C 1
ATOM 11489 O O . PRO B 1 356 ? 11.638 -71.962 -20.061 1.00 64.00 1332 PRO B O 1
ATOM 11500 N N . ASP B 1 357 ? 11.765 -69.753 -20.488 1.00 59.52 1333 ASP B N 1
ATOM 11501 C CA . ASP B 1 357 ? 12.465 -69.970 -21.750 1.00 68.19 1333 ASP B CA 1
ATOM 11502 C C . ASP B 1 357 ? 13.780 -70.709 -21.542 1.00 68.22 1333 ASP B C 1
ATOM 11503 O O . ASP B 1 357 ? 14.193 -71.491 -22.402 1.00 90.55 1333 ASP B O 1
ATOM 11512 N N . VAL B 1 358 ? 14.456 -70.466 -20.425 1.00 56.84 1334 VAL B N 1
ATOM 11513 C CA . VAL B 1 358 ? 15.709 -71.152 -20.126 1.00 63.09 1334 VAL B CA 1
ATOM 11514 C C . VAL B 1 358 ? 15.455 -72.502 -19.471 1.00 62.52 1334 VAL B C 1
ATOM 11515 O O . VAL B 1 358 ? 16.020 -73.518 -19.884 1.00 67.41 1334 VAL B O 1
ATOM 11528 N N . LEU B 1 359 ? 14.592 -72.532 -18.450 1.00 69.65 1335 LEU B N 1
ATOM 11529 C CA . LEU B 1 359 ? 14.416 -73.746 -17.657 1.00 57.24 1335 LEU B CA 1
ATOM 11530 C C . LEU B 1 359 ? 13.753 -74.856 -18.460 1.00 52.58 1335 LEU B C 1
ATOM 11531 O O . LEU B 1 359 ? 14.115 -76.029 -18.316 1.00 66.08 1335 LEU B O 1
ATOM 11547 N N . THR B 1 360 ? 12.770 -74.517 -19.292 1.00 52.20 1336 THR B N 1
ATOM 11548 C CA . THR B 1 360 ? 12.108 -75.494 -20.144 1.00 54.77 1336 THR B CA 1
ATOM 11549 C C . THR B 1 360 ? 12.479 -75.334 -21.611 1.00 57.92 1336 THR B C 1
ATOM 11550 O O . THR B 1 360 ? 11.920 -76.040 -22.455 1.00 59.90 1336 THR B O 1
ATOM 11561 N N . GLU B 1 361 ? 13.398 -74.421 -21.935 1.00 64.63 1337 GLU B N 1
ATOM 11562 C CA . GLU B 1 361 ? 13.916 -74.261 -23.296 1.00 83.13 1337 GLU B CA 1
ATOM 11563 C C . GLU B 1 361 ? 12.794 -73.957 -24.291 1.00 88.13 1337 GLU B C 1
ATOM 11564 O O . GLU B 1 361 ? 12.673 -74.589 -25.342 1.00 80.49 1337 GLU B O 1
ATOM 11576 N N . GLY B 1 362 ? 11.960 -72.974 -23.945 1.00 86.80 1338 GLY B N 1
ATOM 11577 C CA . GLY B 1 362 ? 10.872 -72.539 -24.799 1.00 73.61 1338 GLY B CA 1
ATOM 11578 C C . GLY B 1 362 ? 9.762 -73.545 -25.008 1.00 79.70 1338 GLY B C 1
ATOM 11579 O O . GLY B 1 362 ? 8.710 -73.174 -25.544 1.00 91.27 1338 GLY B O 1
ATOM 11583 N N . GLU B 1 363 ? 9.951 -74.798 -24.606 1.00 80.45 1339 GLU B N 1
ATOM 11584 C CA . GLU B 1 363 ? 8.931 -75.822 -24.753 1.00 80.92 1339 GLU B CA 1
ATOM 11585 C C . GLU B 1 363 ? 7.846 -75.649 -23.694 1.00 86.91 1339 GLU B C 1
ATOM 11586 O O . GLU B 1 363 ? 8.084 -75.115 -22.605 1.00 69.07 1339 GLU B O 1
ATOM 11598 N N . LEU B 1 364 ? 6.642 -76.091 -24.033 1.00 82.92 1340 LEU B N 1
ATOM 11599 C CA . LEU B 1 364 ? 5.539 -76.154 -23.089 1.00 75.36 1340 LEU B CA 1
ATOM 11600 C C . LEU B 1 364 ? 5.379 -77.586 -22.602 1.00 75.50 1340 LEU B C 1
ATOM 11601 O O . LEU B 1 364 ? 5.717 -78.539 -23.307 1.00 73.48 1340 LEU B O 1
ATOM 11617 N N . ALA B 1 365 ? 4.868 -77.731 -21.387 1.00 65.53 1341 ALA B N 1
ATOM 11618 C CA . ALA B 1 365 ? 4.781 -79.049 -20.782 1.00 69.93 1341 ALA B CA 1
ATOM 11619 C C . ALA B 1 365 ? 3.914 -79.966 -21.642 1.00 67.30 1341 ALA B C 1
ATOM 11620 O O . ALA B 1 365 ? 2.910 -79.519 -22.208 1.00 68.77 1341 ALA B O 1
ATOM 11627 N N . PRO B 1 366 ? 4.258 -81.250 -21.755 1.00 67.90 1342 PRO B N 1
ATOM 11628 C CA . PRO B 1 366 ? 3.405 -82.171 -22.513 1.00 72.63 1342 PRO B CA 1
ATOM 11629 C C . PRO B 1 366 ? 2.003 -82.243 -21.926 1.00 81.96 1342 PRO B C 1
ATOM 11630 O O . PRO B 1 366 ? 1.769 -81.925 -20.758 1.00 89.74 1342 PRO B O 1
ATOM 11641 N N . ASN B 1 367 ? 1.056 -82.674 -22.762 1.00 91.52 1343 ASN B N 1
ATOM 11642 C CA . ASN B 1 367 ? -0.353 -82.670 -22.382 1.00 89.75 1343 ASN B CA 1
ATOM 11643 C C . ASN B 1 367 ? -1.097 -83.800 -23.086 1.00 84.49 1343 ASN B C 1
ATOM 11644 O O . ASN B 1 367 ? -2.272 -83.662 -23.442 1.00 80.21 1343 ASN B O 1
ATOM 11655 N N . ASP B 1 368 ? -0.425 -84.937 -23.278 1.00 97.08 1344 ASP B N 1
ATOM 11656 C CA . ASP B 1 368 ? -1.013 -86.021 -24.059 1.00 110.84 1344 ASP B CA 1
ATOM 11657 C C . ASP B 1 368 ? -2.217 -86.633 -23.352 1.00 105.32 1344 ASP B C 1
ATOM 11658 O O . ASP B 1 368 ? -3.215 -86.976 -23.998 1.00 116.68 1344 ASP B O 1
ATOM 11667 N N . ARG B 1 369 ? -2.145 -86.785 -22.033 1.00 87.50 1345 ARG B N 1
ATOM 11668 C CA . ARG B 1 369 ? -3.241 -87.373 -21.274 1.00 104.78 1345 ARG B CA 1
ATOM 11669 C C . ARG B 1 369 ? -4.386 -86.397 -21.028 1.00 87.53 1345 ARG B C 1
ATOM 11670 O O . ARG B 1 369 ? -5.380 -86.784 -20.405 1.00 82.17 1345 ARG B O 1
ATOM 11691 N N . CYS B 1 370 ? -4.286 -85.161 -21.510 1.00 97.19 1346 CYS B N 1
ATOM 11692 C CA . CYS B 1 370 ? -5.279 -84.134 -21.229 1.00 81.68 1346 CYS B CA 1
ATOM 11693 C C . CYS B 1 370 ? -6.395 -84.143 -22.272 1.00 89.14 1346 CYS B C 1
ATOM 11694 O O . CYS B 1 370 ? -6.218 -84.590 -23.408 1.00 103.88 1346 CYS B O 1
ATOM 11702 N N . CYS B 1 371 ? -7.558 -83.636 -21.866 1.00 106.90 1347 CYS B N 1
ATOM 11703 C CA . CYS B 1 371 ? -8.714 -83.514 -22.758 1.00 88.07 1347 CYS B CA 1
ATOM 11704 C C . CYS B 1 371 ? -8.487 -82.381 -23.747 1.00 89.32 1347 CYS B C 1
ATOM 11705 O O . CYS B 1 371 ? -7.929 -81.344 -23.391 1.00 88.11 1347 CYS B O 1
ATOM 11712 N N . GLU C 1 12 ? 8.925 -20.494 -12.927 1.00 77.33 988 GLU C N 1
ATOM 11713 C CA . GLU C 1 12 ? 9.410 -20.408 -11.555 1.00 94.71 988 GLU C CA 1
ATOM 11714 C C . GLU C 1 12 ? 10.766 -21.107 -11.412 1.00 86.55 988 GLU C C 1
ATOM 11715 O O . GLU C 1 12 ? 10.906 -22.269 -11.792 1.00 85.85 988 GLU C O 1
ATOM 11726 N N . PRO C 1 13 ? 11.753 -20.421 -10.838 1.00 73.18 989 PRO C N 1
ATOM 11727 C CA . PRO C 1 13 ? 13.074 -21.037 -10.676 1.00 78.96 989 PRO C CA 1
ATOM 11728 C C . PRO C 1 13 ? 13.069 -22.127 -9.616 1.00 83.43 989 PRO C C 1
ATOM 11729 O O . PRO C 1 13 ? 12.323 -22.074 -8.635 1.00 88.78 989 PRO C O 1
ATOM 11740 N N . LEU C 1 14 ? 13.900 -23.134 -9.838 1.00 84.27 990 LEU C N 1
ATOM 11741 C CA . LEU C 1 14 ? 14.015 -24.241 -8.901 1.00 77.16 990 LEU C CA 1
ATOM 11742 C C . LEU C 1 14 ? 15.239 -24.066 -8.010 1.00 62.49 990 LEU C C 1
ATOM 11743 O O . LEU C 1 14 ? 16.289 -23.617 -8.477 1.00 64.21 990 LEU C O 1
ATOM 11759 N N . PRO C 1 15 ? 15.150 -24.410 -6.732 1.00 55.89 991 PRO C N 1
ATOM 11760 C CA . PRO C 1 15 ? 16.316 -24.315 -5.865 1.00 64.58 991 PRO C CA 1
ATOM 11761 C C . PRO C 1 15 ? 17.276 -25.453 -6.154 1.00 54.54 991 PRO C C 1
ATOM 11762 O O . PRO C 1 15 ? 16.904 -26.436 -6.812 1.00 52.51 991 PRO C O 1
ATOM 11773 N N . PRO C 1 16 ? 18.524 -25.356 -5.704 1.00 73.35 992 PRO C N 1
ATOM 11774 C CA . PRO C 1 16 ? 19.452 -26.472 -5.902 1.00 62.96 992 PRO C CA 1
ATOM 11775 C C . PRO C 1 16 ? 18.991 -27.716 -5.158 1.00 78.96 992 PRO C C 1
ATOM 11776 O O . PRO C 1 16 ? 18.277 -27.643 -4.156 1.00 85.58 992 PRO C O 1
ATOM 11787 N N . LEU C 1 17 ? 19.400 -28.869 -5.677 1.00 99.83 993 LEU C N 1
ATOM 11788 C CA . LEU C 1 17 ? 18.980 -30.165 -5.161 1.00 79.73 993 LEU C CA 1
ATOM 11789 C C . LEU C 1 17 ? 19.948 -30.632 -4.077 1.00 72.70 993 LEU C C 1
ATOM 11790 O O . LEU C 1 17 ? 21.167 -30.542 -4.248 1.00 67.74 993 LEU C O 1
ATOM 11806 N N . THR C 1 18 ? 19.403 -31.140 -2.969 1.00 67.11 994 THR C N 1
ATOM 11807 C CA . THR C 1 18 ? 20.238 -31.651 -1.896 1.00 63.56 994 THR C CA 1
ATOM 11808 C C . THR C 1 18 ? 20.357 -33.166 -1.976 1.00 53.91 994 THR C C 1
ATOM 11809 O O . THR C 1 18 ? 19.481 -33.843 -2.521 1.00 55.70 994 THR C O 1
ATOM 11820 N N . PRO C 1 19 ? 21.426 -33.743 -1.415 1.00 56.94 995 PRO C N 1
ATOM 11821 C CA . PRO C 1 19 ? 21.529 -35.211 -1.416 1.00 57.48 995 PRO C CA 1
ATOM 11822 C C . PRO C 1 19 ? 20.347 -35.885 -0.743 1.00 71.78 995 PRO C C 1
ATOM 11823 O O . PRO C 1 19 ? 19.885 -36.936 -1.206 1.00 58.68 995 PRO C O 1
ATOM 11834 N N . LYS C 1 20 ? 19.838 -35.291 0.339 1.00 57.26 996 LYS C N 1
ATOM 11835 C CA . LYS C 1 20 ? 18.730 -35.891 1.073 1.00 57.15 996 LYS C CA 1
ATOM 11836 C C . LYS C 1 20 ? 17.444 -35.873 0.255 1.00 54.87 996 LYS C C 1
ATOM 11837 O O . LYS C 1 20 ? 16.720 -36.874 0.206 1.00 61.99 996 LYS C O 1
ATOM 11856 N N . PHE C 1 21 ? 17.151 -34.759 -0.417 1.00 52.02 997 PHE C N 1
ATOM 11857 C CA . PHE C 1 21 ? 15.936 -34.712 -1.222 1.00 49.91 997 PHE C CA 1
ATOM 11858 C C . PHE C 1 21 ? 16.064 -35.588 -2.461 1.00 54.13 997 PHE C C 1
ATOM 11859 O O . PHE C 1 21 ? 15.111 -36.281 -2.836 1.00 50.05 997 PHE C O 1
ATOM 11876 N N . LEU C 1 22 ? 17.234 -35.588 -3.104 1.00 50.80 998 LEU C N 1
ATOM 11877 C CA . LEU C 1 22 ? 17.426 -36.472 -4.248 1.00 59.82 998 LEU C CA 1
ATOM 11878 C C . LEU C 1 22 ? 17.192 -37.925 -3.856 1.00 45.40 998 LEU C C 1
ATOM 11879 O O . LEU C 1 22 ? 16.541 -38.676 -4.592 1.00 43.34 998 LEU C O 1
ATOM 11895 N N . ASN C 1 23 ? 17.728 -38.343 -2.705 1.00 50.19 999 ASN C N 1
ATOM 11896 C CA . ASN C 1 23 ? 17.526 -39.714 -2.248 1.00 55.95 999 ASN C CA 1
ATOM 11897 C C . ASN C 1 23 ? 16.044 -40.054 -2.176 1.00 53.85 999 ASN C C 1
ATOM 11898 O O . ASN C 1 23 ? 15.636 -41.175 -2.499 1.00 49.76 999 ASN C O 1
ATOM 11909 N N . ILE C 1 24 ? 15.225 -39.098 -1.740 1.00 49.97 1000 ILE C N 1
ATOM 11910 C CA . ILE C 1 24 ? 13.783 -39.310 -1.703 1.00 53.54 1000 ILE C CA 1
ATOM 11911 C C . ILE C 1 24 ? 13.234 -39.480 -3.118 1.00 41.45 1000 ILE C C 1
ATOM 11912 O O . ILE C 1 24 ? 12.398 -40.358 -3.376 1.00 43.68 1000 ILE C O 1
ATOM 11928 N N . LEU C 1 25 ? 13.699 -38.654 -4.062 1.00 44.09 1001 LEU C N 1
ATOM 11929 C CA . LEU C 1 25 ? 13.246 -38.797 -5.445 1.00 37.77 1001 LEU C CA 1
ATOM 11930 C C . LEU C 1 25 ? 13.625 -40.158 -6.015 1.00 37.28 1001 LEU C C 1
ATOM 11931 O O . LEU C 1 25 ? 12.817 -40.793 -6.709 1.00 36.50 1001 LEU C O 1
ATOM 11947 N N . ASP C 1 26 ? 14.858 -40.610 -5.764 1.00 39.33 1002 ASP C N 1
ATOM 11948 C CA . ASP C 1 26 ? 15.257 -41.945 -6.198 1.00 40.79 1002 ASP C CA 1
ATOM 11949 C C . ASP C 1 26 ? 14.293 -42.994 -5.655 1.00 45.17 1002 ASP C C 1
ATOM 11950 O O . ASP C 1 26 ? 13.852 -43.889 -6.383 1.00 37.98 1002 ASP C O 1
ATOM 11959 N N . GLN C 1 27 ? 13.946 -42.888 -4.368 1.00 41.47 1003 GLN C N 1
ATOM 11960 C CA . GLN C 1 27 ? 13.087 -43.889 -3.738 1.00 42.24 1003 GLN C CA 1
ATOM 11961 C C . GLN C 1 27 ? 11.694 -43.884 -4.351 1.00 40.14 1003 GLN C C 1
ATOM 11962 O O . GLN C 1 27 ? 11.099 -44.945 -4.567 1.00 50.01 1003 GLN C O 1
ATOM 11976 N N . VAL C 1 28 ? 11.153 -42.698 -4.625 1.00 42.98 1004 VAL C N 1
ATOM 11977 C CA . VAL C 1 28 ? 9.822 -42.607 -5.213 1.00 37.38 1004 VAL C CA 1
ATOM 11978 C C . VAL C 1 28 ? 9.803 -43.301 -6.568 1.00 34.50 1004 VAL C C 1
ATOM 11979 O O . VAL C 1 28 ? 8.928 -44.128 -6.852 1.00 38.95 1004 VAL C O 1
ATOM 11992 N N . CYS C 1 29 ? 10.789 -42.991 -7.414 1.00 38.47 1005 CYS C N 1
ATOM 11993 C CA . CYS C 1 29 ? 10.851 -43.600 -8.738 1.00 33.90 1005 CYS C CA 1
ATOM 11994 C C . CYS C 1 29 ? 10.950 -45.114 -8.638 1.00 41.93 1005 CYS C C 1
ATOM 11995 O O . CYS C 1 29 ? 10.256 -45.841 -9.361 1.00 44.07 1005 CYS C O 1
ATOM 12003 N N . ILE C 1 30 ? 11.794 -45.607 -7.734 1.00 46.23 1006 ILE C N 1
ATOM 12004 C CA . ILE C 1 30 ? 11.963 -47.046 -7.597 1.00 44.53 1006 ILE C CA 1
ATOM 12005 C C . ILE C 1 30 ? 10.688 -47.685 -7.058 1.00 42.40 1006 ILE C C 1
ATOM 12006 O O . ILE C 1 30 ? 10.321 -48.794 -7.463 1.00 41.40 1006 ILE C O 1
ATOM 12022 N N . GLN C 1 31 ? 9.969 -46.990 -6.173 1.00 37.98 1007 GLN C N 1
ATOM 12023 C CA . GLN C 1 31 ? 8.723 -47.541 -5.654 1.00 44.14 1007 GLN C CA 1
ATOM 12024 C C . GLN C 1 31 ? 7.652 -47.612 -6.734 1.00 47.87 1007 GLN C C 1
ATOM 12025 O O . GLN C 1 31 ? 6.806 -48.514 -6.710 1.00 36.97 1007 GLN C O 1
ATOM 12039 N N . CYS C 1 32 ? 7.668 -46.683 -7.690 1.00 34.22 1008 CYS C N 1
ATOM 12040 C CA . CYS C 1 32 ? 6.753 -46.803 -8.815 1.00 34.65 1008 CYS C CA 1
ATOM 12041 C C . CYS C 1 32 ? 6.921 -48.151 -9.501 1.00 33.50 1008 CYS C C 1
ATOM 12042 O O . CYS C 1 32 ? 5.943 -48.743 -9.966 1.00 61.99 1008 CYS C O 1
ATOM 12050 N N . TYR C 1 33 ? 8.155 -48.656 -9.576 1.00 52.44 1009 TYR C N 1
ATOM 12051 C CA . TYR C 1 33 ? 8.379 -49.969 -10.177 1.00 45.24 1009 TYR C CA 1
ATOM 12052 C C . TYR C 1 33 ? 7.969 -51.100 -9.228 1.00 59.50 1009 TYR C C 1
ATOM 12053 O O . TYR C 1 33 ? 7.248 -52.024 -9.622 1.00 45.88 1009 TYR C O 1
ATOM 12071 N N . LYS C 1 34 ? 8.401 -51.037 -7.967 1.00 32.83 1010 LYS C N 1
ATOM 12072 C CA . LYS C 1 34 ? 8.150 -52.148 -7.050 1.00 42.11 1010 LYS C CA 1
ATOM 12073 C C . LYS C 1 34 ? 6.665 -52.301 -6.727 1.00 43.37 1010 LYS C C 1
ATOM 12074 O O . LYS C 1 34 ? 6.170 -53.424 -6.589 1.00 47.54 1010 LYS C O 1
ATOM 12093 N N . ASP C 1 35 ? 5.932 -51.192 -6.621 1.00 40.68 1011 ASP C N 1
ATOM 12094 C CA . ASP C 1 35 ? 4.529 -51.274 -6.230 1.00 53.39 1011 ASP C CA 1
ATOM 12095 C C . ASP C 1 35 ? 3.630 -51.761 -7.367 1.00 43.31 1011 ASP C C 1
ATOM 12096 O O . ASP C 1 35 ? 2.585 -52.363 -7.099 1.00 60.60 1011 ASP C O 1
ATOM 12105 N N . PHE C 1 36 ? 3.991 -51.505 -8.626 1.00 35.74 1012 PHE C N 1
ATOM 12106 C CA . PHE C 1 36 ? 3.068 -51.719 -9.739 1.00 38.08 1012 PHE C CA 1
ATOM 12107 C C . PHE C 1 36 ? 3.560 -52.703 -10.795 1.00 36.98 1012 PHE C C 1
ATOM 12108 O O . PHE C 1 36 ? 2.785 -53.041 -11.694 1.00 37.29 1012 PHE C O 1
ATOM 12125 N N . SER C 1 37 ? 4.796 -53.199 -10.702 1.00 37.77 1013 SER C N 1
ATOM 12126 C CA . SER C 1 37 ? 5.232 -54.248 -11.615 1.00 34.51 1013 SER C CA 1
ATOM 12127 C C . SER C 1 37 ? 4.628 -55.597 -11.211 1.00 38.29 1013 SER C C 1
ATOM 12128 O O . SER C 1 37 ? 4.508 -55.888 -10.017 1.00 39.92 1013 SER C O 1
ATOM 12136 N N . PRO C 1 38 ? 4.232 -56.436 -12.168 1.00 40.02 1014 PRO C N 1
ATOM 12137 C CA . PRO C 1 38 ? 3.718 -57.762 -11.803 1.00 41.65 1014 PRO C CA 1
ATOM 12138 C C . PRO C 1 38 ? 4.828 -58.699 -11.349 1.00 31.92 1014 PRO C C 1
ATOM 12139 O O . PRO C 1 38 ? 5.996 -58.540 -11.713 1.00 40.83 1014 PRO C O 1
ATOM 12150 N N . THR C 1 39 ? 4.455 -59.672 -10.525 1.00 46.93 1015 THR C N 1
ATOM 12151 C CA . THR C 1 39 ? 5.365 -60.763 -10.224 1.00 38.06 1015 THR C CA 1
ATOM 12152 C C . THR C 1 39 ? 5.484 -61.683 -11.436 1.00 46.36 1015 THR C C 1
ATOM 12153 O O . THR C 1 39 ? 4.668 -61.651 -12.358 1.00 34.63 1015 THR C O 1
ATOM 12164 N N . ILE C 1 40 ? 6.521 -62.522 -11.417 1.00 29.45 1016 ILE C N 1
ATOM 12165 C CA . ILE C 1 40 ? 6.689 -63.532 -12.462 1.00 53.09 1016 ILE C CA 1
ATOM 12166 C C . ILE C 1 40 ? 5.539 -64.528 -12.430 1.00 47.91 1016 ILE C C 1
ATOM 12167 O O . ILE C 1 40 ? 5.158 -65.081 -13.469 1.00 43.00 1016 ILE C O 1
ATOM 12183 N N . ILE C 1 41 ? 4.969 -64.780 -11.249 1.00 48.01 1017 ILE C N 1
ATOM 12184 C CA . ILE C 1 41 ? 3.799 -65.649 -11.166 1.00 36.93 1017 ILE C CA 1
ATOM 12185 C C . ILE C 1 41 ? 2.612 -65.002 -11.864 1.00 40.02 1017 ILE C C 1
ATOM 12186 O O . ILE C 1 41 ? 1.834 -65.675 -12.549 1.00 36.66 1017 ILE C O 1
ATOM 12202 N N . GLU C 1 42 ? 2.444 -63.693 -11.685 1.00 34.40 1018 GLU C N 1
ATOM 12203 C CA . GLU C 1 42 ? 1.374 -62.981 -12.373 1.00 49.32 1018 GLU C CA 1
ATOM 12204 C C . GLU C 1 42 ? 1.607 -62.960 -13.883 1.00 59.49 1018 GLU C C 1
ATOM 12205 O O . GLU C 1 42 ? 0.659 -63.099 -14.665 1.00 44.90 1018 GLU C O 1
ATOM 12217 N N . ASP C 1 43 ? 2.865 -62.824 -14.312 1.00 42.71 1019 ASP C N 1
ATOM 12218 C CA . ASP C 1 43 ? 3.167 -62.895 -15.738 1.00 39.93 1019 ASP C CA 1
ATOM 12219 C C . ASP C 1 43 ? 2.815 -64.267 -16.295 1.00 46.93 1019 ASP C C 1
ATOM 12220 O O . ASP C 1 43 ? 2.195 -64.375 -17.355 1.00 55.83 1019 ASP C O 1
ATOM 12229 N N . GLN C 1 44 ? 3.165 -65.327 -15.565 1.00 38.62 1020 GLN C N 1
ATOM 12230 C CA . GLN C 1 44 ? 2.838 -66.685 -15.985 1.00 38.14 1020 GLN C CA 1
ATOM 12231 C C . GLN C 1 44 ? 1.336 -66.879 -16.134 1.00 41.15 1020 GLN C C 1
ATOM 12232 O O . GLN C 1 44 ? 0.890 -67.633 -17.005 1.00 45.71 1020 GLN C O 1
ATOM 12246 N N . ALA C 1 45 ? 0.542 -66.224 -15.288 1.00 35.82 1021 ALA C N 1
ATOM 12247 C CA . ALA C 1 45 ? -0.906 -66.332 -15.411 1.00 45.58 1021 ALA C CA 1
ATOM 12248 C C . ALA C 1 45 ? -1.409 -65.728 -16.718 1.00 44.23 1021 ALA C C 1
ATOM 12249 O O . ALA C 1 45 ? -2.381 -66.227 -17.295 1.00 44.21 1021 ALA C O 1
ATOM 12256 N N . ARG C 1 46 ? -0.780 -64.653 -17.195 1.00 46.59 1022 ARG C N 1
ATOM 12257 C CA . ARG C 1 46 ? -1.185 -64.082 -18.475 1.00 38.31 1022 ARG C CA 1
ATOM 12258 C C . ARG C 1 46 ? -0.888 -65.044 -19.615 1.00 55.52 1022 ARG C C 1
ATOM 12259 O O . ARG C 1 46 ? -1.688 -65.178 -20.548 1.00 39.02 1022 ARG C O 1
ATOM 12280 N N . GLU C 1 47 ? 0.251 -65.734 -19.544 1.00 39.38 1023 GLU C N 1
ATOM 12281 C CA . GLU C 1 47 ? 0.588 -66.737 -20.549 1.00 47.83 1023 GLU C CA 1
ATOM 12282 C C . GLU C 1 47 ? -0.395 -67.898 -20.510 1.00 61.54 1023 GLU C C 1
ATOM 12283 O O . GLU C 1 47 ? -0.749 -68.459 -21.555 1.00 44.34 1023 GLU C O 1
ATOM 12295 N N . HIS C 1 48 ? -0.854 -68.271 -19.316 1.00 47.22 1024 HIS C N 1
ATOM 12296 C CA . HIS C 1 48 ? -1.844 -69.335 -19.216 1.00 47.75 1024 HIS C CA 1
ATOM 12297 C C . HIS C 1 48 ? -3.153 -68.904 -19.863 1.00 54.30 1024 HIS C C 1
ATOM 12298 O O . HIS C 1 48 ? -3.803 -69.691 -20.561 1.00 48.35 1024 HIS C O 1
ATOM 12312 N N . ILE C 1 49 ? -3.543 -67.647 -19.667 1.00 49.40 1025 ILE C N 1
ATOM 12313 C CA . ILE C 1 49 ? -4.750 -67.143 -20.310 1.00 43.60 1025 ILE C CA 1
ATOM 12314 C C . ILE C 1 49 ? -4.595 -67.189 -21.824 1.00 43.29 1025 ILE C C 1
ATOM 12315 O O . ILE C 1 49 ? -5.518 -67.582 -22.548 1.00 47.56 1025 ILE C O 1
ATOM 12331 N N . ARG C 1 50 ? -3.428 -66.785 -22.326 1.00 45.17 1026 ARG C N 1
ATOM 12332 C CA . ARG C 1 50 ? -3.175 -66.834 -23.759 1.00 50.10 1026 ARG C CA 1
ATOM 12333 C C . ARG C 1 50 ? -3.381 -68.243 -24.300 1.00 38.75 1026 ARG C C 1
ATOM 12334 O O . ARG C 1 50 ? -4.014 -68.426 -25.344 1.00 41.51 1026 ARG C O 1
ATOM 12355 N N . GLN C 1 51 ? -2.852 -69.252 -23.597 1.00 40.51 1027 GLN C N 1
ATOM 12356 C CA . GLN C 1 51 ? -3.007 -70.642 -24.029 1.00 41.02 1027 GLN C CA 1
ATOM 12357 C C . GLN C 1 51 ? -4.475 -71.050 -24.055 1.00 46.54 1027 GLN C C 1
ATOM 12358 O O . GLN C 1 51 ? -4.948 -71.660 -25.022 1.00 51.39 1027 GLN C O 1
ATOM 12372 N N . ASN C 1 52 ? -5.213 -70.725 -22.989 1.00 45.09 1028 ASN C N 1
ATOM 12373 C CA . ASN C 1 52 ? -6.630 -71.066 -22.929 1.00 42.36 1028 ASN C CA 1
ATOM 12374 C C . ASN C 1 52 ? -7.396 -70.414 -24.073 1.00 38.01 1028 ASN C C 1
ATOM 12375 O O . ASN C 1 52 ? -8.186 -71.072 -24.761 1.00 44.39 1028 ASN C O 1
ATOM 12386 N N . LEU C 1 53 ? -7.182 -69.111 -24.284 1.00 36.13 1029 LEU C N 1
ATOM 12387 C CA . LEU C 1 53 ? -7.893 -68.417 -25.355 1.00 58.71 1029 LEU C CA 1
ATOM 12388 C C . LEU C 1 53 ? -7.542 -69.009 -26.709 1.00 47.26 1029 LEU C C 1
ATOM 12389 O O . LEU C 1 53 ? -8.414 -69.174 -27.568 1.00 41.41 1029 LEU C O 1
ATOM 12405 N N . GLU C 1 54 ? -6.276 -69.363 -26.906 1.00 45.89 1030 GLU C N 1
ATOM 12406 C CA . GLU C 1 54 ? -5.856 -69.895 -28.194 1.00 37.96 1030 GLU C CA 1
ATOM 12407 C C . GLU C 1 54 ? -6.522 -71.237 -28.473 1.00 40.13 1030 GLU C C 1
ATOM 12408 O O . GLU C 1 54 ? -7.000 -71.477 -29.588 1.00 46.37 1030 GLU C O 1
ATOM 12420 N N . SER C 1 55 ? -6.580 -72.116 -27.467 1.00 50.96 1031 SER C N 1
ATOM 12421 C CA . SER C 1 55 ? -7.244 -73.403 -27.645 1.00 47.28 1031 SER C CA 1
ATOM 12422 C C . SER C 1 55 ? -8.726 -73.222 -27.934 1.00 53.12 1031 SER C C 1
ATOM 12423 O O . SER C 1 55 ? -9.295 -73.937 -28.764 1.00 45.33 1031 SER C O 1
ATOM 12431 N N . PHE C 1 56 ? -9.379 -72.286 -27.243 1.00 49.52 1032 PHE C N 1
ATOM 12432 C CA . PHE C 1 56 ? -10.802 -72.073 -27.476 1.00 47.52 1032 PHE C CA 1
ATOM 12433 C C . PHE C 1 56 ? -11.062 -71.571 -28.892 1.00 39.27 1032 PHE C C 1
ATOM 12434 O O . PHE C 1 56 ? -11.917 -72.103 -29.609 1.00 42.06 1032 PHE C O 1
ATOM 12451 N N . ILE C 1 57 ? -10.334 -70.537 -29.312 1.00 41.74 1033 ILE C N 1
ATOM 12452 C CA . ILE C 1 57 ? -10.556 -69.959 -30.633 1.00 36.22 1033 ILE C CA 1
ATOM 12453 C C . ILE C 1 57 ? -10.232 -70.958 -31.741 1.00 46.77 1033 ILE C C 1
ATOM 12454 O O . ILE C 1 57 ? -10.802 -70.885 -32.838 1.00 55.91 1033 ILE C O 1
ATOM 12470 N N . ARG C 1 58 ? -9.318 -71.899 -31.486 1.00 43.47 1034 ARG C N 1
ATOM 12471 C CA . ARG C 1 58 ? -8.950 -72.869 -32.511 1.00 57.53 1034 ARG C CA 1
ATOM 12472 C C . ARG C 1 58 ? -10.103 -73.787 -32.889 1.00 60.57 1034 ARG C C 1
ATOM 12473 O O . ARG C 1 58 ? -10.076 -74.377 -33.973 1.00 48.51 1034 ARG C O 1
ATOM 12494 N N . GLN C 1 59 ? -11.112 -73.919 -32.027 1.00 63.52 1035 GLN C N 1
ATOM 12495 C CA . GLN C 1 59 ? -12.280 -74.727 -32.362 1.00 63.72 1035 GLN C CA 1
ATOM 12496 C C . GLN C 1 59 ? -13.026 -74.158 -33.564 1.00 55.52 1035 GLN C C 1
ATOM 12497 O O . GLN C 1 59 ? -13.562 -74.911 -34.382 1.00 60.86 1035 GLN C O 1
ATOM 12511 N N . ASP C 1 60 ? -13.095 -72.833 -33.676 1.00 57.01 1036 ASP C N 1
ATOM 12512 C CA . ASP C 1 60 ? -13.781 -72.173 -34.783 1.00 48.45 1036 ASP C CA 1
ATOM 12513 C C . ASP C 1 60 ? -12.838 -71.637 -35.855 1.00 55.75 1036 ASP C C 1
ATOM 12514 O O . ASP C 1 60 ? -13.255 -71.487 -37.008 1.00 46.56 1036 ASP C O 1
ATOM 12523 N N . PHE C 1 61 ? -11.606 -71.274 -35.486 1.00 46.38 1037 PHE C N 1
ATOM 12524 C CA . PHE C 1 61 ? -10.580 -70.799 -36.413 1.00 45.59 1037 PHE C CA 1
ATOM 12525 C C . PHE C 1 61 ? -9.377 -71.719 -36.238 1.00 47.14 1037 PHE C C 1
ATOM 12526 O O . PHE C 1 61 ? -8.401 -71.354 -35.563 1.00 49.93 1037 PHE C O 1
ATOM 12543 N N . PRO C 1 62 ? -9.421 -72.929 -36.796 1.00 48.14 1038 PRO C N 1
ATOM 12544 C CA . PRO C 1 62 ? -8.265 -73.820 -36.677 1.00 59.73 1038 PRO C CA 1
ATOM 12545 C C . PRO C 1 62 ? -7.016 -73.166 -37.248 1.00 47.81 1038 PRO C C 1
ATOM 12546 O O . PRO C 1 62 ? -7.073 -72.398 -38.210 1.00 50.98 1038 PRO C O 1
ATOM 12557 N N . GLY C 1 63 ? -5.876 -73.478 -36.640 1.00 57.09 1039 GLY C N 1
ATOM 12558 C CA . GLY C 1 63 ? -4.640 -72.824 -37.000 1.00 57.15 1039 GLY C CA 1
ATOM 12559 C C . GLY C 1 63 ? -4.397 -71.491 -36.326 1.00 57.41 1039 GLY C C 1
ATOM 12560 O O . GLY C 1 63 ? -3.343 -70.889 -36.559 1.00 48.38 1039 GLY C O 1
ATOM 12564 N N . THR C 1 64 ? -5.319 -71.013 -35.490 1.00 47.18 1040 THR C N 1
ATOM 12565 C CA . THR C 1 64 ? -5.124 -69.728 -34.824 1.00 44.75 1040 THR C CA 1
ATOM 12566 C C . THR C 1 64 ? -3.864 -69.745 -33.971 1.00 44.83 1040 THR C C 1
ATOM 12567 O O . THR C 1 64 ? -3.552 -70.735 -33.303 1.00 45.87 1040 THR C O 1
ATOM 12578 N N . LYS C 1 65 ? -3.136 -68.632 -34.003 1.00 43.06 1041 LYS C N 1
ATOM 12579 C CA . LYS C 1 65 ? -2.003 -68.398 -33.120 1.00 43.71 1041 LYS C CA 1
ATOM 12580 C C . LYS C 1 65 ? -2.230 -67.072 -32.412 1.00 41.86 1041 LYS C C 1
ATOM 12581 O O . LYS C 1 65 ? -2.546 -66.068 -33.060 1.00 38.05 1041 LYS C O 1
ATOM 12600 N N . LEU C 1 66 ? -2.089 -67.072 -31.087 1.00 43.20 1042 LEU C N 1
ATOM 12601 C CA . LEU C 1 66 ? -2.208 -65.862 -30.288 1.00 41.89 1042 LEU C CA 1
ATOM 12602 C C . LEU C 1 66 ? -0.840 -65.501 -29.730 1.00 41.00 1042 LEU C C 1
ATOM 12603 O O . LEU C 1 66 ? -0.134 -66.363 -29.194 1.00 41.61 1042 LEU C O 1
ATOM 12619 N N . SER C 1 67 ? -0.466 -64.233 -29.871 1.00 41.65 1043 SER C N 1
ATOM 12620 C CA . SER C 1 67 ? 0.805 -63.729 -29.368 1.00 39.47 1043 SER C CA 1
ATOM 12621 C C . SER C 1 67 ? 0.534 -62.524 -28.479 1.00 35.77 1043 SER C C 1
ATOM 12622 O O . SER C 1 67 ? -0.206 -61.618 -28.875 1.00 39.42 1043 SER C O 1
ATOM 12630 N N . LEU C 1 68 ? 1.114 -62.526 -27.276 1.00 39.55 1044 LEU C N 1
ATOM 12631 C CA . LEU C 1 68 ? 1.018 -61.380 -26.381 1.00 35.36 1044 LEU C CA 1
ATOM 12632 C C . LEU C 1 68 ? 1.983 -60.286 -26.810 1.00 38.97 1044 LEU C C 1
ATOM 12633 O O . LEU C 1 68 ? 3.118 -60.559 -27.210 1.00 36.05 1044 LEU C O 1
ATOM 12649 N N . PHE C 1 69 ? 1.535 -59.040 -26.699 1.00 28.80 1045 PHE C N 1
ATOM 12650 C CA . PHE C 1 69 ? 2.403 -57.899 -26.967 1.00 31.95 1045 PHE C CA 1
ATOM 12651 C C . PHE C 1 69 ? 2.027 -56.762 -26.023 1.00 27.47 1045 PHE C C 1
ATOM 12652 O O . PHE C 1 69 ? 1.237 -56.934 -25.089 1.00 38.98 1045 PHE C O 1
ATOM 12669 N N . GLY C 1 70 ? 2.574 -55.582 -26.299 1.00 37.83 1046 GLY C N 1
ATOM 12670 C CA . GLY C 1 70 ? 2.272 -54.423 -25.501 1.00 43.42 1046 GLY C CA 1
ATOM 12671 C C . GLY C 1 70 ? 2.942 -54.502 -24.144 1.00 37.81 1046 GLY C C 1
ATOM 12672 O O . GLY C 1 70 ? 3.982 -55.141 -23.962 1.00 35.44 1046 GLY C O 1
ATOM 12676 N N . SER C 1 71 ? 2.294 -53.881 -23.161 1.00 30.72 1047 SER C N 1
ATOM 12677 C CA . SER C 1 71 ? 2.911 -53.718 -21.852 1.00 58.21 1047 SER C CA 1
ATOM 12678 C C . SER C 1 71 ? 3.072 -55.046 -21.120 1.00 45.16 1047 SER C C 1
ATOM 12679 O O . SER C 1 71 ? 3.913 -55.148 -20.229 1.00 35.07 1047 SER C O 1
ATOM 12687 N N . SER C 1 72 ? 2.324 -56.080 -21.500 1.00 51.96 1048 SER C N 1
ATOM 12688 C CA . SER C 1 72 ? 2.539 -57.407 -20.924 1.00 32.75 1048 SER C CA 1
ATOM 12689 C C . SER C 1 72 ? 3.896 -57.997 -21.295 1.00 46.41 1048 SER C C 1
ATOM 12690 O O . SER C 1 72 ? 4.334 -58.955 -20.650 1.00 47.26 1048 SER C O 1
ATOM 12698 N N . LYS C 1 73 ? 4.558 -57.475 -22.333 1.00 33.05 1049 LYS C N 1
ATOM 12699 C CA . LYS C 1 73 ? 5.782 -58.080 -22.842 1.00 32.85 1049 LYS C CA 1
ATOM 12700 C C . LYS C 1 73 ? 6.919 -57.106 -23.097 1.00 32.11 1049 LYS C C 1
ATOM 12701 O O . LYS C 1 73 ? 8.025 -57.562 -23.408 1.00 38.52 1049 LYS C O 1
ATOM 12720 N N . ASN C 1 74 ? 6.694 -55.800 -23.019 1.00 36.23 1050 ASN C N 1
ATOM 12721 C CA . ASN C 1 74 ? 7.737 -54.852 -23.382 1.00 41.78 1050 ASN C CA 1
ATOM 12722 C C . ASN C 1 74 ? 8.558 -54.392 -22.190 1.00 42.62 1050 ASN C C 1
ATOM 12723 O O . ASN C 1 74 ? 9.415 -53.517 -22.353 1.00 42.14 1050 ASN C O 1
ATOM 12734 N N . GLY C 1 75 ? 8.311 -54.952 -21.007 1.00 39.40 1051 GLY C N 1
ATOM 12735 C CA . GLY C 1 75 ? 9.067 -54.637 -19.813 1.00 37.76 1051 GLY C CA 1
ATOM 12736 C C . GLY C 1 75 ? 8.466 -53.565 -18.928 1.00 72.51 1051 GLY C C 1
ATOM 12737 O O . GLY C 1 75 ? 9.039 -53.260 -17.871 1.00 48.39 1051 GLY C O 1
ATOM 12741 N N . PHE C 1 76 ? 7.315 -53.009 -19.299 1.00 35.07 1052 PHE C N 1
ATOM 12742 C CA . PHE C 1 76 ? 6.757 -51.869 -18.585 1.00 31.69 1052 PHE C CA 1
ATOM 12743 C C . PHE C 1 76 ? 5.323 -52.113 -18.126 1.00 28.53 1052 PHE C C 1
ATOM 12744 O O . PHE C 1 76 ? 4.586 -51.151 -17.895 1.00 32.46 1052 PHE C O 1
ATOM 12761 N N . GLY C 1 77 ? 4.913 -53.370 -17.989 1.00 37.36 1053 GLY C N 1
ATOM 12762 C CA . GLY C 1 77 ? 3.533 -53.662 -17.642 1.00 45.26 1053 GLY C CA 1
ATOM 12763 C C . GLY C 1 77 ? 3.204 -53.362 -16.189 1.00 45.24 1053 GLY C C 1
ATOM 12764 O O . GLY C 1 77 ? 4.052 -53.435 -15.301 1.00 33.61 1053 GLY C O 1
ATOM 12768 N N . PHE C 1 78 ? 1.938 -53.020 -15.956 1.00 37.63 1054 PHE C N 1
ATOM 12769 C CA . PHE C 1 78 ? 1.341 -52.874 -14.633 1.00 35.44 1054 PHE C CA 1
ATOM 12770 C C . PHE C 1 78 ? 0.561 -54.143 -14.300 1.00 39.74 1054 PHE C C 1
ATOM 12771 O O . PHE C 1 78 ? 0.162 -54.905 -15.184 1.00 38.90 1054 PHE C O 1
ATOM 12788 N N . LYS C 1 79 ? 0.309 -54.349 -13.008 1.00 42.26 1055 LYS C N 1
ATOM 12789 C CA . LYS C 1 79 ? -0.470 -55.510 -12.583 1.00 42.71 1055 LYS C CA 1
ATOM 12790 C C . LYS C 1 79 ? -1.828 -55.604 -13.281 1.00 63.39 1055 LYS C C 1
ATOM 12791 O O . LYS C 1 79 ? -2.264 -56.702 -13.656 1.00 38.45 1055 LYS C O 1
ATOM 12810 N N . GLN C 1 80 ? -2.515 -54.474 -13.467 1.00 46.56 1056 GLN C N 1
ATOM 12811 C CA . GLN C 1 80 ? -3.856 -54.461 -14.050 1.00 38.56 1056 GLN C CA 1
ATOM 12812 C C . GLN C 1 80 ? -3.881 -54.039 -15.516 1.00 40.10 1056 GLN C C 1
ATOM 12813 O O . GLN C 1 80 ? -4.955 -53.731 -16.043 1.00 58.62 1056 GLN C O 1
ATOM 12827 N N . SER C 1 81 ? -2.735 -54.034 -16.187 1.00 41.42 1057 SER C N 1
ATOM 12828 C CA . SER C 1 81 ? -2.709 -53.686 -17.603 1.00 32.94 1057 SER C CA 1
ATOM 12829 C C . SER C 1 81 ? -3.561 -54.653 -18.415 1.00 39.28 1057 SER C C 1
ATOM 12830 O O . SER C 1 81 ? -3.658 -55.841 -18.109 1.00 36.21 1057 SER C O 1
ATOM 12838 N N . ASP C 1 82 ? -4.185 -54.127 -19.463 1.00 40.35 1058 ASP C N 1
ATOM 12839 C CA . ASP C 1 82 ? -4.893 -54.975 -20.413 1.00 34.27 1058 ASP C CA 1
ATOM 12840 C C . ASP C 1 82 ? -3.962 -56.036 -20.995 1.00 28.97 1058 ASP C C 1
ATOM 12841 O O . ASP C 1 82 ? -2.745 -55.847 -21.096 1.00 37.63 1058 ASP C O 1
ATOM 12850 N N . LEU C 1 83 ? -4.554 -57.160 -21.386 1.00 35.75 1059 LEU C N 1
ATOM 12851 C CA . LEU C 1 83 ? -3.833 -58.225 -22.070 1.00 38.32 1059 LEU C CA 1
ATOM 12852 C C . LEU C 1 83 ? -4.014 -57.991 -23.567 1.00 36.55 1059 LEU C C 1
ATOM 12853 O O . LEU C 1 83 ? -5.091 -58.235 -24.121 1.00 32.92 1059 LEU C O 1
ATOM 12869 N N . ALA C 1 84 ? -2.965 -57.506 -24.218 1.00 32.07 1060 ALA C N 1
ATOM 12870 C CA . ALA C 1 84 ? -2.996 -57.236 -25.650 1.00 35.80 1060 ALA C CA 1
ATOM 12871 C C . ALA C 1 84 ? -2.578 -58.494 -26.397 1.00 31.81 1060 ALA C C 1
ATOM 12872 O O . ALA C 1 84 ? -1.458 -58.983 -26.218 1.00 38.32 1060 ALA C O 1
ATOM 12879 N N . VAL C 1 85 ? -3.470 -59.002 -27.244 1.00 42.33 1061 VAL C N 1
ATOM 12880 C CA . VAL C 1 85 ? -3.263 -60.257 -27.954 1.00 40.61 1061 VAL C CA 1
ATOM 12881 C C . VAL C 1 85 ? -3.319 -59.990 -29.457 1.00 36.09 1061 VAL C C 1
ATOM 12882 O O . VAL C 1 85 ? -4.236 -59.318 -29.948 1.00 33.24 1061 VAL C O 1
ATOM 12895 N N . CYS C 1 86 ? -2.332 -60.507 -30.178 1.00 43.88 1062 CYS C N 1
ATOM 12896 C CA . CYS C 1 86 ? -2.312 -60.473 -31.635 1.00 70.65 1062 CYS C CA 1
ATOM 12897 C C . CYS C 1 86 ? -2.696 -61.856 -32.150 1.00 60.32 1062 CYS C C 1
ATOM 12898 O O . CYS C 1 86 ? -2.072 -62.859 -31.777 1.00 34.96 1062 CYS C O 1
ATOM 12906 N N . MET C 1 87 ? -3.732 -61.911 -32.979 1.00 36.36 1063 MET C N 1
ATOM 12907 C CA . MET C 1 87 ? -4.195 -63.159 -33.563 1.00 40.10 1063 MET C CA 1
ATOM 12908 C C . MET C 1 87 ? -3.740 -63.261 -35.014 1.00 45.20 1063 MET C C 1
ATOM 12909 O O . MET C 1 87 ? -3.928 -62.327 -35.802 1.00 43.86 1063 MET C O 1
ATOM 12923 N N . THR C 1 88 ? -3.143 -64.397 -35.355 1.00 37.86 1064 THR C N 1
ATOM 12924 C CA . THR C 1 88 ? -2.846 -64.752 -36.730 1.00 40.39 1064 THR C CA 1
ATOM 12925 C C . THR C 1 88 ? -3.356 -66.167 -36.958 1.00 48.31 1064 THR C C 1
ATOM 12926 O O . THR C 1 88 ? -3.752 -66.861 -36.016 1.00 40.81 1064 THR C O 1
ATOM 12937 N N . ILE C 1 89 ? -3.340 -66.594 -38.222 1.00 45.69 1065 ILE C N 1
ATOM 12938 C CA . ILE C 1 89 ? -3.840 -67.905 -38.626 1.00 41.51 1065 ILE C CA 1
ATOM 12939 C C . ILE C 1 89 ? -2.776 -68.592 -39.475 1.00 56.67 1065 ILE C C 1
ATOM 12940 O O . ILE C 1 89 ? -2.341 -68.044 -40.495 1.00 60.67 1065 ILE C O 1
ATOM 12956 N N . ASN C 1 90 ? -2.374 -69.793 -39.065 1.00 44.81 1066 ASN C N 1
ATOM 12957 C CA . ASN C 1 90 ? -1.337 -70.525 -39.779 1.00 54.22 1066 ASN C CA 1
ATOM 12958 C C . ASN C 1 90 ? -1.778 -70.785 -41.217 1.00 44.88 1066 ASN C C 1
ATOM 12959 O O . ASN C 1 90 ? -2.928 -71.146 -41.479 1.00 52.38 1066 ASN C O 1
ATOM 12970 N N . GLY C 1 91 ? -0.857 -70.585 -42.151 1.00 51.85 1067 GLY C N 1
ATOM 12971 C CA . GLY C 1 91 ? -1.156 -70.661 -43.561 1.00 70.61 1067 GLY C CA 1
ATOM 12972 C C . GLY C 1 91 ? -1.424 -69.319 -44.211 1.00 64.90 1067 GLY C C 1
ATOM 12973 O O . GLY C 1 91 ? -1.371 -69.221 -45.443 1.00 57.68 1067 GLY C O 1
ATOM 12977 N N . LEU C 1 92 ? -1.778 -68.304 -43.422 1.00 49.97 1068 LEU C N 1
ATOM 12978 C CA . LEU C 1 92 ? -1.938 -66.930 -43.892 1.00 79.20 1068 LEU C CA 1
ATOM 12979 C C . LEU C 1 92 ? -0.767 -66.118 -43.342 1.00 65.39 1068 LEU C C 1
ATOM 12980 O O . LEU C 1 92 ? -0.781 -65.707 -42.178 1.00 77.58 1068 LEU C O 1
ATOM 12996 N N . GLU C 1 93 ? 0.241 -65.873 -44.175 1.00 71.40 1069 GLU C N 1
ATOM 12997 C CA . GLU C 1 93 ? 1.420 -65.153 -43.699 1.00 72.82 1069 GLU C CA 1
ATOM 12998 C C . GLU C 1 93 ? 1.091 -63.702 -43.372 1.00 46.65 1069 GLU C C 1
ATOM 12999 O O . GLU C 1 93 ? 1.667 -63.127 -42.442 1.00 78.73 1069 GLU C O 1
ATOM 13011 N N . THR C 1 94 ? 0.184 -63.090 -44.129 1.00 66.15 1070 THR C N 1
ATOM 13012 C CA . THR C 1 94 ? -0.243 -61.715 -43.905 1.00 48.93 1070 THR C CA 1
ATOM 13013 C C . THR C 1 94 ? -1.759 -61.637 -44.004 1.00 70.11 1070 THR C C 1
ATOM 13014 O O . THR C 1 94 ? -2.435 -62.604 -44.363 1.00 78.32 1070 THR C O 1
ATOM 13025 N N . ALA C 1 95 ? -2.294 -60.464 -43.680 1.00 62.69 1071 ALA C N 1
ATOM 13026 C CA . ALA C 1 95 ? -3.723 -60.222 -43.800 1.00 47.79 1071 ALA C CA 1
ATOM 13027 C C . ALA C 1 95 ? -4.142 -59.835 -45.208 1.00 43.05 1071 ALA C C 1
ATOM 13028 O O . ALA C 1 95 ? -5.301 -59.452 -45.412 1.00 58.85 1071 ALA C O 1
ATOM 13035 N N . GLU C 1 96 ? -3.237 -59.933 -46.180 1.00 52.29 1072 GLU C N 1
ATOM 13036 C CA . GLU C 1 96 ? -3.569 -59.579 -47.549 1.00 50.00 1072 GLU C CA 1
ATOM 13037 C C . GLU C 1 96 ? -4.795 -60.352 -48.006 1.00 60.35 1072 GLU C C 1
ATOM 13038 O O . GLU C 1 96 ? -4.847 -61.580 -47.905 1.00 57.72 1072 GLU C O 1
ATOM 13050 N N . GLY C 1 97 ? -5.786 -59.620 -48.502 1.00 70.47 1073 GLY C N 1
ATOM 13051 C CA . GLY C 1 97 ? -6.997 -60.228 -48.994 1.00 56.36 1073 GLY C CA 1
ATOM 13052 C C . GLY C 1 97 ? -7.933 -60.747 -47.928 1.00 46.18 1073 GLY C C 1
ATOM 13053 O O . GLY C 1 97 ? -9.012 -61.244 -48.264 1.00 53.49 1073 GLY C O 1
ATOM 13057 N N . LEU C 1 98 ? -7.587 -60.612 -46.656 1.00 45.02 1074 LEU C N 1
ATOM 13058 C CA . LEU C 1 98 ? -8.414 -61.137 -45.589 1.00 46.01 1074 LEU C CA 1
ATOM 13059 C C . LEU C 1 98 ? -9.460 -60.100 -45.212 1.00 56.41 1074 LEU C C 1
ATOM 13060 O O . LEU C 1 98 ? -9.134 -58.929 -44.991 1.00 55.27 1074 LEU C O 1
ATOM 13076 N N . ASP C 1 99 ? -10.714 -60.534 -45.142 1.00 55.31 1075 ASP C N 1
ATOM 13077 C CA . ASP C 1 99 ? -11.803 -59.658 -44.721 1.00 47.70 1075 ASP C CA 1
ATOM 13078 C C . ASP C 1 99 ? -11.697 -59.517 -43.212 1.00 46.12 1075 ASP C C 1
ATOM 13079 O O . ASP C 1 99 ? -12.234 -60.317 -42.447 1.00 68.29 1075 ASP C O 1
ATOM 13088 N N . CYS C 1 100 ? -10.979 -58.481 -42.780 1.00 45.21 1076 CYS C N 1
ATOM 13089 C CA . CYS C 1 100 ? -10.643 -58.360 -41.368 1.00 42.84 1076 CYS C CA 1
ATOM 13090 C C . CYS C 1 100 ? -11.864 -58.008 -40.530 1.00 56.42 1076 CYS C C 1
ATOM 13091 O O . CYS C 1 100 ? -12.043 -58.549 -39.435 1.00 71.73 1076 CYS C O 1
ATOM 13099 N N . VAL C 1 101 ? -12.709 -57.099 -41.012 1.00 59.86 1077 VAL C N 1
ATOM 13100 C CA . VAL C 1 101 ? -13.886 -56.716 -40.239 1.00 80.11 1077 VAL C CA 1
ATOM 13101 C C . VAL C 1 101 ? -14.799 -57.918 -40.042 1.00 69.53 1077 VAL C C 1
ATOM 13102 O O . VAL C 1 101 ? -15.321 -58.144 -38.946 1.00 59.52 1077 VAL C O 1
ATOM 13115 N N . ARG C 1 102 ? -14.994 -58.718 -41.091 1.00 62.08 1078 ARG C N 1
ATOM 13116 C CA . ARG C 1 102 ? -15.828 -59.909 -40.964 1.00 47.41 1078 ARG C CA 1
ATOM 13117 C C . ARG C 1 102 ? -15.207 -60.926 -40.014 1.00 70.39 1078 ARG C C 1
ATOM 13118 O O . ARG C 1 102 ? -15.919 -61.594 -39.256 1.00 66.18 1078 ARG C O 1
ATOM 13139 N N . THR C 1 103 ? -13.879 -61.050 -40.034 1.00 55.36 1079 THR C N 1
ATOM 13140 C CA . THR C 1 103 ? -13.206 -61.965 -39.119 1.00 59.73 1079 THR C CA 1
ATOM 13141 C C . THR C 1 103 ? -13.340 -61.490 -37.675 1.00 43.77 1079 THR C C 1
ATOM 13142 O O . THR C 1 103 ? -13.570 -62.299 -36.772 1.00 38.99 1079 THR C O 1
ATOM 13153 N N . ILE C 1 104 ? -13.193 -60.182 -37.443 1.00 49.89 1080 ILE C N 1
ATOM 13154 C CA . ILE C 1 104 ? -13.390 -59.620 -36.106 1.00 55.17 1080 ILE C CA 1
ATOM 13155 C C . ILE C 1 104 ? -14.796 -59.934 -35.601 1.00 39.98 1080 ILE C C 1
ATOM 13156 O O . ILE C 1 104 ? -14.986 -60.352 -34.451 1.00 49.80 1080 ILE C O 1
ATOM 13172 N N . GLU C 1 105 ? -15.802 -59.726 -36.454 1.00 42.36 1081 GLU C N 1
ATOM 13173 C CA . GLU C 1 105 ? -17.187 -59.957 -36.056 1.00 41.83 1081 GLU C CA 1
ATOM 13174 C C . GLU C 1 105 ? -17.436 -61.423 -35.729 1.00 59.53 1081 GLU C C 1
ATOM 13175 O O . GLU C 1 105 ? -18.165 -61.742 -34.783 1.00 59.62 1081 GLU C O 1
ATOM 13187 N N . GLU C 1 106 ? -16.857 -62.332 -36.514 1.00 53.16 1082 GLU C N 1
ATOM 13188 C CA . GLU C 1 106 ? -17.028 -63.754 -36.236 1.00 50.01 1082 GLU C CA 1
ATOM 13189 C C . GLU C 1 106 ? -16.316 -64.145 -34.948 1.00 51.35 1082 GLU C C 1
ATOM 13190 O O . GLU C 1 106 ? -16.826 -64.959 -34.170 1.00 50.16 1082 GLU C O 1
ATOM 13202 N N . LEU C 1 107 ? -15.130 -63.582 -34.712 1.00 39.93 1083 LEU C N 1
ATOM 13203 C CA . LEU C 1 107 ? -14.408 -63.856 -33.476 1.00 44.58 1083 LEU C CA 1
ATOM 13204 C C . LEU C 1 107 ? -15.225 -63.422 -32.266 1.00 53.76 1083 LEU C C 1
ATOM 13205 O O . LEU C 1 107 ? -15.257 -64.118 -31.244 1.00 43.75 1083 LEU C O 1
ATOM 13221 N N . ALA C 1 108 ? -15.891 -62.272 -32.359 1.00 47.65 1084 ALA C N 1
ATOM 13222 C CA . ALA C 1 108 ? -16.723 -61.816 -31.251 1.00 60.56 1084 ALA C CA 1
ATOM 13223 C C . ALA C 1 108 ? -17.840 -62.810 -30.960 1.00 47.61 1084 ALA C C 1
ATOM 13224 O O . ALA C 1 108 ? -18.152 -63.081 -29.796 1.00 64.31 1084 ALA C O 1
ATOM 13231 N N . ARG C 1 109 ? -18.455 -63.366 -32.007 1.00 54.62 1085 ARG C N 1
ATOM 13232 C CA . ARG C 1 109 ? -19.524 -64.343 -31.815 1.00 62.34 1085 ARG C CA 1
ATOM 13233 C C . ARG C 1 109 ? -19.004 -65.598 -31.126 1.00 48.13 1085 ARG C C 1
ATOM 13234 O O . ARG C 1 109 ? -19.610 -66.092 -30.170 1.00 57.44 1085 ARG C O 1
ATOM 13255 N N . VAL C 1 110 ? -17.873 -66.123 -31.601 1.00 49.13 1086 VAL C N 1
ATOM 13256 C CA . VAL C 1 110 ? -17.277 -67.312 -30.998 1.00 55.88 1086 VAL C CA 1
ATOM 13257 C C . VAL C 1 110 ? -17.000 -67.083 -29.515 1.00 57.20 1086 VAL C C 1
ATOM 13258 O O . VAL C 1 110 ? -17.269 -67.952 -28.676 1.00 56.23 1086 VAL C O 1
ATOM 13271 N N . LEU C 1 111 ? -16.449 -65.918 -29.168 1.00 45.38 1087 LEU C N 1
ATOM 13272 C CA . LEU C 1 111 ? -16.045 -65.672 -27.789 1.00 43.20 1087 LEU C CA 1
ATOM 13273 C C . LEU C 1 111 ? -17.236 -65.581 -26.841 1.00 44.93 1087 LEU C C 1
ATOM 13274 O O . LEU C 1 111 ? -17.076 -65.829 -25.642 1.00 51.10 1087 LEU C O 1
ATOM 13290 N N . ARG C 1 112 ? -18.426 -65.254 -27.349 1.00 44.58 1088 ARG C N 1
ATOM 13291 C CA . ARG C 1 112 ? -19.615 -65.215 -26.510 1.00 54.55 1088 ARG C CA 1
ATOM 13292 C C . ARG C 1 112 ? -20.037 -66.597 -26.036 1.00 53.80 1088 ARG C C 1
ATOM 13293 O O . ARG C 1 112 ? -20.886 -66.693 -25.146 1.00 61.27 1088 ARG C O 1
ATOM 13314 N N . LYS C 1 113 ? -19.480 -67.659 -26.605 1.00 58.46 1089 LYS C N 1
ATOM 13315 C CA . LYS C 1 113 ? -19.740 -69.011 -26.136 1.00 69.86 1089 LYS C CA 1
ATOM 13316 C C . LYS C 1 113 ? -18.758 -69.447 -25.059 1.00 67.09 1089 LYS C C 1
ATOM 13317 O O . LYS C 1 113 ? -18.839 -70.586 -24.590 1.00 70.20 1089 LYS C O 1
ATOM 13336 N N . HIS C 1 114 ? -17.824 -68.581 -24.676 1.00 58.14 1090 HIS C N 1
ATOM 13337 C CA . HIS C 1 114 ? -16.839 -68.887 -23.647 1.00 52.33 1090 HIS C CA 1
ATOM 13338 C C . HIS C 1 114 ? -17.406 -68.490 -22.284 1.00 61.49 1090 HIS C C 1
ATOM 13339 O O . HIS C 1 114 ? -17.699 -67.312 -22.051 1.00 48.00 1090 HIS C O 1
ATOM 13353 N N . SER C 1 115 ? -17.547 -69.468 -21.382 1.00 53.90 1091 SER C N 1
ATOM 13354 C CA . SER C 1 115 ? -18.236 -69.249 -20.110 1.00 70.00 1091 SER C CA 1
ATOM 13355 C C . SER C 1 115 ? -17.439 -68.389 -19.137 1.00 66.89 1091 SER C C 1
ATOM 13356 O O . SER C 1 115 ? -18.010 -67.909 -18.151 1.00 58.88 1091 SER C O 1
ATOM 13364 N N . GLY C 1 116 ? -16.147 -68.191 -19.380 1.00 45.79 1092 GLY C N 1
ATOM 13365 C CA . GLY C 1 116 ? -15.299 -67.389 -18.526 1.00 44.07 1092 GLY C CA 1
ATOM 13366 C C . GLY C 1 116 ? -15.122 -65.950 -18.959 1.00 43.27 1092 GLY C C 1
ATOM 13367 O O . GLY C 1 116 ? -14.288 -65.248 -18.376 1.00 43.95 1092 GLY C O 1
ATOM 13371 N N . LEU C 1 117 ? -15.862 -65.487 -19.967 1.00 46.06 1093 LEU C N 1
ATOM 13372 C CA . LEU C 1 117 ? -15.730 -64.130 -20.465 1.00 35.35 1093 LEU C CA 1
ATOM 13373 C C . LEU C 1 117 ? -17.051 -63.386 -20.323 1.00 41.88 1093 LEU C C 1
ATOM 13374 O O . LEU C 1 117 ? -18.125 -63.987 -20.248 1.00 43.56 1093 LEU C O 1
ATOM 13390 N N . ARG C 1 118 ? -16.948 -62.060 -20.276 1.00 37.15 1094 ARG C N 1
ATOM 13391 C CA . ARG C 1 118 ? -18.098 -61.174 -20.164 1.00 46.51 1094 ARG C CA 1
ATOM 13392 C C . ARG C 1 118 ? -17.866 -59.948 -21.035 1.00 35.07 1094 ARG C C 1
ATOM 13393 O O . ARG C 1 118 ? -16.727 -59.577 -21.323 1.00 33.83 1094 ARG C O 1
ATOM 13414 N N . ASN C 1 119 ? -18.964 -59.324 -21.449 1.00 45.16 1095 ASN C N 1
ATOM 13415 C CA . ASN C 1 119 ? -18.925 -58.018 -22.099 1.00 54.76 1095 ASN C CA 1
ATOM 13416 C C . ASN C 1 119 ? -18.062 -58.033 -23.359 1.00 42.43 1095 ASN C C 1
ATOM 13417 O O . ASN C 1 119 ? -17.197 -57.179 -23.546 1.00 41.64 1095 ASN C O 1
ATOM 13428 N N . ILE C 1 120 ? -18.312 -59.008 -24.237 1.00 44.78 1096 ILE C N 1
ATOM 13429 C CA . ILE C 1 120 ? -17.641 -59.019 -25.533 1.00 41.61 1096 ILE C CA 1
ATOM 13430 C C . ILE C 1 120 ? -18.011 -57.750 -26.279 1.00 40.17 1096 ILE C C 1
ATOM 13431 O O . ILE C 1 120 ? -19.189 -57.382 -26.362 1.00 46.79 1096 ILE C O 1
ATOM 13447 N N . LEU C 1 121 ? -17.009 -57.070 -26.816 1.00 45.79 1097 LEU C N 1
ATOM 13448 C CA . LEU C 1 121 ? -17.268 -55.813 -27.503 1.00 48.03 1097 LEU C CA 1
ATOM 13449 C C . LEU C 1 121 ? -16.336 -55.636 -28.699 1.00 47.53 1097 LEU C C 1
ATOM 13450 O O . LEU C 1 121 ? -15.146 -55.348 -28.518 1.00 41.26 1097 LEU C O 1
ATOM 13466 N N . PRO C 1 122 ? -16.824 -55.795 -29.932 1.00 40.57 1098 PRO C N 1
ATOM 13467 C CA . PRO C 1 122 ? -15.978 -55.500 -31.094 1.00 58.57 1098 PRO C CA 1
ATOM 13468 C C . PRO C 1 122 ? -15.952 -54.002 -31.367 1.00 49.27 1098 PRO C C 1
ATOM 13469 O O . PRO C 1 122 ? -16.995 -53.346 -31.413 1.00 59.79 1098 PRO C O 1
ATOM 13480 N N . ILE C 1 123 ? -14.746 -53.463 -31.518 1.00 48.55 1099 ILE C N 1
ATOM 13481 C CA . ILE C 1 123 ? -14.537 -52.055 -31.828 1.00 51.23 1099 ILE C CA 1
ATOM 13482 C C . ILE C 1 123 ? -13.946 -51.991 -33.233 1.00 57.01 1099 ILE C C 1
ATOM 13483 O O . ILE C 1 123 ? -12.734 -52.145 -33.426 1.00 54.81 1099 ILE C O 1
ATOM 13499 N N . THR C 1 124 ? -14.813 -51.789 -34.224 1.00 64.79 1100 THR C N 1
ATOM 13500 C CA . THR C 1 124 ? -14.427 -51.802 -35.629 1.00 57.41 1100 THR C CA 1
ATOM 13501 C C . THR C 1 124 ? -14.151 -50.413 -36.191 1.00 56.30 1100 THR C C 1
ATOM 13502 O O . THR C 1 124 ? -13.705 -50.305 -37.338 1.00 74.01 1100 THR C O 1
ATOM 13513 N N . THR C 1 125 ? -14.409 -49.355 -35.425 1.00 65.26 1101 THR C N 1
ATOM 13514 C CA . THR C 1 125 ? -14.191 -47.989 -35.882 1.00 84.94 1101 THR C CA 1
ATOM 13515 C C . THR C 1 125 ? -12.802 -47.462 -35.533 1.00 56.60 1101 THR C C 1
ATOM 13516 O O . THR C 1 125 ? -12.487 -46.315 -35.867 1.00 68.36 1101 THR C O 1
ATOM 13527 N N . ALA C 1 126 ? -11.983 -48.248 -34.844 1.00 43.69 1102 ALA C N 1
ATOM 13528 C CA . ALA C 1 126 ? -10.625 -47.838 -34.515 1.00 53.73 1102 ALA C CA 1
ATOM 13529 C C . ALA C 1 126 ? -9.679 -48.153 -35.667 1.00 47.65 1102 ALA C C 1
ATOM 13530 O O . ALA C 1 126 ? -9.890 -49.099 -36.428 1.00 57.01 1102 ALA C O 1
ATOM 13537 N N . LYS C 1 127 ? -8.607 -47.365 -35.775 1.00 66.19 1103 LYS C N 1
ATOM 13538 C CA . LYS C 1 127 ? -7.598 -47.651 -36.788 1.00 45.48 1103 LYS C CA 1
ATOM 13539 C C . LYS C 1 127 ? -7.107 -49.091 -36.681 1.00 42.41 1103 LYS C C 1
ATOM 13540 O O . LYS C 1 127 ? -6.857 -49.750 -37.697 1.00 42.39 1103 LYS C O 1
ATOM 13559 N N . VAL C 1 128 ? -6.962 -49.596 -35.462 1.00 41.52 1104 VAL C N 1
ATOM 13560 C CA . VAL C 1 128 ? -6.655 -51.005 -35.239 1.00 40.71 1104 VAL C CA 1
ATOM 13561 C C . VAL C 1 128 ? -7.897 -51.659 -34.638 1.00 43.91 1104 VAL C C 1
ATOM 13562 O O . VAL C 1 128 ? -8.116 -51.567 -33.421 1.00 47.56 1104 VAL C O 1
ATOM 13575 N N . PRO C 1 129 ? -8.751 -52.299 -35.435 1.00 60.08 1105 PRO C N 1
ATOM 13576 C CA . PRO C 1 129 ? -9.932 -52.949 -34.856 1.00 40.38 1105 PRO C CA 1
ATOM 13577 C C . PRO C 1 129 ? -9.550 -54.021 -33.846 1.00 39.01 1105 PRO C C 1
ATOM 13578 O O . PRO C 1 129 ? -8.584 -54.763 -34.029 1.00 45.11 1105 PRO C O 1
ATOM 13589 N N . ILE C 1 130 ? -10.324 -54.092 -32.767 1.00 37.96 1106 ILE C N 1
ATOM 13590 C CA . ILE C 1 130 ? -10.094 -55.057 -31.701 1.00 49.52 1106 ILE C CA 1
ATOM 13591 C C . ILE C 1 130 ? -11.431 -55.619 -31.253 1.00 38.71 1106 ILE C C 1
ATOM 13592 O O . ILE C 1 130 ? -12.462 -54.945 -31.308 1.00 43.01 1106 ILE C O 1
ATOM 13608 N N . VAL C 1 131 ? -11.400 -56.839 -30.738 1.00 47.48 1107 VAL C N 1
ATOM 13609 C CA . VAL C 1 131 ? -12.490 -57.352 -29.923 1.00 47.54 1107 VAL C CA 1
ATOM 13610 C C . VAL C 1 131 ? -11.990 -57.353 -28.489 1.00 44.06 1107 VAL C C 1
ATOM 13611 O O . VAL C 1 131 ? -10.947 -57.945 -28.186 1.00 47.49 1107 VAL C O 1
ATOM 13624 N N . LYS C 1 132 ? -12.689 -56.640 -27.616 1.00 41.42 1108 LYS C N 1
ATOM 13625 C CA . LYS C 1 132 ? -12.305 -56.604 -26.218 1.00 66.40 1108 LYS C CA 1
ATOM 13626 C C . LYS C 1 132 ? -13.368 -57.268 -25.356 1.00 53.20 1108 LYS C C 1
ATOM 13627 O O . LYS C 1 132 ? -14.536 -57.372 -25.741 1.00 43.78 1108 LYS C O 1
ATOM 13646 N N . PHE C 1 133 ? -12.931 -57.768 -24.203 1.00 60.18 1109 PHE C N 1
ATOM 13647 C CA . PHE C 1 133 ? -13.821 -58.487 -23.305 1.00 57.41 1109 PHE C CA 1
ATOM 13648 C C . PHE C 1 133 ? -13.167 -58.588 -21.934 1.00 37.70 1109 PHE C C 1
ATOM 13649 O O . PHE C 1 133 ? -11.975 -58.327 -21.761 1.00 38.11 1109 PHE C O 1
ATOM 13666 N N . PHE C 1 134 ? -13.976 -58.984 -20.962 1.00 35.72 1110 PHE C N 1
ATOM 13667 C CA . PHE C 1 134 ? -13.562 -59.113 -19.572 1.00 40.45 1110 PHE C CA 1
ATOM 13668 C C . PHE C 1 134 ? -13.330 -60.587 -19.279 1.00 37.29 1110 PHE C C 1
ATOM 13669 O O . PHE C 1 134 ? -14.169 -61.428 -19.619 1.00 52.99 1110 PHE C O 1
ATOM 13686 N N . HIS C 1 135 ? -12.171 -60.902 -18.709 1.00 42.74 1111 HIS C N 1
ATOM 13687 C CA . HIS C 1 135 ? -11.823 -62.261 -18.309 1.00 47.31 1111 HIS C CA 1
ATOM 13688 C C . HIS C 1 135 ? -12.117 -62.421 -16.814 1.00 35.66 1111 HIS C C 1
ATOM 13689 O O . HIS C 1 135 ? -11.438 -61.825 -15.974 1.00 52.14 1111 HIS C O 1
ATOM 13703 N N . LEU C 1 136 ? -13.130 -63.230 -16.492 1.00 41.63 1112 LEU C N 1
ATOM 13704 C CA . LEU C 1 136 ? -13.656 -63.296 -15.127 1.00 42.32 1112 LEU C CA 1
ATOM 13705 C C . LEU C 1 136 ? -12.582 -63.667 -14.109 1.00 39.71 1112 LEU C C 1
ATOM 13706 O O . LEU C 1 136 ? -12.449 -63.020 -13.062 1.00 40.33 1112 LEU C O 1
ATOM 13722 N N . ARG C 1 137 ? -11.861 -64.760 -14.356 1.00 41.00 1113 ARG C N 1
ATOM 13723 C CA . ARG C 1 137 ? -11.008 -65.321 -13.314 1.00 51.40 1113 ARG C CA 1
ATOM 13724 C C . ARG C 1 137 ? -9.839 -64.406 -12.976 1.00 52.04 1113 ARG C C 1
ATOM 13725 O O . ARG C 1 137 ? -9.388 -64.387 -11.828 1.00 56.39 1113 ARG C O 1
ATOM 13746 N N . SER C 1 138 ? -9.324 -63.656 -13.948 1.00 64.01 1114 SER C N 1
ATOM 13747 C CA . SER C 1 138 ? -8.195 -62.770 -13.698 1.00 49.94 1114 SER C CA 1
ATOM 13748 C C . SER C 1 138 ? -8.606 -61.335 -13.415 1.00 45.16 1114 SER C C 1
ATOM 13749 O O . SER C 1 138 ? -7.800 -60.572 -12.869 1.00 50.07 1114 SER C O 1
ATOM 13757 N N . GLY C 1 139 ? -9.835 -60.954 -13.754 1.00 56.90 1115 GLY C N 1
ATOM 13758 C CA . GLY C 1 139 ? -10.225 -59.563 -13.650 1.00 45.04 1115 GLY C CA 1
ATOM 13759 C C . GLY C 1 139 ? -9.579 -58.661 -14.674 1.00 37.26 1115 GLY C C 1
ATOM 13760 O O . GLY C 1 139 ? -9.637 -57.439 -14.531 1.00 58.34 1115 GLY C O 1
ATOM 13764 N N . LEU C 1 140 ? -8.974 -59.219 -15.710 1.00 45.23 1116 LEU C N 1
ATOM 13765 C CA . LEU C 1 140 ? -8.288 -58.425 -16.717 1.00 35.72 1116 LEU C CA 1
ATOM 13766 C C . LEU C 1 140 ? -9.180 -58.199 -17.933 1.00 52.67 1116 LEU C C 1
ATOM 13767 O O . LEU C 1 140 ? -9.970 -59.064 -18.322 1.00 42.64 1116 LEU C O 1
ATOM 13783 N N . GLU C 1 141 ? -9.037 -57.018 -18.532 1.00 34.84 1117 GLU C N 1
ATOM 13784 C CA . GLU C 1 141 ? -9.592 -56.769 -19.852 1.00 31.60 1117 GLU C CA 1
ATOM 13785 C C . GLU C 1 141 ? -8.627 -57.308 -20.902 1.00 35.57 1117 GLU C C 1
ATOM 13786 O O . GLU C 1 141 ? -7.407 -57.221 -20.739 1.00 41.22 1117 GLU C O 1
ATOM 13798 N N . VAL C 1 142 ? -9.179 -57.881 -21.971 1.00 45.43 1118 VAL C N 1
ATOM 13799 C CA . VAL C 1 142 ? -8.393 -58.461 -23.055 1.00 29.09 1118 VAL C CA 1
ATOM 13800 C C . VAL C 1 142 ? -8.782 -57.775 -24.356 1.00 30.38 1118 VAL C C 1
ATOM 13801 O O . VAL C 1 142 ? -9.960 -57.480 -24.584 1.00 39.08 1118 VAL C O 1
ATOM 13814 N N . ASP C 1 143 ? -7.787 -57.521 -25.204 1.00 33.08 1119 ASP C N 1
ATOM 13815 C CA . ASP C 1 143 ? -7.989 -56.915 -26.518 1.00 37.01 1119 ASP C CA 1
ATOM 13816 C C . ASP C 1 143 ? -7.290 -57.784 -27.554 1.00 34.54 1119 ASP C C 1
ATOM 13817 O O . ASP C 1 143 ? -6.064 -57.926 -27.513 1.00 40.91 1119 ASP C O 1
ATOM 13826 N N . ILE C 1 144 ? -8.057 -58.357 -28.476 1.00 43.82 1120 ILE C N 1
ATOM 13827 C CA . ILE C 1 144 ? -7.511 -59.165 -29.564 1.00 36.30 1120 ILE C CA 1
ATOM 13828 C C . ILE C 1 144 ? -7.585 -58.350 -30.845 1.00 45.10 1120 ILE C C 1
ATOM 13829 O O . ILE C 1 144 ? -8.668 -57.889 -31.229 1.00 35.06 1120 ILE C O 1
ATOM 13845 N N . SER C 1 145 ? -6.436 -58.189 -31.503 1.00 35.60 1121 SER C N 1
ATOM 13846 C CA . SER C 1 145 ? -6.324 -57.566 -32.812 1.00 35.10 1121 SER C CA 1
ATOM 13847 C C . SER C 1 145 ? -5.819 -58.598 -33.812 1.00 34.53 1121 SER C C 1
ATOM 13848 O O . SER C 1 145 ? -5.255 -59.627 -33.434 1.00 42.08 1121 SER C O 1
ATOM 13856 N N . LEU C 1 146 ? -6.025 -58.307 -35.097 1.00 42.14 1122 LEU C N 1
ATOM 13857 C CA . LEU C 1 146 ? -5.690 -59.223 -36.189 1.00 47.48 1122 LEU C CA 1
ATOM 13858 C C . LEU C 1 146 ? -4.446 -58.751 -36.927 1.00 41.40 1122 LEU C C 1
ATOM 13859 O O . LEU C 1 146 ? -4.413 -57.628 -37.439 1.00 52.38 1122 LEU C O 1
ATOM 13875 N N . TYR C 1 147 ? -3.456 -59.634 -37.028 1.00 43.55 1123 TYR C N 1
ATOM 13876 C CA . TYR C 1 147 ? -2.243 -59.384 -37.803 1.00 48.32 1123 TYR C CA 1
ATOM 13877 C C . TYR C 1 147 ? -1.642 -58.025 -37.452 1.00 67.37 1123 TYR C C 1
ATOM 13878 O O . TYR C 1 147 ? -1.255 -57.238 -38.318 1.00 59.23 1123 TYR C O 1
ATOM 13896 N N . ASN C 1 148 ? -1.553 -57.768 -36.143 1.00 62.73 1124 ASN C N 1
ATOM 13897 C CA . ASN C 1 148 ? -0.978 -56.538 -35.600 1.00 46.57 1124 ASN C CA 1
ATOM 13898 C C . ASN C 1 148 ? 0.547 -56.657 -35.528 1.00 51.25 1124 ASN C C 1
ATOM 13899 O O . ASN C 1 148 ? 1.173 -56.515 -34.478 1.00 72.21 1124 ASN C O 1
ATOM 13910 N N . THR C 1 149 ? 1.147 -56.908 -36.694 1.00 47.82 1125 THR C N 1
ATOM 13911 C CA . THR C 1 149 ? 2.535 -57.357 -36.729 1.00 39.38 1125 THR C CA 1
ATOM 13912 C C . THR C 1 149 ? 3.493 -56.289 -36.215 1.00 39.42 1125 THR C C 1
ATOM 13913 O O . THR C 1 149 ? 4.454 -56.606 -35.504 1.00 53.15 1125 THR C O 1
ATOM 13924 N N . LEU C 1 150 ? 3.267 -55.025 -36.571 1.00 38.85 1126 LEU C N 1
ATOM 13925 C CA . LEU C 1 150 ? 4.190 -53.984 -36.143 1.00 39.56 1126 LEU C CA 1
ATOM 13926 C C . LEU C 1 150 ? 4.174 -53.803 -34.632 1.00 38.69 1126 LEU C C 1
ATOM 13927 O O . LEU C 1 150 ? 5.205 -53.473 -34.042 1.00 40.88 1126 LEU C O 1
ATOM 13943 N N . ALA C 1 151 ? 3.030 -54.028 -33.986 1.00 37.24 1127 ALA C N 1
ATOM 13944 C CA . ALA C 1 151 ? 2.978 -53.928 -32.532 1.00 36.57 1127 ALA C CA 1
ATOM 13945 C C . ALA C 1 151 ? 3.838 -55.002 -31.874 1.00 40.83 1127 ALA C C 1
ATOM 13946 O O . ALA C 1 151 ? 4.396 -54.767 -30.797 1.00 36.78 1127 ALA C O 1
ATOM 13953 N N . LEU C 1 152 ? 3.943 -56.185 -32.492 1.00 38.54 1128 LEU C N 1
ATOM 13954 C CA . LEU C 1 152 ? 4.860 -57.203 -31.989 1.00 47.26 1128 LEU C CA 1
ATOM 13955 C C . LEU C 1 152 ? 6.297 -56.703 -32.034 1.00 45.71 1128 LEU C C 1
ATOM 13956 O O . LEU C 1 152 ? 7.095 -56.992 -31.135 1.00 41.78 1128 LEU C O 1
ATOM 13972 N N . HIS C 1 153 ? 6.646 -55.945 -33.072 1.00 40.12 1129 HIS C N 1
ATOM 13973 C CA . HIS C 1 153 ? 8.026 -55.503 -33.214 1.00 40.33 1129 HIS C CA 1
ATOM 13974 C C . HIS C 1 153 ? 8.342 -54.320 -32.306 1.00 39.19 1129 HIS C C 1
ATOM 13975 O O . HIS C 1 153 ? 9.452 -54.242 -31.770 1.00 38.11 1129 HIS C O 1
ATOM 13989 N N . ASN C 1 154 ? 7.402 -53.391 -32.099 1.00 38.69 1130 ASN C N 1
ATOM 13990 C CA . ASN C 1 154 ? 7.715 -52.297 -31.182 1.00 38.52 1130 ASN C CA 1
ATOM 13991 C C . ASN C 1 154 ? 7.673 -52.769 -29.732 1.00 35.50 1130 ASN C C 1
ATOM 13992 O O . ASN C 1 154 ? 8.311 -52.153 -28.876 1.00 33.40 1130 ASN C O 1
ATOM 14003 N N . THR C 1 155 ? 6.982 -53.874 -29.449 1.00 36.19 1131 THR C N 1
ATOM 14004 C CA . THR C 1 155 ? 7.115 -54.521 -28.147 1.00 36.21 1131 THR C CA 1
ATOM 14005 C C . THR C 1 155 ? 8.539 -55.031 -27.942 1.00 45.48 1131 THR C C 1
ATOM 14006 O O . THR C 1 155 ? 9.139 -54.833 -26.877 1.00 35.72 1131 THR C O 1
ATOM 14017 N N . ARG C 1 156 ? 9.100 -55.693 -28.957 1.00 37.07 1132 ARG C N 1
ATOM 14018 C CA . ARG C 1 156 ? 10.483 -56.157 -28.863 1.00 41.03 1132 ARG C CA 1
ATOM 14019 C C . ARG C 1 156 ? 11.446 -54.984 -28.744 1.00 36.25 1132 ARG C C 1
ATOM 14020 O O . ARG C 1 156 ? 12.440 -55.055 -28.015 1.00 43.03 1132 ARG C O 1
ATOM 14041 N N . LEU C 1 157 ? 11.167 -53.894 -29.452 1.00 35.79 1133 LEU C N 1
ATOM 14042 C CA . LEU C 1 157 ? 12.041 -52.732 -29.385 1.00 34.82 1133 LEU C CA 1
ATOM 14043 C C . LEU C 1 157 ? 12.076 -52.160 -27.972 1.00 42.03 1133 LEU C C 1
ATOM 14044 O O . LEU C 1 157 ? 13.153 -51.950 -27.402 1.00 42.95 1133 LEU C O 1
ATOM 14060 N N . LEU C 1 158 ? 10.900 -51.906 -27.386 1.00 37.32 1134 LEU C N 1
ATOM 14061 C CA . LEU C 1 158 ? 10.846 -51.358 -26.032 1.00 40.74 1134 LEU C CA 1
ATOM 14062 C C . LEU C 1 158 ? 11.442 -52.324 -25.020 1.00 31.35 1134 LEU C C 1
ATOM 14063 O O . LEU C 1 158 ? 12.107 -51.905 -24.064 1.00 40.91 1134 LEU C O 1
ATOM 14079 N N . SER C 1 159 ? 11.224 -53.624 -25.213 1.00 44.23 1135 SER C N 1
ATOM 14080 C CA . SER C 1 159 ? 11.818 -54.598 -24.306 1.00 33.02 1135 SER C CA 1
ATOM 14081 C C . SER C 1 159 ? 13.340 -54.524 -24.352 1.00 41.43 1135 SER C C 1
ATOM 14082 O O . SER C 1 159 ? 14.010 -54.652 -23.320 1.00 37.00 1135 SER C O 1
ATOM 14090 N N . ALA C 1 160 ? 13.907 -54.330 -25.544 1.00 54.31 1136 ALA C N 1
ATOM 14091 C CA . ALA C 1 160 ? 15.360 -54.224 -25.663 1.00 34.15 1136 ALA C CA 1
ATOM 14092 C C . ALA C 1 160 ? 15.875 -52.980 -24.948 1.00 39.33 1136 ALA C C 1
ATOM 14093 O O . ALA C 1 160 ? 16.914 -53.025 -24.275 1.00 43.23 1136 ALA C O 1
ATOM 14100 N N . TYR C 1 161 ? 15.162 -51.857 -25.084 1.00 39.61 1137 TYR C N 1
ATOM 14101 C CA . TYR C 1 161 ? 15.545 -50.652 -24.357 1.00 38.96 1137 TYR C CA 1
ATOM 14102 C C . TYR C 1 161 ? 15.467 -50.868 -22.849 1.00 41.91 1137 TYR C C 1
ATOM 14103 O O . TYR C 1 161 ? 16.338 -50.403 -22.104 1.00 45.33 1137 TYR C O 1
ATOM 14121 N N . SER C 1 162 ? 14.439 -51.583 -22.378 1.00 41.67 1138 SER C N 1
ATOM 14122 C CA . SER C 1 162 ? 14.274 -51.787 -20.939 1.00 63.90 1138 SER C CA 1
ATOM 14123 C C . SER C 1 162 ? 15.391 -52.630 -20.344 1.00 41.80 1138 SER C C 1
ATOM 14124 O O . SER C 1 162 ? 15.584 -52.603 -19.128 1.00 67.24 1138 SER C O 1
ATOM 14132 N N . ALA C 1 163 ? 16.115 -53.388 -21.160 1.00 47.02 1139 ALA C N 1
ATOM 14133 C CA . ALA C 1 163 ? 17.188 -54.235 -20.667 1.00 43.06 1139 ALA C CA 1
ATOM 14134 C C . ALA C 1 163 ? 18.551 -53.554 -20.690 1.00 69.60 1139 ALA C C 1
ATOM 14135 O O . ALA C 1 163 ? 19.522 -54.129 -20.182 1.00 46.01 1139 ALA C O 1
ATOM 14142 N N . ILE C 1 164 ? 18.653 -52.353 -21.260 1.00 64.57 1140 ILE C N 1
ATOM 14143 C CA . ILE C 1 164 ? 19.954 -51.699 -21.366 1.00 75.46 1140 ILE C CA 1
ATOM 14144 C C . ILE C 1 164 ? 20.415 -51.191 -20.006 1.00 51.14 1140 ILE C C 1
ATOM 14145 O O . ILE C 1 164 ? 21.600 -51.268 -19.675 1.00 47.88 1140 ILE C O 1
ATOM 14161 N N . ASP C 1 165 ? 19.503 -50.662 -19.207 1.00 71.18 1141 ASP C N 1
ATOM 14162 C CA . ASP C 1 165 ? 19.881 -49.989 -17.972 1.00 65.27 1141 ASP C CA 1
ATOM 14163 C C . ASP C 1 165 ? 18.693 -49.989 -17.014 1.00 51.20 1141 ASP C C 1
ATOM 14164 O O . ASP C 1 165 ? 17.583 -49.636 -17.423 1.00 53.77 1141 ASP C O 1
ATOM 14173 N N . PRO C 1 166 ? 18.869 -50.371 -15.747 1.00 42.69 1142 PRO C N 1
ATOM 14174 C CA . PRO C 1 166 ? 17.716 -50.378 -14.828 1.00 47.24 1142 PRO C CA 1
ATOM 14175 C C . PRO C 1 166 ? 16.998 -49.048 -14.753 1.00 44.86 1142 PRO C C 1
ATOM 14176 O O . PRO C 1 166 ? 15.786 -49.013 -14.510 1.00 43.32 1142 PRO C O 1
ATOM 14187 N N . ARG C 1 167 ? 17.704 -47.944 -14.986 1.00 78.17 1143 ARG C N 1
ATOM 14188 C CA . ARG C 1 167 ? 17.070 -46.636 -14.922 1.00 40.35 1143 ARG C CA 1
ATOM 14189 C C . ARG C 1 167 ? 15.965 -46.488 -15.962 1.00 45.79 1143 ARG C C 1
ATOM 14190 O O . ARG C 1 167 ? 15.051 -45.681 -15.767 1.00 50.64 1143 ARG C O 1
ATOM 14211 N N . VAL C 1 168 ? 16.016 -47.253 -17.055 1.00 42.70 1144 VAL C N 1
ATOM 14212 C CA . VAL C 1 168 ? 14.964 -47.171 -18.067 1.00 33.19 1144 VAL C CA 1
ATOM 14213 C C . VAL C 1 168 ? 13.626 -47.627 -17.490 1.00 41.56 1144 VAL C C 1
ATOM 14214 O O . VAL C 1 168 ? 12.608 -46.943 -17.626 1.00 30.90 1144 VAL C O 1
ATOM 14227 N N . LYS C 1 169 ? 13.605 -48.792 -16.842 1.00 31.66 1145 LYS C N 1
ATOM 14228 C CA . LYS C 1 169 ? 12.363 -49.282 -16.249 1.00 34.71 1145 LYS C CA 1
ATOM 14229 C C . LYS C 1 169 ? 11.837 -48.307 -15.202 1.00 43.36 1145 LYS C C 1
ATOM 14230 O O . LYS C 1 169 ? 10.663 -47.920 -15.233 1.00 37.03 1145 LYS C O 1
ATOM 14249 N N . TYR C 1 170 ? 12.701 -47.886 -14.270 1.00 36.76 1146 TYR C N 1
ATOM 14250 C CA . TYR C 1 170 ? 12.239 -47.014 -13.194 1.00 40.31 1146 TYR C CA 1
ATOM 14251 C C . TYR C 1 170 ? 11.588 -45.758 -13.752 1.00 46.63 1146 TYR C C 1
ATOM 14252 O O . TYR C 1 170 ? 10.506 -45.360 -13.308 1.00 43.01 1146 TYR C O 1
ATOM 14270 N N . LEU C 1 171 ? 12.212 -45.142 -14.757 1.00 46.71 1147 LEU C N 1
ATOM 14271 C CA . LEU C 1 171 ? 11.666 -43.902 -15.295 1.00 44.93 1147 LEU C CA 1
ATOM 14272 C C . LEU C 1 171 ? 10.361 -44.148 -16.032 1.00 41.36 1147 LEU C C 1
ATOM 14273 O O . LEU C 1 171 ? 9.422 -43.359 -15.907 1.00 43.21 1147 LEU C O 1
ATOM 14289 N N . CYS C 1 172 ? 10.273 -45.241 -16.793 1.00 39.15 1148 CYS C N 1
ATOM 14290 C CA . CYS C 1 172 ? 9.039 -45.524 -17.527 1.00 34.33 1148 CYS C CA 1
ATOM 14291 C C . CYS C 1 172 ? 7.893 -45.834 -16.570 1.00 65.31 1148 CYS C C 1
ATOM 14292 O O . CYS C 1 172 ? 6.750 -45.419 -16.802 1.00 27.81 1148 CYS C O 1
ATOM 14300 N N . TYR C 1 173 ? 8.187 -46.523 -15.466 1.00 31.55 1149 TYR C N 1
ATOM 14301 C CA . TYR C 1 173 ? 7.160 -46.776 -14.464 1.00 43.35 1149 TYR C CA 1
ATOM 14302 C C . TYR C 1 173 ? 6.752 -45.489 -13.769 1.00 52.26 1149 TYR C C 1
ATOM 14303 O O . TYR C 1 173 ? 5.569 -45.287 -13.480 1.00 41.05 1149 TYR C O 1
ATOM 14321 N N . THR C 1 174 ? 7.717 -44.607 -13.495 1.00 32.84 1150 THR C N 1
ATOM 14322 C CA . THR C 1 174 ? 7.397 -43.310 -12.903 1.00 30.51 1150 THR C CA 1
ATOM 14323 C C . THR C 1 174 ? 6.523 -42.482 -13.843 1.00 38.96 1150 THR C C 1
ATOM 14324 O O . THR C 1 174 ? 5.526 -41.887 -13.420 1.00 39.63 1150 THR C O 1
ATOM 14335 N N . MET C 1 175 ? 6.888 -42.428 -15.126 1.00 32.29 1151 MET C N 1
ATOM 14336 C CA . MET C 1 175 ? 6.062 -41.716 -16.097 1.00 38.86 1151 MET C CA 1
ATOM 14337 C C . MET C 1 175 ? 4.663 -42.312 -16.155 1.00 36.20 1151 MET C C 1
ATOM 14338 O O . MET C 1 175 ? 3.673 -41.588 -16.298 1.00 29.61 1151 MET C O 1
ATOM 14352 N N . LYS C 1 176 ? 4.562 -43.633 -16.049 1.00 33.07 1152 LYS C N 1
ATOM 14353 C CA . LYS C 1 176 ? 3.262 -44.289 -16.114 1.00 47.28 1152 LYS C CA 1
ATOM 14354 C C . LYS C 1 176 ? 2.393 -43.917 -14.914 1.00 51.11 1152 LYS C C 1
ATOM 14355 O O . LYS C 1 176 ? 1.207 -43.602 -15.072 1.00 32.68 1152 LYS C O 1
ATOM 14374 N N . VAL C 1 177 ? 2.962 -43.960 -13.703 1.00 31.50 1153 VAL C N 1
ATOM 14375 C CA . VAL C 1 177 ? 2.222 -43.541 -12.515 1.00 36.70 1153 VAL C CA 1
ATOM 14376 C C . VAL C 1 177 ? 1.794 -42.087 -12.661 1.00 30.22 1153 VAL C C 1
ATOM 14377 O O . VAL C 1 177 ? 0.636 -41.730 -12.411 1.00 33.49 1153 VAL C O 1
ATOM 14390 N N . PHE C 1 178 ? 2.722 -41.234 -13.091 1.00 32.40 1154 PHE C N 1
ATOM 14391 C CA . PHE C 1 178 ? 2.437 -39.807 -13.189 1.00 37.16 1154 PHE C CA 1
ATOM 14392 C C . PHE C 1 178 ? 1.252 -39.537 -14.112 1.00 59.89 1154 PHE C C 1
ATOM 14393 O O . PHE C 1 178 ? 0.318 -38.812 -13.745 1.00 35.77 1154 PHE C O 1
ATOM 14410 N N . THR C 1 179 ? 1.276 -40.108 -15.323 1.00 37.07 1155 THR C N 1
ATOM 14411 C CA . THR C 1 179 ? 0.224 -39.818 -16.297 1.00 43.68 1155 THR C CA 1
ATOM 14412 C C . THR C 1 179 ? -1.096 -40.491 -15.929 1.00 32.44 1155 THR C C 1
ATOM 14413 O O . THR C 1 179 ? -2.165 -39.912 -16.149 1.00 38.47 1155 THR C O 1
ATOM 14424 N N . LYS C 1 180 ? -1.057 -41.684 -15.342 1.00 45.53 1156 LYS C N 1
ATOM 14425 C CA . LYS C 1 180 ? -2.298 -42.307 -14.899 1.00 33.01 1156 LYS C CA 1
ATOM 14426 C C . LYS C 1 180 ? -2.951 -41.510 -13.775 1.00 43.36 1156 LYS C C 1
ATOM 14427 O O . LYS C 1 180 ? -4.170 -41.304 -13.787 1.00 40.75 1156 LYS C O 1
ATOM 14446 N N . MET C 1 181 ? -2.154 -41.016 -12.818 1.00 35.02 1157 MET C N 1
ATOM 14447 C CA . MET C 1 181 ? -2.712 -40.258 -11.702 1.00 42.63 1157 MET C CA 1
ATOM 14448 C C . MET C 1 181 ? -3.307 -38.935 -12.166 1.00 44.07 1157 MET C C 1
ATOM 14449 O O . MET C 1 181 ? -4.268 -38.443 -11.561 1.00 46.14 1157 MET C O 1
ATOM 14463 N N . CYS C 1 182 ? -2.767 -38.351 -13.235 1.00 42.15 1158 CYS C N 1
ATOM 14464 C CA . CYS C 1 182 ? -3.338 -37.135 -13.793 1.00 39.18 1158 CYS C CA 1
ATOM 14465 C C . CYS C 1 182 ? -4.481 -37.412 -14.760 1.00 39.79 1158 CYS C C 1
ATOM 14466 O O . CYS C 1 182 ? -5.122 -36.462 -15.228 1.00 43.37 1158 CYS C O 1
ATOM 14474 N N . ASP C 1 183 ? -4.727 -38.681 -15.087 1.00 39.87 1159 ASP C N 1
ATOM 14475 C CA . ASP C 1 183 ? -5.824 -39.079 -15.967 1.00 42.77 1159 ASP C CA 1
ATOM 14476 C C . ASP C 1 183 ? -5.606 -38.561 -17.392 1.00 45.45 1159 ASP C C 1
ATOM 14477 O O . ASP C 1 183 ? -6.540 -38.106 -18.045 1.00 40.69 1159 ASP C O 1
ATOM 14486 N N . ILE C 1 184 ? -4.362 -38.616 -17.869 1.00 47.79 1160 ILE C N 1
ATOM 14487 C CA . ILE C 1 184 ? -3.995 -38.169 -19.210 1.00 39.50 1160 ILE C CA 1
ATOM 14488 C C . ILE C 1 184 ? -3.340 -39.292 -20.018 1.00 39.40 1160 ILE C C 1
ATOM 14489 O O . ILE C 1 184 ? -2.626 -39.028 -20.983 1.00 37.00 1160 ILE C O 1
ATOM 14505 N N . GLY C 1 185 ? -3.574 -40.541 -19.621 1.00 38.00 1161 GLY C N 1
ATOM 14506 C CA . GLY C 1 185 ? -2.934 -41.701 -20.215 1.00 28.66 1161 GLY C CA 1
ATOM 14507 C C . GLY C 1 185 ? -3.895 -42.681 -20.868 1.00 47.49 1161 GLY C C 1
ATOM 14508 O O . GLY C 1 185 ? -3.675 -43.896 -20.811 1.00 38.59 1161 GLY C O 1
ATOM 14512 N N . ASP C 1 186 ? -4.954 -42.172 -21.502 1.00 37.72 1162 ASP C N 1
ATOM 14513 C CA . ASP C 1 186 ? -5.939 -43.026 -22.173 1.00 44.18 1162 ASP C CA 1
ATOM 14514 C C . ASP C 1 186 ? -6.318 -42.374 -23.507 1.00 57.77 1162 ASP C C 1
ATOM 14515 O O . ASP C 1 186 ? -7.139 -41.452 -23.553 1.00 38.78 1162 ASP C O 1
ATOM 14524 N N . ALA C 1 187 ? -5.726 -42.870 -24.598 1.00 35.78 1163 ALA C N 1
ATOM 14525 C CA . ALA C 1 187 ? -6.045 -42.351 -25.923 1.00 39.48 1163 ALA C CA 1
ATOM 14526 C C . ALA C 1 187 ? -7.487 -42.626 -26.321 1.00 49.48 1163 ALA C C 1
ATOM 14527 O O . ALA C 1 187 ? -8.037 -41.894 -27.150 1.00 50.60 1163 ALA C O 1
ATOM 14534 N N . SER C 1 188 ? -8.116 -43.652 -25.745 1.00 38.79 1164 SER C N 1
ATOM 14535 C CA . SER C 1 188 ? -9.524 -43.896 -26.033 1.00 65.18 1164 SER C CA 1
ATOM 14536 C C . SER C 1 188 ? -10.429 -42.841 -25.414 1.00 43.04 1164 SER C C 1
ATOM 14537 O O . SER C 1 188 ? -11.625 -42.831 -25.710 1.00 37.79 1164 SER C O 1
ATOM 14545 N N . ARG C 1 189 ? -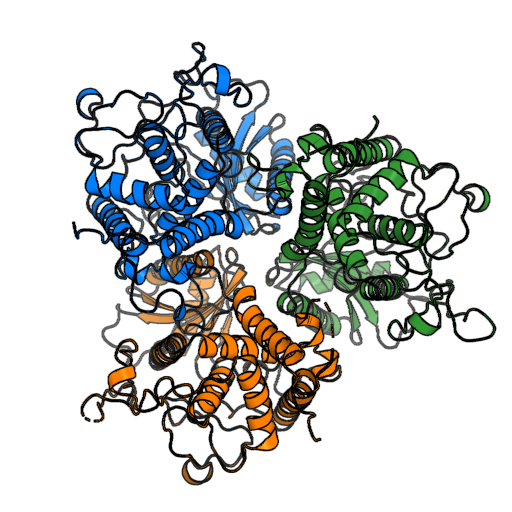9.898 -41.964 -24.565 1.00 51.92 1165 ARG C N 1
ATOM 14546 C CA . ARG C 1 189 ? -10.655 -40.830 -24.049 1.00 72.92 1165 ARG C CA 1
ATOM 14547 C C . ARG C 1 189 ? -10.066 -39.496 -24.492 1.00 47.24 1165 ARG C C 1
ATOM 14548 O O . ARG C 1 189 ? -10.419 -38.459 -23.923 1.00 47.22 1165 ARG C O 1
ATOM 14569 N N . GLY C 1 190 ? -9.175 -39.495 -25.489 1.00 57.49 1166 GLY C N 1
ATOM 14570 C CA . GLY C 1 190 ? -8.669 -38.267 -26.063 1.00 52.38 1166 GLY C CA 1
ATOM 14571 C C . GLY C 1 190 ? -7.336 -37.777 -25.532 1.00 46.51 1166 GLY C C 1
ATOM 14572 O O . GLY C 1 190 ? -6.896 -36.701 -25.942 1.00 58.52 1166 GLY C O 1
ATOM 14576 N N . SER C 1 191 ? -6.695 -38.496 -24.609 1.00 63.17 1167 SER C N 1
ATOM 14577 C CA . SER C 1 191 ? -5.352 -38.113 -24.175 1.00 39.70 1167 SER C CA 1
ATOM 14578 C C . SER C 1 191 ? -4.343 -39.017 -24.877 1.00 39.55 1167 SER C C 1
ATOM 14579 O O . SER C 1 191 ? -4.636 -39.525 -25.959 1.00 36.66 1167 SER C O 1
ATOM 14587 N N . LEU C 1 192 ? -3.158 -39.216 -24.304 1.00 42.45 1168 LEU C N 1
ATOM 14588 C CA . LEU C 1 192 ? -2.106 -39.991 -24.952 1.00 44.60 1168 LEU C CA 1
ATOM 14589 C C . LEU C 1 192 ? -2.031 -41.397 -24.366 1.00 32.81 1168 LEU C C 1
ATOM 14590 O O . LEU C 1 192 ? -2.302 -41.609 -23.182 1.00 36.80 1168 LEU C O 1
ATOM 14606 N N . SER C 1 193 ? -1.654 -42.356 -25.208 1.00 38.04 1169 SER C N 1
ATOM 14607 C CA . SER C 1 193 ? -1.464 -43.725 -24.747 1.00 35.26 1169 SER C CA 1
ATOM 14608 C C . SER C 1 193 ? -0.184 -43.856 -23.930 1.00 32.73 1169 SER C C 1
ATOM 14609 O O . SER C 1 193 ? 0.775 -43.098 -24.090 1.00 30.73 1169 SER C O 1
ATOM 14617 N N . SER C 1 194 ? -0.166 -44.850 -23.053 1.00 23.94 1170 SER C N 1
ATOM 14618 C CA . SER C 1 194 ? 1.036 -45.090 -22.271 1.00 29.33 1170 SER C CA 1
ATOM 14619 C C . SER C 1 194 ? 2.223 -45.412 -23.173 1.00 25.94 1170 SER C C 1
ATOM 14620 O O . SER C 1 194 ? 3.358 -45.035 -22.860 1.00 38.31 1170 SER C O 1
ATOM 14628 N N . TYR C 1 195 ? 1.975 -46.067 -24.313 1.00 30.92 1171 TYR C N 1
ATOM 14629 C CA . TYR C 1 195 ? 3.021 -46.281 -25.310 1.00 35.40 1171 TYR C CA 1
ATOM 14630 C C . TYR C 1 195 ? 3.644 -44.957 -25.737 1.00 35.94 1171 TYR C C 1
ATOM 14631 O O . TYR C 1 195 ? 4.870 -44.808 -25.768 1.00 35.34 1171 TYR C O 1
ATOM 14649 N N . ALA C 1 196 ? 2.804 -43.964 -26.019 1.00 29.21 1172 ALA C N 1
ATOM 14650 C CA . ALA C 1 196 ? 3.305 -42.660 -26.428 1.00 32.15 1172 ALA C CA 1
ATOM 14651 C C . ALA C 1 196 ? 4.170 -42.025 -25.345 1.00 35.02 1172 ALA C C 1
ATOM 14652 O O . ALA C 1 196 ? 5.249 -41.499 -25.634 1.00 38.05 1172 ALA C O 1
ATOM 14659 N N . TYR C 1 197 ? 3.726 -42.077 -24.090 1.00 34.13 1173 TYR C N 1
ATOM 14660 C CA . TYR C 1 197 ? 4.525 -41.493 -23.008 1.00 45.04 1173 TYR C CA 1
ATOM 14661 C C . TYR C 1 197 ? 5.841 -42.232 -22.827 1.00 31.48 1173 TYR C C 1
ATOM 14662 O O . TYR C 1 197 ? 6.846 -41.626 -22.443 1.00 44.23 1173 TYR C O 1
ATOM 14680 N N . THR C 1 198 ? 5.847 -43.541 -23.066 1.00 35.06 1174 THR C N 1
ATOM 14681 C CA . THR C 1 198 ? 7.087 -44.303 -23.003 1.00 35.69 1174 THR C CA 1
ATOM 14682 C C . THR C 1 198 ? 8.062 -43.858 -24.092 1.00 44.64 1174 THR C C 1
ATOM 14683 O O . THR C 1 198 ? 9.277 -43.803 -23.864 1.00 47.36 1174 THR C O 1
ATOM 14694 N N . LEU C 1 199 ? 7.545 -43.521 -25.282 1.00 41.84 1175 LEU C N 1
ATOM 14695 C CA . LEU C 1 199 ? 8.409 -42.972 -26.323 1.00 37.97 1175 LEU C CA 1
ATOM 14696 C C . LEU C 1 199 ? 8.997 -41.636 -25.885 1.00 31.99 1175 LEU C C 1
ATOM 14697 O O . LEU C 1 199 ? 10.169 -41.343 -26.160 1.00 38.32 1175 LEU C O 1
ATOM 14713 N N . MET C 1 200 ? 8.204 -40.822 -25.178 1.00 30.69 1176 MET C N 1
ATOM 14714 C CA . MET C 1 200 ? 8.722 -39.560 -24.659 1.00 32.99 1176 MET C CA 1
ATOM 14715 C C . MET C 1 200 ? 9.871 -39.795 -23.682 1.00 36.35 1176 MET C C 1
ATOM 14716 O O . MET C 1 200 ? 10.873 -39.071 -23.707 1.00 44.81 1176 MET C O 1
ATOM 14730 N N . VAL C 1 201 ? 9.756 -40.819 -22.831 1.00 39.06 1177 VAL C N 1
ATOM 14731 C CA . VAL C 1 201 ? 10.836 -41.135 -21.895 1.00 35.91 1177 VAL C CA 1
ATOM 14732 C C . VAL C 1 201 ? 12.084 -41.566 -22.656 1.00 38.35 1177 VAL C C 1
ATOM 14733 O O . VAL C 1 201 ? 13.191 -41.081 -22.393 1.00 40.44 1177 VAL C O 1
ATOM 14746 N N . LEU C 1 202 ? 11.922 -42.489 -23.611 1.00 40.07 1178 LEU C N 1
ATOM 14747 C CA . LEU C 1 202 ? 13.068 -42.986 -24.372 1.00 44.28 1178 LEU C CA 1
ATOM 14748 C C . LEU C 1 202 ? 13.730 -41.866 -25.165 1.00 31.86 1178 LEU C C 1
ATOM 14749 O O . LEU C 1 202 ? 14.962 -41.757 -25.194 1.00 35.42 1178 LEU C O 1
ATOM 14765 N N . TYR C 1 203 ? 12.928 -41.002 -25.786 1.00 33.93 1179 TYR C N 1
ATOM 14766 C CA . TYR C 1 203 ? 13.493 -39.869 -26.510 1.00 28.80 1179 TYR C CA 1
ATOM 14767 C C . TYR C 1 203 ? 14.308 -38.972 -25.584 1.00 36.04 1179 TYR C C 1
ATOM 14768 O O . TYR C 1 203 ? 15.409 -38.540 -25.944 1.00 37.88 1179 TYR C O 1
ATOM 14786 N N . PHE C 1 204 ? 13.784 -38.676 -24.387 1.00 48.77 1180 PHE C N 1
ATOM 14787 C CA . PHE C 1 204 ? 14.538 -37.853 -23.442 1.00 40.73 1180 PHE C CA 1
ATOM 14788 C C . PHE C 1 204 ? 15.874 -38.499 -23.097 1.00 41.34 1180 PHE C C 1
ATOM 14789 O O . PHE C 1 204 ? 16.909 -37.828 -23.072 1.00 44.61 1180 PHE C O 1
ATOM 14806 N N . LEU C 1 205 ? 15.876 -39.816 -22.874 1.00 54.99 1181 LEU C N 1
ATOM 14807 C CA . LEU C 1 205 ? 17.098 -40.515 -22.486 1.00 40.28 1181 LEU C CA 1
ATOM 14808 C C . LEU C 1 205 ? 18.105 -40.582 -23.636 1.00 69.87 1181 LEU C C 1
ATOM 14809 O O . LEU C 1 205 ? 19.318 -40.639 -23.394 1.00 48.88 1181 LEU C O 1
ATOM 14825 N N . GLN C 1 206 ? 17.622 -40.582 -24.885 1.00 61.91 1182 GLN C N 1
ATOM 14826 C CA . GLN C 1 206 ? 18.512 -40.584 -26.046 1.00 61.19 1182 GLN C CA 1
ATOM 14827 C C . GLN C 1 206 ? 19.154 -39.220 -26.256 1.00 68.24 1182 GLN C C 1
ATOM 14828 O O . GLN C 1 206 ? 20.310 -39.126 -26.690 1.00 49.10 1182 GLN C O 1
ATOM 14842 N N . GLN C 1 207 ? 18.406 -38.154 -25.978 1.00 72.77 1183 GLN C N 1
ATOM 14843 C CA . GLN C 1 207 ? 18.875 -36.796 -26.201 1.00 45.85 1183 GLN C CA 1
ATOM 14844 C C . GLN C 1 207 ? 19.625 -36.228 -25.009 1.00 58.92 1183 GLN C C 1
ATOM 14845 O O . GLN C 1 207 ? 20.191 -35.134 -25.116 1.00 51.98 1183 GLN C O 1
ATOM 14859 N N . ARG C 1 208 ? 19.639 -36.940 -23.886 1.00 82.26 1184 ARG C N 1
ATOM 14860 C CA . ARG C 1 208 ? 20.356 -36.478 -22.707 1.00 64.01 1184 ARG C CA 1
ATOM 14861 C C . ARG C 1 208 ? 21.851 -36.387 -22.998 1.00 49.88 1184 ARG C C 1
ATOM 14862 O O . ARG C 1 208 ? 22.401 -37.156 -23.789 1.00 58.92 1184 ARG C O 1
ATOM 14883 N N . ASN C 1 209 ? 22.512 -35.443 -22.333 1.00 67.01 1185 ASN C N 1
ATOM 14884 C CA . ASN C 1 209 ? 23.959 -35.296 -22.441 1.00 67.78 1185 ASN C CA 1
ATOM 14885 C C . ASN C 1 209 ? 24.652 -35.650 -21.118 1.00 74.39 1185 ASN C C 1
ATOM 14886 O O . ASN C 1 209 ? 24.523 -34.918 -20.136 1.00 62.73 1185 ASN C O 1
ATOM 14897 N N . PRO C 1 210 ? 25.374 -36.787 -21.075 1.00 86.80 1186 PRO C N 1
ATOM 14898 C CA . PRO C 1 210 ? 25.504 -37.817 -22.116 1.00 59.88 1186 PRO C CA 1
ATOM 14899 C C . PRO C 1 210 ? 24.277 -38.723 -22.163 1.00 81.30 1186 PRO C C 1
ATOM 14900 O O . PRO C 1 210 ? 23.528 -38.775 -21.187 1.00 62.49 1186 PRO C O 1
ATOM 14911 N N . PRO C 1 211 ? 24.078 -39.431 -23.273 1.00 86.18 1187 PRO C N 1
ATOM 14912 C CA . PRO C 1 211 ? 22.860 -40.238 -23.418 1.00 52.58 1187 PRO C CA 1
ATOM 14913 C C . PRO C 1 211 ? 22.857 -41.436 -22.486 1.00 57.11 1187 PRO C C 1
ATOM 14914 O O . PRO C 1 211 ? 23.888 -42.070 -22.255 1.00 55.24 1187 PRO C O 1
ATOM 14925 N N . VAL C 1 212 ? 21.668 -41.749 -21.967 1.00 79.60 1188 VAL C N 1
ATOM 14926 C CA . VAL C 1 212 ? 21.481 -42.921 -21.120 1.00 46.78 1188 VAL C CA 1
ATOM 14927 C C . VAL C 1 212 ? 21.266 -44.167 -21.966 1.00 68.13 1188 VAL C C 1
ATOM 14928 O O . VAL C 1 212 ? 21.668 -45.266 -21.566 1.00 58.66 1188 VAL C O 1
ATOM 14941 N N . ILE C 1 213 ? 20.637 -44.024 -23.128 1.00 44.15 1189 ILE C N 1
ATOM 14942 C CA . ILE C 1 213 ? 20.417 -45.147 -24.039 1.00 56.11 1189 ILE C CA 1
ATOM 14943 C C . ILE C 1 213 ? 20.821 -44.720 -25.438 1.00 74.51 1189 ILE C C 1
ATOM 14944 O O . ILE C 1 213 ? 20.803 -43.523 -25.773 1.00 78.51 1189 ILE C O 1
ATOM 14960 N N . PRO C 1 214 ? 21.179 -45.676 -26.299 1.00 78.08 1190 PRO C N 1
ATOM 14961 C CA . PRO C 1 214 ? 21.500 -45.330 -27.685 1.00 58.27 1190 PRO C CA 1
ATOM 14962 C C . PRO C 1 214 ? 20.259 -45.300 -28.560 1.00 46.25 1190 PRO C C 1
ATOM 14963 O O . PRO C 1 214 ? 19.139 -45.423 -28.053 1.00 50.86 1190 PRO C O 1
ATOM 14974 N N . VAL C 1 215 ? 20.447 -45.117 -29.864 1.00 51.89 1191 VAL C N 1
ATOM 14975 C CA . VAL C 1 215 ? 19.381 -45.245 -30.853 1.00 52.92 1191 VAL C CA 1
ATOM 14976 C C . VAL C 1 215 ? 19.586 -46.603 -31.511 1.00 50.57 1191 VAL C C 1
ATOM 14977 O O . VAL C 1 215 ? 20.411 -46.753 -32.412 1.00 52.94 1191 VAL C O 1
ATOM 14990 N N . LEU C 1 216 ? 18.851 -47.611 -31.041 1.00 43.94 1192 LEU C N 1
ATOM 14991 C CA . LEU C 1 216 ? 19.111 -48.976 -31.486 1.00 48.76 1192 LEU C CA 1
ATOM 14992 C C . LEU C 1 216 ? 18.891 -49.142 -32.985 1.00 52.44 1192 LEU C C 1
ATOM 14993 O O . LEU C 1 216 ? 19.540 -49.982 -33.614 1.00 44.22 1192 LEU C O 1
ATOM 15009 N N . GLN C 1 217 ? 17.978 -48.367 -33.574 1.00 39.34 1193 GLN C N 1
ATOM 15010 C CA . GLN C 1 217 ? 17.724 -48.453 -35.007 1.00 62.45 1193 GLN C CA 1
ATOM 15011 C C . GLN C 1 217 ? 18.846 -47.843 -35.842 1.00 56.07 1193 GLN C C 1
ATOM 15012 O O . GLN C 1 217 ? 18.827 -47.984 -37.070 1.00 53.95 1193 GLN C O 1
ATOM 15026 N N . GLU C 1 218 ? 19.822 -47.187 -35.215 1.00 44.78 1194 GLU C N 1
ATOM 15027 C CA . GLU C 1 218 ? 20.969 -46.632 -35.921 1.00 56.70 1194 GLU C CA 1
ATOM 15028 C C . GLU C 1 218 ? 22.273 -47.326 -35.546 1.00 52.79 1194 GLU C C 1
ATOM 15029 O O . GLU C 1 218 ? 23.350 -46.825 -35.881 1.00 53.37 1194 GLU C O 1
ATOM 15041 N N . ILE C 1 219 ? 22.203 -48.464 -34.864 1.00 52.90 1195 ILE C N 1
ATOM 15042 C CA . ILE C 1 219 ? 23.371 -49.276 -34.545 1.00 81.36 1195 ILE C CA 1
ATOM 15043 C C . ILE C 1 219 ? 23.254 -50.564 -35.343 1.00 50.60 1195 ILE C C 1
ATOM 15044 O O . ILE C 1 219 ? 22.181 -51.178 -35.384 1.00 61.64 1195 ILE C O 1
ATOM 15060 N N . TYR C 1 220 ? 24.341 -50.960 -35.999 1.00 54.21 1196 TYR C N 1
ATOM 15061 C CA . TYR C 1 220 ? 24.310 -52.174 -36.799 1.00 68.41 1196 TYR C CA 1
ATOM 15062 C C . TYR C 1 220 ? 25.731 -52.605 -37.118 1.00 82.06 1196 TYR C C 1
ATOM 15063 O O . TYR C 1 220 ? 26.634 -51.776 -37.250 1.00 98.73 1196 TYR C O 1
ATOM 15081 N N . LYS C 1 221 ? 25.913 -53.913 -37.244 1.00 91.99 1197 LYS C N 1
ATOM 15082 C CA . LYS C 1 221 ? 27.181 -54.466 -37.690 1.00 72.57 1197 LYS C CA 1
ATOM 15083 C C . LYS C 1 221 ? 27.240 -54.384 -39.208 1.00 108.76 1197 LYS C C 1
ATOM 15084 O O . LYS C 1 221 ? 26.340 -54.881 -39.895 1.00 124.67 1197 LYS C O 1
ATOM 15103 N N . GLY C 1 222 ? 28.276 -53.748 -39.731 1.00 72.87 1198 GLY C N 1
ATOM 15104 C CA . GLY C 1 222 ? 28.570 -53.819 -41.142 1.00 80.65 1198 GLY C CA 1
ATOM 15105 C C . GLY C 1 222 ? 28.337 -52.517 -41.882 1.00 83.20 1198 GLY C C 1
ATOM 15106 O O . GLY C 1 222 ? 28.321 -51.423 -41.311 1.00 96.67 1198 GLY C O 1
ATOM 15110 N N . GLU C 1 223 ? 28.121 -52.659 -43.191 1.00 75.66 1199 GLU C N 1
ATOM 15111 C CA . GLU C 1 223 ? 28.244 -51.545 -44.125 1.00 79.46 1199 GLU C CA 1
ATOM 15112 C C . GLU C 1 223 ? 27.073 -50.576 -44.018 1.00 81.90 1199 GLU C C 1
ATOM 15113 O O . GLU C 1 223 ? 27.262 -49.356 -44.078 1.00 68.90 1199 GLU C O 1
ATOM 15125 N N . LYS C 1 224 ? 25.859 -51.094 -43.859 1.00 81.61 1200 LYS C N 1
ATOM 15126 C CA . LYS C 1 224 ? 24.662 -50.293 -44.052 1.00 60.98 1200 LYS C CA 1
ATOM 15127 C C . LYS C 1 224 ? 23.561 -50.837 -43.158 1.00 66.73 1200 LYS C C 1
ATOM 15128 O O . LYS C 1 224 ? 23.572 -52.014 -42.789 1.00 80.80 1200 LYS C O 1
ATOM 15147 N N . LYS C 1 225 ? 22.621 -49.968 -42.802 1.00 54.09 1201 LYS C N 1
ATOM 15148 C CA . LYS C 1 225 ? 21.501 -50.368 -41.965 1.00 50.55 1201 LYS C CA 1
ATOM 15149 C C . LYS C 1 225 ? 20.696 -51.460 -42.667 1.00 51.90 1201 LYS C C 1
ATOM 15150 O O . LYS C 1 225 ? 20.164 -51.214 -43.759 1.00 62.09 1201 LYS C O 1
ATOM 15169 N N . PRO C 1 226 ? 20.567 -52.654 -42.087 1.00 65.08 1202 PRO C N 1
ATOM 15170 C CA . PRO C 1 226 ? 19.743 -53.690 -42.720 1.00 71.17 1202 PRO C CA 1
ATOM 15171 C C . PRO C 1 226 ? 18.319 -53.210 -42.950 1.00 49.14 1202 PRO C C 1
ATOM 15172 O O . PRO C 1 226 ? 17.795 -52.367 -42.218 1.00 51.49 1202 PRO C O 1
ATOM 15183 N N . GLU C 1 227 ? 17.685 -53.775 -43.974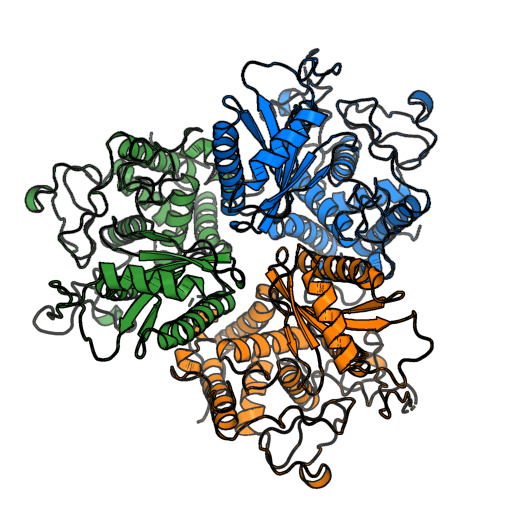 1.00 53.71 1203 GLU C N 1
ATOM 15184 C CA . GLU C 1 227 ? 16.314 -53.435 -44.335 1.00 56.47 1203 GLU C CA 1
ATOM 15185 C C . GLU C 1 227 ? 15.459 -54.684 -44.182 1.00 58.89 1203 GLU C C 1
ATOM 15186 O O . GLU C 1 227 ? 15.548 -55.611 -44.994 1.00 98.87 1203 GLU C O 1
ATOM 15198 N N . ILE C 1 228 ? 14.651 -54.710 -43.128 1.00 51.21 1204 ILE C N 1
ATOM 15199 C CA . ILE C 1 228 ? 13.692 -55.777 -42.872 1.00 55.73 1204 ILE C CA 1
ATOM 15200 C C . ILE C 1 228 ? 12.319 -55.121 -42.883 1.00 50.11 1204 ILE C C 1
ATOM 15201 O O . ILE C 1 228 ? 11.979 -54.368 -41.962 1.00 44.24 1204 ILE C O 1
ATOM 15217 N N . PHE C 1 229 ? 11.530 -55.393 -43.917 1.00 44.46 1205 PHE C N 1
ATOM 15218 C CA . PHE C 1 229 ? 10.276 -54.684 -44.129 1.00 43.90 1205 PHE C CA 1
ATOM 15219 C C . PHE C 1 229 ? 9.095 -55.508 -43.630 1.00 48.00 1205 PHE C C 1
ATOM 15220 O O . PHE C 1 229 ? 8.989 -56.704 -43.924 1.00 51.87 1205 PHE C O 1
ATOM 15237 N N . VAL C 1 230 ? 8.211 -54.852 -42.879 1.00 43.16 1206 VAL C N 1
ATOM 15238 C CA . VAL C 1 230 ? 6.965 -55.442 -42.413 1.00 43.08 1206 VAL C CA 1
ATOM 15239 C C . VAL C 1 230 ? 5.871 -54.398 -42.567 1.00 46.09 1206 VAL C C 1
ATOM 15240 O O . VAL C 1 230 ? 6.001 -53.278 -42.059 1.00 41.93 1206 VAL C O 1
ATOM 15253 N N . ASP C 1 231 ? 4.796 -54.766 -43.269 1.00 52.34 1207 ASP C N 1
ATOM 15254 C CA . ASP C 1 231 ? 3.660 -53.870 -43.501 1.00 52.10 1207 ASP C CA 1
ATOM 15255 C C . ASP C 1 231 ? 4.104 -52.519 -44.048 1.00 46.73 1207 ASP C C 1
ATOM 15256 O O . ASP C 1 231 ? 3.496 -51.487 -43.758 1.00 54.33 1207 ASP C O 1
ATOM 15265 N N . GLY C 1 232 ? 5.173 -52.520 -44.837 1.00 61.62 1208 GLY C N 1
ATOM 15266 C CA . GLY C 1 232 ? 5.640 -51.322 -45.502 1.00 42.39 1208 GLY C CA 1
ATOM 15267 C C . GLY C 1 232 ? 6.699 -50.537 -44.764 1.00 42.03 1208 GLY C C 1
ATOM 15268 O O . GLY C 1 232 ? 7.063 -49.447 -45.223 1.00 61.28 1208 GLY C O 1
ATOM 15272 N N . TRP C 1 233 ? 7.229 -51.057 -43.662 1.00 41.96 1209 TRP C N 1
ATOM 15273 C CA . TRP C 1 233 ? 8.152 -50.305 -42.821 1.00 42.06 1209 TRP C CA 1
ATOM 15274 C C . TRP C 1 233 ? 9.351 -51.153 -42.428 1.00 42.41 1209 TRP C C 1
ATOM 15275 O O . TRP C 1 233 ? 9.231 -52.366 -42.233 1.00 42.56 1209 TRP C O 1
ATOM 15296 N N . ASN C 1 234 ? 10.512 -50.505 -42.337 1.00 42.46 1210 ASN C N 1
ATOM 15297 C CA . ASN C 1 234 ? 11.732 -51.169 -41.902 1.00 45.69 1210 ASN C CA 1
ATOM 15298 C C . ASN C 1 234 ? 11.722 -51.318 -40.387 1.00 42.25 1210 ASN C C 1
ATOM 15299 O O . ASN C 1 234 ? 11.718 -50.315 -39.665 1.00 45.78 1210 ASN C O 1
ATOM 15310 N N . ILE C 1 235 ? 11.736 -52.559 -39.907 1.00 42.26 1211 ILE C N 1
ATOM 15311 C CA . ILE C 1 235 ? 11.643 -52.845 -38.480 1.00 42.17 1211 ILE C CA 1
ATOM 15312 C C . ILE C 1 235 ? 12.985 -53.299 -37.904 1.00 42.13 1211 ILE C C 1
ATOM 15313 O O . ILE C 1 235 ? 13.019 -53.901 -36.833 1.00 42.17 1211 ILE C O 1
ATOM 15329 N N . TYR C 1 236 ? 14.098 -53.035 -38.587 1.00 42.13 1212 TYR C N 1
ATOM 15330 C CA . TYR C 1 236 ? 15.386 -53.417 -38.031 1.00 42.72 1212 TYR C CA 1
ATOM 15331 C C . TYR C 1 236 ? 15.721 -52.582 -36.800 1.00 47.40 1212 TYR C C 1
ATOM 15332 O O . TYR C 1 236 ? 15.460 -51.376 -36.752 1.00 40.48 1212 TYR C O 1
ATOM 15350 N N . PHE C 1 237 ? 16.349 -53.230 -35.820 1.00 40.97 1213 PHE C N 1
ATOM 15351 C CA . PHE C 1 237 ? 17.017 -52.534 -34.732 1.00 40.16 1213 PHE C CA 1
ATOM 15352 C C . PHE C 1 237 ? 18.018 -53.501 -34.123 1.00 42.97 1213 PHE C C 1
ATOM 15353 O O . PHE C 1 237 ? 17.908 -54.719 -34.283 1.00 43.10 1213 PHE C O 1
ATOM 15370 N N . PHE C 1 238 ? 19.014 -52.940 -33.445 1.00 46.65 1214 PHE C N 1
ATOM 15371 C CA . PHE C 1 238 ? 20.042 -53.734 -32.783 1.00 46.49 1214 PHE C CA 1
ATOM 15372 C C . PHE C 1 238 ? 19.477 -54.317 -31.495 1.00 52.43 1214 PHE C C 1
ATOM 15373 O O . PHE C 1 238 ? 19.114 -53.568 -30.584 1.00 58.58 1214 PHE C O 1
ATOM 15390 N N . ASP C 1 239 ? 19.415 -55.647 -31.410 1.00 67.75 1215 ASP C N 1
ATOM 15391 C CA . ASP C 1 239 ? 18.799 -56.329 -30.276 1.00 63.31 1215 ASP C CA 1
ATOM 15392 C C . ASP C 1 239 ? 19.784 -57.194 -29.498 1.00 70.32 1215 ASP C C 1
ATOM 15393 O O . ASP C 1 239 ? 19.369 -57.906 -28.575 1.00 92.24 1215 ASP C O 1
ATOM 15402 N N . GLN C 1 240 ? 21.072 -57.160 -29.841 1.00 64.35 1216 GLN C N 1
ATOM 15403 C CA . GLN C 1 240 ? 22.083 -57.948 -29.132 1.00 96.00 1216 GLN C CA 1
ATOM 15404 C C . GLN C 1 240 ? 22.658 -57.107 -27.991 1.00 83.66 1216 GLN C C 1
ATOM 15405 O O . GLN C 1 240 ? 23.821 -56.696 -27.985 1.00 89.40 1216 GLN C O 1
ATOM 15413 N N . ILE C 1 241 ? 21.799 -56.876 -26.992 1.00 71.74 1217 ILE C N 1
ATOM 15414 C CA . ILE C 1 241 ? 22.090 -55.901 -25.944 1.00 63.37 1217 ILE C CA 1
ATOM 15415 C C . ILE C 1 241 ? 23.345 -56.272 -25.168 1.00 89.33 1217 ILE C C 1
ATOM 15416 O O . ILE C 1 241 ? 24.082 -55.389 -24.710 1.00 98.56 1217 ILE C O 1
ATOM 15432 N N . ASP C 1 242 ? 23.622 -57.568 -25.010 1.00 88.56 1218 ASP C N 1
ATOM 15433 C CA . ASP C 1 242 ? 24.823 -57.978 -24.292 1.00 63.42 1218 ASP C CA 1
ATOM 15434 C C . ASP C 1 242 ? 26.095 -57.534 -25.005 1.00 102.65 1218 ASP C C 1
ATOM 15435 O O . ASP C 1 242 ? 27.139 -57.394 -24.357 1.00 78.84 1218 ASP C O 1
ATOM 15444 N N . GLU C 1 243 ? 26.033 -57.308 -26.317 1.00 103.79 1219 GLU C N 1
ATOM 15445 C CA . GLU C 1 243 ? 27.177 -56.847 -27.091 1.00 97.01 1219 GLU C CA 1
ATOM 15446 C C . GLU C 1 243 ? 27.176 -55.337 -27.288 1.00 91.45 1219 GLU C C 1
ATOM 15447 O O . GLU C 1 243 ? 27.997 -54.817 -28.052 1.00 74.38 1219 GLU C O 1
ATOM 15459 N N . LEU C 1 244 ? 26.282 -54.623 -26.610 1.00 75.21 1220 LEU C N 1
ATOM 15460 C CA . LEU C 1 244 ? 26.181 -53.182 -26.808 1.00 68.98 1220 LEU C CA 1
ATOM 15461 C C . LEU C 1 244 ? 27.461 -52.437 -26.447 1.00 97.13 1220 LEU C C 1
ATOM 15462 O O . LEU C 1 244 ? 27.815 -51.490 -27.171 1.00 91.89 1220 LEU C O 1
ATOM 15478 N N . PRO C 1 245 ? 28.191 -52.793 -25.387 1.00 81.10 1221 PRO C N 1
ATOM 15479 C CA . PRO C 1 245 ? 29.430 -52.061 -25.076 1.00 79.80 1221 PRO C CA 1
ATOM 15480 C C . PRO C 1 245 ? 30.434 -52.054 -26.209 1.00 82.68 1221 PRO C C 1
ATOM 15481 O O . PRO C 1 245 ? 31.351 -51.226 -26.194 1.00 79.26 1221 PRO C O 1
ATOM 15492 N N . THR C 1 246 ? 30.299 -52.955 -27.183 1.00 96.78 1222 THR C N 1
ATOM 15493 C CA . THR C 1 246 ? 31.214 -52.981 -28.319 1.00 101.93 1222 THR C CA 1
ATOM 15494 C C . THR C 1 246 ? 30.799 -51.983 -29.395 1.00 97.82 1222 THR C C 1
ATOM 15495 O O . THR C 1 246 ? 31.658 -51.380 -30.050 1.00 79.74 1222 THR C O 1
ATOM 15506 N N . TYR C 1 247 ? 29.492 -51.808 -29.597 1.00 80.23 1223 TYR C N 1
ATOM 15507 C CA . TYR C 1 247 ? 28.969 -51.010 -30.698 1.00 74.14 1223 TYR C CA 1
ATOM 15508 C C . TYR C 1 247 ? 28.418 -49.657 -30.268 1.00 68.86 1223 TYR C C 1
ATOM 15509 O O . TYR C 1 247 ? 27.925 -48.912 -31.122 1.00 67.99 1223 TYR C O 1
ATOM 15527 N N . TRP C 1 248 ? 28.484 -49.315 -28.982 1.00 72.03 1224 TRP C N 1
ATOM 15528 C CA . TRP C 1 248 ? 27.996 -48.029 -28.487 1.00 77.63 1224 TRP C CA 1
ATOM 15529 C C . TRP C 1 248 ? 29.118 -47.351 -27.711 1.00 78.38 1224 TRP C C 1
ATOM 15530 O O . TRP C 1 248 ? 29.451 -47.773 -26.599 1.00 79.52 1224 TRP C O 1
ATOM 15551 N N . SER C 1 249 ? 29.685 -46.290 -28.289 1.00 89.82 1225 SER C N 1
ATOM 15552 C CA . SER C 1 249 ? 30.878 -45.676 -27.711 1.00 94.08 1225 SER C CA 1
ATOM 15553 C C . SER C 1 249 ? 30.571 -44.985 -26.389 1.00 95.89 1225 SER C C 1
ATOM 15554 O O . SER C 1 249 ? 31.370 -45.055 -25.448 1.00 90.01 1225 SER C O 1
ATOM 15562 N N . GLU C 1 250 ? 29.428 -44.309 -26.295 1.00 92.90 1226 GLU C N 1
ATOM 15563 C CA . GLU C 1 250 ? 29.064 -43.580 -25.087 1.00 95.97 1226 GLU C CA 1
ATOM 15564 C C . GLU C 1 250 ? 28.436 -44.469 -24.019 1.00 82.61 1226 GLU C C 1
ATOM 15565 O O . GLU C 1 250 ? 27.725 -43.963 -23.141 1.00 64.75 1226 GLU C O 1
ATOM 15577 N N . CYS C 1 251 ? 28.680 -45.774 -24.071 1.00 83.83 1227 CYS C N 1
ATOM 15578 C CA . CYS C 1 251 ? 28.085 -46.691 -23.111 1.00 84.98 1227 CYS C CA 1
ATOM 15579 C C . CYS C 1 251 ? 28.614 -46.413 -21.709 1.00 66.27 1227 CYS C C 1
ATOM 15580 O O . CYS C 1 251 ? 29.824 -46.288 -21.503 1.00 89.44 1227 CYS C O 1
ATOM 15588 N N . GLY C 1 252 ? 27.700 -46.303 -20.748 1.00 89.50 1228 GLY C N 1
ATOM 15589 C CA . GLY C 1 252 ? 28.073 -46.137 -19.357 1.00 78.98 1228 GLY C CA 1
ATOM 15590 C C . GLY C 1 252 ? 28.592 -44.771 -18.967 1.00 66.31 1228 GLY C C 1
ATOM 15591 O O . GLY C 1 252 ? 29.084 -44.614 -17.847 1.00 71.97 1228 GLY C O 1
ATOM 15595 N N . LYS C 1 253 ? 28.483 -43.768 -19.839 1.00 76.45 1229 LYS C N 1
ATOM 15596 C CA . LYS C 1 253 ? 29.001 -42.446 -19.505 1.00 74.84 1229 LYS C CA 1
ATOM 15597 C C . LYS C 1 253 ? 28.073 -41.676 -18.573 1.00 64.16 1229 LYS C C 1
ATOM 15598 O O . LYS C 1 253 ? 28.553 -40.918 -17.722 1.00 81.41 1229 LYS C O 1
ATOM 15617 N N . ASN C 1 254 ? 26.759 -41.852 -18.703 1.00 67.88 1230 ASN C N 1
ATOM 15618 C CA . ASN C 1 254 ? 25.806 -41.125 -17.873 1.00 69.47 1230 ASN C CA 1
ATOM 15619 C C . ASN C 1 254 ? 25.633 -41.848 -16.546 1.00 74.05 1230 ASN C C 1
ATOM 15620 O O . ASN C 1 254 ? 25.295 -43.036 -16.519 1.00 58.17 1230 ASN C O 1
ATOM 15631 N N . THR C 1 255 ? 25.879 -41.135 -15.445 1.00 74.79 1231 THR C N 1
ATOM 15632 C CA . THR C 1 255 ? 25.770 -41.706 -14.107 1.00 73.92 1231 THR C CA 1
ATOM 15633 C C . THR C 1 255 ? 24.732 -40.989 -13.249 1.00 58.09 1231 THR C C 1
ATOM 15634 O O . THR C 1 255 ? 24.742 -41.140 -12.029 1.00 78.53 1231 THR C O 1
ATOM 15645 N N . GLU C 1 256 ? 23.796 -40.268 -13.854 1.00 61.80 1232 GLU C N 1
ATOM 15646 C CA . GLU C 1 256 ? 22.757 -39.612 -13.071 1.00 55.95 1232 GLU C CA 1
ATOM 15647 C C . GLU C 1 256 ? 21.883 -40.643 -12.362 1.00 65.92 1232 GLU C C 1
ATOM 15648 O O . GLU C 1 256 ? 21.600 -41.716 -12.900 1.00 53.88 1232 GLU C O 1
ATOM 15660 N N . SER C 1 257 ? 21.471 -40.322 -11.137 1.00 52.30 1233 SER C N 1
ATOM 15661 C CA . SER C 1 257 ? 20.514 -41.171 -10.440 1.00 66.37 1233 SER C CA 1
ATOM 15662 C C . SER C 1 257 ? 19.140 -41.072 -11.101 1.00 48.41 1233 SER C C 1
ATOM 15663 O O . SER C 1 257 ? 18.852 -40.140 -11.857 1.00 70.80 1233 SER C O 1
ATOM 15671 N N . VAL C 1 258 ? 18.278 -42.047 -10.792 1.00 58.46 1234 VAL C N 1
ATOM 15672 C CA . VAL C 1 258 ? 16.939 -42.067 -11.382 1.00 42.86 1234 VAL C CA 1
ATOM 15673 C C . VAL C 1 258 ? 16.204 -40.778 -11.049 1.00 51.06 1234 VAL C C 1
ATOM 15674 O O . VAL C 1 258 ? 15.552 -40.177 -11.910 1.00 41.06 1234 VAL C O 1
ATOM 15687 N N . GLY C 1 259 ? 16.292 -40.337 -9.793 1.00 44.08 1235 GLY C N 1
ATOM 15688 C CA . GLY C 1 259 ? 15.620 -39.112 -9.399 1.00 52.83 1235 GLY C CA 1
ATOM 15689 C C . GLY C 1 259 ? 16.091 -37.911 -10.197 1.00 52.75 1235 GLY C C 1
ATOM 15690 O O . GLY C 1 259 ? 15.292 -37.051 -10.569 1.00 46.43 1235 GLY C O 1
ATOM 15694 N N . GLN C 1 260 ? 17.396 -37.834 -10.469 1.00 46.17 1236 GLN C N 1
ATOM 15695 C CA . GLN C 1 260 ? 17.910 -36.756 -11.307 1.00 62.89 1236 GLN C CA 1
ATOM 15696 C C . GLN C 1 260 ? 17.281 -36.792 -12.690 1.00 46.07 1236 GLN C C 1
ATOM 15697 O O . GLN C 1 260 ? 16.884 -35.754 -13.230 1.00 49.03 1236 GLN C O 1
ATOM 15711 N N . LEU C 1 261 ? 17.161 -37.987 -13.270 1.00 45.57 1237 LEU C N 1
ATOM 15712 C CA . LEU C 1 261 ? 16.645 -38.105 -14.627 1.00 47.01 1237 LEU C CA 1
ATOM 15713 C C . LEU C 1 261 ? 15.153 -37.804 -14.687 1.00 63.31 1237 LEU C C 1
ATOM 15714 O O . LEU C 1 261 ? 14.684 -37.182 -15.648 1.00 50.42 1237 LEU C O 1
ATOM 15730 N N . TRP C 1 262 ? 14.395 -38.210 -13.664 1.00 56.44 1238 TRP C N 1
ATOM 15731 C CA . TRP C 1 262 ? 12.962 -37.927 -13.650 1.00 40.07 1238 TRP C CA 1
ATOM 15732 C C . TRP C 1 262 ? 12.711 -36.425 -13.588 1.00 55.93 1238 TRP C C 1
ATOM 15733 O O . TRP C 1 262 ? 11.911 -35.886 -14.358 1.00 40.91 1238 TRP C O 1
ATOM 15754 N N . LEU C 1 263 ? 13.385 -35.728 -12.670 1.00 44.68 1239 LEU C N 1
ATOM 15755 C CA . LEU C 1 263 ? 13.251 -34.277 -12.630 1.00 49.03 1239 LEU C CA 1
ATOM 15756 C C . LEU C 1 263 ? 13.768 -33.658 -13.920 1.00 49.08 1239 LEU C C 1
ATOM 15757 O O . LEU C 1 263 ? 13.159 -32.731 -14.462 1.00 42.62 1239 LEU C O 1
ATOM 15773 N N . GLY C 1 264 ? 14.869 -34.193 -14.450 1.00 40.94 1240 GLY C N 1
ATOM 15774 C CA . GLY C 1 264 ? 15.383 -33.699 -15.715 1.00 44.96 1240 GLY C CA 1
ATOM 15775 C C . GLY C 1 264 ? 14.384 -33.854 -16.848 1.00 47.10 1240 GLY C C 1
ATOM 15776 O O . GLY C 1 264 ? 14.259 -32.974 -17.701 1.00 47.32 1240 GLY C O 1
ATOM 15780 N N . LEU C 1 265 ? 13.646 -34.966 -16.861 1.00 39.70 1241 LEU C N 1
ATOM 15781 C CA . LEU C 1 265 ? 12.627 -35.160 -17.890 1.00 44.27 1241 LEU C CA 1
ATOM 15782 C C . LEU C 1 265 ? 11.550 -34.091 -17.788 1.00 62.98 1241 LEU C C 1
ATOM 15783 O O . LEU C 1 265 ? 11.163 -33.483 -18.794 1.00 68.30 1241 LEU C O 1
ATOM 15799 N N . LEU C 1 266 ? 11.042 -33.858 -16.577 1.00 59.18 1242 LEU C N 1
ATOM 15800 C CA . LEU C 1 266 ? 10.013 -32.843 -16.397 1.00 57.96 1242 LEU C CA 1
ATOM 15801 C C . LEU C 1 266 ? 10.508 -31.477 -16.854 1.00 57.44 1242 LEU C C 1
ATOM 15802 O O . LEU C 1 266 ? 9.778 -30.738 -17.525 1.00 57.39 1242 LEU C O 1
ATOM 15818 N N . ARG C 1 267 ? 11.751 -31.129 -16.513 1.00 41.17 1243 ARG C N 1
ATOM 15819 C CA . ARG C 1 267 ? 12.311 -29.856 -16.949 1.00 49.30 1243 ARG C CA 1
ATOM 15820 C C . ARG C 1 267 ? 12.567 -29.847 -18.453 1.00 44.15 1243 ARG C C 1
ATOM 15821 O O . ARG C 1 267 ? 12.431 -28.805 -19.106 1.00 47.06 1243 ARG C O 1
ATOM 15842 N N . PHE C 1 268 ? 12.968 -30.991 -19.015 1.00 44.91 1244 PHE C N 1
ATOM 15843 C CA . PHE C 1 268 ? 13.255 -31.056 -20.445 1.00 50.76 1244 PHE C CA 1
ATOM 15844 C C . PHE C 1 268 ? 12.019 -30.711 -21.267 1.00 47.30 1244 PHE C C 1
ATOM 15845 O O . PHE C 1 268 ? 12.098 -29.941 -22.231 1.00 49.48 1244 PHE C O 1
ATOM 15862 N N . TYR C 1 269 ? 10.867 -31.257 -20.890 1.00 40.33 1245 TYR C N 1
ATOM 15863 C CA . TYR C 1 269 ? 9.644 -31.064 -21.650 1.00 41.53 1245 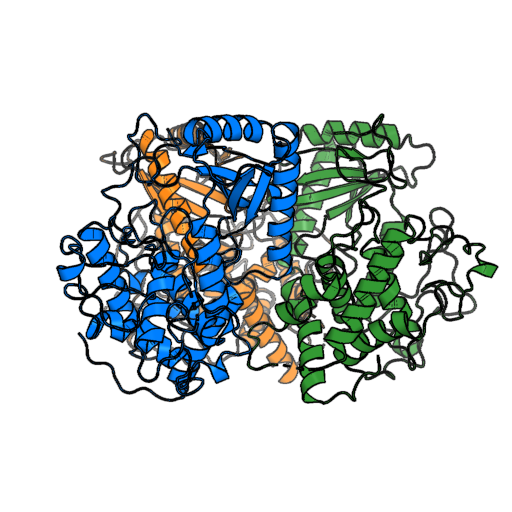TYR C CA 1
ATOM 15864 C C . TYR C 1 269 ? 8.860 -29.822 -21.234 1.00 43.04 1245 TYR C C 1
ATOM 15865 O O . TYR C 1 269 ? 7.843 -29.516 -21.866 1.00 49.57 1245 TYR C O 1
ATOM 15883 N N . THR C 1 270 ? 9.290 -29.102 -20.200 1.00 43.26 1246 THR C N 1
ATOM 15884 C CA . THR C 1 270 ? 8.666 -27.830 -19.851 1.00 46.27 1246 THR C CA 1
ATOM 15885 C C . THR C 1 270 ? 9.552 -26.622 -20.113 1.00 50.21 1246 THR C C 1
ATOM 15886 O O . THR C 1 270 ? 9.028 -25.525 -20.293 1.00 53.33 1246 THR C O 1
ATOM 15897 N N . GLU C 1 271 ? 10.873 -26.790 -20.119 1.00 50.63 1247 GLU C N 1
ATOM 15898 C CA . GLU C 1 271 ? 11.812 -25.684 -20.284 1.00 61.14 1247 GLU C CA 1
ATOM 15899 C C . GLU C 1 271 ? 12.554 -25.692 -21.613 1.00 62.51 1247 GLU C C 1
ATOM 15900 O O . GLU C 1 271 ? 12.819 -24.623 -22.164 1.00 73.21 1247 GLU C O 1
ATOM 15912 N N . GLU C 1 272 ? 12.920 -26.867 -22.133 1.00 68.52 1248 GLU C N 1
ATOM 15913 C CA . GLU C 1 272 ? 13.856 -26.984 -23.249 1.00 74.02 1248 GLU C CA 1
ATOM 15914 C C . GLU C 1 272 ? 13.206 -27.407 -24.562 1.00 52.93 1248 GLU C C 1
ATOM 15915 O O . GLU C 1 272 ? 13.388 -26.742 -25.587 1.00 59.79 1248 GLU C O 1
ATOM 15927 N N . PHE C 1 273 ? 12.454 -28.502 -24.567 1.00 48.96 1249 PHE C N 1
ATOM 15928 C CA . PHE C 1 273 ? 11.980 -29.073 -25.820 1.00 57.89 1249 PHE C CA 1
ATOM 15929 C C . PHE C 1 273 ? 10.991 -28.134 -26.498 1.00 69.06 1249 PHE C C 1
ATOM 15930 O O . PHE C 1 273 ? 10.063 -27.624 -25.864 1.00 55.42 1249 PHE C O 1
ATOM 15947 N N . ASP C 1 274 ? 11.205 -27.901 -27.793 1.00 60.87 1250 ASP C N 1
ATOM 15948 C CA . ASP C 1 274 ? 10.357 -27.030 -28.606 1.00 59.14 1250 ASP C CA 1
ATOM 15949 C C . ASP C 1 274 ? 9.325 -27.901 -29.315 1.00 68.15 1250 ASP C C 1
ATOM 15950 O O . ASP C 1 274 ? 9.607 -28.489 -30.363 1.00 80.52 1250 ASP C O 1
ATOM 15959 N N . PHE C 1 275 ? 8.125 -27.983 -28.738 1.00 57.69 1251 PHE C N 1
ATOM 15960 C CA . PHE C 1 275 ? 7.088 -28.847 -29.296 1.00 60.15 1251 PHE C CA 1
ATOM 15961 C C . PHE C 1 275 ? 6.665 -28.404 -30.687 1.00 60.67 1251 PHE C C 1
ATOM 15962 O O . PHE C 1 275 ? 6.290 -29.240 -31.516 1.00 69.29 1251 PHE C O 1
ATOM 15979 N N . LYS C 1 276 ? 6.693 -27.101 -30.958 1.00 66.79 1252 LYS C N 1
ATOM 15980 C CA . LYS C 1 276 ? 6.237 -26.610 -32.248 1.00 75.46 1252 LYS C CA 1
ATOM 15981 C C . LYS C 1 276 ? 7.290 -26.770 -33.339 1.00 80.90 1252 LYS C C 1
ATOM 15982 O O . LYS C 1 276 ? 6.941 -26.775 -34.524 1.00 63.93 1252 LYS C O 1
ATOM 16001 N N . GLU C 1 277 ? 8.561 -26.924 -32.967 1.00 78.93 1253 GLU C N 1
ATOM 16002 C CA . GLU C 1 277 ? 9.657 -27.049 -33.919 1.00 62.82 1253 GLU C CA 1
ATOM 16003 C C . GLU C 1 277 ? 10.068 -28.495 -34.171 1.00 58.92 1253 GLU C C 1
ATOM 16004 O O . GLU C 1 277 ? 10.406 -28.843 -35.303 1.00 60.28 1253 GLU C O 1
ATOM 16016 N N . HIS C 1 278 ? 10.047 -29.354 -33.153 1.00 63.51 1254 HIS C N 1
ATOM 16017 C CA . HIS C 1 278 ? 10.681 -30.661 -33.241 1.00 52.92 1254 HIS C CA 1
ATOM 16018 C C . HIS C 1 278 ? 9.697 -31.781 -32.941 1.00 47.47 1254 HIS C C 1
ATOM 16019 O O . HIS C 1 278 ? 8.708 -31.597 -32.224 1.00 54.74 1254 HIS C O 1
ATOM 16033 N N . VAL C 1 279 ? 10.002 -32.953 -33.493 1.00 45.84 1255 VAL C N 1
ATOM 16034 C CA . VAL C 1 279 ? 9.201 -34.156 -33.322 1.00 45.00 1255 VAL C CA 1
ATOM 16035 C C . VAL C 1 279 ? 9.934 -35.088 -32.373 1.00 43.43 1255 VAL C C 1
ATOM 16036 O O . VAL C 1 279 ? 11.160 -35.232 -32.451 1.00 46.49 1255 VAL C O 1
ATOM 16049 N N . ILE C 1 280 ? 9.179 -35.718 -31.481 1.00 42.51 1256 ILE C N 1
ATOM 16050 C CA . ILE C 1 280 ? 9.708 -36.746 -30.595 1.00 41.46 1256 ILE C CA 1
ATOM 16051 C C . ILE C 1 280 ? 9.846 -38.031 -31.408 1.00 41.25 1256 ILE C C 1
ATOM 16052 O O . ILE C 1 280 ? 8.847 -38.659 -31.771 1.00 41.10 1256 ILE C O 1
ATOM 16068 N N . SER C 1 281 ? 11.091 -38.422 -31.694 1.00 45.71 1257 SER C N 1
ATOM 16069 C CA . SER C 1 281 ? 11.392 -39.504 -32.631 1.00 41.00 1257 SER C CA 1
ATOM 16070 C C . SER C 1 281 ? 12.579 -40.297 -32.099 1.00 40.13 1257 SER C C 1
ATOM 16071 O O . SER C 1 281 ? 13.707 -39.788 -32.074 1.00 40.53 1257 SER C O 1
ATOM 16079 N N . ILE C 1 282 ? 12.336 -41.555 -31.711 1.00 39.32 1258 ILE C N 1
ATOM 16080 C CA . ILE C 1 282 ? 13.387 -42.396 -31.143 1.00 39.91 1258 ILE C CA 1
ATOM 16081 C C . ILE C 1 282 ? 14.103 -43.235 -32.194 1.00 44.40 1258 ILE C C 1
ATOM 16082 O O . ILE C 1 282 ? 14.980 -44.037 -31.840 1.00 51.03 1258 ILE C O 1
ATOM 16098 N N . ARG C 1 283 ? 13.753 -43.093 -33.473 1.00 41.65 1259 ARG C N 1
ATOM 16099 C CA . ARG C 1 283 ? 14.424 -43.856 -34.518 1.00 42.21 1259 ARG C CA 1
ATOM 16100 C C . ARG C 1 283 ? 15.732 -43.222 -34.969 1.00 43.90 1259 ARG C C 1
ATOM 16101 O O . ARG C 1 283 ? 16.491 -43.871 -35.696 1.00 48.44 1259 ARG C O 1
ATOM 16122 N N . ARG C 1 284 ? 15.988 -41.965 -34.612 1.00 57.24 1260 ARG C N 1
ATOM 16123 C CA . ARG C 1 284 ? 17.170 -41.257 -35.087 1.00 65.07 1260 ARG C CA 1
ATOM 16124 C C . ARG C 1 284 ? 17.624 -40.257 -34.035 1.00 60.70 1260 ARG C C 1
ATOM 16125 O O . ARG C 1 284 ? 16.797 -39.558 -33.445 1.00 52.63 1260 ARG C O 1
ATOM 16146 N N . LYS C 1 285 ? 18.941 -40.160 -33.840 1.00 51.91 1261 LYS C N 1
ATOM 16147 C CA . LYS C 1 285 ? 19.491 -39.223 -32.865 1.00 63.22 1261 LYS C CA 1
ATOM 16148 C C . LYS C 1 285 ? 19.436 -37.785 -33.359 1.00 81.36 1261 LYS C C 1
ATOM 16149 O O . LYS C 1 285 ? 19.315 -36.857 -32.552 1.00 78.65 1261 LYS C O 1
ATOM 16168 N N . SER C 1 286 ? 19.539 -37.578 -34.665 1.00 52.99 1262 SER C N 1
ATOM 16169 C CA . SER C 1 286 ? 19.461 -36.237 -35.217 1.00 55.83 1262 SER C CA 1
ATOM 16170 C C . SER C 1 286 ? 18.057 -35.669 -35.033 1.00 71.28 1262 SER C C 1
ATOM 16171 O O . SER C 1 286 ? 17.055 -36.370 -35.201 1.00 52.50 1262 SER C O 1
ATOM 16179 N N . LEU C 1 287 ? 17.990 -34.391 -34.672 1.00 89.30 1263 LEU C N 1
ATOM 16180 C CA . LEU C 1 287 ? 16.707 -33.740 -34.447 1.00 55.79 1263 LEU C CA 1
ATOM 16181 C C . LEU C 1 287 ? 15.828 -33.819 -35.686 1.00 69.34 1263 LEU C C 1
ATOM 16182 O O . LEU C 1 287 ? 16.300 -33.691 -36.820 1.00 66.79 1263 LEU C O 1
ATOM 16198 N N . LEU C 1 288 ? 14.535 -34.029 -35.457 1.00 62.59 1264 LEU C N 1
ATOM 16199 C CA . LEU C 1 288 ? 13.541 -34.134 -36.516 1.00 68.56 1264 LEU C CA 1
ATOM 16200 C C . LEU C 1 288 ? 12.553 -32.986 -36.361 1.00 53.52 1264 LEU C C 1
ATOM 16201 O O . LEU C 1 288 ? 11.942 -32.826 -35.296 1.00 51.79 1264 LEU C O 1
ATOM 16217 N N . THR C 1 289 ? 12.396 -32.197 -37.415 1.00 57.16 1265 THR C N 1
ATOM 16218 C CA . THR C 1 289 ? 11.545 -31.020 -37.372 1.00 72.65 1265 THR C CA 1
ATOM 16219 C C . THR C 1 289 ? 10.142 -31.346 -37.862 1.00 81.38 1265 THR C C 1
ATOM 16220 O O . THR C 1 289 ? 9.950 -32.168 -38.763 1.00 65.09 1265 THR C O 1
ATOM 16231 N N . THR C 1 290 ? 9.157 -30.681 -37.256 1.00 58.11 1266 THR C N 1
ATOM 16232 C CA . THR C 1 290 ? 7.784 -30.788 -37.731 1.00 69.28 1266 THR C CA 1
ATOM 16233 C C . THR C 1 290 ? 7.653 -30.313 -39.174 1.00 94.63 1266 THR C C 1
ATOM 16234 O O . THR C 1 290 ? 6.841 -30.855 -39.933 1.00 99.41 1266 THR C O 1
ATOM 16245 N N . PHE C 1 291 ? 8.435 -29.305 -39.569 1.00 73.04 1267 PHE C N 1
ATOM 16246 C CA . PHE C 1 291 ? 8.368 -28.809 -40.940 1.00 72.28 1267 PHE C CA 1
ATOM 16247 C C . PHE C 1 291 ? 8.708 -29.918 -41.926 1.00 100.34 1267 PHE C C 1
ATOM 16248 O O . PHE C 1 291 ? 7.938 -30.205 -42.850 1.00 90.52 1267 PHE C O 1
ATOM 16265 N N . LYS C 1 292 ? 9.855 -30.572 -41.727 1.00 100.54 1268 LYS C N 1
ATOM 16266 C CA . LYS C 1 292 ? 10.268 -31.656 -42.610 1.00 92.66 1268 LYS C CA 1
ATOM 16267 C C . LYS C 1 292 ? 9.248 -32.784 -42.618 1.00 84.44 1268 LYS C C 1
ATOM 16268 O O . LYS C 1 292 ? 9.048 -33.437 -43.647 1.00 68.81 1268 LYS C O 1
ATOM 16287 N N . LYS C 1 293 ? 8.592 -33.020 -41.484 1.00 83.48 1269 LYS C N 1
ATOM 16288 C CA . LYS C 1 293 ? 7.572 -34.052 -41.394 1.00 58.61 1269 LYS C CA 1
ATOM 16289 C C . LYS C 1 293 ? 6.220 -33.596 -41.935 1.00 92.42 1269 LYS C C 1
ATOM 16290 O O . LYS C 1 293 ? 5.356 -34.439 -42.195 1.00 76.60 1269 LYS C O 1
ATOM 16309 N N . GLN C 1 294 ? 6.019 -32.291 -42.124 1.00 91.07 1270 GLN C N 1
ATOM 16310 C CA . GLN C 1 294 ? 4.716 -31.750 -42.508 1.00 83.61 1270 GLN C CA 1
ATOM 16311 C C . GLN C 1 294 ? 3.655 -32.053 -41.451 1.00 88.48 1270 GLN C C 1
ATOM 16312 O O . GLN C 1 294 ? 2.480 -32.248 -41.771 1.00 98.81 1270 GLN C O 1
ATOM 16326 N N . TRP C 1 295 ? 4.068 -32.092 -40.185 1.00 73.71 1271 TRP C N 1
ATOM 16327 C CA . TRP C 1 295 ? 3.171 -32.294 -39.052 1.00 95.26 1271 TRP C CA 1
ATOM 16328 C C . TRP C 1 295 ? 3.084 -31.033 -38.191 1.00 91.67 1271 TRP C C 1
ATOM 16329 O O . TRP C 1 295 ? 3.118 -31.096 -36.958 1.00 97.79 1271 TRP C O 1
ATOM 16350 N N . THR C 1 296 ? 2.960 -29.872 -38.837 1.00 74.33 1272 THR C N 1
ATOM 16351 C CA . THR C 1 296 ? 2.921 -28.595 -38.133 1.00 95.66 1272 THR C CA 1
ATOM 16352 C C . THR C 1 296 ? 1.530 -28.229 -37.643 1.00 101.55 1272 THR C C 1
ATOM 16353 O O . THR C 1 296 ? 1.390 -27.249 -36.900 1.00 109.01 1272 THR C O 1
ATOM 16364 N N . SER C 1 297 ? 0.508 -28.996 -38.024 1.00 97.45 1273 SER C N 1
ATOM 16365 C CA . SER C 1 297 ? -0.851 -28.691 -37.601 1.00 95.87 1273 SER C CA 1
ATOM 16366 C C . SER C 1 297 ? -1.028 -28.999 -36.129 1.00 104.57 1273 SER C C 1
ATOM 16367 O O . SER C 1 297 ? -1.868 -28.380 -35.465 1.00 113.47 1273 SER C O 1
ATOM 16375 N N . LYS C 1 298 ? -0.216 -29.908 -35.597 1.00 99.79 1274 LYS C N 1
ATOM 16376 C CA . LYS C 1 298 ? -0.461 -30.417 -34.261 1.00 96.31 1274 LYS C CA 1
ATOM 16377 C C . LYS C 1 298 ? 0.453 -29.798 -33.212 1.00 98.91 1274 LYS C C 1
ATOM 16378 O O . LYS C 1 298 ? 1.297 -28.926 -33.489 1.00 101.90 1274 LYS C O 1
ATOM 16397 N N . TYR C 1 299 ? 0.306 -30.339 -31.995 1.00 93.43 1275 TYR C N 1
ATOM 16398 C CA . TYR C 1 299 ? 0.621 -29.682 -30.751 1.00 84.47 1275 TYR C CA 1
ATOM 16399 C C . TYR C 1 299 ? 1.796 -30.431 -30.123 1.00 86.98 1275 TYR C C 1
ATOM 16400 O O . TYR C 1 299 ? 2.959 -29.989 -30.163 1.00 72.11 1275 TYR C O 1
ATOM 16418 N N . ILE C 1 300 ? 1.485 -31.608 -29.617 1.00 64.13 1276 ILE C N 1
ATOM 16419 C CA . ILE C 1 300 ? 2.492 -32.587 -29.208 1.00 58.34 1276 ILE C CA 1
ATOM 16420 C C . ILE C 1 300 ? 2.637 -33.614 -30.327 1.00 53.75 1276 ILE C C 1
ATOM 16421 O O . ILE C 1 300 ? 1.668 -34.288 -30.679 1.00 53.89 1276 ILE C O 1
ATOM 16437 N N . VAL C 1 301 ? 3.829 -33.719 -30.910 1.00 51.14 1277 VAL C N 1
ATOM 16438 C CA . VAL C 1 301 ? 4.049 -34.565 -32.079 1.00 49.24 1277 VAL C CA 1
ATOM 16439 C C . VAL C 1 301 ? 5.019 -35.675 -31.708 1.00 42.96 1277 VAL C C 1
ATOM 16440 O O . VAL C 1 301 ? 6.178 -35.406 -31.374 1.00 43.32 1277 VAL C O 1
ATOM 16453 N N . ILE C 1 302 ? 4.556 -36.919 -31.823 1.00 41.62 1278 ILE C N 1
ATOM 16454 C CA . ILE C 1 302 ? 5.327 -38.104 -31.468 1.00 35.96 1278 ILE C CA 1
ATOM 16455 C C . ILE C 1 302 ? 5.264 -39.080 -32.635 1.00 39.70 1278 ILE C C 1
ATOM 16456 O O . ILE C 1 302 ? 4.174 -39.524 -33.019 1.00 50.15 1278 ILE C O 1
ATOM 16472 N N . GLU C 1 303 ? 6.427 -39.443 -33.169 1.00 40.44 1279 GLU C N 1
ATOM 16473 C CA . GLU C 1 303 ? 6.523 -40.325 -34.330 1.00 51.07 1279 GLU C CA 1
ATOM 16474 C C . GLU C 1 303 ? 6.714 -41.770 -33.887 1.00 45.14 1279 GLU C C 1
ATOM 16475 O O . GLU C 1 303 ? 7.555 -42.056 -33.032 1.00 37.64 1279 GLU C O 1
ATOM 16487 N N . ASP C 1 304 ? 5.953 -42.680 -34.484 1.00 37.25 1280 ASP C N 1
ATOM 16488 C CA . ASP C 1 304 ? 6.163 -44.086 -34.181 1.00 31.53 1280 ASP C CA 1
ATOM 16489 C C . ASP C 1 304 ? 7.540 -44.516 -34.692 1.00 36.69 1280 ASP C C 1
ATOM 16490 O O . ASP C 1 304 ? 7.969 -44.079 -35.760 1.00 47.57 1280 ASP C O 1
ATOM 16499 N N . PRO C 1 305 ? 8.264 -45.352 -33.942 1.00 43.08 1281 PRO C N 1
ATOM 16500 C CA . PRO C 1 305 ? 9.617 -45.726 -34.378 1.00 52.33 1281 PRO C CA 1
ATOM 16501 C C . PRO C 1 305 ? 9.654 -46.501 -35.685 1.00 43.26 1281 PRO C C 1
ATOM 16502 O O . PRO C 1 305 ? 10.676 -46.462 -36.378 1.00 47.96 1281 PRO C O 1
ATOM 16513 N N . PHE C 1 306 ? 8.574 -47.185 -36.053 1.00 46.74 1282 PHE C N 1
ATOM 16514 C CA . PHE C 1 306 ? 8.520 -47.988 -37.267 1.00 39.67 1282 PHE C CA 1
ATOM 16515 C C . PHE C 1 306 ? 7.546 -47.432 -38.297 1.00 48.21 1282 PHE C C 1
ATOM 16516 O O . PHE C 1 306 ? 7.917 -47.237 -39.463 1.00 38.51 1282 PHE C O 1
ATOM 16533 N N . ASP C 1 307 ? 6.299 -47.185 -37.899 1.00 41.43 1283 ASP C N 1
ATOM 16534 C CA . ASP C 1 307 ? 5.279 -46.624 -38.785 1.00 42.98 1283 ASP C CA 1
ATOM 16535 C C . ASP C 1 307 ? 5.456 -45.113 -38.814 1.00 67.65 1283 ASP C C 1
ATOM 16536 O O . ASP C 1 307 ? 4.846 -44.378 -38.033 1.00 48.88 1283 ASP C O 1
ATOM 16545 N N . LEU C 1 308 ? 6.287 -44.639 -39.745 1.00 53.30 1284 LEU C N 1
ATOM 16546 C CA . LEU C 1 308 ? 6.676 -43.235 -39.751 1.00 49.17 1284 LEU C CA 1
ATOM 16547 C C . LEU C 1 308 ? 5.548 -42.297 -40.157 1.00 50.51 1284 LEU C C 1
ATOM 16548 O O . LEU C 1 308 ? 5.711 -41.081 -40.030 1.00 51.09 1284 LEU C O 1
ATOM 16564 N N . ASN C 1 309 ? 4.424 -42.808 -40.649 1.00 43.87 1285 ASN C N 1
ATOM 16565 C CA . ASN C 1 309 ? 3.267 -41.962 -40.919 1.00 44.99 1285 ASN C CA 1
ATOM 16566 C C . ASN C 1 309 ? 2.360 -41.790 -39.706 1.00 51.08 1285 ASN C 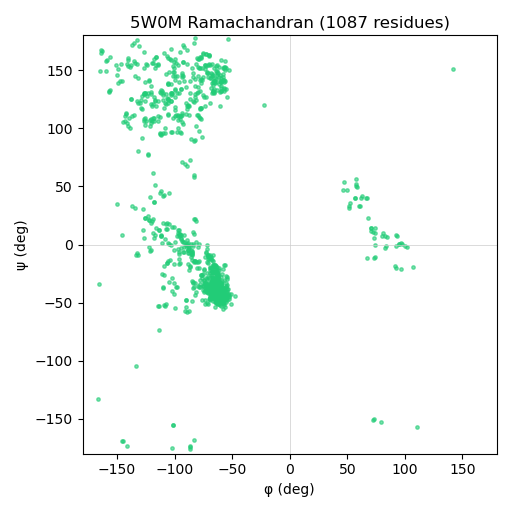C 1
ATOM 16567 O O . ASN C 1 309 ? 1.375 -41.053 -39.792 1.00 53.56 1285 ASN C O 1
ATOM 16578 N N . HIS C 1 310 ? 2.658 -42.435 -38.585 1.00 49.83 1286 HIS C N 1
ATOM 16579 C CA . HIS C 1 310 ? 1.781 -42.408 -37.421 1.00 43.04 1286 HIS C CA 1
ATOM 16580 C C . HIS C 1 310 ? 2.289 -41.383 -36.417 1.00 41.78 1286 HIS C C 1
ATOM 16581 O O . HIS C 1 310 ? 3.333 -41.579 -35.785 1.00 36.46 1286 HIS C O 1
ATOM 16595 N N . ASN C 1 311 ? 1.534 -40.308 -36.255 1.00 54.25 1287 ASN C N 1
ATOM 16596 C CA . ASN C 1 311 ? 1.784 -39.335 -35.204 1.00 44.57 1287 ASN C CA 1
ATOM 16597 C C . ASN C 1 311 ? 0.907 -39.697 -34.008 1.00 36.65 1287 ASN C C 1
ATOM 16598 O O . ASN C 1 311 ? -0.320 -39.554 -34.061 1.00 48.60 1287 ASN C O 1
ATOM 16609 N N . LEU C 1 312 ? 1.542 -40.154 -32.925 1.00 35.27 1288 LEU C N 1
ATOM 16610 C CA . LEU C 1 312 ? 0.808 -40.603 -31.745 1.00 56.58 1288 LEU C CA 1
ATOM 16611 C C . LEU C 1 312 ? 0.021 -39.475 -31.091 1.00 52.34 1288 LEU C C 1
ATOM 16612 O O . LEU C 1 312 ? -0.900 -39.748 -30.317 1.00 43.07 1288 LEU C O 1
ATOM 16628 N N . GLY C 1 313 ? 0.358 -38.222 -31.383 1.00 46.35 1289 GLY C N 1
ATOM 16629 C CA . GLY C 1 313 ? -0.345 -37.076 -30.847 1.00 41.48 1289 GLY C CA 1
ATOM 16630 C C . GLY C 1 313 ? -1.410 -36.514 -31.757 1.00 41.52 1289 GLY C C 1
ATOM 16631 O O . GLY C 1 313 ? -1.915 -35.417 -31.487 1.00 47.81 1289 GLY C O 1
ATOM 16635 N N . ALA C 1 314 ? -1.788 -37.239 -32.814 1.00 48.06 1290 ALA C N 1
ATOM 16636 C CA . ALA C 1 314 ? -2.709 -36.701 -33.813 1.00 65.04 1290 ALA C CA 1
ATOM 16637 C C . ALA C 1 314 ? -4.110 -36.480 -33.260 1.00 44.54 1290 ALA C C 1
ATOM 16638 O O . ALA C 1 314 ? -4.852 -35.652 -33.797 1.00 52.21 1290 ALA C O 1
ATOM 16645 N N . GLY C 1 315 ? -4.486 -37.183 -32.198 1.00 62.26 1291 GLY C N 1
ATOM 16646 C CA . GLY C 1 315 ? -5.817 -37.065 -31.645 1.00 71.46 1291 GLY C CA 1
ATOM 16647 C C . GLY C 1 315 ? -6.003 -35.986 -30.600 1.00 46.21 1291 GLY C C 1
ATOM 16648 O O . GLY C 1 315 ? -7.126 -35.798 -30.121 1.00 84.86 1291 GLY C O 1
ATOM 16652 N N . LEU C 1 316 ? -4.957 -35.248 -30.238 1.00 54.20 1292 LEU C N 1
ATOM 16653 C CA . LEU C 1 316 ? -5.057 -34.287 -29.147 1.00 42.78 1292 LEU C CA 1
ATOM 16654 C C . LEU C 1 316 ? -5.728 -32.999 -29.598 1.00 48.72 1292 LEU C C 1
ATOM 16655 O O . LEU C 1 316 ? -5.351 -32.414 -30.617 1.00 91.31 1292 LEU C O 1
ATOM 16671 N N . SER C 1 317 ? -6.702 -32.544 -28.817 1.00 50.33 1293 SER C N 1
ATOM 16672 C CA . SER C 1 317 ? -7.275 -31.224 -29.006 1.00 56.41 1293 SER C CA 1
ATOM 16673 C C . SER C 1 317 ? -6.391 -30.181 -28.331 1.00 57.12 1293 SER C C 1
ATOM 16674 O O . SER C 1 317 ? -5.381 -30.498 -27.694 1.00 53.00 1293 SER C O 1
ATOM 16682 N N . ARG C 1 318 ? -6.788 -28.916 -28.472 1.00 51.28 1294 ARG C N 1
ATOM 16683 C CA . ARG C 1 318 ? -6.056 -27.819 -27.847 1.00 66.49 1294 ARG C CA 1
ATOM 16684 C C . ARG C 1 318 ? -6.277 -27.806 -26.339 1.00 76.68 1294 ARG C C 1
ATOM 16685 O O . ARG C 1 318 ? -5.348 -27.531 -25.571 1.00 66.23 1294 ARG C O 1
ATOM 16706 N N . LYS C 1 319 ? -7.503 -28.106 -25.899 1.00 85.71 1295 LYS C N 1
ATOM 16707 C CA . LYS C 1 319 ? -7.784 -28.161 -24.467 1.00 74.75 1295 LYS C CA 1
ATOM 16708 C C . LYS C 1 319 ? -6.990 -29.275 -23.803 1.00 79.91 1295 LYS C C 1
ATOM 16709 O O . LYS C 1 319 ? -6.348 -29.061 -22.767 1.00 47.95 1295 LYS C O 1
ATOM 16728 N N . MET C 1 320 ? -7.004 -30.472 -24.398 1.00 53.84 1296 MET C N 1
ATOM 16729 C CA . MET C 1 320 ? -6.280 -31.592 -23.812 1.00 43.39 1296 MET C CA 1
ATOM 16730 C C . MET C 1 320 ? -4.787 -31.306 -23.757 1.00 37.14 1296 MET C C 1
ATOM 16731 O O . MET C 1 320 ? -4.123 -31.627 -22.763 1.00 49.14 1296 MET C O 1
ATOM 16745 N N . THR C 1 321 ? -4.238 -30.702 -24.813 1.00 43.26 1297 THR C N 1
ATOM 16746 C CA . THR C 1 321 ? -2.819 -30.365 -24.807 1.00 51.43 1297 THR C CA 1
ATOM 16747 C C . THR C 1 321 ? -2.494 -29.423 -23.653 1.00 49.33 1297 THR C C 1
ATOM 16748 O O . THR C 1 321 ? -1.515 -29.628 -22.929 1.00 50.45 1297 THR C O 1
ATOM 16759 N N . ASN C 1 322 ? -3.318 -28.391 -23.455 1.00 48.34 1298 ASN C N 1
ATOM 16760 C CA . ASN C 1 322 ? -3.104 -27.473 -22.337 1.00 50.07 1298 ASN C CA 1
ATOM 16761 C C . ASN C 1 322 ? -3.168 -28.205 -21.003 1.00 47.97 1298 ASN C C 1
ATOM 16762 O O . ASN C 1 322 ? -2.377 -27.928 -20.094 1.00 58.98 1298 ASN C O 1
ATOM 16773 N N . PHE C 1 323 ? -4.118 -29.133 -20.863 1.00 45.40 1299 PHE C N 1
ATOM 16774 C CA . PHE C 1 323 ? -4.242 -29.888 -19.621 1.00 47.06 1299 PHE C CA 1
ATOM 16775 C C . PHE C 1 323 ? -2.996 -30.728 -19.361 1.00 49.62 1299 PHE C C 1
ATOM 16776 O O . PHE C 1 323 ? -2.508 -30.794 -18.228 1.00 48.66 1299 PHE C O 1
ATOM 16793 N N . ILE C 1 324 ? -2.459 -31.366 -20.404 1.00 45.67 1300 ILE C N 1
ATOM 16794 C CA . ILE C 1 324 ? -1.265 -32.192 -20.244 1.00 45.01 1300 ILE C CA 1
ATOM 16795 C C . ILE C 1 324 ? -0.072 -31.334 -19.842 1.00 46.43 1300 ILE C C 1
ATOM 16796 O O . ILE C 1 324 ? 0.675 -31.676 -18.916 1.00 44.74 1300 ILE C O 1
ATOM 16812 N N . MET C 1 325 ? 0.139 -30.217 -20.545 1.00 47.89 1301 MET C N 1
ATOM 16813 C CA . MET C 1 325 ? 1.267 -29.350 -20.219 1.00 49.09 1301 MET C CA 1
ATOM 16814 C C . MET C 1 325 ? 1.134 -28.792 -18.808 1.00 49.77 1301 MET C C 1
ATOM 16815 O O . MET C 1 325 ? 2.122 -28.700 -18.072 1.00 48.83 1301 MET C O 1
ATOM 16829 N N . LYS C 1 326 ? -0.083 -28.424 -18.406 1.00 50.02 1302 LYS C N 1
ATOM 16830 C CA . LYS C 1 326 ? -0.281 -27.939 -17.045 1.00 52.60 1302 LYS C CA 1
ATOM 16831 C C . LYS C 1 326 ? 0.121 -29.000 -16.029 1.00 51.75 1302 LYS C C 1
ATOM 16832 O O . LYS C 1 326 ? 0.723 -28.686 -14.995 1.00 50.96 1302 LYS C O 1
ATOM 16851 N N . ALA C 1 327 ? -0.203 -30.265 -16.307 1.00 49.79 1303 ALA C N 1
ATOM 16852 C CA . ALA C 1 327 ? 0.177 -31.347 -15.404 1.00 51.43 1303 ALA C CA 1
ATOM 16853 C C . ALA C 1 327 ? 1.692 -31.444 -15.275 1.00 49.02 1303 ALA C C 1
ATOM 16854 O O . ALA C 1 327 ? 2.227 -31.522 -14.164 1.00 45.81 1303 ALA C O 1
ATOM 16861 N N . PHE C 1 328 ? 2.404 -31.428 -16.407 1.00 44.53 1304 PHE C N 1
ATOM 16862 C CA . PHE C 1 328 ? 3.860 -31.532 -16.366 1.00 42.29 1304 PHE C CA 1
ATOM 16863 C C . PHE C 1 328 ? 4.495 -30.325 -15.684 1.00 61.99 1304 PHE C C 1
ATOM 16864 O O . PHE C 1 328 ? 5.527 -30.470 -15.020 1.00 49.81 1304 PHE C O 1
ATOM 16881 N N . ILE C 1 329 ? 3.913 -29.133 -15.844 1.00 58.84 1305 ILE C N 1
ATOM 16882 C CA . ILE C 1 329 ? 4.431 -27.949 -15.159 1.00 56.65 1305 ILE C CA 1
ATOM 16883 C C . ILE C 1 329 ? 4.272 -28.092 -13.651 1.00 46.00 1305 ILE C C 1
ATOM 16884 O O . ILE C 1 329 ? 5.166 -27.727 -12.878 1.00 53.96 1305 ILE C O 1
ATOM 16900 N N . ASN C 1 330 ? 3.124 -28.596 -13.206 1.00 48.40 1306 ASN C N 1
ATOM 16901 C CA . ASN C 1 330 ? 2.922 -28.779 -11.777 1.00 49.81 1306 ASN C CA 1
ATOM 16902 C C . ASN C 1 330 ? 3.795 -29.910 -11.246 1.00 49.17 1306 ASN C C 1
ATOM 16903 O O . ASN C 1 330 ? 4.298 -29.838 -10.118 1.00 45.98 1306 ASN C O 1
ATOM 16914 N N . GLY C 1 331 ? 4.001 -30.955 -12.048 1.00 48.53 1307 GLY C N 1
ATOM 16915 C CA . GLY C 1 331 ? 4.927 -32.001 -11.653 1.00 42.46 1307 GLY C CA 1
ATOM 16916 C C . GLY C 1 331 ? 6.336 -31.474 -11.458 1.00 60.01 1307 GLY C C 1
ATOM 16917 O O . GLY C 1 331 ? 7.016 -31.830 -10.493 1.00 60.53 1307 GLY C O 1
ATOM 16921 N N . ARG C 1 332 ? 6.794 -30.622 -12.381 1.00 38.12 1308 ARG C N 1
ATOM 16922 C CA . ARG C 1 332 ? 8.088 -29.972 -12.229 1.00 54.02 1308 ARG C CA 1
ATOM 16923 C C . ARG C 1 332 ? 8.203 -29.274 -10.883 1.00 61.07 1308 ARG C C 1
ATOM 16924 O O . ARG C 1 332 ? 9.245 -29.343 -10.224 1.00 44.68 1308 ARG C O 1
ATOM 16945 N N . ARG C 1 333 ? 7.138 -28.593 -10.460 1.00 45.12 1309 ARG C N 1
ATOM 16946 C CA . ARG C 1 333 ? 7.184 -27.854 -9.205 1.00 84.72 1309 ARG C CA 1
ATOM 16947 C C . ARG C 1 333 ? 7.252 -28.802 -8.011 1.00 69.86 1309 ARG C C 1
ATOM 16948 O O . ARG C 1 333 ? 8.091 -28.628 -7.120 1.00 85.77 1309 ARG C O 1
ATOM 16969 N N . VAL C 1 334 ? 6.400 -29.832 -7.993 1.00 57.62 1310 VAL C N 1
ATOM 16970 C CA . VAL C 1 334 ? 6.315 -30.722 -6.834 1.00 71.06 1310 VAL C CA 1
ATOM 16971 C C . VAL C 1 334 ? 7.583 -31.557 -6.701 1.00 89.53 1310 VAL C C 1
ATOM 16972 O O . VAL C 1 334 ? 8.080 -31.783 -5.590 1.00 52.39 1310 VAL C O 1
ATOM 16985 N N . PHE C 1 335 ? 8.115 -32.042 -7.822 1.00 53.16 1311 PHE C N 1
ATOM 16986 C CA . PHE C 1 335 ? 9.327 -32.849 -7.805 1.00 53.01 1311 PHE C CA 1
ATOM 16987 C C . PHE C 1 335 ? 10.600 -32.013 -7.749 1.00 47.11 1311 PHE C C 1
ATOM 16988 O O . PHE C 1 335 ? 11.667 -32.564 -7.461 1.00 52.52 1311 PHE C O 1
ATOM 17005 N N . GLY C 1 336 ? 10.518 -30.711 -8.005 1.00 40.15 1312 GLY C N 1
ATOM 17006 C CA . GLY C 1 336 ? 11.700 -29.874 -8.059 1.00 54.76 1312 GLY C CA 1
ATOM 17007 C C . GLY C 1 336 ? 11.881 -28.952 -6.868 1.00 76.71 1312 GLY C C 1
ATOM 17008 O O . GLY C 1 336 ? 12.974 -28.418 -6.665 1.00 100.60 1312 GLY C O 1
ATOM 17012 N N . ILE C 1 337 ? 10.829 -28.748 -6.079 1.00 71.44 1313 ILE C N 1
ATOM 17013 C CA . ILE C 1 337 ? 10.870 -27.836 -4.935 1.00 60.20 1313 ILE C CA 1
ATOM 17014 C C . ILE C 1 337 ? 10.544 -28.611 -3.663 1.00 67.07 1313 ILE C C 1
ATOM 17015 O O . ILE C 1 337 ? 9.386 -29.012 -3.469 1.00 115.13 1313 ILE C O 1
ATOM 17031 N N . PRO C 1 338 ? 11.521 -28.863 -2.777 1.00 65.08 1314 PRO C N 1
ATOM 17032 C CA . PRO C 1 338 ? 11.231 -29.533 -1.500 1.00 99.64 1314 PRO C CA 1
ATOM 17033 C C . PRO C 1 338 ? 10.128 -28.848 -0.692 1.00 82.47 1314 PRO C C 1
ATOM 17034 O O . PRO C 1 338 ? 10.246 -27.656 -0.410 1.00 76.96 1314 PRO C O 1
ATOM 17045 N N . PRO C 1 343 ? 10.242 -34.498 5.192 1.00 104.48 1319 PRO C N 1
ATOM 17046 C CA . PRO C 1 343 ? 9.368 -35.652 4.958 1.00 111.12 1319 PRO C CA 1
ATOM 17047 C C . PRO C 1 343 ? 8.750 -36.216 6.237 1.00 83.05 1319 PRO C C 1
ATOM 17048 O O . PRO C 1 343 ? 8.109 -37.267 6.203 1.00 107.06 1319 PRO C O 1
ATOM 17059 N N . LYS C 1 344 ? 8.938 -35.515 7.355 1.00 104.53 1320 LYS C N 1
ATOM 17060 C CA . LYS C 1 344 ? 8.534 -36.056 8.648 1.00 99.82 1320 LYS C CA 1
ATOM 17061 C C . LYS C 1 344 ? 7.026 -36.000 8.846 1.00 93.25 1320 LYS C C 1
ATOM 17062 O O . LYS C 1 344 ? 6.477 -36.803 9.609 1.00 96.37 1320 LYS C O 1
ATOM 17081 N N . ASP C 1 345 ? 6.345 -35.072 8.178 1.00 103.69 1321 ASP C N 1
ATOM 17082 C CA . ASP C 1 345 ? 4.899 -34.936 8.283 1.00 93.61 1321 ASP C CA 1
ATOM 17083 C C . ASP C 1 345 ? 4.157 -35.686 7.183 1.00 118.48 1321 ASP C C 1
ATOM 17084 O O . ASP C 1 345 ? 2.938 -35.528 7.056 1.00 125.07 1321 ASP C O 1
ATOM 17093 N N . TYR C 1 346 ? 4.858 -36.490 6.385 1.00 81.26 1322 TYR C N 1
ATOM 17094 C CA . TYR C 1 346 ? 4.244 -37.219 5.277 1.00 69.03 1322 TYR C CA 1
ATOM 17095 C C . TYR C 1 346 ? 4.575 -38.699 5.427 1.00 87.04 1322 TYR C C 1
ATOM 17096 O O . TYR C 1 346 ? 5.707 -39.117 5.123 1.00 100.02 1322 TYR C O 1
ATOM 17114 N N . PRO C 1 347 ? 3.629 -39.524 5.892 1.00 73.87 1323 PRO C N 1
ATOM 17115 C CA . PRO C 1 347 ? 3.911 -40.963 6.013 1.00 87.77 1323 PRO C CA 1
ATOM 17116 C C . PRO C 1 347 ? 3.949 -41.690 4.677 1.00 78.78 1323 PRO C C 1
ATOM 17117 O O . PRO C 1 347 ? 4.379 -42.849 4.640 1.00 77.79 1323 PRO C O 1
ATOM 17128 N N . SER C 1 348 ? 3.532 -41.051 3.585 1.00 59.71 1324 SER C N 1
ATOM 17129 C CA . SER C 1 348 ? 3.596 -41.661 2.261 1.00 58.29 1324 SER C CA 1
ATOM 17130 C C . SER C 1 348 ? 4.142 -40.637 1.279 1.00 57.72 1324 SER C C 1
ATOM 17131 O O . SER C 1 348 ? 3.476 -39.646 0.968 1.00 56.04 1324 SER C O 1
ATOM 17139 N N . LYS C 1 349 ? 5.350 -40.888 0.784 1.00 58.35 1325 LYS C N 1
ATOM 17140 C CA . LYS C 1 349 ? 5.910 -40.035 -0.252 1.00 60.96 1325 LYS C CA 1
ATOM 17141 C C . LYS C 1 349 ? 5.088 -40.113 -1.532 1.00 51.13 1325 LYS C C 1
ATOM 17142 O O . LYS C 1 349 ? 4.940 -39.107 -2.239 1.00 48.80 1325 LYS C O 1
ATOM 17161 N N . MET C 1 350 ? 4.508 -41.280 -1.820 1.00 46.49 1326 MET C N 1
ATOM 17162 C CA . MET C 1 350 ? 3.729 -41.437 -3.046 1.00 44.96 1326 MET C CA 1
ATOM 17163 C C . MET C 1 350 ? 2.514 -40.518 -3.048 1.00 44.79 1326 MET C C 1
ATOM 17164 O O . MET C 1 350 ? 2.229 -39.860 -4.055 1.00 42.20 1326 MET C O 1
ATOM 17178 N N . GLU C 1 351 ? 1.798 -40.439 -1.923 1.00 48.37 1327 GLU C N 1
ATOM 17179 C CA . GLU C 1 351 ? 0.616 -39.588 -1.856 1.00 48.87 1327 GLU C CA 1
ATOM 17180 C C . GLU C 1 351 ? 0.968 -38.112 -1.973 1.00 49.73 1327 GLU C C 1
ATOM 17181 O O . GLU C 1 351 ? 0.150 -37.324 -2.461 1.00 47.93 1327 GLU C O 1
ATOM 17193 N N . TYR C 1 352 ? 2.158 -37.711 -1.522 1.00 51.19 1328 TYR C N 1
ATOM 17194 C CA . TYR C 1 352 ? 2.552 -36.311 -1.637 1.00 50.04 1328 TYR C CA 1
ATOM 17195 C C . TYR C 1 352 ? 2.906 -35.949 -3.077 1.00 46.76 1328 TYR C C 1
ATOM 17196 O O . TYR C 1 352 ? 2.418 -34.948 -3.616 1.00 46.65 1328 TYR C O 1
ATOM 17214 N N . PHE C 1 353 ? 3.779 -36.734 -3.711 1.00 44.96 1329 PHE C N 1
ATOM 17215 C CA . PHE C 1 353 ? 4.281 -36.359 -5.030 1.00 57.02 1329 PHE C CA 1
ATOM 17216 C C . PHE C 1 353 ? 3.230 -36.537 -6.127 1.00 50.28 1329 PHE C C 1
ATOM 17217 O O . PHE C 1 353 ? 3.204 -35.752 -7.082 1.00 49.25 1329 PHE C O 1
ATOM 17234 N N . PHE C 1 354 ? 2.353 -37.534 -6.007 1.00 40.06 1330 PHE C N 1
ATOM 17235 C CA . PHE C 1 354 ? 1.359 -37.850 -7.032 1.00 40.15 1330 PHE C CA 1
ATOM 17236 C C . PHE C 1 354 ? -0.052 -37.479 -6.579 1.00 40.21 1330 PHE C C 1
ATOM 17237 O O . PHE C 1 354 ? -1.006 -38.234 -6.776 1.00 51.20 1330 PHE C O 1
ATOM 17254 N N . ASP C 1 355 ? -0.191 -36.316 -5.954 1.00 52.78 1331 ASP C N 1
ATOM 17255 C CA . ASP C 1 355 ? -1.480 -35.804 -5.507 1.00 50.53 1331 ASP C CA 1
ATOM 17256 C C . ASP C 1 355 ? -2.214 -35.173 -6.688 1.00 42.16 1331 ASP C C 1
ATOM 17257 O O . ASP C 1 355 ? -1.792 -34.118 -7.178 1.00 41.28 1331 ASP C O 1
ATOM 17266 N N . PRO C 1 356 ? -3.313 -35.761 -7.168 1.00 59.18 1332 PRO C N 1
ATOM 17267 C CA . PRO C 1 356 ? -3.991 -35.167 -8.332 1.00 55.26 1332 PRO C CA 1
ATOM 17268 C C . PRO C 1 356 ? -4.503 -33.761 -8.072 1.00 49.12 1332 PRO C C 1
ATOM 17269 O O . PRO C 1 356 ? -4.526 -32.933 -8.992 1.00 59.21 1332 PRO C O 1
ATOM 17280 N N . ASP C 1 357 ? -4.903 -33.463 -6.831 1.00 71.68 1333 ASP C N 1
ATOM 17281 C CA . ASP C 1 357 ? -5.386 -32.128 -6.498 1.00 55.19 1333 ASP C CA 1
ATOM 17282 C C . ASP C 1 357 ? -4.301 -31.077 -6.688 1.00 60.19 1333 ASP C C 1
ATOM 17283 O O . ASP C 1 357 ? -4.610 -29.902 -6.910 1.00 75.21 1333 ASP C O 1
ATOM 17292 N N . VAL C 1 358 ? -3.035 -31.471 -6.603 1.00 52.46 1334 VAL C N 1
ATOM 17293 C CA . VAL C 1 358 ? -1.933 -30.552 -6.874 1.00 45.45 1334 VAL C CA 1
ATOM 17294 C C . VAL C 1 358 ? -1.545 -30.573 -8.346 1.00 45.00 1334 VAL C C 1
ATOM 17295 O O . VAL C 1 358 ? -1.379 -29.521 -8.970 1.00 53.45 1334 VAL C O 1
ATOM 17308 N N . LEU C 1 359 ? -1.384 -31.769 -8.918 1.00 55.94 1335 LEU C N 1
ATOM 17309 C CA . LEU C 1 359 ? -0.882 -31.880 -10.284 1.00 50.40 1335 LEU C CA 1
ATOM 17310 C C . LEU C 1 359 ? -1.875 -31.334 -11.309 1.00 55.80 1335 LEU C C 1
ATOM 17311 O O . LEU C 1 359 ? -1.472 -30.698 -12.290 1.00 51.26 1335 LEU C O 1
ATOM 17327 N N . THR C 1 360 ? -3.170 -31.585 -11.113 1.00 57.03 1336 THR C N 1
ATOM 17328 C CA . THR C 1 360 ? -4.206 -31.106 -12.019 1.00 54.56 1336 THR C CA 1
ATOM 17329 C C . THR C 1 360 ? -5.092 -30.043 -11.382 1.00 55.99 1336 THR C C 1
ATOM 17330 O O . THR C 1 360 ? -6.095 -29.648 -11.982 1.00 63.39 1336 THR C O 1
ATOM 17341 N N . GLU C 1 361 ? -4.754 -29.575 -10.180 1.00 90.64 1337 GLU C N 1
ATOM 17342 C CA . GLU C 1 361 ? -5.473 -28.474 -9.543 1.00 54.05 1337 GLU C CA 1
ATOM 17343 C C . GLU C 1 361 ? -6.960 -28.786 -9.413 1.00 55.51 1337 GLU C C 1
ATOM 17344 O O . GLU C 1 361 ? -7.816 -27.925 -9.624 1.00 75.34 1337 GLU C O 1
ATOM 17356 N N . GLY C 1 362 ? -7.271 -30.037 -9.080 1.00 81.13 1338 GLY C N 1
ATOM 17357 C CA . GLY C 1 362 ? -8.636 -30.461 -8.856 1.00 62.32 1338 GLY C CA 1
ATOM 17358 C C . GLY C 1 362 ? -9.485 -30.599 -10.097 1.00 78.34 1338 GLY C C 1
ATOM 17359 O O . GLY C 1 362 ? -10.582 -31.163 -10.012 1.00 91.51 1338 GLY C O 1
ATOM 17363 N N . GLU C 1 363 ? -9.021 -30.118 -11.246 1.00 91.44 1339 GLU C N 1
ATOM 17364 C CA . GLU C 1 363 ? -9.800 -30.204 -12.469 1.00 86.83 1339 GLU C CA 1
ATOM 17365 C C . GLU C 1 363 ? -9.719 -31.606 -13.049 1.00 67.09 1339 GLU C C 1
ATOM 17366 O O . GLU C 1 363 ? -8.738 -32.328 -12.855 1.00 63.98 1339 GLU C O 1
ATOM 17378 N N . LEU C 1 364 ? -10.768 -31.987 -13.764 1.00 85.73 1340 LEU C N 1
ATOM 17379 C CA . LEU C 1 364 ? -10.778 -33.249 -14.480 1.00 77.00 1340 LEU C CA 1
ATOM 17380 C C . LEU C 1 364 ? -10.301 -33.032 -15.908 1.00 54.97 1340 LEU C C 1
ATOM 17381 O O . LEU C 1 364 ? -10.336 -31.921 -16.443 1.00 62.98 1340 LEU C O 1
ATOM 17397 N N . ALA C 1 365 ? -9.815 -34.108 -16.510 1.00 50.41 1341 ALA C N 1
ATOM 17398 C CA . ALA C 1 365 ? -9.331 -34.037 -17.876 1.00 63.15 1341 ALA C CA 1
ATOM 17399 C C . ALA C 1 365 ? -10.490 -33.746 -18.828 1.00 51.91 1341 ALA C C 1
ATOM 17400 O O . ALA C 1 365 ? -11.585 -34.292 -18.657 1.00 56.20 1341 ALA C O 1
ATOM 17407 N N . PRO C 1 366 ? -10.283 -32.901 -19.840 1.00 49.67 1342 PRO C N 1
ATOM 17408 C CA . PRO C 1 366 ? -11.364 -32.612 -20.789 1.00 53.01 1342 PRO C CA 1
ATOM 17409 C C . PRO C 1 366 ? -11.807 -33.858 -21.543 1.00 60.29 1342 PRO C C 1
ATOM 17410 O O . PRO C 1 366 ? -11.011 -34.751 -21.837 1.00 56.16 1342 PRO C O 1
ATOM 17421 N N . ASN C 1 367 ? -13.101 -33.899 -21.870 1.00 55.06 1343 ASN C N 1
ATOM 17422 C CA . ASN C 1 367 ? -13.704 -35.052 -22.527 1.00 55.08 1343 ASN C CA 1
ATOM 17423 C C . ASN C 1 367 ? -14.597 -34.616 -23.683 1.00 58.55 1343 ASN C C 1
ATOM 17424 O O . ASN C 1 367 ? -15.569 -35.298 -24.017 1.00 58.79 1343 ASN C O 1
ATOM 17435 N N . ASP C 1 368 ? -14.254 -33.504 -24.334 1.00 53.30 1344 ASP C N 1
ATOM 17436 C CA . ASP C 1 368 ? -15.144 -32.938 -25.343 1.00 56.86 1344 ASP C CA 1
ATOM 17437 C C . ASP C 1 368 ? -15.278 -33.828 -26.571 1.00 64.28 1344 ASP C C 1
ATOM 17438 O O . ASP C 1 368 ? -16.351 -33.865 -27.187 1.00 67.08 1344 ASP C O 1
ATOM 17447 N N . ARG C 1 369 ? -14.215 -34.536 -26.953 1.00 50.56 1345 ARG C N 1
ATOM 17448 C CA . ARG C 1 369 ? -14.267 -35.409 -28.121 1.00 71.91 1345 ARG C CA 1
ATOM 17449 C C . ARG C 1 369 ? -14.894 -36.764 -27.817 1.00 57.77 1345 ARG C C 1
ATOM 17450 O O . ARG C 1 369 ? -14.935 -37.621 -28.705 1.00 49.08 1345 ARG C O 1
ATOM 17471 N N . CYS C 1 370 ? -15.358 -36.989 -26.591 1.00 50.10 1346 CYS C N 1
ATOM 17472 C CA . CYS C 1 370 ? -15.838 -38.300 -26.183 1.00 51.12 1346 CYS C CA 1
ATOM 17473 C C . CYS C 1 370 ? -17.335 -38.433 -26.424 1.00 53.24 1346 CYS C C 1
ATOM 17474 O O . CYS C 1 370 ? -18.102 -37.493 -26.194 1.00 54.67 1346 CYS C O 1
ATOM 17482 N N . CYS C 1 371 ? -17.739 -39.620 -26.875 1.00 53.22 1347 CYS C N 1
ATOM 17483 C CA . CYS C 1 371 ? -19.150 -39.969 -26.986 1.00 55.59 1347 CYS C CA 1
ATOM 17484 C C . CYS C 1 371 ? -19.827 -39.824 -25.627 1.00 68.10 1347 CYS C C 1
ATOM 17485 O O . CYS C 1 371 ? -19.321 -40.316 -24.616 1.00 60.87 1347 CYS C O 1
ATOM 17492 N N . ARG C 1 372 ? -20.980 -39.151 -25.599 1.00 62.07 1348 ARG C N 1
ATOM 17493 C CA . ARG C 1 372 ? -21.641 -38.918 -24.320 1.00 75.43 1348 ARG C CA 1
ATOM 17494 C C . ARG C 1 372 ? -22.219 -40.192 -23.715 1.00 71.81 1348 ARG C C 1
ATOM 17495 O O . ARG C 1 372 ? -22.579 -40.184 -22.534 1.00 73.13 1348 ARG C O 1
ATOM 17516 N N . ILE C 1 373 ? -22.297 -41.282 -24.477 1.00 72.76 1349 ILE C N 1
ATOM 17517 C CA . ILE C 1 373 ? -22.882 -42.525 -23.986 1.00 72.85 1349 ILE C CA 1
ATOM 17518 C C . ILE C 1 373 ? -21.822 -43.359 -23.281 1.00 74.57 1349 ILE C C 1
ATOM 17519 O O . ILE C 1 373 ? -21.972 -43.707 -22.104 1.00 78.76 1349 ILE C O 1
ATOM 17535 N N . CYS C 1 374 ? -20.745 -43.683 -23.997 1.00 81.66 1350 CYS C N 1
ATOM 17536 C CA . CYS C 1 374 ? -19.729 -44.601 -23.505 1.00 69.87 1350 CYS C CA 1
ATOM 17537 C C . CYS C 1 374 ? -18.460 -43.903 -23.040 1.00 67.16 1350 CYS C C 1
ATOM 17538 O O . CYS C 1 374 ? -17.615 -44.550 -22.418 1.00 67.20 1350 CYS C O 1
ATOM 17545 N N . GLY C 1 375 ? -18.287 -42.624 -23.358 1.00 64.57 1351 GLY C N 1
ATOM 17546 C CA . GLY C 1 375 ? -17.137 -41.871 -22.900 1.00 62.17 1351 GLY C CA 1
ATOM 17547 C C . GLY C 1 375 ? -15.880 -42.049 -23.720 1.00 55.29 1351 GLY C C 1
ATOM 17548 O O . GLY C 1 375 ? -14.824 -41.549 -23.316 1.00 52.82 1351 GLY C O 1
ATOM 17552 N N . LYS C 1 376 ? -15.952 -42.747 -24.849 1.00 52.00 1352 LYS C N 1
ATOM 17553 C CA . LYS C 1 376 ? -14.793 -42.979 -25.698 1.00 46.92 1352 LYS C CA 1
ATOM 17554 C C . LYS C 1 376 ? -14.849 -42.088 -26.930 1.00 46.78 1352 LYS C C 1
ATOM 17555 O O . LYS C 1 376 ? -15.902 -41.575 -27.312 1.00 48.33 1352 LYS C O 1
ATOM 17574 N N . ILE C 1 377 ? -13.686 -41.900 -27.545 1.00 46.01 1353 ILE C N 1
ATOM 17575 C CA . ILE C 1 377 ? -13.586 -41.117 -28.771 1.00 47.56 1353 ILE C CA 1
ATOM 17576 C C . ILE C 1 377 ? -13.711 -42.052 -29.964 1.00 48.44 1353 ILE C C 1
ATOM 17577 O O . ILE C 1 377 ? -13.734 -43.277 -29.809 1.00 47.20 1353 ILE C O 1
ATOM 17593 N N . GLY C 1 378 ? -13.816 -41.474 -31.157 1.00 50.18 1354 GLY C N 1
ATOM 17594 C CA . GLY C 1 378 ? -13.659 -42.212 -32.391 1.00 56.06 1354 GLY C CA 1
ATOM 17595 C C . GLY C 1 378 ? -14.930 -42.590 -33.121 1.00 56.88 1354 GLY C C 1
ATOM 17596 O O . GLY C 1 378 ? -14.839 -43.195 -34.195 1.00 69.82 1354 GLY C O 1
ATOM 17600 N N . HIS C 1 379 ? -16.105 -42.266 -32.589 1.00 50.07 1355 HIS C N 1
ATOM 17601 C CA . HIS C 1 379 ? -17.334 -42.598 -33.292 1.00 49.78 1355 HIS C CA 1
ATOM 17602 C C . HIS C 1 379 ? -18.421 -41.584 -32.960 1.00 56.14 1355 HIS C C 1
ATOM 17603 O O . HIS C 1 379 ? -18.492 -41.066 -31.841 1.00 50.18 1355 HIS C O 1
ATOM 17617 N N . PHE C 1 380 ? -19.275 -41.311 -33.942 1.00 61.64 1356 PHE C N 1
ATOM 17618 C CA . PHE C 1 380 ? -20.466 -40.537 -33.671 1.00 82.69 1356 PHE C CA 1
ATOM 17619 C C . PHE C 1 380 ? -21.488 -41.475 -33.041 1.00 83.82 1356 PHE C C 1
ATOM 17620 O O . PHE C 1 380 ? -21.378 -42.704 -33.131 1.00 56.31 1356 PHE C O 1
ATOM 17637 N N . MET C 1 381 ? -22.461 -40.899 -32.345 1.00 62.53 1357 MET C N 1
ATOM 17638 C CA . MET C 1 381 ? -23.347 -41.753 -31.575 1.00 89.78 1357 MET C CA 1
ATOM 17639 C C . MET C 1 381 ? -24.116 -42.735 -32.462 1.00 89.99 1357 MET C C 1
ATOM 17640 O O . MET C 1 381 ? -24.572 -43.767 -31.956 1.00 84.48 1357 MET C O 1
ATOM 17654 N N . LYS C 1 382 ? -24.264 -42.457 -33.767 1.00 66.23 1358 LYS C N 1
ATOM 17655 C CA . LYS C 1 382 ? -24.952 -43.413 -34.634 1.00 87.60 1358 LYS C CA 1
ATOM 17656 C C . LYS C 1 382 ? -24.279 -44.775 -34.598 1.00 76.37 1358 LYS C C 1
ATOM 17657 O O . LYS C 1 382 ? -24.941 -45.805 -34.761 1.00 83.21 1358 LYS C O 1
ATOM 17676 N N . ASP C 1 383 ? -22.966 -44.809 -34.384 1.00 81.39 1359 ASP C N 1
ATOM 17677 C CA . ASP C 1 383 ? -22.236 -46.070 -34.411 1.00 92.09 1359 ASP C CA 1
ATOM 17678 C C . ASP C 1 383 ? -21.727 -46.511 -33.043 1.00 64.17 1359 ASP C C 1
ATOM 17679 O O . ASP C 1 383 ? -20.789 -47.311 -32.975 1.00 68.58 1359 ASP C O 1
ATOM 17688 N N . CYS C 1 384 ? -22.281 -45.976 -31.964 1.00 76.49 1360 CYS C N 1
ATOM 17689 C CA . CYS C 1 384 ? -21.817 -46.343 -30.626 1.00 83.66 1360 CYS C CA 1
ATOM 17690 C C . CYS C 1 384 ? -22.274 -47.757 -30.285 1.00 84.71 1360 CYS C C 1
ATOM 17691 O O . CYS C 1 384 ? -23.468 -48.055 -30.386 1.00 82.48 1360 CYS C O 1
ATOM 17698 N N . PRO C 1 385 ? -21.369 -48.649 -29.873 1.00 100.67 1361 PRO C N 1
ATOM 17699 C CA . PRO C 1 385 ? -21.809 -49.995 -29.469 1.00 87.65 1361 PRO C CA 1
ATOM 17700 C C . PRO C 1 385 ? -22.759 -50.003 -28.282 1.00 87.76 1361 PRO C C 1
ATOM 17701 O O . PRO C 1 385 ? -23.602 -50.903 -28.183 1.00 107.68 1361 PRO C O 1
ATOM 17712 N N . MET C 1 386 ? -22.654 -49.034 -27.380 1.00 76.80 1362 MET C N 1
ATOM 17713 C CA . MET C 1 386 ? -23.481 -49.014 -26.179 1.00 89.73 1362 MET C CA 1
ATOM 17714 C C . MET C 1 386 ? -24.837 -48.370 -26.466 1.00 87.17 1362 MET C C 1
ATOM 17715 O O . MET C 1 386 ? -25.229 -48.209 -27.624 1.00 89.89 1362 MET C O 1
#